Protein AF-0000000070185339 (afdb_homodimer)

Foldseek 3Di:
DAEFEKEFEWEDDLQWTKKFAFDCPDPPDHRFIGGQMDGQAPDPPGDGHDRVVRRQVSCCQFWVDNDKAWQDKFDWDWDDDVVVRYIYTYIATYIYDHDPHTDGDNRGPDMDTGRPLCVVVGGHDPCRVVSCVRRQAALVCLLPDPPDALLVSLLSLLSRLLNQLSVDPWQVSSVVRLVSNCVSCVQQLLNLLLSLLLNLQFDGHSVRSNVSSVVSSVVSVLFLLLLLCLLLVVQAQFEEEEEADDPSVLNNCVSSQYAEYEYELQPDVRRRVVVQVVCPPSHHYHYDHLVCLLVCCVVSVGQAYEYEARAAELQQKGKDFPSLQSNLVSCVVVVHAYEYTDALSRYALDRDGDWDFDPDDPDDDDDPDDDGGTGIDIHDRVSHPFYRTSVHTDHSNRSNVSNVVSVVSNPD/DAEFEKEFEWEDDLQWTKKFAFDCPDPPDHRFIGGQMDGQAPDPPGDGHDRVVRRQVSCCQFWVDNDKAWDDKFDWDWDDDVVVRYIYTYIATYIYDHDPHTDGDNRGPDMDTGRPLCVVVGGHDPCRVVSCVRRQAALVCLLPDPPDALLVSLLSLLSRLLNQLSVDPWLVSSVVRLVSNCVSCVQQLLNLLLSLLLNLQFDGHSVRSNVSSVVSSVVSVLFLLLLLCLLLVVQAQFEEEEEADDPSVLNNCVSSQYAEYEYELQPPVRRRVVSQVVCPPSHHYHYDHLVCLLVCCVVSVGQAYEYEARAAELQQKGKDFPSLQSNLVSCVVVVHAYEYTDALSRYALDRDGDWDFDPDDPDDDDDPDDDGGTGIDIHDRVSHPFYRTSVHTDHSNRSNVSNVVSVVSNPD

Radius of gyration: 34.97 Å; Cα contacts (8 Å, |Δi|>4): 1840; chains: 2; bounding box: 67×108×74 Å

Nearest PDB structures (foldseek):
  2yvk-assembly2_D  TM=7.503E-01  e=9.685E-20  Bacillus subtilis
  2a0u-assembly1_B  TM=8.195E-01  e=2.007E-17  Leishmania major
  1t9k-assembly1_A  TM=7.203E-01  e=2.251E-17  Thermotoga maritima
  4zem-assembly2_B  TM=6.987E-01  e=3.472E-14  Thermochaetoides thermophila
  5dbo-assembly1_C  TM=7.855E-01  e=5.672E-11  Thermochaetoides thermophila

Organism: NCBI:txid2841257

Structure (mmCIF, N/CA/C/O backbone):
data_AF-0000000070185339-model_v1
#
loop_
_entity.id
_entity.type
_entity.pdbx_description
1 polymer 'Translation initiation factor 2B subunit, eIF-2Balpha/beta/delta family'
#
loop_
_atom_site.group_PDB
_atom_site.id
_atom_site.type_symbol
_atom_site.label_atom_id
_atom_site.label_alt_id
_atom_site.label_comp_id
_atom_site.label_asym_id
_atom_site.label_entity_id
_atom_site.label_seq_id
_atom_site.pdbx_PDB_ins_code
_atom_site.Cartn_x
_atom_site.Cartn_y
_atom_site.Cartn_z
_atom_site.occupancy
_atom_site.B_iso_or_equiv
_atom_site.auth_seq_id
_atom_site.auth_comp_id
_atom_site.auth_asym_id
_atom_site.auth_atom_id
_atom_site.pdbx_PDB_model_num
ATOM 1 N N . MET A 1 1 ? -40.188 39.031 23.156 1 73 1 MET A N 1
ATOM 2 C CA . MET A 1 1 ? -38.812 39.062 22.672 1 73 1 MET A CA 1
ATOM 3 C C . MET A 1 1 ? -38.688 38.312 21.344 1 73 1 MET A C 1
ATOM 5 O O . MET A 1 1 ? -39.219 37.219 21.203 1 73 1 MET A O 1
ATOM 9 N N . ASP A 1 2 ? -38.219 38.969 20.266 1 82.25 2 ASP A N 1
ATOM 10 C CA . ASP A 1 2 ? -38.031 38.375 18.953 1 82.25 2 ASP A CA 1
ATOM 11 C C . ASP A 1 2 ? -36.844 37.406 18.953 1 82.25 2 ASP A C 1
ATOM 13 O O . ASP A 1 2 ? -35.781 37.719 19.484 1 82.25 2 ASP A O 1
ATOM 17 N N . GLU A 1 3 ? -37.156 36.219 18.594 1 85.88 3 GLU A N 1
ATOM 18 C CA . GLU A 1 3 ? -36.125 35.188 18.531 1 85.88 3 GLU A CA 1
ATOM 19 C C . GLU A 1 3 ? -35.5 35.094 17.141 1 85.88 3 GLU A C 1
ATOM 21 O O . GLU A 1 3 ? -36.25 34.906 16.156 1 85.88 3 GLU A O 1
ATOM 26 N N . ARG A 1 4 ? -34.125 35.25 17.062 1 89.06 4 ARG A N 1
ATOM 27 C CA . ARG A 1 4 ? -33.406 35.188 15.789 1 89.06 4 ARG A CA 1
ATOM 28 C C . ARG A 1 4 ? -32.219 34.25 15.875 1 89.06 4 ARG A C 1
ATOM 30 O O . ARG A 1 4 ? -31.516 34.219 16.906 1 89.06 4 ARG A O 1
ATOM 37 N N . GLU A 1 5 ? -32.062 33.5 14.828 1 93.56 5 GLU A N 1
ATOM 38 C CA . GLU A 1 5 ? -30.922 32.594 14.758 1 93.56 5 GLU A CA 1
ATOM 39 C C . GLU A 1 5 ? -29.844 33.156 13.828 1 93.56 5 GLU A C 1
ATOM 41 O O . GLU A 1 5 ? -30.141 33.562 12.703 1 93.56 5 GLU A O 1
ATOM 46 N N . VAL A 1 6 ? -28.609 33.219 14.383 1 95.12 6 VAL A N 1
ATOM 47 C CA . VAL A 1 6 ? -27.531 33.781 13.602 1 95.12 6 VAL A CA 1
ATOM 48 C C . VAL A 1 6 ? -26.297 32.875 13.656 1 95.12 6 VAL A C 1
ATOM 50 O O . VAL A 1 6 ? -26.125 32.125 14.625 1 95.12 6 VAL A O 1
ATOM 53 N N . VAL A 1 7 ? -25.562 32.875 12.586 1 97.5 7 VAL A N 1
ATOM 54 C CA . VAL A 1 7 ? -24.25 32.25 12.586 1 97.5 7 VAL A CA 1
ATOM 55 C C . VAL A 1 7 ? -23.156 33.281 12.852 1 97.5 7 VAL A C 1
ATOM 57 O O . VAL A 1 7 ? -23.281 34.438 12.43 1 97.5 7 VAL A O 1
ATOM 60 N N . THR A 1 8 ? -22.172 32.969 13.648 1 97.81 8 THR A N 1
ATOM 61 C CA . THR A 1 8 ? -20.938 33.719 13.82 1 97.81 8 THR A CA 1
ATOM 62 C C . THR A 1 8 ? -19.734 32.906 13.328 1 97.81 8 THR A C 1
ATOM 64 O O . THR A 1 8 ? -19.375 31.891 13.93 1 97.81 8 THR A O 1
ATOM 67 N N . CYS A 1 9 ? -19.062 33.406 12.258 1 98.38 9 CYS A N 1
ATOM 68 C CA . CYS A 1 9 ? -18.047 32.625 11.562 1 98.38 9 CYS A CA 1
ATOM 69 C C . CYS A 1 9 ? -16.672 33.25 11.703 1 98.38 9 CYS A C 1
ATOM 71 O O . CYS A 1 9 ? -16.438 34.344 11.172 1 98.38 9 CYS A O 1
ATOM 73 N N . PHE A 1 10 ? -15.812 32.562 12.398 1 98.62 10 PHE A N 1
ATOM 74 C CA . PHE A 1 10 ? -14.422 33 12.461 1 98.62 10 PHE A CA 1
ATOM 75 C C . PHE A 1 10 ? -13.617 32.406 11.312 1 98.62 10 PHE A C 1
ATOM 77 O O . PHE A 1 10 ? -13.711 31.203 11.047 1 98.62 10 PHE A O 1
ATOM 84 N N . LEU A 1 11 ? -12.859 33.188 10.609 1 98.38 11 LEU A N 1
ATOM 85 C CA . LEU A 1 11 ? -11.906 32.781 9.594 1 98.38 11 LEU A CA 1
ATOM 86 C C . LEU A 1 11 ? -10.484 32.844 10.117 1 98.38 11 LEU A C 1
ATOM 88 O O . LEU A 1 11 ? -10.047 33.906 10.609 1 98.38 11 LEU A O 1
ATOM 92 N N . ARG A 1 12 ? -9.828 31.812 10.031 1 98.38 12 ARG A N 1
ATOM 93 C CA . ARG A 1 12 ? -8.461 31.75 10.531 1 98.38 12 ARG A CA 1
ATOM 94 C C . ARG A 1 12 ? -7.465 31.547 9.398 1 98.38 12 ARG A C 1
ATOM 96 O O . ARG A 1 12 ? -7.727 30.781 8.469 1 98.38 12 ARG A O 1
ATOM 103 N N . ASN A 1 13 ? -6.344 32.188 9.461 1 97.12 13 ASN A N 1
ATOM 104 C CA . ASN A 1 13 ? -5.199 32.031 8.57 1 97.12 13 ASN A CA 1
ATOM 105 C C . ASN A 1 13 ? -3.881 32.25 9.312 1 97.12 13 ASN A C 1
ATOM 107 O O . ASN A 1 13 ? -3.625 33.344 9.836 1 97.12 13 ASN A O 1
ATOM 111 N N . GLU A 1 14 ? -3.115 31.219 9.453 1 95.19 14 GLU A N 1
ATOM 112 C CA . GLU A 1 14 ? -1.768 31.266 10.016 1 95.19 14 GLU A CA 1
ATOM 113 C C . GLU A 1 14 ? -1.771 31.891 11.406 1 95.19 14 GLU A C 1
ATOM 115 O O . GLU A 1 14 ? -0.993 32.812 11.68 1 95.19 14 GLU A O 1
ATOM 120 N N . GLY A 1 15 ? -2.717 31.531 12.195 1 96.19 15 GLY A N 1
ATOM 121 C CA . GLY A 1 15 ? -2.719 31.891 13.602 1 96.19 15 GLY A CA 1
ATOM 122 C C . GLY A 1 15 ? -3.453 33.188 13.883 1 96.19 15 GLY A C 1
ATOM 123 O O . GLY A 1 15 ? -3.561 33.625 15.039 1 96.19 15 GLY A O 1
ATOM 124 N N . ARG A 1 16 ? -3.994 33.844 12.828 1 97.94 16 ARG A N 1
ATOM 125 C CA . ARG A 1 16 ? -4.789 35.062 12.977 1 97.94 16 ARG A CA 1
ATOM 126 C C . ARG A 1 16 ? -6.238 34.812 12.578 1 97.94 16 ARG A C 1
ATOM 128 O O . ARG A 1 16 ? -6.527 33.906 11.789 1 97.94 16 ARG A O 1
ATOM 135 N N . VAL A 1 17 ? -7.102 35.562 13.164 1 98.31 17 VAL A N 1
ATOM 136 C CA . VAL A 1 17 ? -8.508 35.5 12.789 1 98.31 17 VAL A CA 1
ATOM 137 C C . VAL A 1 17 ? -8.953 36.844 12.195 1 98.31 17 VAL A C 1
ATOM 139 O O . VAL A 1 17 ? -8.398 37.875 12.531 1 98.31 17 VAL A O 1
ATOM 142 N N . LEU A 1 18 ? -9.938 36.75 11.336 1 98 18 LEU A N 1
ATOM 143 C CA . LEU A 1 18 ? -10.492 37.938 10.711 1 98 18 LEU A CA 1
ATOM 144 C C . LEU A 1 18 ? -11.508 38.625 11.625 1 98 18 LEU A C 1
ATOM 146 O O . LEU A 1 18 ? -12.469 37.969 12.062 1 98 18 LEU A O 1
ATOM 150 N N . LEU A 1 19 ? -11.289 39.844 11.977 1 96.94 19 LEU A N 1
ATOM 151 C CA . LEU A 1 19 ? -12.266 40.688 12.641 1 96.94 19 LEU A CA 1
ATOM 152 C C . LEU A 1 19 ? -12.695 41.844 11.727 1 96.94 19 LEU A C 1
ATOM 154 O O . LEU A 1 19 ? -11.867 42.406 11.023 1 96.94 19 LEU A O 1
ATOM 158 N N . ALA A 1 20 ? -13.938 42.062 11.742 1 94.88 20 ALA A N 1
ATOM 159 C CA . ALA A 1 20 ? -14.477 43.156 10.906 1 94.88 20 ALA A CA 1
ATOM 160 C C . ALA A 1 20 ? -15.336 44.094 11.727 1 94.88 20 ALA A C 1
ATOM 162 O O . ALA A 1 20 ? -16.031 43.688 12.656 1 94.88 20 ALA A O 1
ATOM 163 N N . ARG A 1 21 ? -15.273 45.312 11.305 1 93.88 21 ARG A N 1
ATOM 164 C CA . ARG A 1 21 ? -16.125 46.344 11.93 1 93.88 21 ARG A CA 1
ATOM 165 C C . ARG A 1 21 ? -17.438 46.469 11.18 1 93.88 21 ARG A C 1
ATOM 167 O O . ARG A 1 21 ? -17.453 46.656 9.961 1 93.88 21 ARG A O 1
ATOM 174 N N . ARG A 1 22 ? -18.5 46.375 11.93 1 91.12 22 ARG A N 1
ATOM 175 C CA . ARG A 1 22 ? -19.812 46.469 11.305 1 91.12 22 ARG A CA 1
ATOM 176 C C . ARG A 1 22 ? -20.062 47.875 10.773 1 91.12 22 ARG A C 1
ATOM 178 O O . ARG A 1 22 ? -19.672 48.875 11.406 1 91.12 22 ARG A O 1
ATOM 185 N N . SER A 1 23 ? -20.766 47.938 9.664 1 89.94 23 SER A N 1
ATOM 186 C CA . SER A 1 23 ? -21.109 49.219 9.062 1 89.94 23 SER A CA 1
ATOM 187 C C . SER A 1 23 ? -22.016 50.031 9.977 1 89.94 23 SER A C 1
ATOM 189 O O . SER A 1 23 ? -22.75 49.469 10.781 1 89.94 23 SER A O 1
ATOM 191 N N . ASP A 1 24 ? -21.938 51.344 9.719 1 88 24 ASP A N 1
ATOM 192 C CA . ASP A 1 24 ? -22.812 52.25 10.469 1 88 24 ASP A CA 1
ATOM 193 C C . ASP A 1 24 ? -24.266 52.031 10.062 1 88 24 ASP A C 1
ATOM 195 O O . ASP A 1 24 ? -25.188 52.406 10.805 1 88 24 ASP A O 1
ATOM 199 N N . ASP A 1 25 ? -24.453 51.375 8.984 1 84.44 25 ASP A N 1
ATOM 200 C CA . ASP A 1 25 ? -25.797 51.156 8.453 1 84.44 25 ASP A CA 1
ATOM 201 C C . ASP A 1 25 ? -26.344 49.812 8.906 1 84.44 25 ASP A C 1
ATOM 203 O O . ASP A 1 25 ? -27.469 49.469 8.562 1 84.44 25 ASP A O 1
ATOM 207 N N . ALA A 1 26 ? -25.578 49.156 9.703 1 81.69 26 ALA A N 1
ATOM 208 C CA . ALA A 1 26 ? -26.016 47.844 10.148 1 81.69 26 ALA A CA 1
ATOM 209 C C . ALA A 1 26 ? -27.188 47.938 11.117 1 81.69 26 ALA A C 1
ATOM 211 O O . ALA A 1 26 ? -27.266 48.875 11.914 1 81.69 26 ALA A O 1
ATOM 212 N N . GLY A 1 27 ? -28.031 47 11.062 1 79 27 GLY A N 1
ATOM 213 C CA . GLY A 1 27 ? -29.219 47 11.898 1 79 27 GLY A CA 1
ATOM 214 C C . GLY A 1 27 ? -28.906 46.781 13.367 1 79 27 GLY A C 1
ATOM 215 O O . GLY A 1 27 ? -29.688 47.188 14.234 1 79 27 GLY A O 1
ATOM 216 N N . SER A 1 28 ? -27.859 46.156 13.594 1 79.62 28 SER A N 1
ATOM 217 C CA . SER A 1 28 ? -27.5 45.875 14.977 1 79.62 28 SER A CA 1
ATOM 218 C C . SER A 1 28 ? -26.016 46.125 15.234 1 79.62 28 SER A C 1
ATOM 220 O O . SER A 1 28 ? -25.172 45.812 14.406 1 79.62 28 SER A O 1
ATOM 222 N N . TYR A 1 29 ? -25.734 46.875 16.359 1 88.56 29 TYR A N 1
ATOM 223 C CA . TYR A 1 29 ? -24.406 47.125 16.906 1 88.56 29 TYR A CA 1
ATOM 224 C C . TYR A 1 29 ? -23.516 47.844 15.891 1 88.56 29 TYR A C 1
ATOM 226 O O . TYR A 1 29 ? -22.406 47.375 15.609 1 88.56 29 TYR A O 1
ATOM 234 N N . PRO A 1 30 ? -23.922 48.906 15.32 1 89.19 30 PRO A N 1
ATOM 235 C CA . PRO A 1 30 ? -23.109 49.625 14.344 1 89.19 30 PRO A CA 1
ATOM 236 C C . PRO A 1 30 ? -21.75 50.062 14.914 1 89.19 30 PRO A C 1
ATOM 238 O O . PRO A 1 30 ? -21.688 50.531 16.062 1 89.19 30 PRO A O 1
ATOM 241 N N . GLY A 1 31 ? -20.672 49.844 14.172 1 91.31 31 GLY A N 1
ATOM 242 C CA . GLY A 1 31 ? -19.344 50.312 14.547 1 91.31 31 GLY A CA 1
ATOM 243 C C . GLY A 1 31 ? -18.594 49.344 15.445 1 91.31 31 GLY A C 1
ATOM 244 O O . GLY A 1 31 ? -17.422 49.562 15.742 1 91.31 31 GLY A O 1
ATOM 245 N N . GLN A 1 32 ? -19.234 48.344 15.867 1 93.75 32 GLN A N 1
ATOM 246 C CA . GLN A 1 32 ? -18.594 47.375 16.75 1 93.75 32 GLN A CA 1
ATOM 247 C C . GLN A 1 32 ? -17.875 46.281 15.945 1 93.75 32 GLN A C 1
ATOM 249 O O . GLN A 1 32 ? -18.25 46 14.812 1 93.75 32 GLN A O 1
ATOM 254 N N . TRP A 1 33 ? -16.828 45.781 16.516 1 95.88 33 TRP A N 1
ATOM 255 C CA . TRP A 1 33 ? -16.062 44.719 15.867 1 95.88 33 TRP A CA 1
ATOM 256 C C . TRP A 1 33 ? -16.75 43.375 16.031 1 95.88 33 TRP A C 1
ATOM 258 O O . TRP A 1 33 ? -17.297 43.062 17.094 1 95.88 33 TRP A O 1
ATOM 268 N N . GLY A 1 34 ? -16.75 42.594 15.008 1 96 34 GLY A N 1
ATOM 269 C CA . GLY A 1 34 ? -17.328 41.25 15.031 1 96 34 GLY A CA 1
ATOM 270 C C . GLY A 1 34 ? -16.703 40.312 14.008 1 96 34 GLY A C 1
ATOM 271 O O . GLY A 1 34 ? -15.688 40.656 13.391 1 96 34 GLY A O 1
ATOM 272 N N . ALA A 1 35 ? -17.188 39.094 14.008 1 97 35 ALA A N 1
ATOM 273 C CA . ALA A 1 35 ? -16.844 38.125 12.969 1 97 35 ALA A CA 1
ATOM 274 C C . ALA A 1 35 ? -17.875 38.156 11.836 1 97 35 ALA A C 1
ATOM 276 O O . ALA A 1 35 ? -18.688 39.062 11.75 1 97 35 ALA A O 1
ATOM 277 N N . ILE A 1 36 ? -17.766 37.25 10.922 1 96.44 36 ILE A N 1
ATOM 278 C CA . ILE A 1 36 ? -18.766 37.188 9.859 1 96.44 36 ILE A CA 1
ATOM 279 C C . ILE A 1 36 ? -20.062 36.594 10.414 1 96.44 36 ILE A C 1
ATOM 281 O O . ILE A 1 36 ? -20.078 35.469 10.953 1 96.44 36 ILE A O 1
ATOM 285 N N . THR A 1 37 ? -21.094 37.406 10.281 1 94.19 37 THR A N 1
ATOM 286 C CA . THR A 1 37 ? -22.359 37 10.883 1 94.19 37 THR A CA 1
ATOM 287 C C . THR A 1 37 ? -23.5 37.156 9.883 1 94.19 37 THR A C 1
ATOM 289 O O . THR A 1 37 ? -23.422 37.969 8.961 1 94.19 37 THR A O 1
ATOM 292 N N . GLY A 1 38 ? -24.516 36.375 10.117 1 92.75 38 GLY A N 1
ATOM 293 C CA . GLY A 1 38 ? -25.719 36.438 9.312 1 92.75 38 GLY A CA 1
ATOM 294 C C . GLY A 1 38 ? -26.844 35.562 9.844 1 92.75 38 GLY A C 1
ATOM 295 O O . GLY A 1 38 ? -26.609 34.688 10.695 1 92.75 38 GLY A O 1
ATOM 296 N N . TYR A 1 39 ? -27.953 35.844 9.312 1 93.5 39 TYR A N 1
ATOM 297 C CA . TYR A 1 39 ? -29.125 35.094 9.719 1 93.5 39 TYR A CA 1
ATOM 298 C C . TYR A 1 39 ? -29.172 33.75 9.008 1 93.5 39 TYR A C 1
ATOM 300 O O . TYR A 1 39 ? -28.625 33.594 7.914 1 93.5 39 TYR A O 1
ATOM 308 N N . LEU A 1 40 ? -29.828 32.75 9.625 1 94.25 40 LEU A N 1
ATOM 309 C CA . LEU A 1 40 ? -30.031 31.453 8.984 1 94.25 40 LEU A CA 1
ATOM 310 C C . LEU A 1 40 ? -30.953 31.594 7.773 1 94.25 40 LEU A C 1
ATOM 312 O O . LEU A 1 40 ? -30.797 30.859 6.789 1 94.25 40 LEU A O 1
ATOM 316 N N . THR A 1 41 ? -31.891 32.531 7.98 1 88.81 41 THR A N 1
ATOM 317 C CA . THR A 1 41 ? -32.844 32.781 6.91 1 88.81 41 THR A CA 1
ATOM 318 C C . THR A 1 41 ? -32.281 33.719 5.863 1 88.81 41 THR A C 1
ATOM 320 O O . THR A 1 41 ? -31.984 34.875 6.168 1 88.81 41 THR A O 1
ATOM 323 N N . PRO A 1 42 ? -32.219 33.219 4.535 1 84.44 42 PRO A N 1
ATOM 324 C CA . PRO A 1 42 ? -31.562 34.062 3.514 1 84.44 42 PRO A CA 1
ATOM 325 C C . PRO A 1 42 ? -32.406 35.281 3.137 1 84.44 42 PRO A C 1
ATOM 327 O O . PRO A 1 42 ? -31.844 36.344 2.83 1 84.44 42 PRO A O 1
ATOM 330 N N . GLU A 1 43 ? -33.656 35.094 2.965 1 82.88 43 GLU A N 1
ATOM 331 C CA . GLU A 1 43 ? -34.594 36.156 2.639 1 82.88 43 GLU A CA 1
ATOM 332 C C . GLU A 1 43 ? -35.906 36.031 3.416 1 82.88 43 GLU A C 1
ATOM 334 O O . GLU A 1 43 ? -36.219 34.938 3.881 1 82.88 43 GLU A O 1
ATOM 339 N N . ARG A 1 44 ? -36.531 37.156 3.477 1 79.38 44 ARG A N 1
ATOM 340 C CA . ARG A 1 44 ? -37.812 37.125 4.172 1 79.38 44 ARG A CA 1
ATOM 341 C C . ARG A 1 44 ? -38.781 36.125 3.541 1 79.38 44 ARG A C 1
ATOM 343 O O . ARG A 1 44 ? -38.969 36.125 2.322 1 79.38 44 ARG A O 1
ATOM 350 N N . GLY A 1 45 ? -39.188 35.281 4.391 1 80.19 45 GLY A N 1
ATOM 351 C CA . GLY A 1 45 ? -40.188 34.312 3.934 1 80.19 45 GLY A CA 1
ATOM 352 C C . GLY A 1 45 ? -39.562 33 3.539 1 80.19 45 GLY A C 1
ATOM 353 O O . GLY A 1 45 ? -40.281 31.984 3.43 1 80.19 45 GLY A O 1
ATOM 354 N N . ALA A 1 46 ? -38.281 32.938 3.297 1 87.56 46 ALA A N 1
ATOM 355 C CA . ALA A 1 46 ? -37.625 31.688 2.924 1 87.56 46 ALA A CA 1
ATOM 356 C C . ALA A 1 46 ? -37.406 30.797 4.148 1 87.56 46 ALA A C 1
ATOM 358 O O . ALA A 1 46 ? -37.25 31.312 5.266 1 87.56 46 ALA A O 1
ATOM 359 N N . PRO A 1 47 ? -37.5 29.547 3.959 1 91.69 47 PRO A N 1
ATOM 360 C CA . PRO A 1 47 ? -37.125 28.672 5.074 1 91.69 47 PRO A CA 1
ATOM 361 C C . PRO A 1 47 ? -35.656 28.859 5.492 1 91.69 47 PRO A C 1
ATOM 363 O O . PRO A 1 47 ? -34.812 29.172 4.66 1 91.69 47 PRO A O 1
ATOM 366 N N . PRO A 1 48 ? -35.375 28.641 6.758 1 91.25 48 PRO A N 1
ATOM 367 C CA . PRO A 1 48 ? -34 28.797 7.223 1 91.25 48 PRO A CA 1
ATOM 368 C C . PRO A 1 48 ? -33.062 27.703 6.672 1 91.25 48 PRO A C 1
ATOM 370 O O . PRO A 1 48 ? -33.469 26.547 6.543 1 91.25 48 PRO A O 1
ATOM 373 N N . ASP A 1 49 ? -31.875 28.156 6.359 1 93.25 49 ASP A N 1
ATOM 374 C CA . ASP A 1 49 ? -30.828 27.203 6.02 1 93.25 49 ASP A CA 1
ATOM 375 C C . ASP A 1 49 ? -30.344 26.453 7.258 1 93.25 49 ASP A C 1
ATOM 377 O O . ASP A 1 49 ? -30.547 26.906 8.383 1 93.25 49 ASP A O 1
ATOM 381 N N . ASP A 1 50 ? -29.844 25.281 7 1 96.25 50 ASP A N 1
ATOM 382 C CA . ASP A 1 50 ? -29.047 24.734 8.094 1 96.25 50 ASP A CA 1
ATOM 383 C C . ASP A 1 50 ? -27.859 25.641 8.43 1 96.25 50 ASP A C 1
ATOM 385 O O . ASP A 1 50 ? -27.359 26.359 7.562 1 96.25 50 ASP A O 1
ATOM 389 N N . PRO A 1 51 ? -27.406 25.578 9.633 1 97.06 51 PRO A N 1
ATOM 390 C CA . PRO A 1 51 ? -26.406 26.531 10.117 1 97.06 51 PRO A CA 1
ATOM 391 C C . PRO A 1 51 ? -25.141 26.562 9.242 1 97.06 51 PRO A C 1
ATOM 393 O O . PRO A 1 51 ? -24.625 27.625 8.93 1 97.06 51 PRO A O 1
ATOM 396 N N . GLU A 1 52 ? -24.562 25.453 8.891 1 97.94 52 GLU A N 1
ATOM 397 C CA . GLU A 1 52 ? -23.344 25.453 8.102 1 97.94 52 GLU A CA 1
ATOM 398 C C . GLU A 1 52 ? -23.562 26.094 6.734 1 97.94 52 GLU A C 1
ATOM 400 O O . GLU A 1 52 ? -22.719 26.828 6.242 1 97.94 52 GLU A O 1
ATOM 405 N N . THR A 1 53 ? -24.672 25.766 6.133 1 97.12 53 THR A N 1
ATOM 406 C CA . THR A 1 53 ? -25.016 26.359 4.852 1 97.12 53 THR A CA 1
ATOM 407 C C . THR A 1 53 ? -25.109 27.875 4.969 1 97.12 53 THR A C 1
ATOM 409 O O . THR A 1 53 ? -24.594 28.609 4.117 1 97.12 53 THR A O 1
ATOM 412 N N . ALA A 1 54 ? -25.766 28.281 5.98 1 97.12 54 ALA A N 1
ATOM 413 C CA . ALA A 1 54 ? -25.875 29.703 6.23 1 97.12 54 ALA A CA 1
ATOM 414 C C . ALA A 1 54 ? -24.5 30.344 6.434 1 97.12 54 ALA A C 1
ATOM 416 O O . ALA A 1 54 ? -24.234 31.438 5.934 1 97.12 54 ALA A O 1
ATOM 417 N N . ALA A 1 55 ? -23.656 29.672 7.195 1 98 55 ALA A N 1
ATOM 418 C CA . ALA A 1 55 ? -22.297 30.172 7.461 1 98 55 ALA A CA 1
ATOM 419 C C . ALA A 1 55 ? -21.531 30.375 6.16 1 98 55 ALA A C 1
ATOM 421 O O . ALA A 1 55 ? -20.953 31.453 5.945 1 98 55 ALA A O 1
ATOM 422 N N . ARG A 1 56 ? -21.5 29.391 5.328 1 97.81 56 ARG A N 1
ATOM 423 C CA . ARG A 1 56 ? -20.766 29.469 4.066 1 97.81 56 ARG A CA 1
ATOM 424 C C . ARG A 1 56 ? -21.344 30.562 3.166 1 97.81 56 ARG A C 1
ATOM 426 O O . ARG A 1 56 ? -20.594 31.25 2.471 1 97.81 56 ARG A O 1
ATOM 433 N N . ARG A 1 57 ? -22.656 30.656 3.16 1 96.69 57 ARG A N 1
ATOM 434 C CA . ARG A 1 57 ? -23.297 31.703 2.383 1 96.69 57 ARG A CA 1
ATOM 435 C C . ARG A 1 57 ? -22.844 33.094 2.848 1 96.69 57 ARG A C 1
ATOM 437 O O . ARG A 1 57 ? -22.453 33.938 2.031 1 96.69 57 ARG A O 1
ATOM 444 N N . GLU A 1 58 ? -22.906 33.344 4.137 1 96.12 58 GLU A N 1
ATOM 445 C CA . GLU A 1 58 ? -22.516 34.656 4.699 1 96.12 58 GLU A CA 1
ATOM 446 C C . GLU A 1 58 ? -21.047 34.938 4.441 1 96.12 58 GLU A C 1
ATOM 448 O O . GLU A 1 58 ? -20.688 36.094 4.164 1 96.12 58 GLU A O 1
ATOM 453 N N . ILE A 1 59 ? -20.172 33.938 4.59 1 97.56 59 ILE A N 1
ATOM 454 C CA . ILE A 1 59 ? -18.75 34.094 4.324 1 97.56 59 ILE A CA 1
ATOM 455 C C . ILE A 1 59 ? -18.547 34.531 2.873 1 97.56 59 ILE A C 1
ATOM 457 O O . ILE A 1 59 ? -17.812 35.469 2.596 1 97.56 59 ILE A O 1
ATOM 461 N N . CYS A 1 60 ? -19.188 33.812 1.98 1 97.19 60 CYS A N 1
ATOM 462 C CA . CYS A 1 60 ? -19.078 34.125 0.564 1 97.19 60 CYS A CA 1
ATOM 463 C C . CYS A 1 60 ? -19.578 35.531 0.284 1 97.19 60 CYS A C 1
ATOM 465 O O . CYS A 1 60 ? -18.906 36.312 -0.393 1 97.19 60 CYS A O 1
ATOM 467 N N . GLU A 1 61 ? -20.719 35.906 0.795 1 95.5 61 GLU A N 1
ATOM 468 C CA . GLU A 1 61 ? -21.344 37.219 0.542 1 95.5 61 GLU A CA 1
ATOM 469 C C . GLU A 1 61 ? -20.5 38.344 1.104 1 95.5 61 GLU A C 1
ATOM 471 O O . GLU A 1 61 ? -20.312 39.375 0.445 1 95.5 61 GLU A O 1
ATOM 476 N N . GLU A 1 62 ? -19.984 38.156 2.291 1 95.62 62 GLU A N 1
ATOM 477 C CA . GLU A 1 62 ? -19.375 39.281 2.988 1 95.62 62 GLU A CA 1
ATOM 478 C C . GLU A 1 62 ? -17.875 39.344 2.672 1 95.62 62 GLU A C 1
ATOM 480 O O . GLU A 1 62 ? -17.266 40.406 2.811 1 95.62 62 GLU A O 1
ATOM 485 N N . THR A 1 63 ? -17.188 38.219 2.277 1 96.62 63 THR A N 1
ATOM 486 C CA . THR A 1 63 ? -15.734 38.25 2.119 1 96.62 63 THR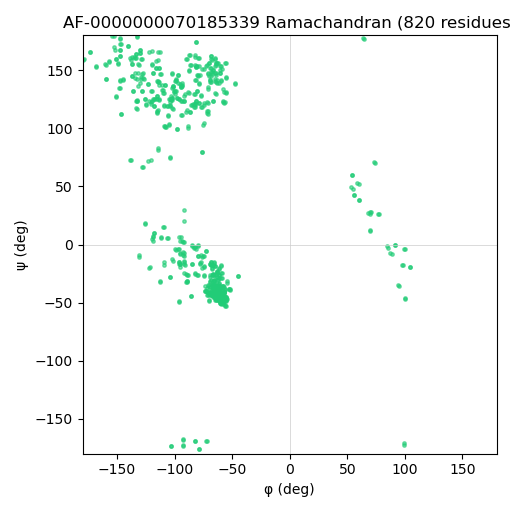 A CA 1
ATOM 487 C C . THR A 1 63 ? -15.336 37.875 0.696 1 96.62 63 THR A C 1
ATOM 489 O O . THR A 1 63 ? -14.188 38.062 0.288 1 96.62 63 THR A O 1
ATOM 492 N N . GLY A 1 64 ? -16.203 37.219 -0.07 1 96.38 64 GLY A N 1
ATOM 493 C CA . GLY A 1 64 ? -15.875 36.75 -1.403 1 96.38 64 GLY A CA 1
ATOM 494 C C . GLY A 1 64 ? -15.18 35.375 -1.398 1 96.38 64 GLY A C 1
ATOM 495 O O . GLY A 1 64 ? -14.914 34.812 -2.457 1 96.38 64 GLY A O 1
ATOM 496 N N . LEU A 1 65 ? -14.914 34.812 -0.225 1 95.88 65 LEU A N 1
ATOM 497 C CA . LEU A 1 65 ? -14.234 33.531 -0.137 1 95.88 65 LEU A CA 1
ATOM 498 C C . LEU A 1 65 ? -15.219 32.375 -0.377 1 95.88 65 LEU A C 1
ATOM 500 O O . LEU A 1 65 ? -16.312 32.344 0.194 1 95.88 65 LEU A O 1
ATOM 504 N N . GLU A 1 66 ? -14.82 31.469 -1.217 1 93.12 66 GLU A N 1
ATOM 505 C CA . GLU A 1 66 ? -15.672 30.312 -1.521 1 93.12 66 GLU A CA 1
ATOM 506 C C . GLU A 1 66 ? -15.055 29.016 -0.998 1 93.12 66 GLU A C 1
ATOM 508 O O . GLU A 1 66 ? -15.773 28.078 -0.647 1 93.12 66 GLU A O 1
ATOM 513 N N . ASP A 1 67 ? -13.742 29 -0.996 1 90.19 67 ASP A N 1
ATOM 514 C CA . ASP A 1 67 ? -13.039 27.766 -0.653 1 90.19 67 ASP A CA 1
ATOM 515 C C . ASP A 1 67 ? -12.469 27.828 0.761 1 90.19 67 ASP A C 1
ATOM 517 O O . ASP A 1 67 ? -11.25 27.969 0.939 1 90.19 67 ASP A O 1
ATOM 521 N N . VAL A 1 68 ? -13.359 27.703 1.768 1 95.5 68 VAL A N 1
ATOM 522 C CA . VAL A 1 68 ? -12.914 27.672 3.156 1 95.5 68 VAL A CA 1
ATOM 523 C C . VAL A 1 68 ? -13.156 26.281 3.742 1 95.5 68 VAL A C 1
ATOM 525 O O . VAL A 1 68 ? -14.07 25.562 3.314 1 95.5 68 VAL A O 1
ATOM 528 N N . ALA A 1 69 ? -12.312 25.891 4.602 1 94.81 69 ALA A N 1
ATOM 529 C CA . ALA A 1 69 ? -12.438 24.562 5.207 1 94.81 69 ALA A CA 1
ATOM 530 C C . ALA A 1 69 ? -13.023 24.656 6.613 1 94.81 69 ALA A C 1
ATOM 532 O O . ALA A 1 69 ? -12.516 25.406 7.457 1 94.81 69 ALA A O 1
ATOM 533 N N . LEU A 1 70 ? -14.141 23.906 6.895 1 97.38 70 LEU A N 1
ATOM 534 C CA . LEU A 1 70 ? -14.727 23.875 8.227 1 97.38 70 LEU A CA 1
ATOM 535 C C . LEU A 1 70 ? -13.789 23.203 9.227 1 97.38 70 LEU A C 1
ATOM 537 O O . LEU A 1 70 ? -13.352 22.062 9 1 97.38 70 LEU A O 1
ATOM 541 N N . VAL A 1 71 ? -13.453 23.828 10.242 1 97.12 71 VAL A N 1
ATOM 542 C CA . VAL A 1 71 ? -12.602 23.281 11.289 1 97.12 71 VAL A CA 1
ATOM 543 C C . VAL A 1 71 ? -13.461 22.734 12.422 1 97.12 71 VAL A C 1
ATOM 545 O O . VAL A 1 71 ? -13.258 21.609 12.875 1 97.12 71 VAL A O 1
ATOM 548 N N . ARG A 1 72 ? -14.453 23.641 12.859 1 97.5 72 ARG A N 1
ATOM 549 C CA . ARG A 1 72 ? -15.266 23.25 14 1 97.5 72 ARG A CA 1
ATOM 550 C C . ARG A 1 72 ? -16.578 24.047 14.047 1 97.5 72 ARG A C 1
ATOM 552 O O . ARG A 1 72 ? -16.594 25.234 13.758 1 97.5 72 ARG A O 1
ATOM 559 N N . GLN A 1 73 ? -17.625 23.375 14.438 1 98.12 73 GLN A N 1
ATOM 560 C CA . GLN A 1 73 ? -18.891 23.984 14.82 1 98.12 73 GLN A CA 1
ATOM 561 C C . GLN A 1 73 ? -19.094 23.938 16.328 1 98.12 73 GLN A C 1
ATOM 563 O O . GLN A 1 73 ? -19.156 22.844 16.906 1 98.12 73 GLN A O 1
ATOM 568 N N . GLY A 1 74 ? -19.203 25.078 16.891 1 97.81 74 GLY A N 1
ATOM 569 C CA . GLY A 1 74 ? -19.406 25.125 18.344 1 97.81 74 GLY A CA 1
ATOM 570 C C . GLY A 1 74 ? -20.859 24.922 18.734 1 97.81 74 GLY A C 1
ATOM 571 O O . GLY A 1 74 ? -21.766 25.062 17.922 1 97.81 74 GLY A O 1
ATOM 572 N N . GLU A 1 75 ? -21.047 24.594 20.031 1 97.25 75 GLU A N 1
ATOM 573 C CA . GLU A 1 75 ? -22.406 24.484 20.562 1 97.25 75 GLU A CA 1
ATOM 574 C C . GLU A 1 75 ? -23.109 25.844 20.531 1 97.25 75 GLU A C 1
ATOM 576 O O . GLU A 1 75 ? -22.562 26.844 21 1 97.25 75 GLU A O 1
ATOM 581 N N . PRO A 1 76 ? -24.312 25.766 19.984 1 97.56 76 PRO A N 1
ATOM 582 C CA . PRO A 1 76 ? -25.062 27.031 19.984 1 97.56 76 PRO A CA 1
ATOM 583 C C . PRO A 1 76 ? -25.406 27.516 21.391 1 97.56 76 PRO A C 1
ATOM 585 O O . PRO A 1 76 ? -25.453 26.719 22.328 1 97.56 76 PRO A O 1
ATOM 588 N N . PHE A 1 77 ? -25.578 28.844 21.516 1 96.88 77 PHE A N 1
ATOM 589 C CA . PHE A 1 77 ? -25.969 29.422 22.797 1 96.88 77 PHE A CA 1
ATOM 590 C C . PHE A 1 77 ? -26.844 30.656 22.594 1 96.88 77 PHE A C 1
ATOM 592 O O . PHE A 1 77 ? -26.922 31.188 21.5 1 96.88 77 PHE A O 1
ATOM 599 N N . ALA A 1 78 ? -27.453 31.062 23.719 1 95.06 78 ALA A N 1
ATOM 600 C CA . ALA A 1 78 ? -28.375 32.188 23.656 1 95.06 78 ALA A CA 1
ATOM 601 C C . ALA A 1 78 ? -27.719 33.469 24.156 1 95.06 78 ALA A C 1
ATOM 603 O O . ALA A 1 78 ? -26.922 33.438 25.109 1 95.06 78 ALA A O 1
ATOM 604 N N . VAL A 1 79 ? -27.953 34.531 23.438 1 91.69 79 VAL A N 1
ATOM 605 C CA . VAL A 1 79 ? -27.578 35.875 23.859 1 91.69 79 VAL A CA 1
ATOM 606 C C . VAL A 1 79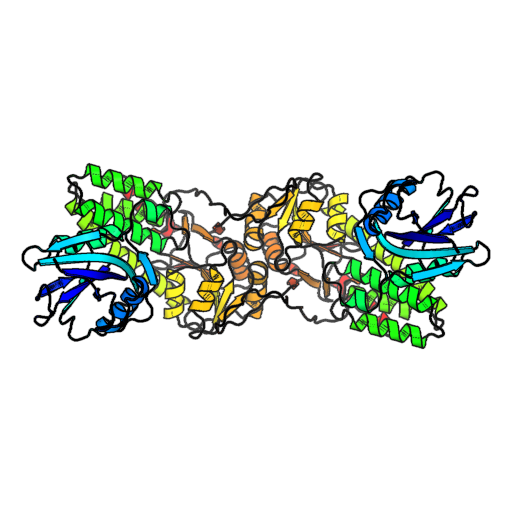 ? -28.828 36.75 23.953 1 91.69 79 VAL A C 1
ATOM 608 O O . VAL A 1 79 ? -29.562 36.875 22.969 1 91.69 79 VAL A O 1
ATOM 611 N N . GLU A 1 80 ? -29.016 37.25 25.156 1 90 80 GLU A N 1
ATOM 612 C CA . GLU A 1 80 ? -30.188 38.125 25.344 1 90 80 GLU A CA 1
ATOM 613 C C . GLU A 1 80 ? -29.766 39.594 25.375 1 90 80 GLU A C 1
ATOM 615 O O . GLU A 1 80 ? -28.859 39.969 26.125 1 90 80 GLU A O 1
ATOM 620 N N . ASP A 1 81 ? -30.391 40.312 24.484 1 85.62 81 ASP A N 1
ATOM 621 C CA . ASP A 1 81 ? -30.234 41.75 24.484 1 85.62 81 ASP A CA 1
ATOM 622 C C . ASP A 1 81 ? -31.516 42.438 24.938 1 85.62 81 ASP A C 1
ATOM 624 O O . ASP A 1 81 ? -32.375 42.75 24.125 1 85.62 81 ASP A O 1
ATOM 628 N N . ALA A 1 82 ? -31.516 42.844 26.109 1 81.5 82 ALA A N 1
ATOM 629 C CA . ALA A 1 82 ? -32.719 43.406 26.703 1 81.5 82 ALA A CA 1
ATOM 630 C C . ALA A 1 82 ? -33.031 44.781 26.109 1 81.5 82 ALA A C 1
ATOM 632 O O . ALA A 1 82 ? -34.219 45.125 25.922 1 81.5 82 ALA A O 1
ATOM 633 N N . ASP A 1 83 ? -32.062 45.531 25.938 1 81.62 83 ASP A N 1
ATOM 634 C CA . ASP A 1 83 ? -32.25 46.875 25.391 1 81.62 83 ASP A CA 1
ATOM 635 C C . ASP A 1 83 ? -32.906 46.812 24.016 1 81.62 83 ASP A C 1
ATOM 637 O O . ASP A 1 83 ? -33.719 47.688 23.672 1 81.62 83 ASP A O 1
ATOM 641 N N . ARG A 1 84 ? -32.75 45.781 23.203 1 84 84 ARG A N 1
ATOM 642 C CA . ARG A 1 84 ? -33.25 45.656 21.844 1 84 84 ARG A CA 1
ATOM 643 C C . ARG A 1 84 ? -34.5 44.781 21.812 1 84 84 ARG A C 1
ATOM 645 O O . ARG A 1 84 ? -35.219 44.719 20.812 1 84 84 ARG A O 1
ATOM 652 N N . GLY A 1 85 ? -34.688 44.062 22.969 1 83.62 85 GLY A N 1
ATOM 653 C CA . GLY A 1 85 ? -35.812 43.156 23.031 1 83.62 85 GLY A CA 1
ATOM 654 C C . GLY A 1 85 ? -35.625 41.938 22.141 1 83.62 85 GLY A C 1
ATOM 655 O O . GLY A 1 85 ? -36.594 41.438 21.562 1 83.62 85 GLY A O 1
ATOM 656 N N . THR A 1 86 ? -34.5 41.562 21.922 1 86.5 86 THR A N 1
ATOM 657 C CA . THR A 1 86 ? -34.219 40.438 21.031 1 86.5 86 THR A CA 1
ATOM 658 C C . THR A 1 86 ? -33.438 39.375 21.75 1 86.5 86 THR A C 1
ATOM 660 O O . THR A 1 86 ? -32.531 39.688 22.547 1 86.5 86 THR A O 1
ATOM 663 N N . ARG A 1 87 ? -33.844 38.094 21.484 1 90.94 87 ARG A N 1
ATOM 664 C CA . ARG A 1 87 ? -33.062 36.938 21.891 1 90.94 87 ARG A CA 1
ATOM 665 C C . ARG A 1 87 ? -32.438 36.25 20.688 1 90.94 87 ARG A C 1
ATOM 667 O O . ARG A 1 87 ? -33.156 35.812 19.781 1 90.94 87 ARG A O 1
ATOM 674 N N . TRP A 1 88 ? -31.094 36.219 20.75 1 90.62 88 TRP A N 1
ATOM 675 C CA . TRP A 1 88 ? -30.375 35.594 19.641 1 90.62 88 TRP A CA 1
ATOM 676 C C . TRP A 1 88 ? -29.953 34.188 20 1 90.62 88 TRP A C 1
ATOM 678 O O . TRP A 1 88 ? -29.531 33.906 21.125 1 90.62 88 TRP A O 1
ATOM 688 N N . ARG A 1 89 ? -30.219 33.25 19.125 1 94.88 89 ARG A N 1
ATOM 689 C CA . ARG A 1 89 ? -29.516 31.953 19.156 1 94.88 89 ARG A CA 1
ATOM 690 C C . ARG A 1 89 ? -28.312 31.969 18.234 1 94.88 89 ARG A C 1
ATOM 692 O O . ARG A 1 89 ? -28.453 32 17 1 94.88 89 ARG A O 1
ATOM 699 N N . VAL A 1 90 ? -27.094 31.922 18.812 1 96.94 90 VAL A N 1
ATOM 700 C CA . VAL A 1 90 ? -25.844 32.094 18.078 1 96.94 90 VAL A CA 1
ATOM 701 C C . VAL A 1 90 ? -25.234 30.734 17.75 1 96.94 90 VAL A C 1
ATOM 703 O O . VAL A 1 90 ? -25.062 29.906 18.656 1 96.94 90 VAL A O 1
ATOM 706 N N . HIS A 1 91 ? -24.938 30.469 16.5 1 98.19 91 HIS A N 1
ATOM 707 C CA . HIS A 1 91 ? -24.219 29.281 16.047 1 98.19 91 HIS A CA 1
ATOM 708 C C . HIS A 1 91 ? -22.781 29.609 15.664 1 98.19 91 HIS A C 1
ATOM 710 O O . HIS A 1 91 ? -22.516 30.109 14.57 1 98.19 91 HIS A O 1
ATOM 716 N N . PRO A 1 92 ? -21.781 29.281 16.516 1 98.56 92 PRO A N 1
ATOM 717 C CA . PRO A 1 92 ? -20.375 29.625 16.234 1 98.56 92 PRO A CA 1
ATOM 718 C C . PRO A 1 92 ? -19.703 28.641 15.297 1 98.56 92 PRO A C 1
ATOM 720 O O . PRO A 1 92 ? -19.938 27.438 15.398 1 98.56 92 PRO A O 1
ATOM 723 N N . PHE A 1 93 ? -18.844 29.156 14.367 1 98.69 93 PHE A N 1
ATOM 724 C CA . PHE A 1 93 ? -18.078 28.344 13.43 1 98.69 93 PHE A CA 1
ATOM 725 C C . PHE A 1 93 ? -16.656 28.844 13.312 1 98.69 93 PHE A C 1
ATOM 727 O O . PHE A 1 93 ? -16.406 30.047 13.461 1 98.69 93 PHE A O 1
ATOM 734 N N . LEU A 1 94 ? -15.727 27.969 13.141 1 98.69 94 LEU A N 1
ATOM 735 C CA . LEU A 1 94 ? -14.359 28.281 12.758 1 98.69 94 LEU A CA 1
ATOM 736 C C . LEU A 1 94 ? -14.008 27.656 11.414 1 98.69 94 LEU A C 1
ATOM 738 O O . LEU A 1 94 ? -14.195 26.453 11.219 1 98.69 94 LEU A O 1
ATOM 742 N N . PHE A 1 95 ? -13.555 28.469 10.492 1 98.31 95 PHE A N 1
ATOM 743 C CA . PHE A 1 95 ? -13.094 28.016 9.18 1 98.31 95 PHE A CA 1
ATOM 744 C C . PHE A 1 95 ? -11.625 28.375 8.969 1 98.31 95 PHE A C 1
ATOM 746 O O . PHE A 1 95 ? -11.141 29.375 9.516 1 98.31 95 PHE A O 1
ATOM 753 N N . GLU A 1 96 ? -10.953 27.516 8.227 1 97.25 96 GLU A N 1
ATOM 754 C CA . GLU A 1 96 ? -9.594 27.797 7.777 1 97.25 96 GLU A CA 1
ATOM 755 C C . GLU A 1 96 ? -9.578 28.297 6.336 1 97.25 96 GLU A C 1
ATOM 757 O O . GLU A 1 96 ? -10.312 27.797 5.484 1 97.25 96 GLU A O 1
ATOM 762 N N . THR A 1 97 ? -8.844 29.391 6.121 1 96.06 97 THR A N 1
ATOM 763 C CA . THR A 1 97 ? -8.664 29.891 4.758 1 96.06 97 THR A CA 1
ATOM 764 C C . THR A 1 97 ? -7.184 29.891 4.375 1 96.06 97 THR A C 1
ATOM 766 O O . THR A 1 97 ? -6.312 30.031 5.238 1 96.06 97 THR A O 1
ATOM 769 N N . GLU A 1 98 ? -6.891 29.812 3.115 1 89.75 98 GLU A N 1
ATOM 770 C CA . GLU A 1 98 ? -5.52 29.75 2.619 1 89.75 98 GLU A CA 1
ATOM 771 C C . GLU A 1 98 ? -4.977 31.141 2.303 1 89.75 98 GLU A C 1
ATOM 773 O O . GLU A 1 98 ? -3.779 31.297 2.057 1 89.75 98 GLU A O 1
ATOM 778 N N . THR A 1 99 ? -5.91 32.094 2.348 1 92.56 99 THR A N 1
ATOM 779 C CA . THR A 1 99 ? -5.5 33.438 1.981 1 92.56 99 THR A CA 1
ATOM 780 C C . THR A 1 99 ? -6.094 34.469 2.945 1 92.56 99 THR A C 1
ATOM 782 O O . THR A 1 99 ? -7.121 34.219 3.58 1 92.56 99 THR A O 1
ATOM 785 N N . ARG A 1 100 ? -5.43 35.562 3.021 1 95.06 100 ARG A N 1
ATOM 786 C CA . ARG A 1 100 ? -5.949 36.688 3.783 1 95.06 100 ARG A CA 1
ATOM 787 C C . ARG A 1 100 ? -6.605 37.719 2.863 1 95.06 100 ARG A C 1
ATOM 789 O O . ARG A 1 100 ? -7.176 38.688 3.332 1 95.06 100 ARG A O 1
ATOM 796 N N . GLY A 1 101 ? -6.461 37.375 1.585 1 94.38 101 GLY A N 1
ATOM 797 C CA . GLY A 1 101 ? -7.109 38.25 0.622 1 94.38 101 GLY A CA 1
ATOM 798 C C . GLY A 1 101 ? -8.609 38.031 0.54 1 94.38 101 GLY A C 1
ATOM 799 O O . GLY A 1 101 ? -9.07 36.938 0.208 1 94.38 101 GLY A O 1
ATOM 800 N N . ILE A 1 102 ? -9.383 39.094 0.88 1 94.5 102 ILE A N 1
ATOM 801 C CA . ILE A 1 102 ? -10.836 39 0.801 1 94.5 102 ILE A CA 1
ATOM 802 C C . ILE A 1 102 ? -11.383 40.188 -0 1 94.5 102 ILE A C 1
ATOM 804 O O . ILE A 1 102 ? -10.656 41.156 -0.284 1 94.5 102 ILE A O 1
ATOM 808 N N . ASP A 1 103 ? -12.578 40.062 -0.507 1 95 103 ASP A N 1
ATOM 809 C CA . ASP A 1 103 ? -13.336 41.125 -1.185 1 95 103 ASP A CA 1
ATOM 810 C C . ASP A 1 103 ? -14.578 41.5 -0.385 1 95 103 ASP A C 1
ATOM 812 O O . ASP A 1 103 ? -15.688 41.062 -0.711 1 95 103 ASP A O 1
ATOM 816 N N . PRO A 1 104 ? -14.367 42.344 0.577 1 93.06 104 PRO A N 1
ATOM 817 C CA . PRO A 1 104 ? -15.469 42.656 1.49 1 93.06 104 PRO A CA 1
ATOM 818 C C . PRO A 1 104 ? -16.594 43.438 0.812 1 93.06 104 PRO A C 1
ATOM 820 O O . PRO A 1 104 ? -16.328 44.281 -0.057 1 93.06 104 PRO A O 1
ATOM 823 N N . ASN A 1 105 ? -17.766 43.25 1.239 1 91.44 105 ASN A N 1
ATOM 824 C CA . ASN A 1 105 ? -18.875 44.062 0.798 1 91.44 105 ASN A CA 1
ATOM 825 C C . ASN A 1 105 ? -19.109 45.25 1.746 1 91.44 105 ASN A C 1
ATOM 827 O O . ASN A 1 105 ? -18.266 45.562 2.586 1 91.44 105 ASN A O 1
ATOM 831 N N . TRP A 1 106 ? -20.297 45.938 1.568 1 87.44 106 TRP A N 1
ATOM 832 C CA . TRP A 1 106 ? -20.562 47.188 2.275 1 87.44 106 TRP A CA 1
ATOM 833 C C . TRP A 1 106 ? -20.75 46.938 3.768 1 87.44 106 TRP A C 1
ATOM 835 O O . TRP A 1 106 ? -20.594 47.844 4.582 1 87.44 106 TRP A O 1
ATOM 845 N N . GLU A 1 107 ? -20.984 45.75 4.219 1 86.94 107 GLU A N 1
ATOM 846 C CA . GLU A 1 107 ? -21.219 45.406 5.617 1 86.94 107 GLU A CA 1
ATOM 847 C C . GLU A 1 107 ? -19.922 45.406 6.414 1 86.94 107 GLU A C 1
ATOM 849 O O . GLU A 1 107 ? -19.938 45.5 7.645 1 86.94 107 GLU A O 1
ATOM 854 N N . LEU A 1 108 ? -18.781 45.281 5.668 1 89.56 108 LEU A N 1
ATOM 855 C CA . LEU A 1 108 ? -17.469 45.219 6.316 1 89.56 108 LEU A CA 1
ATOM 856 C C . LEU A 1 108 ? -16.578 46.344 5.859 1 89.56 108 LEU A C 1
ATOM 858 O O . LEU A 1 108 ? -15.555 46.125 5.203 1 89.56 108 LEU A O 1
ATOM 862 N N . PRO A 1 109 ? -16.844 47.562 6.297 1 90.62 109 PRO A N 1
ATOM 863 C CA . PRO A 1 109 ? -16.062 48.719 5.824 1 90.62 109 PRO A CA 1
ATOM 864 C C . PRO A 1 109 ? -14.609 48.656 6.277 1 90.62 109 PRO A C 1
ATOM 866 O O . PRO A 1 109 ? -13.734 49.219 5.633 1 90.62 109 PRO A O 1
ATOM 869 N N . GLU A 1 110 ? -14.352 48.062 7.398 1 94.5 110 GLU A N 1
ATOM 870 C CA . GLU A 1 110 ? -13 47.875 7.918 1 94.5 110 GLU A CA 1
ATOM 871 C C . GLU A 1 110 ? -12.805 46.438 8.422 1 94.5 110 GLU A C 1
ATOM 873 O O . GLU A 1 110 ? -13.727 45.844 8.961 1 94.5 110 GLU A O 1
ATOM 878 N N . TYR A 1 111 ? -11.594 45.906 8.195 1 96 111 TYR A N 1
ATOM 879 C CA . TYR A 1 111 ? -11.289 44.562 8.695 1 96 111 TYR A CA 1
ATOM 880 C C . TYR A 1 111 ? -9.812 44.438 9.031 1 96 111 TYR A C 1
ATOM 882 O O . TYR A 1 111 ? -8.984 45.219 8.562 1 96 111 TYR A O 1
ATOM 890 N N . GLU A 1 112 ? -9.469 43.531 9.914 1 96.69 112 GLU A N 1
ATOM 891 C CA . GLU A 1 112 ? -8.102 43.219 10.305 1 96.69 112 GLU A CA 1
ATOM 892 C C . GLU A 1 112 ? -7.93 41.719 10.594 1 96.69 112 GLU A C 1
ATOM 894 O O . GLU A 1 112 ? -8.859 41.062 11.07 1 96.69 112 GLU A O 1
ATOM 899 N N . TRP A 1 113 ? -6.809 41.219 10.211 1 97.69 113 TRP A N 1
ATOM 900 C CA . TRP A 1 113 ? -6.383 39.906 10.68 1 97.69 113 TRP A CA 1
ATOM 901 C C . TRP A 1 113 ? -5.574 40 11.969 1 97.69 113 TRP A C 1
ATOM 903 O O . TRP A 1 113 ? -4.469 40.562 11.969 1 97.69 113 TRP A O 1
ATOM 913 N N . ILE A 1 114 ? -6.113 39.469 13.039 1 97.12 114 ILE A N 1
ATOM 914 C CA . ILE A 1 114 ? -5.535 39.75 14.352 1 97.12 114 ILE A CA 1
ATOM 915 C C . ILE A 1 114 ? -5.445 38.469 15.156 1 97.12 114 ILE A C 1
ATOM 917 O O . ILE A 1 114 ? -6.02 37.438 14.773 1 97.12 114 ILE A O 1
ATOM 921 N N . HIS A 1 115 ? -4.586 38.531 16.203 1 98.31 115 HIS A N 1
ATOM 922 C CA . HIS A 1 115 ? -4.641 37.438 17.172 1 98.31 115 HIS A CA 1
ATOM 923 C C . HIS A 1 115 ? -5.977 37.406 17.906 1 98.31 115 HIS A C 1
ATOM 925 O O . HIS A 1 115 ? -6.488 38.469 18.297 1 98.31 115 HIS A O 1
ATOM 931 N N . ALA A 1 116 ? -6.488 36.281 18.141 1 98.19 116 ALA A N 1
ATOM 932 C CA . ALA A 1 116 ? -7.848 36.125 18.641 1 98.19 116 ALA A CA 1
ATOM 933 C C . ALA A 1 116 ? -8 36.781 20.016 1 98.19 116 ALA A C 1
ATOM 935 O O . ALA A 1 116 ? -9.078 37.281 20.344 1 98.19 116 ALA A O 1
ATOM 936 N N . THR A 1 117 ? -6.98 36.844 20.781 1 98.06 117 THR A N 1
ATOM 937 C CA . THR A 1 117 ? -7.066 37.375 22.125 1 98.06 117 THR A CA 1
ATOM 938 C C . THR A 1 117 ? -7.375 38.875 22.094 1 98.06 117 THR A C 1
ATOM 940 O O . THR A 1 117 ? -7.801 39.438 23.109 1 98.06 117 THR A O 1
ATOM 943 N N . ALA A 1 118 ? -7.172 39.5 20.984 1 96.25 118 ALA A N 1
ATOM 944 C CA . ALA A 1 118 ? -7.523 40.906 20.828 1 96.25 118 ALA A CA 1
ATOM 945 C C . ALA A 1 118 ? -9.031 41.125 20.969 1 96.25 118 ALA A C 1
ATOM 947 O O . ALA A 1 118 ? -9.484 42.219 21.281 1 96.25 118 ALA A O 1
ATOM 948 N N . ILE A 1 119 ? -9.797 40.125 20.719 1 97.38 119 ILE A N 1
ATOM 949 C CA . ILE A 1 119 ? -11.242 40.156 20.875 1 97.38 119 ILE A CA 1
ATOM 950 C C . ILE A 1 119 ? -11.609 40.594 22.281 1 97.38 119 ILE A C 1
ATOM 952 O O . ILE A 1 119 ? -12.594 41.312 22.484 1 97.38 119 ILE A O 1
ATOM 956 N N . ARG A 1 120 ? -10.805 40.281 23.266 1 96.44 120 ARG A N 1
ATOM 957 C CA . ARG A 1 120 ? -11.078 40.562 24.672 1 96.44 120 ARG A CA 1
ATOM 958 C C . ARG A 1 120 ? -10.758 42.031 25.031 1 96.44 120 ARG A C 1
ATOM 960 O O . ARG A 1 120 ? -11.164 42.5 26.078 1 96.44 120 ARG A O 1
ATOM 967 N N . ARG A 1 121 ? -10.117 42.688 24.094 1 94.62 121 ARG A N 1
ATOM 968 C CA . ARG A 1 121 ? -9.609 44 24.422 1 94.62 121 ARG A CA 1
ATOM 969 C C . ARG A 1 121 ? -10.227 45.062 23.516 1 94.62 121 ARG A C 1
ATOM 971 O O . ARG A 1 121 ? -9.852 46.25 23.578 1 94.62 121 ARG A O 1
ATOM 978 N N . ARG A 1 122 ? -11.141 44.656 22.703 1 93.88 122 ARG A N 1
ATOM 979 C CA . ARG A 1 122 ? -11.82 45.562 21.797 1 93.88 122 ARG A CA 1
ATOM 980 C C . ARG A 1 122 ? -13.305 45.656 22.125 1 93.88 122 ARG A C 1
ATOM 982 O O . ARG A 1 122 ? -13.836 44.844 22.875 1 93.88 122 ARG A O 1
ATOM 989 N N . GLU A 1 123 ? -13.875 46.812 21.641 1 93.94 123 GLU A N 1
ATOM 990 C CA . GLU A 1 123 ? -15.328 46.906 21.703 1 93.94 123 GLU A CA 1
ATOM 991 C C . GLU A 1 123 ? -15.984 46.031 20.625 1 93.94 123 GLU A C 1
ATOM 993 O O . GLU A 1 123 ? -16.016 46.406 19.453 1 93.94 123 GLU A O 1
ATOM 998 N N . THR A 1 124 ? -16.531 44.906 21.047 1 95.94 124 THR A N 1
ATOM 999 C CA . THR A 1 124 ? -17.062 43.938 20.094 1 95.94 124 THR A CA 1
ATOM 1000 C C . THR A 1 124 ? -18.578 43.812 20.25 1 95.94 124 THR A C 1
ATOM 1002 O O . THR A 1 124 ? -19.172 44.344 21.188 1 95.94 124 THR A O 1
ATOM 1005 N N . VAL A 1 125 ? -19.172 43.188 19.25 1 93.75 125 VAL A N 1
ATOM 1006 C CA . VAL A 1 125 ? -20.562 42.75 19.406 1 93.75 125 VAL A CA 1
ATOM 1007 C C . VAL A 1 125 ? -20.688 41.844 20.641 1 93.75 125 VAL A C 1
ATOM 1009 O O . VAL A 1 125 ? -19.688 41.281 21.109 1 93.75 125 VAL A O 1
ATOM 1012 N N . PRO A 1 126 ? -21.844 41.781 21.172 1 92.19 126 PRO A N 1
ATOM 1013 C CA . PRO A 1 126 ? -22.016 41 22.406 1 92.19 126 PRO A CA 1
ATOM 1014 C C . PRO A 1 126 ? -21.547 39.562 22.281 1 92.19 126 PRO A C 1
ATOM 1016 O O . PRO A 1 126 ? -21.797 38.906 21.266 1 92.19 126 PRO A O 1
ATOM 1019 N N . ASP A 1 127 ? -20.719 39.062 23.25 1 95.12 127 ASP A N 1
ATOM 1020 C CA . ASP A 1 127 ? -20.359 37.688 23.484 1 95.12 127 ASP A CA 1
ATOM 1021 C C . ASP A 1 127 ? -19.484 37.125 22.359 1 95.12 127 ASP A C 1
ATOM 1023 O O . ASP A 1 127 ? -19.562 35.938 22.016 1 95.12 127 ASP A O 1
ATOM 1027 N N . LEU A 1 128 ? -18.781 38.031 21.734 1 97.06 128 LEU A N 1
ATOM 1028 C CA . LEU A 1 128 ? -17.938 37.562 20.641 1 97.06 128 LEU A CA 1
ATOM 1029 C C . LEU A 1 128 ? -16.875 36.594 21.141 1 97.06 128 LEU A C 1
ATOM 1031 O O . LEU A 1 128 ? -16.594 35.594 20.484 1 97.06 128 LEU A O 1
ATOM 1035 N N . TRP A 1 129 ? -16.234 36.812 22.281 1 97.75 129 TRP A N 1
ATOM 1036 C CA . TRP A 1 129 ? -15.242 35.906 22.828 1 97.75 129 TRP A CA 1
ATOM 1037 C C . TRP A 1 129 ? -15.883 34.562 23.172 1 97.75 129 TRP A C 1
ATOM 1039 O O . TRP A 1 129 ? -15.281 33.5 22.969 1 97.75 129 TRP A O 1
ATOM 1049 N N . ARG A 1 130 ? -17.062 34.656 23.75 1 97.44 130 ARG A N 1
ATOM 1050 C CA . ARG A 1 130 ? -17.766 33.438 24.062 1 97.44 130 ARG A CA 1
ATOM 1051 C C . ARG A 1 130 ? -17.984 32.594 22.812 1 97.44 130 ARG A C 1
ATOM 1053 O O . ARG A 1 130 ? -17.844 31.359 22.844 1 97.44 130 ARG A O 1
ATOM 1060 N N . SER A 1 131 ? -18.312 33.219 21.734 1 97.94 131 SER A N 1
ATOM 1061 C CA . SER A 1 131 ? -18.453 32.531 20.453 1 97.94 131 SER A CA 1
ATOM 1062 C C . SER A 1 131 ? -17.141 31.891 20.016 1 97.94 131 SER A C 1
ATOM 1064 O O . SER A 1 131 ? -17.125 30.734 19.594 1 97.94 131 SER A O 1
ATOM 1066 N N . TYR A 1 132 ? -16.062 32.625 20.156 1 98.44 132 TYR A N 1
ATOM 1067 C CA . TYR A 1 132 ? -14.75 32.094 19.781 1 98.44 132 TYR A CA 1
ATOM 1068 C C . TYR A 1 132 ? -14.352 30.938 20.688 1 98.44 132 TYR A C 1
ATOM 1070 O O . TYR A 1 132 ? -13.805 29.938 20.219 1 98.44 132 TYR A O 1
ATOM 1078 N N . ASP A 1 133 ? -14.609 31.078 21.922 1 98 133 ASP A N 1
ATOM 1079 C CA . ASP A 1 133 ? -14.25 30.078 22.922 1 98 133 ASP A CA 1
ATOM 1080 C C . ASP A 1 133 ? -14.891 28.734 22.609 1 98 133 ASP A C 1
ATOM 1082 O O . ASP A 1 133 ? -14.375 27.688 23.016 1 98 133 ASP A O 1
ATOM 1086 N N . ARG A 1 134 ? -15.961 28.766 21.891 1 97.88 134 ARG A N 1
ATOM 1087 C CA . ARG A 1 134 ? -16.688 27.547 21.547 1 97.88 134 ARG A CA 1
ATOM 1088 C C . ARG A 1 134 ? -15.984 26.797 20.406 1 97.88 134 ARG A C 1
ATOM 1090 O O . ARG A 1 134 ? -16.266 25.625 20.172 1 97.88 134 ARG A O 1
ATOM 1097 N N . VAL A 1 135 ? -15.055 27.5 19.703 1 98.44 135 VAL A N 1
ATOM 1098 C CA . VAL A 1 135 ? -14.562 26.859 18.484 1 98.44 135 VAL A CA 1
ATOM 1099 C C . VAL A 1 135 ? -13.031 26.906 18.469 1 98.44 135 VAL A C 1
ATOM 1101 O O . VAL A 1 135 ? -12.398 26.281 17.625 1 98.44 135 VAL A O 1
ATOM 1104 N N . ARG A 1 136 ? -12.398 27.625 19.391 1 98.19 136 ARG A N 1
ATOM 1105 C CA . ARG A 1 136 ? -10.945 27.75 19.375 1 98.19 136 ARG A CA 1
ATOM 1106 C C . ARG A 1 136 ? -10.281 26.422 19.719 1 98.19 136 ARG A C 1
ATOM 1108 O O . ARG A 1 136 ? -10.922 25.531 20.25 1 98.19 136 ARG A O 1
ATOM 1115 N N . PRO A 1 137 ? -9.016 26.234 19.359 1 98.31 137 PRO A N 1
ATOM 1116 C CA . PRO A 1 137 ? -8.336 24.984 19.734 1 98.31 137 PRO A CA 1
ATOM 1117 C C . PRO A 1 137 ? -8.133 24.844 21.234 1 98.31 137 PRO A C 1
ATOM 1119 O O . PRO A 1 137 ? -8.047 25.844 21.953 1 98.31 137 PRO A O 1
ATOM 1122 N N . THR A 1 138 ? -8.125 23.609 21.688 1 98.31 138 THR A N 1
ATOM 1123 C CA . THR A 1 138 ? -7.887 23.234 23.078 1 98.31 138 THR A CA 1
ATOM 1124 C C . THR A 1 138 ? -6.82 22.141 23.172 1 98.31 138 THR A C 1
ATOM 1126 O O . THR A 1 138 ? -6.375 21.625 22.141 1 98.31 138 THR A O 1
ATOM 1129 N N . VAL A 1 139 ? -6.34 21.906 24.375 1 98.44 139 VAL A N 1
ATOM 1130 C CA . VAL A 1 139 ? -5.418 20.781 24.578 1 98.44 139 VAL A CA 1
ATOM 1131 C C . VAL A 1 139 ? -6.023 19.5 24.016 1 98.44 139 VAL A C 1
ATOM 1133 O O . VAL A 1 139 ? -5.328 18.703 23.391 1 98.44 139 VAL A O 1
ATOM 1136 N N . GLY A 1 140 ? -7.285 19.344 24.172 1 97.88 140 GLY A N 1
ATOM 1137 C CA . GLY A 1 140 ? -7.988 18.172 23.672 1 97.88 140 GLY A CA 1
ATOM 1138 C C . GLY A 1 140 ? -7.961 18.062 22.156 1 97.88 140 GLY A C 1
ATOM 1139 O O . GLY A 1 140 ? -7.719 16.969 21.625 1 97.88 140 GLY A O 1
ATOM 1140 N N . THR A 1 141 ? -8.25 19.141 21.422 1 97.12 141 THR A N 1
ATOM 1141 C CA . THR A 1 141 ? -8.258 19.094 19.969 1 97.12 141 THR A CA 1
ATOM 1142 C C . THR A 1 141 ? -6.852 18.859 19.422 1 97.12 141 THR A C 1
ATOM 1144 O O . THR A 1 141 ? -6.68 18.203 18.406 1 97.12 141 THR A O 1
ATOM 1147 N N . VAL A 1 142 ? -5.824 19.422 20.109 1 97.44 142 VAL A N 1
ATOM 1148 C CA . VAL A 1 142 ? -4.434 19.188 19.734 1 97.44 142 VAL A CA 1
ATOM 1149 C C . VAL A 1 142 ? -4.102 17.703 19.906 1 97.44 142 VAL A C 1
ATOM 1151 O O . VAL A 1 142 ? -3.52 17.094 19.016 1 97.44 142 VAL A O 1
ATOM 1154 N N . ALA A 1 143 ? -4.559 17.094 20.969 1 96.5 143 ALA A N 1
ATOM 1155 C CA . ALA A 1 143 ? -4.289 15.695 21.266 1 96.5 143 ALA A CA 1
ATOM 1156 C C . ALA A 1 143 ? -4.996 14.766 20.281 1 96.5 143 ALA A C 1
ATOM 1158 O O . ALA A 1 143 ? -4.469 13.711 19.922 1 96.5 143 ALA A O 1
ATOM 1159 N N . ALA A 1 144 ? -6.102 15.18 19.797 1 94.12 144 ALA A N 1
ATOM 1160 C CA . ALA A 1 144 ? -6.969 14.289 19.047 1 94.12 144 ALA A CA 1
ATOM 1161 C C . ALA A 1 144 ? -6.715 14.422 17.547 1 94.12 144 ALA A C 1
ATOM 1163 O O . ALA A 1 144 ? -7.184 13.602 16.75 1 94.12 144 ALA A O 1
ATOM 1164 N N . ASP A 1 145 ? -5.949 15.367 17.172 1 91.88 145 ASP A N 1
ATOM 1165 C CA . ASP A 1 145 ? -5.785 15.648 15.742 1 91.88 145 ASP A CA 1
ATOM 1166 C C . ASP A 1 145 ? -4.973 14.555 15.055 1 91.88 145 ASP A C 1
ATOM 1168 O O . ASP A 1 145 ? -3.777 14.406 15.312 1 91.88 145 ASP A O 1
ATOM 1172 N N . GLY A 1 146 ? -5.543 13.859 14.188 1 82.5 146 GLY A N 1
ATOM 1173 C CA . GLY A 1 146 ? -4.891 12.82 13.414 1 82.5 146 GLY A CA 1
ATOM 1174 C C . GLY A 1 146 ? -4.895 13.102 11.922 1 82.5 146 GLY A C 1
ATOM 1175 O O . GLY A 1 146 ? -4.484 12.258 11.125 1 82.5 146 GLY A O 1
ATOM 1176 N N . GLU A 1 147 ? -5.27 14.25 11.555 1 82.94 147 GLU A N 1
ATOM 1177 C CA . GLU A 1 147 ? -5.516 14.562 10.148 1 82.94 147 GLU A CA 1
ATOM 1178 C C . GLU A 1 147 ? -4.438 15.492 9.602 1 82.94 147 GLU A C 1
ATOM 1180 O O . GLU A 1 147 ? -4.238 15.562 8.383 1 82.94 147 GLU A O 1
ATOM 1185 N N . HIS A 1 148 ? -3.713 16.141 10.539 1 88.88 148 HIS A N 1
ATOM 1186 C CA . HIS A 1 148 ? -2.789 17.156 10.055 1 88.88 148 HIS A CA 1
ATOM 1187 C C . HIS A 1 148 ? -1.351 16.812 10.445 1 88.88 148 HIS A C 1
ATOM 1189 O O . HIS A 1 148 ? -1.116 15.969 11.305 1 88.88 148 HIS A O 1
ATOM 1195 N N . GLY A 1 149 ? -0.467 17.562 9.781 1 88.69 149 GLY A N 1
ATOM 1196 C CA . GLY A 1 149 ? 0.95 17.391 10.055 1 88.69 149 GLY A CA 1
ATOM 1197 C C . GLY A 1 149 ? 1.411 18.141 11.297 1 88.69 149 GLY A C 1
ATOM 1198 O O . GLY A 1 149 ? 0.668 18.953 11.852 1 88.69 149 GLY A O 1
ATOM 1199 N N . SER A 1 150 ? 2.621 17.922 11.641 1 92.5 150 SER A N 1
ATOM 1200 C CA . SER A 1 150 ? 3.148 18.422 12.906 1 92.5 150 SER A CA 1
ATOM 1201 C C . SER A 1 150 ? 3.293 19.938 12.891 1 92.5 150 SER A C 1
ATOM 1203 O O . SER A 1 150 ? 3.121 20.594 13.922 1 92.5 150 SER A O 1
ATOM 1205 N N . ALA A 1 151 ? 3.639 20.547 11.773 1 94.69 151 ALA A N 1
ATOM 1206 C CA . ALA A 1 151 ? 3.723 22 11.688 1 94.69 151 ALA A CA 1
ATOM 1207 C C . ALA A 1 151 ? 2.375 22.656 12 1 94.69 151 ALA A C 1
ATOM 1209 O O . ALA A 1 151 ? 2.307 23.625 12.75 1 94.69 151 ALA A O 1
ATOM 1210 N N . TRP A 1 152 ? 1.364 22.094 11.43 1 94.5 152 TRP A N 1
ATOM 1211 C CA . TRP A 1 152 ? 0.009 22.578 11.664 1 94.5 152 TRP A CA 1
ATOM 1212 C C . TRP A 1 152 ? -0.378 22.422 13.133 1 94.5 152 TRP A C 1
ATOM 1214 O O . TRP A 1 152 ? -0.875 23.359 13.758 1 94.5 152 TRP A O 1
ATOM 1224 N N . ILE A 1 153 ? -0.152 21.344 13.672 1 95.69 153 ILE A N 1
ATOM 1225 C CA . ILE A 1 153 ? -0.551 21.016 15.031 1 95.69 153 ILE A CA 1
ATOM 1226 C C . ILE A 1 153 ? 0.214 21.906 16.016 1 95.69 153 ILE A C 1
ATOM 1228 O O . ILE A 1 153 ? -0.338 22.344 17.031 1 95.69 153 ILE A O 1
ATOM 1232 N N . SER A 1 154 ? 1.435 22.156 15.727 1 97.75 154 SER A N 1
ATOM 1233 C CA . SER A 1 154 ? 2.24 22.984 16.609 1 97.75 154 SER A CA 1
ATOM 1234 C C . SER A 1 154 ? 1.695 24.406 16.672 1 97.75 154 SER A C 1
ATOM 1236 O O . SER A 1 154 ? 1.765 25.062 17.719 1 97.75 154 SER A O 1
ATOM 1238 N N . LEU A 1 155 ? 1.199 24.891 15.57 1 97.88 155 LEU A N 1
ATOM 1239 C CA . LEU A 1 155 ? 0.581 26.203 15.562 1 97.88 155 LEU A CA 1
ATOM 1240 C C . LEU A 1 155 ? -0.679 26.219 16.422 1 97.88 155 LEU A C 1
ATOM 1242 O O . LEU A 1 155 ? -0.933 27.188 17.141 1 97.88 155 LEU A O 1
ATOM 1246 N N . ARG A 1 156 ? -1.432 25.156 16.328 1 98.31 156 ARG A N 1
ATOM 1247 C CA . ARG A 1 156 ? -2.613 25.047 17.172 1 98.31 156 ARG A CA 1
ATOM 1248 C C . ARG A 1 156 ? -2.227 25.031 18.656 1 98.31 156 ARG A C 1
ATOM 1250 O O . ARG A 1 156 ? -2.893 25.656 19.484 1 98.31 156 ARG A O 1
ATOM 1257 N N . ALA A 1 157 ? -1.201 24.359 18.938 1 98.75 157 ALA A N 1
ATOM 1258 C CA . ALA A 1 157 ? -0.726 24.328 20.328 1 98.75 157 ALA A CA 1
ATOM 1259 C C . ALA A 1 157 ? -0.353 25.719 20.812 1 98.75 157 ALA A C 1
ATOM 1261 O O . ALA A 1 157 ? -0.699 26.094 21.938 1 98.75 157 ALA A O 1
ATOM 1262 N N . LEU A 1 158 ? 0.312 26.453 20.031 1 98.81 158 LEU A N 1
ATOM 1263 C CA . LEU A 1 158 ? 0.683 27.812 20.391 1 98.81 158 LEU A CA 1
ATOM 1264 C C . LEU A 1 158 ? -0.558 28.688 20.578 1 98.81 158 LEU A C 1
ATOM 1266 O O . LEU A 1 158 ? -0.593 29.531 21.469 1 98.81 158 LEU A O 1
ATOM 1270 N N . GLU A 1 159 ? -1.51 28.469 19.703 1 98.88 159 GLU A N 1
ATOM 1271 C CA . GLU A 1 159 ? -2.764 29.203 19.844 1 98.88 159 GLU A CA 1
ATOM 1272 C C . GLU A 1 159 ? -3.434 28.906 21.172 1 98.88 159 GLU A C 1
ATOM 1274 O O . GLU A 1 159 ? -3.965 29.797 21.828 1 98.88 159 GLU A O 1
ATOM 1279 N N . VAL A 1 160 ? -3.445 27.641 21.531 1 98.88 160 VAL A N 1
ATOM 1280 C CA . VAL A 1 160 ? -4 27.25 22.828 1 98.88 160 VAL A CA 1
ATOM 1281 C C . VAL A 1 160 ? -3.258 27.969 23.953 1 98.88 160 VAL A C 1
ATOM 1283 O O . VAL A 1 160 ? -3.881 28.562 24.844 1 98.88 160 VAL A O 1
ATOM 1286 N N . LEU A 1 161 ? -1.953 27.922 23.906 1 98.88 161 LEU A N 1
ATOM 1287 C CA . LEU A 1 161 ? -1.146 28.547 24.938 1 98.88 161 LEU A CA 1
ATOM 1288 C C . LEU A 1 161 ? -1.425 30.047 25 1 98.88 161 LEU A C 1
ATOM 1290 O O . LEU A 1 161 ? -1.598 30.594 26.094 1 98.88 161 LEU A O 1
ATOM 1294 N N . ARG A 1 162 ? -1.477 30.688 23.891 1 98.75 162 ARG A N 1
ATOM 1295 C CA . ARG A 1 162 ? -1.79 32.125 23.781 1 98.75 162 ARG A CA 1
ATOM 1296 C C . ARG A 1 162 ? -3.127 32.438 24.453 1 98.75 162 ARG A C 1
ATOM 1298 O O . ARG A 1 162 ? -3.213 33.312 25.281 1 98.75 162 ARG A O 1
ATOM 1305 N N . ASP A 1 163 ? -4.129 31.688 24.031 1 98.81 163 ASP A N 1
ATOM 1306 C CA . ASP A 1 163 ? -5.488 31.953 24.484 1 98.81 163 ASP A CA 1
ATOM 1307 C C . ASP A 1 163 ? -5.621 31.688 25.984 1 98.81 163 ASP A C 1
ATOM 1309 O O . ASP A 1 163 ? -6.238 32.469 26.703 1 98.81 163 ASP A O 1
ATOM 1313 N N . GLU A 1 164 ? -5.059 30.594 26.438 1 98.69 164 GLU A N 1
ATOM 1314 C CA . GLU A 1 164 ? -5.133 30.266 27.844 1 98.69 164 GLU A CA 1
ATOM 1315 C C . GLU A 1 164 ? -4.34 31.266 28.688 1 98.69 164 GLU A C 1
ATOM 1317 O O . GLU A 1 164 ? -4.715 31.562 29.828 1 98.69 164 GLU A O 1
ATOM 1322 N N . ALA A 1 165 ? -3.238 31.719 28.203 1 98.69 165 ALA A N 1
ATOM 1323 C CA . ALA A 1 165 ? -2.465 32.719 28.906 1 98.69 165 ALA A CA 1
ATOM 1324 C C . ALA A 1 165 ? -3.271 34.031 29.062 1 98.69 165 ALA A C 1
ATOM 1326 O O . ALA A 1 165 ? -3.207 34.656 30.109 1 98.69 165 ALA A O 1
ATOM 1327 N N . ALA A 1 166 ? -4.023 34.344 28.047 1 97.94 166 ALA A N 1
ATOM 1328 C CA . ALA A 1 166 ? -4.844 35.562 28.078 1 97.94 166 ALA A CA 1
ATOM 1329 C C . ALA A 1 166 ? -5.953 35.438 29.125 1 97.94 166 ALA A C 1
ATOM 1331 O O . ALA A 1 166 ? -6.445 36.438 29.641 1 97.94 166 ALA A O 1
ATOM 1332 N N . LEU A 1 167 ? -6.363 34.219 29.438 1 97.56 167 LEU A N 1
ATOM 1333 C CA . LEU A 1 167 ? -7.473 33.969 30.359 1 97.56 167 LEU A CA 1
ATOM 1334 C C . LEU A 1 167 ? -6.961 33.688 31.766 1 97.56 167 LEU A C 1
ATOM 1336 O O . LEU A 1 167 ? -7.719 33.781 32.75 1 97.56 167 LEU A O 1
ATOM 1340 N N . ALA A 1 168 ? -5.719 33.375 31.906 1 97.69 168 ALA A N 1
ATOM 1341 C CA . ALA A 1 168 ? -5.18 32.844 33.156 1 97.69 168 ALA A CA 1
ATOM 1342 C C . ALA A 1 168 ? -5.012 33.969 34.188 1 97.69 168 ALA A C 1
ATOM 1344 O O . ALA A 1 168 ? -4.715 35.094 33.844 1 97.69 168 ALA A O 1
ATOM 1345 N N . ALA A 1 169 ? -5.137 33.531 35.469 1 96.81 169 ALA A N 1
ATOM 1346 C CA . ALA A 1 169 ? -4.98 34.469 36.594 1 96.81 169 ALA A CA 1
ATOM 1347 C C . ALA A 1 169 ? -3.52 34.562 37.031 1 96.81 169 ALA A C 1
ATOM 1349 O O . ALA A 1 169 ? -3.094 35.562 37.562 1 96.81 169 ALA A O 1
ATOM 1350 N N . ASP A 1 170 ? -2.771 33.5 36.781 1 97.12 170 ASP A N 1
ATOM 1351 C CA . ASP A 1 170 ? -1.381 33.5 37.219 1 97.12 170 ASP A CA 1
ATOM 1352 C C . ASP A 1 170 ? -0.529 32.594 36.312 1 97.12 170 ASP A C 1
ATOM 1354 O O . ASP A 1 170 ? -1.057 31.906 35.469 1 97.12 170 ASP A O 1
ATOM 1358 N N . PHE A 1 171 ? 0.714 32.719 36.531 1 96.5 171 PHE A N 1
ATOM 1359 C CA . PHE A 1 171 ? 1.697 32.031 35.688 1 96.5 171 PHE A CA 1
ATOM 1360 C C . PHE A 1 171 ? 1.582 30.531 35.875 1 96.5 171 PHE A C 1
ATOM 1362 O O . PHE A 1 171 ? 1.739 29.781 34.906 1 96.5 171 PHE A O 1
ATOM 1369 N N . GLU A 1 172 ? 1.321 30.047 37.031 1 97.06 172 GLU A N 1
ATOM 1370 C CA . GLU A 1 172 ? 1.256 28.625 37.312 1 97.06 172 GLU A CA 1
ATOM 1371 C C . GLU A 1 172 ? 0.157 27.953 36.5 1 97.06 172 GLU A C 1
ATOM 1373 O O . GLU A 1 172 ? 0.311 26.797 36.062 1 97.06 172 GLU A O 1
ATOM 1378 N N . THR A 1 173 ? -0.91 28.641 36.312 1 97.81 173 THR A N 1
ATOM 1379 C CA . THR A 1 173 ? -2.012 28.125 35.531 1 97.81 173 THR A CA 1
ATOM 1380 C C . THR A 1 173 ? -1.585 27.969 34.062 1 97.81 173 THR A C 1
ATOM 1382 O O . THR A 1 173 ? -1.903 26.953 33.438 1 97.81 173 THR A O 1
ATOM 1385 N N . VAL A 1 174 ? -0.873 28.906 33.562 1 98.06 174 VAL A N 1
ATOM 1386 C CA . VAL A 1 174 ? -0.403 28.859 32.156 1 98.06 174 VAL A CA 1
ATOM 1387 C C . VAL A 1 174 ? 0.645 27.766 32 1 98.06 174 VAL A C 1
ATOM 1389 O O . VAL A 1 174 ? 0.639 27.031 31.031 1 98.06 174 VAL A O 1
ATOM 1392 N N . ALA A 1 175 ? 1.522 27.641 32.969 1 98.06 175 ALA A N 1
ATOM 1393 C CA . ALA A 1 175 ? 2.561 26.625 32.969 1 98.06 175 ALA A CA 1
ATOM 1394 C C . ALA A 1 175 ? 1.949 25.219 32.969 1 98.06 175 ALA A C 1
ATOM 1396 O O . ALA A 1 175 ? 2.479 24.312 32.312 1 98.06 175 ALA A O 1
ATOM 1397 N N . ALA A 1 176 ? 0.872 25.047 33.656 1 98.25 176 ALA A N 1
ATOM 1398 C CA . ALA A 1 176 ? 0.171 23.766 33.656 1 98.25 176 ALA A CA 1
ATOM 1399 C C . ALA A 1 176 ? -0.367 23.438 32.281 1 98.25 176 ALA A C 1
ATOM 1401 O O . ALA A 1 176 ? -0.291 22.281 31.844 1 98.25 176 ALA A O 1
ATOM 1402 N N . VAL A 1 177 ? -0.895 24.422 31.578 1 98.44 177 VAL A N 1
ATOM 1403 C CA . VAL A 1 177 ? -1.388 24.234 30.219 1 98.44 177 VAL A CA 1
ATOM 1404 C C . VAL A 1 177 ? -0.234 23.844 29.297 1 98.44 177 VAL A C 1
ATOM 1406 O O . VAL A 1 177 ? -0.371 22.938 28.469 1 98.44 177 VAL A O 1
ATOM 1409 N N . ALA A 1 178 ? 0.886 24.547 29.438 1 98.44 178 ALA A N 1
ATOM 1410 C CA . ALA A 1 178 ? 2.07 24.234 28.656 1 98.44 178 ALA A CA 1
ATOM 1411 C C . ALA A 1 178 ? 2.48 22.766 28.844 1 98.44 178 ALA A C 1
ATOM 1413 O O . ALA A 1 178 ? 2.766 22.062 27.859 1 98.44 178 ALA A O 1
ATOM 1414 N N . ARG A 1 179 ? 2.475 22.312 30.047 1 98 179 ARG A N 1
ATOM 1415 C CA . ARG A 1 179 ? 2.838 20.922 30.344 1 98 179 ARG A CA 1
ATOM 1416 C C . ARG A 1 179 ? 1.823 19.953 29.75 1 98 179 ARG A C 1
ATOM 1418 O O . ARG A 1 179 ? 2.186 18.859 29.312 1 98 179 ARG A O 1
ATOM 1425 N N . GLU A 1 180 ? 0.567 20.312 29.766 1 98.44 180 GLU A N 1
ATOM 1426 C CA . GLU A 1 180 ? -0.467 19.484 29.156 1 98.44 180 GLU A CA 1
ATOM 1427 C C . GLU A 1 180 ? -0.276 19.375 27.641 1 98.44 180 GLU A C 1
ATOM 1429 O O . GLU A 1 180 ? -0.504 18.328 27.047 1 98.44 180 GLU A O 1
ATOM 1434 N N . LEU A 1 181 ? 0.097 20.453 27.016 1 98.19 181 LEU A N 1
ATOM 1435 C CA . LEU A 1 181 ? 0.344 20.453 25.578 1 98.19 181 LEU A CA 1
ATOM 1436 C C . LEU A 1 181 ? 1.526 19.562 25.219 1 98.19 181 LEU A C 1
ATOM 1438 O O . LEU A 1 181 ? 1.483 18.828 24.219 1 98.19 181 LEU A O 1
ATOM 1442 N N . LEU A 1 182 ? 2.598 19.609 26.031 1 96.38 182 LEU A N 1
ATOM 1443 C CA . LEU A 1 182 ? 3.758 18.75 25.844 1 96.38 182 LEU A CA 1
ATOM 1444 C C . LEU A 1 182 ? 3.369 17.281 25.969 1 96.38 182 LEU A C 1
ATOM 1446 O O . LEU A 1 182 ? 3.859 16.438 25.219 1 96.38 182 LEU A O 1
ATOM 1450 N N . ALA A 1 183 ? 2.412 17 26.797 1 95.88 183 ALA A N 1
ATOM 1451 C CA . ALA A 1 183 ? 1.964 15.625 27.031 1 95.88 183 ALA A CA 1
ATOM 1452 C C . ALA A 1 183 ? 0.997 15.172 25.953 1 95.88 183 ALA A C 1
ATOM 1454 O O . ALA A 1 183 ? 0.849 13.969 25.703 1 95.88 183 ALA A O 1
ATOM 1455 N N . ALA A 1 184 ? 0.338 16.094 25.312 1 94.62 184 ALA A N 1
ATOM 1456 C CA . ALA A 1 184 ? -0.674 15.781 24.312 1 94.62 184 ALA A CA 1
ATOM 1457 C C . ALA A 1 184 ? -0.039 15.172 23.062 1 94.62 184 ALA A C 1
ATOM 1459 O O . ALA A 1 184 ? -0.656 14.344 22.391 1 94.62 184 ALA A O 1
ATOM 1460 N N . ARG A 1 185 ? 1.173 15.594 22.75 1 90.25 185 ARG A N 1
ATOM 1461 C CA . ARG A 1 185 ? 1.886 15.094 21.594 1 90.25 185 ARG A CA 1
ATOM 1462 C C . ARG A 1 185 ? 3.355 14.844 21.906 1 90.25 185 ARG A C 1
ATOM 1464 O O . ARG A 1 185 ? 4.238 15.508 21.359 1 90.25 185 ARG A O 1
ATOM 1471 N N . PRO A 1 186 ? 3.629 13.82 22.656 1 86.5 186 PRO A N 1
ATOM 1472 C CA . PRO A 1 186 ? 4.992 13.648 23.156 1 86.5 186 PRO A CA 1
ATOM 1473 C C . PRO A 1 186 ? 5.992 13.32 22.047 1 86.5 186 PRO A C 1
ATOM 1475 O O . PRO A 1 186 ? 7.191 13.555 22.203 1 86.5 186 PRO A O 1
ATOM 1478 N N . SER A 1 187 ? 5.516 12.898 20.938 1 83.62 187 SER A N 1
ATOM 1479 C CA . SER A 1 187 ? 6.426 12.477 19.875 1 83.62 187 SER A CA 1
ATOM 1480 C C . SER A 1 187 ? 6.656 13.594 18.875 1 83.62 187 SER A C 1
ATOM 1482 O O . SER A 1 187 ? 7.43 13.43 17.922 1 83.62 187 SER A O 1
ATOM 1484 N N . MET A 1 188 ? 5.977 14.734 19.016 1 89.5 188 MET A N 1
ATOM 1485 C CA . MET A 1 188 ? 6.109 15.812 18.047 1 89.5 188 MET A CA 1
ATOM 1486 C C . MET A 1 188 ? 7.102 16.859 18.547 1 89.5 188 MET A C 1
ATOM 1488 O O . MET A 1 188 ? 6.73 17.781 19.266 1 89.5 188 MET A O 1
ATOM 1492 N N . ALA A 1 189 ? 8.273 16.766 18.062 1 93.75 189 ALA A N 1
ATOM 1493 C CA . ALA A 1 189 ? 9.383 17.609 18.5 1 93.75 189 ALA A CA 1
ATOM 1494 C C . ALA A 1 189 ? 9.062 19.094 18.328 1 93.75 189 ALA A C 1
ATOM 1496 O O . ALA A 1 189 ? 9.445 19.922 19.156 1 93.75 189 ALA A O 1
ATOM 1497 N N . VAL A 1 190 ? 8.375 19.406 17.297 1 96.81 190 VAL A N 1
ATOM 1498 C CA . VAL A 1 190 ? 8.141 20.812 16.969 1 96.81 190 VAL A CA 1
ATOM 1499 C C . VAL A 1 190 ? 7.199 21.422 18.016 1 96.81 190 VAL A C 1
ATOM 1501 O O . VAL A 1 190 ? 7.332 22.594 18.359 1 96.81 190 VAL A O 1
ATOM 1504 N N . VAL A 1 191 ? 6.215 20.688 18.516 1 97.06 191 VAL A N 1
ATOM 1505 C CA . VAL A 1 191 ? 5.336 21.172 19.578 1 97.06 191 VAL A CA 1
ATOM 1506 C C . VAL A 1 191 ? 6.156 21.469 20.828 1 97.06 191 VAL A C 1
ATOM 1508 O O . VAL A 1 191 ? 6.043 22.547 21.406 1 97.06 191 VAL A O 1
ATOM 1511 N N . GLU A 1 192 ? 6.973 20.547 21.172 1 96.75 192 GLU A N 1
ATOM 1512 C CA . GLU A 1 192 ? 7.812 20.719 22.359 1 96.75 192 GLU A CA 1
ATOM 1513 C C . GLU A 1 192 ? 8.719 21.938 22.219 1 96.75 192 GLU A C 1
ATOM 1515 O O . GLU A 1 192 ? 8.797 22.766 23.125 1 96.75 192 GLU A O 1
ATOM 1520 N N . THR A 1 193 ? 9.406 22.031 21.109 1 97.88 193 THR A N 1
ATOM 1521 C CA . THR A 1 193 ? 10.367 23.094 20.875 1 97.88 193 THR A CA 1
ATOM 1522 C C . THR A 1 193 ? 9.695 24.453 20.969 1 97.88 193 THR A C 1
ATOM 1524 O O . THR A 1 193 ? 10.18 25.344 21.672 1 97.88 193 THR A O 1
ATOM 1527 N N . ARG A 1 194 ? 8.586 24.625 20.328 1 98.44 194 ARG A N 1
ATOM 1528 C CA . ARG A 1 194 ? 7.938 25.922 20.25 1 98.44 194 ARG A CA 1
ATOM 1529 C C . ARG A 1 194 ? 7.305 26.312 21.578 1 98.44 194 ARG A C 1
ATOM 1531 O O . ARG A 1 194 ? 7.383 27.469 22 1 98.44 194 ARG A O 1
ATOM 1538 N N . ILE A 1 195 ? 6.684 25.359 22.281 1 98.56 195 ILE A N 1
ATOM 1539 C CA . ILE A 1 195 ? 6.098 25.625 23.594 1 98.56 195 ILE A CA 1
ATOM 1540 C C . ILE A 1 195 ? 7.203 25.984 24.578 1 98.56 195 ILE A C 1
ATOM 1542 O O . ILE A 1 195 ? 7.094 26.984 25.312 1 98.56 195 ILE A O 1
ATOM 1546 N N . ASN A 1 196 ? 8.258 25.203 24.594 1 98.12 196 ASN A N 1
ATOM 1547 C CA . ASN A 1 196 ? 9.375 25.469 25.5 1 98.12 196 ASN A CA 1
ATOM 1548 C C . ASN A 1 196 ? 9.992 26.844 25.234 1 98.12 196 ASN A C 1
ATOM 1550 O O . ASN A 1 196 ? 10.367 27.547 26.156 1 98.12 196 ASN A O 1
ATOM 1554 N N . ARG A 1 197 ? 10.172 27.156 24.016 1 97.88 197 ARG A N 1
ATOM 1555 C CA . ARG A 1 197 ? 10.773 28.438 23.672 1 97.88 197 ARG A CA 1
ATOM 1556 C C . ARG A 1 197 ? 9.93 29.594 24.188 1 97.88 197 ARG A C 1
ATOM 1558 O O . ARG A 1 197 ? 10.461 30.594 24.688 1 97.88 197 ARG A O 1
ATOM 1565 N N . VAL A 1 198 ? 8.586 29.5 24.047 1 98.62 198 VAL A N 1
ATOM 1566 C CA . VAL A 1 198 ? 7.688 30.531 24.562 1 98.62 198 VAL A CA 1
ATOM 1567 C C . VAL A 1 198 ? 7.852 30.641 26.062 1 98.62 198 VAL A C 1
ATOM 1569 O O . VAL A 1 198 ? 8.031 31.75 26.594 1 98.62 198 VAL A O 1
ATOM 1572 N N . MET A 1 199 ? 7.793 29.547 26.75 1 98.19 199 MET A N 1
ATOM 1573 C CA . MET A 1 199 ? 7.828 29.547 28.203 1 98.19 199 MET A CA 1
ATOM 1574 C C . MET A 1 199 ? 9.18 30.016 28.719 1 98.19 199 MET A C 1
ATOM 1576 O O . MET A 1 199 ? 9.258 30.672 29.766 1 98.19 199 MET A O 1
ATOM 1580 N N . SER A 1 200 ? 10.18 29.688 28.016 1 96.44 200 SER A N 1
ATOM 1581 C CA . SER A 1 200 ? 11.523 30.094 28.406 1 96.44 200 SER A CA 1
ATOM 1582 C C . SER A 1 200 ? 11.742 31.578 28.188 1 96.44 200 SER A C 1
ATOM 1584 O O . SER A 1 200 ? 12.461 32.219 28.953 1 96.44 200 SER A O 1
ATOM 1586 N N . ALA A 1 201 ? 11.203 32.094 27.156 1 95.38 201 ALA A N 1
ATOM 1587 C CA . ALA A 1 201 ? 11.414 33.5 26.781 1 95.38 201 ALA A CA 1
ATOM 1588 C C . ALA A 1 201 ? 10.523 34.438 27.609 1 95.38 201 ALA A C 1
ATOM 1590 O O . ALA A 1 201 ? 10.867 35.594 27.812 1 95.38 201 ALA A O 1
ATOM 1591 N N . ALA A 1 202 ? 9.422 33.906 28.062 1 94.88 202 ALA A N 1
ATOM 1592 C CA . ALA A 1 202 ? 8.414 34.75 28.703 1 94.88 202 ALA A CA 1
ATOM 1593 C C . ALA A 1 202 ? 8.781 35.031 30.156 1 94.88 202 ALA A C 1
ATOM 1595 O O . ALA A 1 202 ? 9.477 34.25 30.797 1 94.88 202 ALA A O 1
ATOM 1596 N N . GLY A 1 203 ? 8.312 36.188 30.672 1 92.19 203 GLY A N 1
ATOM 1597 C CA . GLY A 1 203 ? 8.344 36.438 32.094 1 92.19 203 GLY A CA 1
ATOM 1598 C C . GLY A 1 203 ? 7.34 35.625 32.875 1 92.19 203 GLY A C 1
ATOM 1599 O O . GLY A 1 203 ? 6.773 34.656 32.344 1 92.19 203 GLY A O 1
ATOM 1600 N N . VAL A 1 204 ? 7.137 35.938 34.125 1 93.06 204 VAL A N 1
ATOM 1601 C CA . VAL A 1 204 ? 6.352 35.094 35.031 1 93.06 204 VAL A CA 1
ATOM 1602 C C . VAL A 1 204 ? 4.906 35.594 35.062 1 93.06 204 VAL A C 1
ATOM 1604 O O . VAL A 1 204 ? 4.102 35.094 35.875 1 93.06 204 VAL A O 1
ATOM 1607 N N . ALA A 1 205 ? 4.57 36.531 34.25 1 96.94 205 ALA A N 1
ATOM 1608 C CA . ALA A 1 205 ? 3.182 36.969 34.156 1 96.94 205 ALA A CA 1
ATOM 1609 C C . ALA A 1 205 ? 2.48 36.344 32.969 1 96.94 205 ALA A C 1
ATOM 1611 O O . ALA A 1 205 ? 3.072 36.188 31.891 1 96.94 205 ALA A O 1
ATOM 1612 N N . PRO A 1 206 ? 1.214 35.969 33.156 1 97.88 206 PRO A N 1
ATOM 1613 C CA . PRO A 1 206 ? 0.47 35.375 32.031 1 97.88 206 PRO A CA 1
ATOM 1614 C C . PRO A 1 206 ? 0.505 36.25 30.766 1 97.88 206 PRO A C 1
ATOM 1616 O O . PRO A 1 206 ? 0.609 35.719 29.656 1 97.88 206 PRO A O 1
ATOM 1619 N N . GLY A 1 207 ? 0.436 37.469 30.984 1 97.81 207 GLY A N 1
ATOM 1620 C CA . GLY A 1 207 ? 0.507 38.406 29.859 1 97.81 207 GLY A CA 1
ATOM 1621 C C . GLY A 1 207 ? 1.805 38.281 29.078 1 97.81 207 GLY A C 1
ATOM 1622 O O . GLY A 1 207 ? 1.82 38.469 27.859 1 97.81 207 GLY A O 1
ATOM 1623 N N . ASP A 1 208 ? 2.889 38.062 29.812 1 98.25 208 ASP A N 1
ATOM 1624 C CA . ASP A 1 208 ? 4.176 37.844 29.141 1 98.25 208 ASP A CA 1
ATOM 1625 C C . ASP A 1 208 ? 4.172 36.594 28.281 1 98.25 208 ASP A C 1
ATOM 1627 O O . ASP A 1 208 ? 4.762 36.594 27.203 1 98.25 208 ASP A O 1
ATOM 1631 N N . VAL A 1 209 ? 3.527 35.562 28.797 1 98.56 209 VAL A N 1
ATOM 1632 C CA . VAL A 1 209 ? 3.422 34.312 28.047 1 98.56 209 VAL A CA 1
ATOM 1633 C C . VAL A 1 209 ? 2.564 34.531 26.797 1 98.56 209 VAL A C 1
ATOM 1635 O O . VAL A 1 209 ? 2.9 34.062 25.719 1 98.56 209 VAL A O 1
ATOM 1638 N N . GLU A 1 210 ? 1.412 35.219 26.922 1 98.69 210 GLU A N 1
ATOM 1639 C CA . GLU A 1 210 ? 0.569 35.531 25.766 1 98.69 210 GLU A CA 1
ATOM 1640 C C . GLU A 1 210 ? 1.365 36.25 24.688 1 98.69 210 GLU A C 1
ATOM 1642 O O . GLU A 1 210 ? 1.277 35.906 23.516 1 98.69 210 GLU A O 1
ATOM 1647 N N . ALA A 1 211 ? 2.135 37.281 25.141 1 98.44 211 ALA A N 1
ATOM 1648 C CA . ALA A 1 211 ? 2.928 38.062 24.203 1 98.44 211 ALA A CA 1
ATOM 1649 C C . ALA A 1 211 ? 3.975 37.188 23.5 1 98.44 211 ALA A C 1
ATOM 1651 O O . ALA A 1 211 ? 4.152 37.281 22.281 1 98.44 211 ALA A O 1
ATOM 1652 N N . ALA A 1 212 ? 4.645 36.406 24.266 1 98.5 212 ALA A N 1
ATOM 1653 C CA . ALA A 1 212 ? 5.652 35.5 23.703 1 98.5 212 ALA A CA 1
ATOM 1654 C C . ALA A 1 212 ? 5.023 34.5 22.734 1 98.5 212 ALA A C 1
ATOM 1656 O O . ALA A 1 212 ? 5.617 34.188 21.703 1 98.5 212 ALA A O 1
ATOM 1657 N N . ALA A 1 213 ? 3.869 33.969 23.047 1 98.75 213 ALA A N 1
ATOM 1658 C CA . ALA A 1 213 ? 3.168 33.031 22.172 1 98.75 213 ALA A CA 1
ATOM 1659 C C . ALA A 1 213 ? 2.773 33.688 20.859 1 98.75 213 ALA A C 1
ATOM 1661 O O . ALA A 1 213 ? 2.881 33.062 19.797 1 98.75 213 ALA A O 1
ATOM 1662 N N . ARG A 1 214 ? 2.271 34.938 20.906 1 98.5 214 ARG A N 1
ATOM 1663 C CA . ARG A 1 214 ? 1.946 35.656 19.688 1 98.5 214 ARG A CA 1
ATOM 1664 C C . ARG A 1 214 ? 3.168 35.781 18.781 1 98.5 214 ARG A C 1
ATOM 1666 O O . ARG A 1 214 ? 3.082 35.562 17.578 1 98.5 214 ARG A O 1
ATOM 1673 N N . GLU A 1 215 ? 4.246 36.156 19.391 1 98.31 215 GLU A N 1
ATOM 1674 C CA . GLU A 1 215 ? 5.492 36.281 18.641 1 98.31 215 GLU A CA 1
ATOM 1675 C C . GLU A 1 215 ? 5.93 34.938 18.047 1 98.31 215 GLU A C 1
ATOM 1677 O O . GLU A 1 215 ? 6.391 34.875 16.906 1 98.31 215 GLU A O 1
ATOM 1682 N N . GLU A 1 216 ? 5.82 33.906 18.844 1 98.5 216 GLU A N 1
ATOM 1683 C CA . GLU A 1 216 ? 6.227 32.562 18.391 1 98.5 216 GLU A CA 1
ATOM 1684 C C . GLU A 1 216 ? 5.355 32.094 17.234 1 98.5 216 GLU A C 1
ATOM 1686 O O . GLU A 1 216 ? 5.84 31.406 16.344 1 98.5 216 GLU A O 1
ATOM 1691 N N . ILE A 1 217 ? 4.059 32.344 17.266 1 98.62 217 ILE A N 1
ATOM 1692 C CA . ILE A 1 217 ? 3.164 31.969 16.172 1 98.62 217 ILE A CA 1
ATOM 1693 C C . ILE A 1 217 ? 3.656 32.594 14.875 1 98.62 217 ILE A C 1
ATOM 1695 O O . ILE A 1 217 ? 3.77 31.906 13.859 1 98.62 217 ILE A O 1
ATOM 1699 N N . ALA A 1 218 ? 3.951 33.906 14.914 1 97.88 218 ALA A N 1
ATOM 1700 C CA . ALA A 1 218 ? 4.461 34.594 13.734 1 97.88 218 ALA A CA 1
ATOM 1701 C C . ALA A 1 218 ? 5.785 34 13.273 1 97.88 218 ALA A C 1
ATOM 1703 O O . ALA A 1 218 ? 5.992 33.781 12.078 1 97.88 218 ALA A O 1
ATOM 1704 N N . SER A 1 219 ? 6.66 33.75 14.227 1 98 219 SER A N 1
ATOM 1705 C CA . SER A 1 219 ? 7.969 33.188 13.93 1 98 219 SER A CA 1
ATOM 1706 C C . SER A 1 219 ? 7.84 31.781 13.32 1 98 219 SER A C 1
ATOM 1708 O O . SER A 1 219 ? 8.602 31.422 12.422 1 98 219 SER A O 1
ATOM 1710 N N . ALA A 1 220 ? 6.969 30.969 13.859 1 98 220 ALA A N 1
ATOM 1711 C CA . ALA A 1 220 ? 6.746 29.609 13.383 1 98 220 ALA A CA 1
ATOM 1712 C C . ALA A 1 220 ? 6.277 29.609 11.93 1 98 220 ALA A C 1
ATOM 1714 O O . ALA A 1 220 ? 6.766 28.828 11.117 1 98 220 ALA A O 1
ATOM 1715 N N . VAL A 1 221 ? 5.328 30.438 11.594 1 97.25 221 VAL A N 1
ATOM 1716 C CA . VAL A 1 221 ? 4.812 30.562 10.234 1 97.25 221 VAL A CA 1
ATOM 1717 C C . VAL A 1 221 ? 5.941 30.969 9.289 1 97.25 221 VAL A C 1
ATOM 1719 O O . VAL A 1 221 ? 6.094 30.391 8.211 1 97.25 221 VAL A O 1
ATOM 1722 N N . GLU A 1 222 ? 6.691 31.953 9.727 1 97.75 222 GLU A N 1
ATOM 1723 C CA . GLU A 1 222 ? 7.805 32.438 8.914 1 97.75 222 GLU A CA 1
ATOM 1724 C C . GLU A 1 222 ? 8.867 31.344 8.734 1 97.75 222 GLU A C 1
ATOM 1726 O O . GLU A 1 222 ? 9.438 31.203 7.652 1 97.75 222 GLU A O 1
ATOM 1731 N N . ALA A 1 223 ? 9.195 30.625 9.766 1 98.19 223 ALA A N 1
ATOM 1732 C CA . ALA A 1 223 ? 10.18 29.547 9.695 1 98.19 223 ALA A CA 1
ATOM 1733 C C . ALA A 1 223 ? 9.781 28.516 8.656 1 98.19 223 ALA A C 1
ATOM 1735 O O . ALA A 1 223 ? 10.625 28.062 7.871 1 98.19 223 ALA A O 1
ATOM 1736 N N . ASP A 1 224 ? 8.547 28.109 8.664 1 97.06 224 ASP A N 1
ATOM 1737 C CA . ASP A 1 224 ? 8.055 27.125 7.699 1 97.06 224 ASP A CA 1
ATOM 1738 C C . ASP A 1 224 ? 8.141 27.672 6.277 1 97.06 224 ASP A C 1
ATOM 1740 O O . ASP A 1 224 ? 8.508 26.953 5.348 1 97.06 224 ASP A O 1
ATOM 1744 N N . ARG A 1 225 ? 7.82 28.969 6.109 1 97 225 ARG A N 1
ATOM 1745 C CA . ARG A 1 225 ? 7.871 29.609 4.801 1 97 225 ARG A CA 1
ATOM 1746 C C . ARG A 1 225 ? 9.297 29.672 4.273 1 97 225 ARG A C 1
ATOM 1748 O O . ARG A 1 225 ? 9.547 29.422 3.094 1 97 225 ARG A O 1
ATOM 1755 N N . VAL A 1 226 ? 10.195 30.047 5.125 1 98.56 226 VAL A N 1
ATOM 1756 C CA . VAL A 1 226 ? 11.594 30.172 4.727 1 98.56 226 VAL A CA 1
ATOM 1757 C C . VAL A 1 226 ? 12.164 28.797 4.383 1 98.56 226 VAL A C 1
ATOM 1759 O O . VAL A 1 226 ? 12.891 28.656 3.396 1 98.56 226 VAL A O 1
ATOM 1762 N N . ALA A 1 227 ? 11.883 27.781 5.184 1 98.62 227 ALA A N 1
ATOM 1763 C CA . ALA A 1 227 ? 12.32 26.422 4.883 1 98.62 227 ALA A CA 1
ATOM 1764 C C . ALA A 1 227 ? 11.844 26 3.5 1 98.62 227 ALA A C 1
ATOM 1766 O O . ALA A 1 227 ? 12.609 25.406 2.727 1 98.62 227 ALA A O 1
ATOM 1767 N N . ALA A 1 228 ? 10.578 26.266 3.203 1 98.5 228 ALA A N 1
ATOM 1768 C CA . ALA A 1 228 ? 10.008 25.938 1.898 1 98.5 228 ALA A CA 1
ATOM 1769 C C . ALA A 1 228 ? 10.758 26.656 0.777 1 98.5 228 ALA A C 1
ATOM 1771 O O . ALA A 1 228 ? 11.008 26.062 -0.279 1 98.5 228 ALA A O 1
ATOM 1772 N N . ALA A 1 229 ? 11.086 27.922 1.032 1 98.56 229 ALA A N 1
ATOM 1773 C CA . ALA A 1 229 ? 11.797 28.703 0.027 1 98.56 229 ALA A CA 1
ATOM 1774 C C . ALA A 1 229 ? 13.18 28.125 -0.24 1 98.56 229 ALA A C 1
ATOM 1776 O O . ALA A 1 229 ? 13.633 28.078 -1.386 1 98.56 229 ALA A O 1
ATOM 1777 N N . VAL A 1 230 ? 13.867 27.719 0.773 1 98.62 230 VAL A N 1
ATOM 1778 C CA . VAL A 1 230 ? 15.188 27.109 0.647 1 98.62 230 VAL A CA 1
ATOM 1779 C C . VAL A 1 230 ? 15.102 25.844 -0.204 1 98.62 230 VAL A C 1
ATOM 1781 O O . VAL A 1 230 ? 15.93 25.625 -1.088 1 98.62 230 VAL A O 1
ATOM 1784 N N . ALA A 1 231 ? 14.117 25.047 0.009 1 98.56 231 ALA A N 1
ATOM 1785 C CA . ALA A 1 231 ? 13.906 23.828 -0.77 1 98.56 231 ALA A CA 1
ATOM 1786 C C . ALA A 1 231 ? 13.523 24.156 -2.207 1 98.56 231 ALA A C 1
ATOM 1788 O O . ALA A 1 231 ? 13.984 23.516 -3.148 1 98.56 231 ALA A O 1
ATOM 1789 N N . ALA A 1 232 ? 12.617 25.156 -2.334 1 98.62 232 ALA A N 1
ATOM 1790 C CA . ALA A 1 232 ? 12.133 25.547 -3.654 1 98.62 232 ALA A CA 1
ATOM 1791 C C . ALA A 1 232 ? 13.289 25.922 -4.574 1 98.62 232 ALA A C 1
ATOM 1793 O O . ALA A 1 232 ? 13.273 25.609 -5.766 1 98.62 232 ALA A O 1
ATOM 1794 N N . ASP A 1 233 ? 14.273 26.578 -4.047 1 98.06 233 ASP A N 1
ATOM 1795 C CA . ASP A 1 233 ? 15.438 27.016 -4.816 1 98.06 233 ASP A CA 1
ATOM 1796 C C . ASP A 1 233 ? 16.188 25.828 -5.391 1 98.06 233 ASP A C 1
ATOM 1798 O O . ASP A 1 233 ? 16.891 25.953 -6.398 1 98.06 233 ASP A O 1
ATOM 1802 N N . ARG A 1 234 ? 16.047 24.641 -4.875 1 97.38 234 ARG A N 1
ATOM 1803 C CA . ARG A 1 234 ? 16.812 23.469 -5.262 1 97.38 234 ARG A CA 1
ATOM 1804 C C . ARG A 1 234 ? 16.062 22.641 -6.305 1 97.38 234 ARG A C 1
ATOM 1806 O O . ARG A 1 234 ? 16.656 21.797 -6.984 1 97.38 234 ARG A O 1
ATOM 1813 N N . ILE A 1 235 ? 14.727 22.906 -6.414 1 97.69 235 ILE A N 1
ATOM 1814 C CA . ILE A 1 235 ? 13.945 22.016 -7.258 1 97.69 235 ILE A CA 1
ATOM 1815 C C . ILE A 1 235 ? 13.195 22.828 -8.312 1 97.69 235 ILE A C 1
ATOM 1817 O O . ILE A 1 235 ? 12.172 22.375 -8.836 1 97.69 235 ILE A O 1
ATOM 1821 N N . GLU A 1 236 ? 13.617 24.047 -8.547 1 97.25 236 GLU A N 1
ATOM 1822 C CA . GLU A 1 236 ? 12.969 24.906 -9.539 1 97.25 236 GLU A CA 1
ATOM 1823 C C . GLU A 1 236 ? 12.953 24.234 -10.914 1 97.25 236 GLU A C 1
ATOM 1825 O O . GLU A 1 236 ? 14 23.844 -11.43 1 97.25 236 GLU A O 1
ATOM 1830 N N . GLY A 1 237 ? 11.789 24.078 -11.438 1 95.69 237 GLY A N 1
ATOM 1831 C CA . GLY A 1 237 ? 11.633 23.531 -12.773 1 95.69 237 GLY A CA 1
ATOM 1832 C C . GLY A 1 237 ? 11.977 22.047 -12.859 1 95.69 237 GLY A C 1
ATOM 1833 O O . GLY A 1 237 ? 12.102 21.5 -13.953 1 95.69 237 GLY A O 1
ATOM 1834 N N . ALA A 1 238 ? 12.133 21.406 -11.789 1 97.56 238 ALA A N 1
ATOM 1835 C CA . ALA A 1 238 ? 12.562 20.016 -11.742 1 97.56 238 ALA A CA 1
ATOM 1836 C C . ALA A 1 238 ? 11.367 19.062 -11.797 1 97.56 238 ALA A C 1
ATOM 1838 O O . ALA A 1 238 ? 10.219 19.5 -11.625 1 97.56 238 ALA A O 1
ATOM 1839 N N . ARG A 1 239 ? 11.57 17.844 -12.156 1 98.56 239 ARG A N 1
ATOM 1840 C CA . ARG A 1 239 ? 10.641 16.75 -11.898 1 98.56 239 ARG A CA 1
ATOM 1841 C C . ARG A 1 239 ? 10.898 16.141 -10.523 1 98.56 239 ARG A C 1
ATOM 1843 O O . ARG A 1 239 ? 11.961 15.555 -10.289 1 98.56 239 ARG A O 1
ATOM 1850 N N . VAL A 1 240 ? 9.961 16.297 -9.695 1 98.69 240 VAL A N 1
ATOM 1851 C CA . VAL A 1 240 ? 10.203 16.031 -8.281 1 98.69 240 VAL A CA 1
ATOM 1852 C C . VAL A 1 240 ? 9.375 14.844 -7.816 1 98.69 240 VAL A C 1
ATOM 1854 O O . VAL A 1 240 ? 8.242 14.656 -8.258 1 98.69 240 VAL A O 1
ATOM 1857 N N . CYS A 1 241 ? 9.984 14.016 -6.992 1 98.75 241 CYS A N 1
ATOM 1858 C CA . CYS A 1 241 ? 9.281 12.93 -6.32 1 98.75 241 CYS A CA 1
ATOM 1859 C C . CYS A 1 241 ? 9.109 13.227 -4.836 1 98.75 241 CYS A C 1
ATOM 1861 O O . CYS A 1 241 ? 10.016 13.766 -4.195 1 98.75 241 CYS A O 1
ATOM 1863 N N . THR A 1 242 ? 7.934 12.938 -4.34 1 98.69 242 THR A N 1
ATOM 1864 C CA . THR A 1 242 ? 7.656 13.156 -2.926 1 98.69 242 THR A CA 1
ATOM 1865 C C . THR A 1 242 ? 6.676 12.102 -2.4 1 98.69 242 THR A C 1
ATOM 1867 O O . THR A 1 242 ? 6.285 11.195 -3.133 1 98.69 242 THR A O 1
ATOM 1870 N N . LEU A 1 243 ? 6.457 12.102 -1.085 1 98.25 243 LEU A N 1
ATOM 1871 C CA . LEU A 1 243 ? 5.461 11.25 -0.444 1 98.25 243 LEU A CA 1
ATOM 1872 C C . LEU A 1 243 ? 4.867 11.938 0.782 1 98.25 243 LEU A C 1
ATOM 1874 O O . LEU A 1 243 ? 5.395 12.953 1.244 1 98.25 243 LEU A O 1
ATOM 1878 N N . SER A 1 244 ? 3.754 11.477 1.221 1 95.25 244 SER A N 1
ATOM 1879 C CA . SER A 1 244 ? 3.062 11.93 2.424 1 95.25 244 SER A CA 1
ATOM 1880 C C . SER A 1 244 ? 2.611 13.383 2.291 1 95.25 244 SER A C 1
ATOM 1882 O O . SER A 1 244 ? 2.865 14.023 1.271 1 95.25 244 SER A O 1
ATOM 1884 N N . ARG A 1 245 ? 1.937 13.852 3.283 1 95.12 245 ARG A N 1
ATOM 1885 C CA . ARG A 1 245 ? 1.452 15.227 3.33 1 95.12 245 ARG A CA 1
ATOM 1886 C C . ARG A 1 245 ? 2.334 16.094 4.227 1 95.12 245 ARG A C 1
ATOM 1888 O O . ARG A 1 245 ? 2.516 15.781 5.406 1 95.12 245 ARG A O 1
ATOM 1895 N N . SER A 1 246 ? 2.914 17.016 3.639 1 95.62 246 SER A N 1
ATOM 1896 C CA . SER A 1 246 ? 3.666 18.062 4.336 1 95.62 246 SER A CA 1
ATOM 1897 C C . SER A 1 246 ? 3.311 19.438 3.812 1 95.62 246 SER A C 1
ATOM 1899 O O . SER A 1 246 ? 3.551 19.75 2.643 1 95.62 246 SER A O 1
ATOM 1901 N N . GLY A 1 247 ? 2.746 20.25 4.703 1 94.25 247 GLY A N 1
ATOM 1902 C CA . GLY A 1 247 ? 2.443 21.609 4.297 1 94.25 247 GLY A CA 1
ATOM 1903 C C . GLY A 1 247 ? 3.664 22.375 3.824 1 94.25 247 GLY A C 1
ATOM 1904 O O . GLY A 1 247 ? 3.578 23.172 2.887 1 94.25 247 GLY A O 1
ATOM 1905 N N . THR A 1 248 ? 4.777 22.141 4.41 1 96.81 248 THR A N 1
ATOM 1906 C CA . THR A 1 248 ? 6.02 22.812 4.035 1 96.81 248 THR A CA 1
ATOM 1907 C C . THR A 1 248 ? 6.48 22.359 2.652 1 96.81 248 THR A C 1
ATOM 1909 O O . THR A 1 248 ? 6.93 23.188 1.846 1 96.81 248 THR A O 1
ATOM 1912 N N . VAL A 1 249 ? 6.395 21.109 2.32 1 98 249 VAL A N 1
ATOM 1913 C CA . VAL A 1 249 ? 6.77 20.578 1.014 1 98 249 VAL A CA 1
ATOM 1914 C C . VAL A 1 249 ? 5.824 21.125 -0.054 1 98 249 VAL A C 1
ATOM 1916 O O . VAL A 1 249 ? 6.258 21.484 -1.147 1 98 249 VAL A O 1
ATOM 1919 N N . GLN A 1 250 ? 4.535 21.156 0.315 1 95.81 250 GLN A N 1
ATOM 1920 C CA . GLN A 1 250 ? 3.566 21.688 -0.634 1 95.81 250 GLN A CA 1
ATOM 1921 C C . GLN A 1 250 ? 3.893 23.141 -0.994 1 95.81 250 GLN A C 1
ATOM 1923 O O . GLN A 1 250 ? 3.861 23.516 -2.168 1 95.81 250 GLN A O 1
ATOM 1928 N N . THR A 1 251 ? 4.18 23.922 0.005 1 95.94 251 THR A N 1
ATOM 1929 C CA . THR A 1 251 ? 4.562 25.297 -0.221 1 95.94 251 THR A CA 1
ATOM 1930 C C . THR A 1 251 ? 5.824 25.391 -1.072 1 95.94 251 THR A C 1
ATOM 1932 O O . THR A 1 251 ? 5.926 26.234 -1.963 1 95.94 251 THR A O 1
ATOM 1935 N N . ALA A 1 252 ? 6.785 24.531 -0.813 1 98.12 252 ALA A N 1
ATOM 1936 C CA . ALA A 1 252 ? 8.016 24.484 -1.596 1 98.12 252 ALA A CA 1
ATOM 1937 C C . ALA A 1 252 ? 7.723 24.172 -3.062 1 98.12 252 ALA A C 1
ATOM 1939 O O . ALA A 1 252 ? 8.281 24.812 -3.959 1 98.12 252 ALA A O 1
ATOM 1940 N N . LEU A 1 253 ? 6.863 23.219 -3.326 1 97.88 253 LEU A N 1
ATOM 1941 C CA . LEU A 1 253 ? 6.496 22.828 -4.684 1 97.88 253 LEU A CA 1
ATOM 1942 C C . LEU A 1 253 ? 5.812 23.984 -5.41 1 97.88 253 LEU A C 1
ATOM 1944 O O . LEU A 1 253 ? 6.145 24.297 -6.555 1 97.88 253 LEU A O 1
ATOM 1948 N N . GLU A 1 254 ? 4.902 24.625 -4.711 1 95.31 254 GLU A N 1
ATOM 1949 C CA . GLU A 1 254 ? 4.18 25.75 -5.309 1 95.31 254 GLU A CA 1
ATOM 1950 C C . GLU A 1 254 ? 5.129 26.875 -5.676 1 95.31 254 GLU A C 1
ATOM 1952 O O . GLU A 1 254 ? 4.957 27.531 -6.711 1 95.31 254 GLU A O 1
ATOM 1957 N N . ARG A 1 255 ? 6.047 27.094 -4.863 1 96.38 255 ARG A N 1
ATOM 1958 C CA . ARG A 1 255 ? 7.023 28.156 -5.102 1 96.38 255 ARG A CA 1
ATOM 1959 C C . ARG A 1 255 ? 7.984 27.766 -6.219 1 96.38 255 ARG A C 1
ATOM 1961 O O . ARG A 1 255 ? 8.359 28.609 -7.043 1 96.38 255 ARG A O 1
ATOM 1968 N N . ALA A 1 256 ? 8.383 26.562 -6.234 1 97.62 256 ALA A N 1
ATOM 1969 C CA . ALA A 1 256 ? 9.406 26.094 -7.164 1 97.62 256 ALA A CA 1
ATOM 1970 C C . ALA A 1 256 ? 8.836 25.953 -8.578 1 97.62 256 ALA A C 1
ATOM 1972 O O . ALA A 1 256 ? 9.578 25.984 -9.555 1 97.62 256 ALA A O 1
ATOM 1973 N N . ASP A 1 257 ? 7.531 25.734 -8.664 1 96.25 257 ASP A N 1
ATOM 1974 C CA . ASP A 1 257 ? 6.859 25.531 -9.938 1 96.25 257 ASP A CA 1
ATOM 1975 C C . ASP A 1 257 ? 7.531 24.406 -10.727 1 96.25 257 ASP A C 1
ATOM 1977 O O . ASP A 1 257 ? 7.965 24.609 -11.867 1 96.25 257 ASP A O 1
ATOM 1981 N N . PRO A 1 258 ? 7.555 23.25 -10.156 1 96.12 258 PRO A N 1
ATOM 1982 C CA . PRO A 1 258 ? 8.211 22.109 -10.82 1 96.12 258 PRO A CA 1
ATOM 1983 C C . PRO A 1 258 ? 7.508 21.703 -12.117 1 96.12 258 PRO A C 1
ATOM 1985 O O . PRO A 1 258 ? 6.34 22.047 -12.32 1 96.12 258 PRO A O 1
ATOM 1988 N N . ASP A 1 259 ? 8.242 21 -12.969 1 96.75 259 ASP A N 1
ATOM 1989 C CA . ASP A 1 259 ? 7.695 20.516 -14.234 1 96.75 259 ASP A CA 1
ATOM 1990 C C . ASP A 1 259 ? 6.656 19.422 -13.992 1 96.75 259 ASP A C 1
ATOM 1992 O O . ASP A 1 259 ? 5.641 19.375 -14.688 1 96.75 259 ASP A O 1
ATOM 1996 N N . ALA A 1 260 ? 6.945 18.562 -13.086 1 98.25 260 ALA A N 1
ATOM 1997 C CA . ALA A 1 260 ? 6.07 17.453 -12.75 1 98.25 260 ALA A CA 1
ATOM 1998 C C . ALA A 1 260 ? 6.34 16.938 -11.336 1 98.25 260 ALA A C 1
ATOM 2000 O O . ALA A 1 260 ? 7.418 17.172 -10.789 1 98.25 260 ALA A O 1
ATOM 2001 N N . VAL A 1 261 ? 5.336 16.281 -10.797 1 98.56 261 VAL A N 1
ATOM 2002 C CA . VAL A 1 261 ? 5.477 15.758 -9.438 1 98.56 261 VAL A CA 1
ATOM 2003 C C . VAL A 1 261 ? 4.996 14.305 -9.398 1 98.56 261 VAL A C 1
ATOM 2005 O O . VAL A 1 261 ? 3.887 14 -9.844 1 98.56 261 VAL A O 1
ATOM 2008 N N . LEU A 1 262 ? 5.855 13.391 -8.953 1 98.69 262 LEU A N 1
ATOM 2009 C CA . LEU A 1 262 ? 5.52 12 -8.648 1 98.69 262 LEU A CA 1
ATOM 2010 C C . LEU A 1 262 ? 5.242 11.828 -7.16 1 98.69 262 LEU A C 1
ATOM 2012 O O . LEU A 1 262 ? 6.082 12.164 -6.324 1 98.69 262 LEU A O 1
ATOM 2016 N N . ILE A 1 263 ? 4.07 11.281 -6.848 1 98.44 263 ILE A N 1
ATOM 2017 C CA . ILE A 1 263 ? 3.646 11.211 -5.453 1 98.44 263 ILE A CA 1
ATOM 2018 C C . ILE A 1 263 ? 3.225 9.781 -5.113 1 98.44 263 ILE A C 1
ATOM 2020 O O . ILE A 1 263 ? 2.459 9.164 -5.859 1 98.44 263 ILE A O 1
ATOM 2024 N N . ALA A 1 264 ? 3.713 9.297 -4.02 1 98.19 264 ALA A N 1
ATOM 2025 C CA . ALA A 1 264 ? 3.25 8 -3.523 1 98.19 264 ALA A CA 1
ATOM 2026 C C . ALA A 1 264 ? 1.943 8.148 -2.75 1 98.19 264 ALA A C 1
ATOM 2028 O O . ALA A 1 264 ? 1.697 9.18 -2.119 1 98.19 264 ALA A O 1
ATOM 2029 N N . GLU A 1 265 ? 1.175 7.129 -2.699 1 96.06 265 GLU A N 1
ATOM 2030 C CA . GLU A 1 265 ? -0.103 7.148 -1.994 1 96.06 265 GLU A CA 1
ATOM 2031 C C . GLU A 1 265 ? 0.098 7.324 -0.492 1 96.06 265 GLU A C 1
ATOM 2033 O O . GLU A 1 265 ? -0.718 7.961 0.179 1 96.06 265 GLU A O 1
ATOM 2038 N N . SER A 1 266 ? 1.184 6.676 0.048 1 95.38 266 SER A N 1
ATOM 2039 C CA . SER A 1 266 ? 1.604 6.844 1.436 1 95.38 266 SER A CA 1
ATOM 2040 C C . SER A 1 266 ? 0.654 6.129 2.391 1 95.38 266 SER A C 1
ATOM 2042 O O . SER A 1 266 ? 0.057 6.758 3.266 1 95.38 266 SER A O 1
ATOM 2044 N N . ARG A 1 267 ? 0.734 4.828 2.336 1 91.88 267 ARG A N 1
ATOM 2045 C CA . ARG A 1 267 ? 0.034 4.023 3.332 1 91.88 267 ARG A CA 1
ATOM 2046 C C . ARG A 1 267 ? 0.889 3.832 4.582 1 91.88 267 ARG A C 1
ATOM 2048 O O . ARG A 1 267 ? 2.119 3.826 4.504 1 91.88 267 ARG A O 1
ATOM 2055 N N . PRO A 1 268 ? 0.154 3.592 5.711 1 88.69 268 PRO A N 1
ATOM 2056 C CA . PRO A 1 268 ? -1.289 3.699 5.938 1 88.69 268 PRO A CA 1
ATOM 2057 C C . PRO A 1 268 ? -1.787 5.141 5.898 1 88.69 268 PRO A C 1
ATOM 2059 O O . PRO A 1 268 ? -0.989 6.078 6.004 1 88.69 268 PRO A O 1
ATOM 2062 N N . GLY A 1 269 ? -3.037 5.391 5.742 1 86.81 269 GLY A N 1
ATOM 2063 C CA . GLY A 1 269 ? -3.674 6.695 5.73 1 86.81 269 GLY A CA 1
ATOM 2064 C C . GLY A 1 269 ? -3.969 7.203 4.328 1 86.81 269 GLY A C 1
ATOM 2065 O O . GLY A 1 269 ? -5.051 7.734 4.07 1 86.81 269 GLY A O 1
ATOM 2066 N N . GLY A 1 270 ? -2.873 7.074 3.396 1 92.12 270 GLY A N 1
ATOM 2067 C CA . GLY A 1 270 ? -3.096 7.441 2.008 1 92.12 270 GLY A CA 1
ATOM 2068 C C . GLY A 1 270 ? -3.086 8.938 1.777 1 92.12 270 GLY A C 1
ATOM 2069 O O . GLY A 1 270 ? -3.748 9.438 0.865 1 92.12 270 GLY A O 1
ATOM 2070 N N . GLU A 1 271 ? -2.422 9.68 2.58 1 93.12 271 GLU A N 1
ATOM 2071 C CA . GLU A 1 271 ? -2.459 11.141 2.523 1 93.12 271 GLU A CA 1
ATOM 2072 C C . GLU A 1 271 ? -1.857 11.656 1.219 1 93.12 271 GLU A C 1
ATOM 2074 O O . GLU A 1 271 ? -2.109 12.797 0.821 1 93.12 271 GLU A O 1
ATOM 2079 N N . GLY A 1 272 ? -1.06 10.812 0.531 1 96.12 272 GLY A N 1
ATOM 2080 C CA . GLY A 1 272 ? -0.511 11.211 -0.755 1 96.12 272 GLY A CA 1
ATOM 2081 C C . GLY A 1 272 ? -1.575 11.461 -1.808 1 96.12 272 GLY A C 1
ATOM 2082 O O . GLY A 1 272 ? -1.375 12.258 -2.725 1 96.12 272 GLY A O 1
ATOM 2083 N N . ILE A 1 273 ? -2.678 10.82 -1.69 1 95.75 273 ILE A N 1
ATOM 2084 C CA . ILE A 1 273 ? -3.779 10.977 -2.633 1 95.75 273 ILE A CA 1
ATOM 2085 C C . ILE A 1 273 ? -4.336 12.398 -2.543 1 95.75 273 ILE A C 1
ATOM 2087 O O . ILE A 1 273 ? -4.547 13.055 -3.566 1 95.75 273 ILE A O 1
ATOM 2091 N N . ASP A 1 274 ? -4.504 12.859 -1.319 1 93.31 274 ASP A N 1
ATOM 2092 C CA . ASP A 1 274 ? -4.996 14.219 -1.105 1 93.31 274 ASP A CA 1
ATOM 2093 C C . ASP A 1 274 ? -4.012 15.25 -1.651 1 93.31 274 ASP A C 1
ATOM 2095 O O . ASP A 1 274 ? -4.418 16.266 -2.205 1 93.31 274 ASP A O 1
ATOM 2099 N N . VAL A 1 275 ? -2.789 14.977 -1.477 1 95.31 275 VAL A N 1
ATOM 2100 C CA . VAL A 1 275 ? -1.753 15.875 -1.97 1 95.31 275 VAL A CA 1
ATOM 2101 C C . VAL A 1 275 ? -1.789 15.922 -3.496 1 95.31 275 VAL A C 1
ATOM 2103 O O . VAL A 1 275 ? -1.729 17 -4.094 1 95.31 275 VAL A O 1
ATOM 2106 N N . ALA A 1 276 ? -1.882 14.758 -4.113 1 97 276 ALA A N 1
ATOM 2107 C CA . ALA A 1 276 ? -1.964 14.688 -5.57 1 97 276 ALA A CA 1
ATOM 2108 C C . ALA A 1 276 ? -3.148 15.492 -6.094 1 97 276 ALA A C 1
ATOM 2110 O O . ALA A 1 276 ? -3.02 16.234 -7.066 1 97 276 ALA A O 1
ATOM 2111 N N . GLU A 1 277 ? -4.254 15.398 -5.406 1 95.69 277 GLU A N 1
ATOM 2112 C CA . GLU A 1 277 ? -5.453 16.125 -5.812 1 95.69 277 GLU A CA 1
ATOM 2113 C C . GLU A 1 277 ? -5.254 17.641 -5.68 1 95.69 277 GLU A C 1
ATOM 2115 O O . GLU A 1 277 ? -5.68 18.406 -6.551 1 95.69 277 GLU A O 1
ATOM 2120 N N . SER A 1 278 ? -4.648 17.969 -4.605 1 92.81 278 SER A N 1
ATOM 2121 C CA . SER A 1 278 ? -4.473 19.391 -4.34 1 92.81 278 SER A CA 1
ATOM 2122 C C . SER A 1 278 ? -3.531 20.031 -5.352 1 92.81 278 SER A C 1
ATOM 2124 O O . SER A 1 278 ? -3.641 21.219 -5.645 1 92.81 278 SER A O 1
ATOM 2126 N N . LEU A 1 279 ? -2.662 19.25 -5.914 1 95.69 279 LEU A N 1
ATOM 2127 C CA . LEU A 1 279 ? -1.663 19.781 -6.832 1 95.69 279 LEU A CA 1
ATOM 2128 C C . LEU A 1 279 ? -2.117 19.625 -8.281 1 95.69 279 LEU A C 1
ATOM 2130 O O . LEU A 1 279 ? -1.557 20.25 -9.18 1 95.69 279 LEU A O 1
ATOM 2134 N N . ALA A 1 280 ? -3.131 18.781 -8.375 1 95.12 280 ALA A N 1
ATOM 2135 C CA . ALA A 1 280 ? -3.637 18.516 -9.719 1 95.12 280 ALA A CA 1
ATOM 2136 C C . ALA A 1 280 ? -4.129 19.797 -10.391 1 95.12 280 ALA A C 1
ATOM 2138 O O . ALA A 1 280 ? -4.746 20.641 -9.742 1 95.12 280 ALA A O 1
ATOM 2139 N N . GLY A 1 281 ? -3.902 20 -11.711 1 90.12 281 GLY A N 1
ATOM 2140 C CA . GLY A 1 281 ? -4.297 21.203 -12.422 1 90.12 281 GLY A CA 1
ATOM 2141 C C . GLY A 1 281 ? -3.193 22.25 -12.5 1 90.12 281 GLY A C 1
ATOM 2142 O O . GLY A 1 281 ? -3.066 22.953 -13.508 1 90.12 281 GLY A O 1
ATOM 2143 N N . ASP A 1 282 ? -2.4 22.312 -11.438 1 90.62 282 ASP A N 1
ATOM 2144 C CA . ASP A 1 282 ? -1.298 23.266 -11.422 1 90.62 282 ASP A CA 1
ATOM 2145 C C . ASP A 1 282 ? -0.025 22.656 -12 1 90.62 282 ASP A C 1
ATOM 2147 O O . ASP A 1 282 ? 0.812 23.359 -12.562 1 90.62 282 ASP A O 1
ATOM 2151 N N . PHE A 1 283 ? 0.061 21.328 -11.758 1 94 283 PHE A N 1
ATOM 2152 C CA . PHE A 1 283 ? 1.243 20.594 -12.188 1 94 283 PHE A CA 1
ATOM 2153 C C . PHE A 1 283 ? 0.851 19.297 -12.883 1 94 283 PHE A C 1
ATOM 2155 O O . PHE A 1 283 ? -0.293 18.859 -12.773 1 94 283 PHE A O 1
ATOM 2162 N N . GLU A 1 284 ? 1.803 18.812 -13.633 1 97.25 284 GLU A N 1
ATOM 2163 C CA . GLU A 1 284 ? 1.679 17.406 -14.039 1 97.25 284 GLU A CA 1
ATOM 2164 C C . GLU A 1 284 ? 1.921 16.469 -12.867 1 97.25 284 GLU A C 1
ATOM 2166 O O . GLU A 1 284 ? 3.039 16.375 -12.359 1 97.25 284 GLU A O 1
ATOM 2171 N N . VAL A 1 285 ? 0.869 15.789 -12.477 1 97.94 285 VAL A N 1
ATOM 2172 C CA . VAL A 1 285 ? 0.948 14.984 -11.266 1 97.94 285 VAL A CA 1
ATOM 2173 C C . VAL A 1 285 ? 0.779 13.508 -11.617 1 97.94 285 VAL A C 1
ATOM 2175 O O . VAL A 1 285 ? -0.168 13.133 -12.312 1 97.94 285 VAL A O 1
ATOM 2178 N N . THR A 1 286 ? 1.673 12.664 -11.188 1 97.12 286 THR A N 1
ATOM 2179 C CA . THR A 1 286 ? 1.56 11.211 -11.258 1 97.12 286 THR A CA 1
ATOM 2180 C C . THR A 1 286 ? 1.462 10.609 -9.859 1 97.12 286 THR A C 1
ATOM 2182 O O . THR A 1 286 ? 2.275 10.922 -8.984 1 97.12 286 THR A O 1
ATOM 2185 N N . LEU A 1 287 ? 0.419 9.844 -9.617 1 96.88 287 LEU A N 1
ATOM 2186 C CA . LEU A 1 287 ? 0.218 9.109 -8.367 1 96.88 287 LEU A CA 1
ATOM 2187 C C . LEU A 1 287 ? 0.577 7.641 -8.531 1 96.88 287 LEU A C 1
ATOM 2189 O O . LEU A 1 287 ? 0.216 7.02 -9.531 1 96.88 287 LEU A O 1
ATOM 2193 N N . THR A 1 288 ? 1.292 7.086 -7.59 1 96.5 288 THR A N 1
ATOM 2194 C CA . THR A 1 288 ? 1.662 5.676 -7.652 1 96.5 288 THR A CA 1
ATOM 2195 C C . THR A 1 288 ? 1.568 5.027 -6.273 1 96.5 288 THR A C 1
ATOM 2197 O O . THR A 1 288 ? 1.26 5.699 -5.289 1 96.5 288 THR A O 1
ATOM 2200 N N . SER A 1 289 ? 1.688 3.738 -6.18 1 95.81 289 SER A N 1
ATOM 2201 C CA . SER A 1 289 ? 1.67 3.014 -4.914 1 95.81 289 SER A CA 1
ATOM 2202 C C . SER A 1 289 ? 3.02 3.098 -4.211 1 95.81 289 SER A C 1
ATOM 2204 O O . SER A 1 289 ? 4.035 3.41 -4.836 1 95.81 289 SER A O 1
ATOM 2206 N N . ASP A 1 290 ? 3.029 2.844 -2.904 1 97.19 290 ASP A N 1
ATOM 2207 C CA . ASP A 1 290 ? 4.277 2.855 -2.148 1 97.19 290 ASP A CA 1
ATOM 2208 C C . ASP A 1 290 ? 5.246 1.798 -2.674 1 97.19 290 ASP A C 1
ATOM 2210 O O . ASP A 1 290 ? 6.457 2.029 -2.727 1 97.19 290 ASP A O 1
ATOM 2214 N N . ALA A 1 291 ? 4.723 0.682 -3.092 1 96.44 291 ALA A N 1
ATOM 2215 C CA . ALA A 1 291 ? 5.531 -0.426 -3.592 1 96.44 291 ALA A CA 1
ATOM 2216 C C . ALA A 1 291 ? 6.246 -0.041 -4.887 1 96.44 291 ALA A C 1
ATOM 2218 O O . ALA A 1 291 ? 7.367 -0.493 -5.141 1 96.44 291 ALA A O 1
ATOM 2219 N N . ALA A 1 292 ? 5.641 0.816 -5.684 1 96.19 292 ALA A N 1
ATOM 2220 C CA . ALA A 1 292 ? 6.145 1.125 -7.02 1 96.19 292 ALA A CA 1
ATOM 2221 C C . ALA A 1 292 ? 7.086 2.324 -6.988 1 96.19 292 ALA A C 1
ATOM 2223 O O . ALA A 1 292 ? 7.812 2.578 -7.953 1 96.19 292 ALA A O 1
ATOM 2224 N N . LEU A 1 293 ? 7.109 3.066 -5.945 1 97.31 293 LEU A N 1
ATOM 2225 C CA . LEU A 1 293 ? 7.73 4.387 -5.898 1 97.31 293 LEU A CA 1
ATOM 2226 C C . LEU A 1 293 ? 9.211 4.305 -6.27 1 97.31 293 LEU A C 1
ATOM 2228 O O . LEU A 1 293 ? 9.68 5.043 -7.137 1 97.31 293 LEU A O 1
ATOM 2232 N N . ALA A 1 294 ? 9.953 3.391 -5.664 1 95.75 294 ALA A N 1
ATOM 2233 C CA . ALA A 1 294 ? 11.383 3.262 -5.902 1 95.75 294 ALA A CA 1
ATOM 2234 C C . ALA A 1 294 ? 11.68 2.979 -7.371 1 95.75 294 ALA A C 1
ATOM 2236 O O . ALA A 1 294 ? 12.57 3.59 -7.965 1 95.75 294 ALA A O 1
ATOM 2237 N N . GLY A 1 295 ? 10.93 2.088 -7.957 1 93.75 295 GLY A N 1
ATOM 2238 C CA . GLY A 1 295 ? 11.156 1.705 -9.344 1 93.75 295 GLY A CA 1
ATOM 2239 C C . GLY A 1 295 ? 10.703 2.76 -10.336 1 93.75 295 GLY A C 1
ATOM 2240 O O . GLY A 1 295 ? 11.164 2.773 -11.477 1 93.75 295 GLY A O 1
ATOM 2241 N N . ARG A 1 296 ? 9.859 3.678 -9.945 1 95.31 296 ARG A N 1
ATOM 2242 C CA . ARG A 1 296 ? 9.258 4.652 -10.852 1 95.31 296 ARG A CA 1
ATOM 2243 C C . ARG A 1 296 ? 10.172 5.859 -11.039 1 95.31 296 ARG A C 1
ATOM 2245 O O . ARG A 1 296 ? 10 6.641 -11.977 1 95.31 296 ARG A O 1
ATOM 2252 N N . LEU A 1 297 ? 11.148 6.035 -10.164 1 96.62 297 LEU A N 1
ATOM 2253 C CA . LEU A 1 297 ? 11.992 7.223 -10.219 1 96.62 297 LEU A CA 1
ATOM 2254 C C . LEU A 1 297 ? 12.648 7.367 -11.586 1 96.62 297 LEU A C 1
ATOM 2256 O O . LEU A 1 297 ? 12.656 8.453 -12.164 1 96.62 297 LEU A O 1
ATOM 2260 N N . ALA A 1 298 ? 13.148 6.266 -12.055 1 92.38 298 ALA A N 1
ATOM 2261 C CA . ALA A 1 298 ? 13.852 6.297 -13.336 1 92.38 298 ALA A CA 1
ATOM 2262 C C . ALA A 1 298 ? 12.883 6.527 -14.492 1 92.38 298 ALA A C 1
ATOM 2264 O O . ALA A 1 298 ? 13.133 7.355 -15.367 1 92.38 298 ALA A O 1
ATOM 2265 N N . GLU A 1 299 ? 11.805 5.766 -14.5 1 91.69 299 GLU A N 1
ATOM 2266 C CA . GLU A 1 299 ? 10.812 5.895 -15.562 1 91.69 299 GLU A CA 1
ATOM 2267 C C . GLU A 1 299 ? 10.211 7.297 -15.594 1 91.69 299 GLU A C 1
ATOM 2269 O O . GLU A 1 299 ? 9.875 7.812 -16.656 1 91.69 299 GLU A O 1
ATOM 2274 N N . PHE A 1 300 ? 10.023 7.855 -14.453 1 96.44 300 PHE A N 1
ATOM 2275 C CA . PHE A 1 300 ? 9.484 9.203 -14.312 1 96.44 300 PHE A CA 1
ATOM 2276 C C . PHE A 1 300 ? 10.539 10.25 -14.688 1 96.44 300 PHE A C 1
ATOM 2278 O O . PHE A 1 300 ? 10.211 11.422 -14.891 1 96.44 300 PHE A O 1
ATOM 2285 N N . ASP A 1 301 ? 11.734 9.875 -14.867 1 97.19 301 ASP A N 1
ATOM 2286 C CA . ASP A 1 301 ? 12.852 10.773 -15.117 1 97.19 301 ASP A CA 1
ATOM 2287 C C . ASP A 1 301 ? 12.945 11.852 -14.039 1 97.19 301 ASP A C 1
ATOM 2289 O O . ASP A 1 301 ? 12.961 13.047 -14.336 1 97.19 301 ASP A O 1
ATOM 2293 N N . ALA A 1 302 ? 12.906 11.453 -12.797 1 98.19 302 ALA A N 1
ATOM 2294 C CA . ALA A 1 302 ? 12.953 12.367 -11.664 1 98.19 302 ALA A CA 1
ATOM 2295 C C . ALA A 1 302 ? 14.289 13.102 -11.602 1 98.19 302 ALA A C 1
ATOM 2297 O O . ALA A 1 302 ? 15.336 12.523 -11.898 1 98.19 302 ALA A O 1
ATOM 2298 N N . ASP A 1 303 ? 14.234 14.352 -11.117 1 98.5 303 ASP A N 1
ATOM 2299 C CA . ASP A 1 303 ? 15.438 15.164 -10.938 1 98.5 303 ASP A CA 1
ATOM 2300 C C . ASP A 1 303 ? 15.836 15.242 -9.469 1 98.5 303 ASP A C 1
ATOM 2302 O O . ASP A 1 303 ? 17 15.445 -9.141 1 98.5 303 ASP A O 1
ATOM 2306 N N . ALA A 1 304 ? 14.852 15.125 -8.609 1 98.62 304 ALA A N 1
ATOM 2307 C CA . ALA A 1 304 ? 15.094 15.289 -7.176 1 98.62 304 ALA A CA 1
ATOM 2308 C C . ALA A 1 304 ? 13.977 14.648 -6.355 1 98.62 304 ALA A C 1
ATOM 2310 O O . ALA A 1 304 ? 12.875 14.422 -6.863 1 98.62 304 ALA A O 1
ATOM 2311 N N . VAL A 1 305 ? 14.344 14.312 -5.18 1 98.75 305 VAL A N 1
ATOM 2312 C CA . VAL A 1 305 ? 13.383 13.875 -4.172 1 98.75 305 VAL A CA 1
ATOM 2313 C C . VAL A 1 305 ? 13.273 14.93 -3.072 1 98.75 305 VAL A C 1
ATOM 2315 O O . VAL A 1 305 ? 14.289 15.469 -2.621 1 98.75 305 VAL A O 1
ATOM 2318 N N . VAL A 1 306 ? 12.062 15.281 -2.701 1 98.75 306 VAL A N 1
ATOM 2319 C CA . VAL A 1 306 ? 11.828 16.219 -1.615 1 98.75 306 VAL A CA 1
ATOM 2320 C C . VAL A 1 306 ? 10.758 15.672 -0.674 1 98.75 306 VAL A C 1
ATOM 2322 O O . VAL A 1 306 ? 9.664 15.32 -1.11 1 98.75 306 VAL A O 1
ATOM 2325 N N . VAL A 1 307 ? 11.07 15.555 0.572 1 98.62 307 VAL A N 1
ATOM 2326 C CA . VAL A 1 307 ? 10.109 15.055 1.551 1 98.62 307 VAL A CA 1
ATOM 2327 C C . VAL A 1 307 ? 10.109 15.953 2.783 1 98.62 307 VAL A C 1
ATOM 2329 O O . VAL A 1 307 ? 10.992 16.797 2.938 1 98.62 307 VAL A O 1
ATOM 2332 N N . GLY A 1 308 ? 9.086 15.82 3.582 1 97.81 308 GLY A N 1
ATOM 2333 C CA . GLY A 1 308 ? 9.047 16.516 4.859 1 97.81 308 GLY A CA 1
ATOM 2334 C C . GLY A 1 308 ? 9.82 15.797 5.949 1 97.81 308 GLY A C 1
ATOM 2335 O O . GLY A 1 308 ? 10.625 14.906 5.668 1 97.81 308 GLY A O 1
ATOM 2336 N N . ALA A 1 309 ? 9.617 16.266 7.156 1 96.69 309 ALA A N 1
ATOM 2337 C CA . ALA A 1 309 ? 10.164 15.656 8.359 1 96.69 309 ALA A CA 1
ATOM 2338 C C . ALA A 1 309 ? 9.234 15.859 9.555 1 96.69 309 ALA A C 1
ATOM 2340 O O . ALA A 1 309 ? 8.68 16.938 9.742 1 96.69 309 ALA A O 1
ATOM 2341 N N . ASP A 1 310 ? 9.062 14.836 10.242 1 94.25 310 ASP A N 1
ATOM 2342 C CA . ASP A 1 310 ? 8.328 14.938 11.5 1 94.25 310 ASP A CA 1
ATOM 2343 C C . ASP A 1 310 ? 9.258 15.344 12.641 1 94.25 310 ASP A C 1
ATOM 2345 O O . ASP A 1 310 ? 8.898 16.156 13.492 1 94.25 310 ASP A O 1
ATOM 2349 N N . THR A 1 311 ? 10.359 14.695 12.625 1 95.62 311 THR A N 1
ATOM 2350 C CA . THR A 1 311 ? 11.391 14.969 13.617 1 95.62 311 THR A CA 1
ATOM 2351 C C . THR A 1 311 ? 12.781 14.766 13.023 1 95.62 311 THR A C 1
ATOM 2353 O O . THR A 1 311 ? 12.984 13.875 12.195 1 95.62 311 THR A O 1
ATOM 2356 N N . ILE A 1 312 ? 13.695 15.609 13.391 1 97.31 312 ILE A N 1
ATOM 2357 C CA . ILE A 1 312 ? 15.094 15.477 13.008 1 97.31 312 ILE A CA 1
ATOM 2358 C C . ILE A 1 312 ? 15.953 15.266 14.258 1 97.31 312 ILE A C 1
ATOM 2360 O O . ILE A 1 312 ? 15.898 16.062 15.195 1 97.31 312 ILE A O 1
ATOM 2364 N N . LEU A 1 313 ? 16.719 14.195 14.258 1 96.94 313 LEU A N 1
ATOM 2365 C CA . LEU A 1 313 ? 17.531 13.859 15.422 1 96.94 313 LEU A CA 1
ATOM 2366 C C . LEU A 1 313 ? 18.891 14.555 15.352 1 96.94 313 LEU A C 1
ATOM 2368 O O . LEU A 1 313 ? 19.312 14.984 14.281 1 96.94 313 LEU A O 1
ATOM 2372 N N . PRO A 1 314 ? 19.594 14.617 16.5 1 96.81 314 PRO A N 1
ATOM 2373 C CA . PRO A 1 314 ? 20.828 15.406 16.578 1 96.81 314 PRO A CA 1
ATOM 2374 C C . PRO A 1 314 ? 21.922 14.883 15.648 1 96.81 314 PRO A C 1
ATOM 2376 O O . PRO A 1 314 ? 22.812 15.641 15.25 1 96.81 314 PRO A O 1
ATOM 2379 N N . ASP A 1 315 ? 21.875 13.625 15.266 1 95.19 315 ASP A N 1
ATOM 2380 C CA . ASP A 1 315 ? 22.906 13.031 14.43 1 95.19 315 ASP A CA 1
ATOM 2381 C C . ASP A 1 315 ? 22.547 13.133 12.953 1 95.19 315 ASP A C 1
ATOM 2383 O O . ASP A 1 315 ? 23.266 12.602 12.094 1 95.19 315 ASP A O 1
ATOM 2387 N N . GLY A 1 316 ? 21.438 13.742 12.664 1 95.69 316 GLY A N 1
ATOM 2388 C CA . GLY A 1 316 ? 21.078 13.984 11.281 1 95.69 316 GLY A CA 1
ATOM 2389 C C . GLY A 1 316 ? 20.062 12.984 10.75 1 95.69 316 GLY A C 1
ATOM 2390 O O . GLY A 1 316 ? 19.609 13.109 9.617 1 95.69 316 GLY A O 1
ATOM 2391 N N . ARG A 1 317 ? 19.75 12.055 11.586 1 96.88 317 ARG A N 1
ATOM 2392 C CA . ARG A 1 317 ? 18.672 11.164 11.188 1 96.88 317 ARG A CA 1
ATOM 2393 C C . ARG A 1 317 ? 17.359 11.93 11.07 1 96.88 317 ARG A C 1
ATOM 2395 O O . ARG A 1 317 ? 17.078 12.82 11.883 1 96.88 317 ARG A O 1
ATOM 2402 N N . VAL A 1 318 ? 16.516 11.547 10.031 1 96.31 318 VAL A N 1
ATOM 2403 C CA . VAL A 1 318 ? 15.227 12.219 9.828 1 96.31 318 VAL A CA 1
ATOM 2404 C C . VAL A 1 318 ? 14.086 11.211 10 1 96.31 318 VAL A C 1
ATOM 2406 O O . VAL A 1 318 ? 14.062 10.172 9.328 1 96.31 318 VAL A O 1
ATOM 2409 N N . LEU A 1 319 ? 13.258 11.469 10.945 1 95.62 319 LEU A N 1
ATOM 2410 C CA . LEU A 1 319 ? 12.023 10.711 11.117 1 95.62 319 LEU A CA 1
ATOM 2411 C C . LEU A 1 319 ? 10.906 11.281 10.242 1 95.62 319 LEU A C 1
ATOM 2413 O O . LEU A 1 319 ? 10.562 12.453 10.367 1 95.62 319 LEU A O 1
ATOM 2417 N N . ASN A 1 320 ? 10.375 10.539 9.367 1 95.56 320 ASN A N 1
ATOM 2418 C CA . ASN A 1 320 ? 9.266 10.906 8.492 1 95.56 320 ASN A CA 1
ATOM 2419 C C . ASN A 1 320 ? 8.383 9.711 8.172 1 95.56 320 ASN A C 1
ATOM 2421 O O . ASN A 1 320 ? 8.617 8.609 8.656 1 95.56 320 ASN A O 1
ATOM 2425 N N . LYS A 1 321 ? 7.328 10.023 7.422 1 95.19 321 LYS A N 1
ATOM 2426 C CA . LYS A 1 321 ? 6.375 8.984 7.027 1 95.19 321 LYS A CA 1
ATOM 2427 C C . LYS A 1 321 ? 7.098 7.758 6.48 1 95.19 321 LYS A C 1
ATOM 2429 O O . LYS A 1 321 ? 8.078 7.887 5.742 1 95.19 321 LYS A O 1
ATOM 2434 N N . VAL A 1 322 ? 6.578 6.621 6.895 1 95.69 322 VAL A N 1
ATOM 2435 C CA . VAL A 1 322 ? 7.125 5.359 6.402 1 95.69 322 VAL A CA 1
ATOM 2436 C C . VAL A 1 322 ? 7.098 5.348 4.875 1 95.69 322 VAL A C 1
ATOM 2438 O O . VAL A 1 322 ? 6.145 5.832 4.262 1 95.69 322 VAL A O 1
ATOM 2441 N N . GLY A 1 323 ? 8.133 4.746 4.25 1 97.38 323 GLY A N 1
ATOM 2442 C CA . GLY A 1 323 ? 8.359 4.805 2.814 1 97.38 323 GLY A CA 1
ATOM 2443 C C . GLY A 1 323 ? 9.484 5.742 2.424 1 97.38 323 GLY A C 1
ATOM 2444 O O . GLY A 1 323 ? 10.039 5.633 1.328 1 97.38 323 GLY A O 1
ATOM 2445 N N . THR A 1 324 ? 9.812 6.629 3.33 1 98.12 324 THR A N 1
ATOM 2446 C CA . THR A 1 324 ? 10.852 7.617 3.088 1 98.12 324 THR A CA 1
ATOM 2447 C C . THR A 1 324 ? 12.219 6.945 2.949 1 98.12 324 THR A C 1
ATOM 2449 O O . THR A 1 324 ? 13.008 7.305 2.072 1 98.12 324 THR A O 1
ATOM 2452 N N . HIS A 1 325 ? 12.508 6.008 3.803 1 97.69 325 HIS A N 1
ATOM 2453 C CA . HIS A 1 325 ? 13.797 5.324 3.75 1 97.69 325 HIS A CA 1
ATOM 2454 C C . HIS A 1 325 ? 14.008 4.648 2.398 1 97.69 325 HIS A C 1
ATOM 2456 O O . HIS A 1 325 ? 15.07 4.793 1.787 1 97.69 325 HIS A O 1
ATOM 2462 N N . GLY A 1 326 ? 12.977 3.879 1.969 1 97.81 326 GLY A N 1
ATOM 2463 C CA . GLY A 1 326 ? 13.055 3.242 0.665 1 97.81 326 GLY A CA 1
ATOM 2464 C C . GLY A 1 326 ? 13.25 4.23 -0.47 1 97.81 326 GLY A C 1
ATOM 2465 O O . GLY A 1 326 ? 14.031 3.979 -1.391 1 97.81 326 GLY A O 1
ATOM 2466 N N . LEU A 1 327 ? 12.539 5.32 -0.434 1 98.44 327 LEU A N 1
ATOM 2467 C CA . LEU A 1 327 ? 12.648 6.363 -1.451 1 98.44 327 LEU A CA 1
ATOM 2468 C C . LEU A 1 327 ? 14.055 6.961 -1.467 1 98.44 327 LEU A C 1
ATOM 2470 O O . LEU A 1 327 ? 14.609 7.211 -2.535 1 98.44 327 LEU A O 1
ATOM 2474 N N . ALA A 1 328 ? 14.602 7.188 -0.305 1 98.38 328 ALA A N 1
ATOM 2475 C CA . ALA A 1 328 ? 15.945 7.746 -0.199 1 98.38 328 ALA A CA 1
ATOM 2476 C C . ALA A 1 328 ? 16.984 6.785 -0.766 1 98.38 328 ALA A C 1
ATOM 2478 O O . ALA A 1 328 ? 17.938 7.211 -1.421 1 98.38 328 ALA A O 1
ATOM 2479 N N . LEU A 1 329 ? 16.844 5.523 -0.496 1 97.94 329 LEU A N 1
ATOM 2480 C CA . LEU A 1 329 ? 17.734 4.52 -1.075 1 97.94 329 LEU A CA 1
ATOM 2481 C C . LEU A 1 329 ? 17.656 4.543 -2.598 1 97.94 329 LEU A C 1
ATOM 2483 O O . LEU A 1 329 ? 18.688 4.453 -3.273 1 97.94 329 LEU A O 1
ATOM 2487 N N . ALA A 1 330 ? 16.438 4.621 -3.129 1 98.06 330 ALA A N 1
ATOM 2488 C CA . ALA A 1 330 ? 16.25 4.664 -4.578 1 98.06 330 ALA A CA 1
ATOM 2489 C C . ALA A 1 330 ? 16.906 5.906 -5.18 1 98.06 330 ALA A C 1
ATOM 2491 O O . ALA A 1 330 ? 17.531 5.828 -6.234 1 98.06 330 ALA A O 1
ATOM 2492 N N . ALA A 1 331 ? 16.719 7.035 -4.52 1 98.31 331 ALA A N 1
ATOM 2493 C CA . ALA A 1 331 ? 17.344 8.266 -4.98 1 98.31 331 ALA A CA 1
ATOM 2494 C C . ALA A 1 331 ? 18.859 8.109 -5.066 1 98.31 331 ALA A C 1
ATOM 2496 O O . ALA A 1 331 ? 19.484 8.5 -6.059 1 98.31 331 ALA A O 1
ATOM 2497 N N . ALA A 1 332 ? 19.453 7.547 -4.043 1 97.56 332 ALA A N 1
ATOM 2498 C CA . ALA A 1 332 ? 20.891 7.328 -4.008 1 97.56 332 ALA A CA 1
ATOM 2499 C C . ALA A 1 332 ? 21.344 6.422 -5.152 1 97.56 332 ALA A C 1
ATOM 2501 O O . ALA A 1 332 ? 22.375 6.668 -5.781 1 97.56 332 ALA A O 1
ATOM 2502 N N . ALA A 1 333 ? 20.594 5.387 -5.41 1 96.38 333 ALA A N 1
ATOM 2503 C CA . ALA A 1 333 ? 20.922 4.426 -6.461 1 96.38 333 ALA A CA 1
ATOM 2504 C C . ALA A 1 333 ? 20.953 5.098 -7.832 1 96.38 333 ALA A C 1
ATOM 2506 O O . ALA A 1 333 ? 21.656 4.648 -8.734 1 96.38 333 ALA A O 1
ATOM 2507 N N . HIS A 1 334 ? 20.219 6.176 -8.008 1 96.44 334 HIS A N 1
ATOM 2508 C CA . HIS A 1 334 ? 20.141 6.875 -9.281 1 96.44 334 HIS A CA 1
ATOM 2509 C C . HIS A 1 334 ? 20.922 8.188 -9.234 1 96.44 334 HIS A C 1
ATOM 2511 O O . HIS A 1 334 ? 20.812 9.008 -10.148 1 96.44 334 HIS A O 1
ATOM 2517 N N . ASP A 1 335 ? 21.609 8.438 -8.156 1 97.19 335 ASP A N 1
ATOM 2518 C CA . ASP A 1 335 ? 22.406 9.648 -7.957 1 97.19 335 ASP A CA 1
ATOM 2519 C C . ASP A 1 335 ? 21.516 10.898 -8.023 1 97.19 335 ASP A C 1
ATOM 2521 O O . ASP A 1 335 ? 21.891 11.891 -8.656 1 97.19 335 ASP A O 1
ATOM 2525 N N . LEU A 1 336 ? 20.375 10.82 -7.504 1 98.19 336 LEU A N 1
ATOM 2526 C CA . LEU A 1 336 ? 19.453 11.953 -7.43 1 98.19 336 LEU A CA 1
ATOM 2527 C C . LEU A 1 336 ? 19.594 12.68 -6.098 1 98.19 336 LEU A C 1
ATOM 2529 O O . LEU A 1 336 ? 19.766 12.047 -5.055 1 98.19 336 LEU A O 1
ATOM 2533 N N . PRO A 1 337 ? 19.594 14 -6.102 1 98.31 337 PRO A N 1
ATOM 2534 C CA . PRO A 1 337 ? 19.547 14.711 -4.824 1 98.31 337 PRO A CA 1
ATOM 2535 C C . PRO A 1 337 ? 18.281 14.422 -4.027 1 98.31 337 PRO A C 1
ATOM 2537 O O . PRO A 1 337 ? 17.203 14.297 -4.602 1 98.31 337 PRO A O 1
ATOM 2540 N N . CYS A 1 338 ? 18.438 14.258 -2.754 1 98.12 338 CYS A N 1
ATOM 2541 C CA . CYS A 1 338 ? 17.359 13.992 -1.812 1 98.12 338 CYS A CA 1
ATOM 2542 C C . CYS A 1 338 ? 17.344 15.016 -0.681 1 98.12 338 CYS A C 1
ATOM 2544 O O . CYS A 1 338 ? 18.312 15.109 0.08 1 98.12 338 CYS A O 1
ATOM 2546 N N . TYR A 1 339 ? 16.203 15.766 -0.536 1 98.31 339 TYR A N 1
ATOM 2547 C CA . TYR A 1 339 ? 16.125 16.844 0.435 1 98.31 339 TYR A CA 1
ATOM 2548 C C . TYR A 1 339 ? 15.008 16.594 1.445 1 98.31 339 TYR A C 1
ATOM 2550 O O . TYR A 1 339 ? 13.898 16.234 1.07 1 98.31 339 TYR A O 1
ATOM 2558 N N . ALA A 1 340 ? 15.305 16.75 2.697 1 98.31 340 ALA A N 1
ATOM 2559 C CA . ALA A 1 340 ? 14.281 16.906 3.723 1 98.31 340 ALA A CA 1
ATOM 2560 C C . ALA A 1 340 ? 13.992 18.375 3.998 1 98.31 340 ALA A C 1
ATOM 2562 O O . ALA A 1 340 ? 14.906 19.203 4.031 1 98.31 340 ALA A O 1
ATOM 2563 N N . VAL A 1 341 ? 12.727 18.703 4.109 1 98.5 341 VAL A N 1
ATOM 2564 C CA . VAL A 1 341 ? 12.32 20.094 4.289 1 98.5 341 VAL A CA 1
ATOM 2565 C C . VAL A 1 341 ? 11.539 20.25 5.59 1 98.5 341 VAL A C 1
ATOM 2567 O O . VAL A 1 341 ? 10.516 19.594 5.785 1 98.5 341 VAL A O 1
ATOM 2570 N N . ALA A 1 342 ? 11.992 21.094 6.438 1 97.94 342 ALA A N 1
ATOM 2571 C CA . ALA A 1 342 ? 11.305 21.344 7.699 1 97.94 342 ALA A CA 1
ATOM 2572 C C . ALA A 1 342 ? 11.875 22.578 8.398 1 97.94 342 ALA A C 1
ATOM 2574 O O . ALA A 1 342 ? 13.047 22.922 8.203 1 97.94 342 ALA A O 1
ATOM 2575 N N . ALA A 1 343 ? 11.039 23.219 9.203 1 98.44 343 ALA A N 1
ATOM 2576 C CA . ALA A 1 343 ? 11.586 24.234 10.102 1 98.44 343 ALA A CA 1
ATOM 2577 C C . ALA A 1 343 ? 12.617 23.625 11.055 1 98.44 343 ALA A C 1
ATOM 2579 O O . ALA A 1 343 ? 12.461 22.5 11.5 1 98.44 343 ALA A O 1
ATOM 2580 N N . ALA A 1 344 ? 13.594 24.375 11.422 1 98.44 344 ALA A N 1
ATOM 2581 C CA . ALA A 1 344 ? 14.617 23.922 12.359 1 98.44 344 ALA A CA 1
ATOM 2582 C C . ALA A 1 344 ? 14 23.531 13.703 1 98.44 344 ALA A C 1
ATOM 2584 O O . ALA A 1 344 ? 14.586 22.766 14.461 1 98.44 344 ALA A O 1
ATOM 2585 N N . ASP A 1 345 ? 12.812 24 13.93 1 98.25 345 ASP A N 1
ATOM 2586 C CA . ASP A 1 345 ? 12.102 23.719 15.172 1 98.25 345 ASP A CA 1
ATOM 2587 C C . ASP A 1 345 ? 11.773 22.234 15.289 1 98.25 345 ASP A C 1
ATOM 2589 O O . ASP A 1 345 ? 11.414 21.75 16.359 1 98.25 345 ASP A O 1
ATOM 2593 N N . LYS A 1 346 ? 11.867 21.484 14.18 1 97.62 346 LYS A N 1
ATOM 2594 C CA . LYS A 1 346 ? 11.57 20.047 14.203 1 97.62 346 LYS A CA 1
ATOM 2595 C C . LYS A 1 346 ? 12.789 19.25 14.625 1 97.62 346 LYS A C 1
ATOM 2597 O O . LYS A 1 346 ? 12.727 18.016 14.727 1 97.62 346 LYS A O 1
ATOM 2602 N N . ILE A 1 347 ? 13.906 19.875 14.891 1 98 347 ILE A N 1
ATOM 2603 C CA . ILE A 1 347 ? 15.094 19.219 15.438 1 98 347 ILE A CA 1
ATOM 2604 C C . ILE A 1 347 ? 14.914 19.016 16.938 1 98 347 ILE A C 1
ATOM 2606 O O . ILE A 1 347 ? 14.664 19.953 17.688 1 98 347 ILE A O 1
ATOM 2610 N N . THR A 1 348 ? 14.984 17.812 17.391 1 96.88 348 THR A N 1
ATOM 2611 C CA . THR A 1 348 ? 14.828 17.469 18.812 1 96.88 348 THR A CA 1
ATOM 2612 C C . THR A 1 348 ? 16.188 17.328 19.484 1 96.88 348 THR A C 1
ATOM 2614 O O . THR A 1 348 ? 17.172 16.953 18.828 1 96.88 348 THR A O 1
ATOM 2617 N N . PRO A 1 349 ? 16.266 17.703 20.734 1 95.5 349 PRO A N 1
ATOM 2618 C CA . PRO A 1 349 ? 17.516 17.422 21.453 1 95.5 349 PRO A CA 1
ATOM 2619 C C . PRO A 1 349 ? 17.641 15.961 21.875 1 95.5 349 PRO A C 1
ATOM 2621 O O . PRO A 1 349 ? 18.703 15.539 22.328 1 95.5 349 PRO A O 1
ATOM 2624 N N . ASP A 1 350 ? 16.609 15.156 21.75 1 94.75 350 ASP A N 1
ATOM 2625 C CA . ASP A 1 350 ? 16.625 13.758 22.172 1 94.75 350 ASP A CA 1
ATOM 2626 C C . ASP A 1 350 ? 17.312 12.875 21.125 1 94.75 350 ASP A C 1
ATOM 2628 O O . ASP A 1 350 ? 17.141 13.094 19.922 1 94.75 350 ASP A O 1
ATOM 2632 N N . THR A 1 351 ? 18 11.859 21.547 1 92.81 351 THR A N 1
ATOM 2633 C CA . THR A 1 351 ? 18.75 11 20.641 1 92.81 351 THR A CA 1
ATOM 2634 C C . THR A 1 351 ? 17.906 9.812 20.188 1 92.81 351 THR A C 1
ATOM 2636 O O . THR A 1 351 ? 18.266 9.133 19.219 1 92.81 351 THR A O 1
ATOM 2639 N N . GLU A 1 352 ? 16.828 9.57 20.922 1 89.12 352 GLU A N 1
ATOM 2640 C CA . GLU A 1 352 ? 15.914 8.492 20.562 1 89.12 352 GLU A CA 1
ATOM 2641 C C . GLU A 1 352 ? 14.484 9.008 20.469 1 89.12 352 GLU A C 1
ATOM 2643 O O . GLU A 1 352 ? 14.109 9.961 21.156 1 89.12 352 GLU A O 1
ATOM 2648 N N . VAL A 1 353 ? 13.812 8.391 19.469 1 82.75 353 VAL A N 1
ATOM 2649 C CA . VAL A 1 353 ? 12.414 8.766 19.312 1 82.75 353 VAL A CA 1
ATOM 2650 C C . VAL A 1 353 ? 11.547 7.512 19.25 1 82.75 353 VAL A C 1
ATOM 2652 O O . VAL A 1 353 ? 11.969 6.484 18.703 1 82.75 353 VAL A O 1
ATOM 2655 N N . ASP A 1 354 ? 10.406 7.633 19.844 1 78.62 354 ASP A N 1
ATOM 2656 C CA . ASP A 1 354 ? 9.438 6.551 19.734 1 78.62 354 ASP A CA 1
ATOM 2657 C C . ASP A 1 354 ? 8.648 6.645 18.438 1 78.62 354 ASP A C 1
ATOM 2659 O O . ASP A 1 354 ? 8.156 7.715 18.078 1 78.62 354 ASP A O 1
ATOM 2663 N N . VAL A 1 355 ? 8.625 5.52 17.766 1 74.75 355 VAL A N 1
ATOM 2664 C CA . VAL A 1 355 ? 7.906 5.508 16.484 1 74.75 355 VAL A CA 1
ATOM 2665 C C . VAL A 1 355 ? 6.477 5.02 16.719 1 74.75 355 VAL A C 1
ATOM 2667 O O . VAL A 1 355 ? 6.262 3.912 17.203 1 74.75 355 VAL A O 1
ATOM 2670 N N . GLU A 1 356 ? 5.613 5.875 16.297 1 75.56 356 GLU A N 1
ATOM 2671 C CA . GLU A 1 356 ? 4.195 5.551 16.406 1 75.56 356 GLU A CA 1
ATOM 2672 C C . GLU A 1 356 ? 3.809 4.426 15.453 1 75.56 356 GLU A C 1
ATOM 2674 O O . GLU A 1 356 ? 4.324 4.344 14.336 1 75.56 356 GLU A O 1
ATOM 2679 N N . GLN A 1 357 ? 2.994 3.576 15.961 1 71.69 357 GLN A N 1
ATOM 2680 C CA . GLN A 1 357 ? 2.424 2.518 15.133 1 71.69 357 GLN A CA 1
ATOM 2681 C C . GLN A 1 357 ? 1.019 2.881 14.664 1 71.69 357 GLN A C 1
ATOM 2683 O O . GLN A 1 357 ? 0.29 3.592 15.359 1 71.69 357 GLN A O 1
ATOM 2688 N N . ALA A 1 358 ? 0.787 2.461 13.375 1 72 358 ALA A N 1
ATOM 2689 C CA . ALA A 1 358 ? -0.55 2.738 12.859 1 72 358 ALA A CA 1
ATOM 2690 C C . ALA A 1 358 ? -1.593 1.844 13.523 1 72 358 ALA A C 1
ATOM 2692 O O . ALA A 1 358 ? -1.344 0.659 13.758 1 72 358 ALA A O 1
ATOM 2693 N N . PRO A 1 359 ? -2.758 2.555 13.898 1 59.19 359 PRO A N 1
ATOM 2694 C CA . PRO A 1 359 ? -3.822 1.747 14.5 1 59.19 359 PRO A CA 1
ATOM 2695 C C . PRO A 1 359 ? -4.422 0.739 13.516 1 59.19 359 PRO A C 1
ATOM 2697 O O . PRO A 1 359 ? -4.938 -0.299 13.938 1 59.19 359 PRO A O 1
ATOM 2700 N N . THR A 1 360 ? -4.562 1.188 12.242 1 61.88 360 THR A N 1
ATOM 2701 C CA . THR A 1 360 ? -5.348 0.411 11.289 1 61.88 360 THR A CA 1
ATOM 2702 C C . THR A 1 360 ? -4.656 -0.912 10.969 1 61.88 360 THR A C 1
ATOM 2704 O O . THR A 1 360 ? -3.43 -1.002 11.016 1 61.88 360 THR A O 1
ATOM 2707 N N . THR A 1 361 ? -5.527 -1.798 10.758 1 73.62 361 THR A N 1
ATOM 2708 C CA . THR A 1 361 ? -5.031 -3.17 10.812 1 73.62 361 THR A CA 1
ATOM 2709 C C . THR A 1 361 ? -4.527 -3.613 9.438 1 73.62 361 THR A C 1
ATOM 2711 O O . THR A 1 361 ? -5.242 -3.496 8.438 1 73.62 361 THR A O 1
ATOM 2714 N N . LEU A 1 362 ? -3.359 -3.645 9.164 1 88.5 362 LEU A N 1
ATOM 2715 C CA . LEU A 1 362 ? -2.689 -4.371 8.094 1 88.5 362 LEU A CA 1
ATOM 2716 C C . LEU A 1 362 ? -3.199 -5.809 8.008 1 88.5 362 LEU A C 1
ATOM 2718 O O . LEU A 1 362 ? -3.293 -6.375 6.918 1 88.5 362 LEU A O 1
ATOM 2722 N N . TYR A 1 363 ? -3.662 -6.316 9.117 1 92.5 363 TYR A N 1
ATOM 2723 C CA . TYR A 1 363 ? -4.098 -7.707 9.211 1 92.5 363 TYR A CA 1
ATOM 2724 C C . TYR A 1 363 ? -5.191 -7.863 10.266 1 92.5 363 TYR A C 1
ATOM 2726 O O . TYR A 1 363 ? -5.016 -7.461 11.414 1 92.5 363 TYR A O 1
ATOM 2734 N N . GLU A 1 364 ? -6.297 -8.484 9.844 1 89.81 364 GLU A N 1
ATO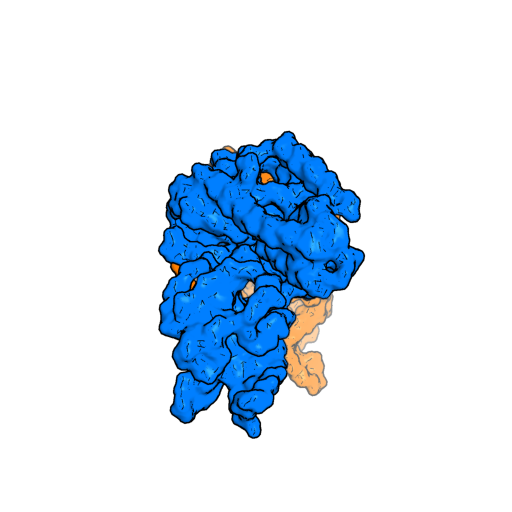M 2735 C CA . GLU A 1 364 ? -7.434 -8.672 10.742 1 89.81 364 GLU A CA 1
ATOM 2736 C C . GLU A 1 364 ? -7.73 -10.156 10.953 1 89.81 364 GLU A C 1
ATOM 2738 O O . GLU A 1 364 ? -8.758 -10.516 11.539 1 89.81 364 GLU A O 1
ATOM 2743 N N . GLY A 1 365 ? -6.898 -10.961 10.445 1 90.5 365 GLY A N 1
ATOM 2744 C CA . GLY A 1 365 ? -7.113 -12.391 10.602 1 90.5 365 GLY A CA 1
ATOM 2745 C C . GLY A 1 365 ? -6.703 -12.906 11.969 1 90.5 365 GLY A C 1
ATOM 2746 O O . GLY A 1 365 ? -6.375 -12.125 12.859 1 90.5 365 GLY A O 1
ATOM 2747 N N . ASP A 1 366 ? -6.805 -14.234 12.133 1 92.25 366 ASP A N 1
ATOM 2748 C CA . ASP A 1 366 ? -6.574 -14.828 13.445 1 92.25 366 ASP A CA 1
ATOM 2749 C C . ASP A 1 366 ? -5.305 -15.672 13.445 1 92.25 366 ASP A C 1
ATOM 2751 O O . ASP A 1 366 ? -4.969 -16.297 14.453 1 92.25 366 ASP A O 1
ATOM 2755 N N . ALA A 1 367 ? -4.613 -15.609 12.359 1 94.19 367 ALA A N 1
ATOM 2756 C CA . ALA A 1 367 ? -3.375 -16.375 12.32 1 94.19 367 ALA A CA 1
ATOM 2757 C C . ALA A 1 367 ? -2.32 -15.766 13.242 1 94.19 367 ALA A C 1
ATOM 2759 O O . ALA A 1 367 ? -2.434 -14.602 13.641 1 94.19 367 ALA A O 1
ATOM 2760 N N . ASP A 1 368 ? -1.384 -16.594 13.672 1 95.25 368 ASP A N 1
ATOM 2761 C CA . ASP A 1 368 ? -0.302 -16.141 14.539 1 95.25 368 ASP A CA 1
ATOM 2762 C C . ASP A 1 368 ? 0.75 -15.359 13.75 1 95.25 368 ASP A C 1
ATOM 2764 O O . ASP A 1 368 ? 1.825 -15.891 13.453 1 95.25 368 ASP A O 1
ATOM 2768 N N . VAL A 1 369 ? 0.473 -14.172 13.484 1 95 369 VAL A N 1
ATOM 2769 C CA . VAL A 1 369 ? 1.323 -13.281 12.695 1 95 369 VAL A CA 1
ATOM 2770 C C . VAL A 1 369 ? 1.607 -12.008 13.484 1 95 369 VAL A C 1
ATOM 2772 O O . VAL A 1 369 ? 0.691 -11.398 14.047 1 95 369 VAL A O 1
ATOM 2775 N N . VAL A 1 370 ? 2.855 -11.688 13.648 1 94.56 370 VAL A N 1
ATOM 2776 C CA . VAL A 1 370 ? 3.225 -10.398 14.219 1 94.56 370 VAL A CA 1
ATOM 2777 C C . VAL A 1 370 ? 3.074 -9.305 13.164 1 94.56 370 VAL A C 1
ATOM 2779 O O . VAL A 1 370 ? 3.568 -9.438 12.047 1 94.56 370 VAL A O 1
ATOM 2782 N N . VAL A 1 371 ? 2.363 -8.25 13.5 1 94.5 371 VAL A N 1
ATOM 2783 C CA . VAL A 1 371 ? 2.135 -7.168 12.555 1 94.5 371 VAL A CA 1
ATOM 2784 C C . VAL A 1 371 ? 3.031 -5.98 12.906 1 94.5 371 VAL A C 1
ATOM 2786 O O . VAL A 1 371 ? 2.992 -5.477 14.031 1 94.5 371 VAL A O 1
ATOM 2789 N N . ALA A 1 372 ? 3.9 -5.555 12.023 1 93.5 372 ALA A N 1
ATOM 2790 C CA . ALA A 1 372 ? 4.699 -4.336 12.109 1 93.5 372 ALA A CA 1
ATOM 2791 C C . ALA A 1 372 ? 4.211 -3.287 11.117 1 93.5 372 ALA A C 1
ATOM 2793 O O . ALA A 1 372 ? 4.535 -3.348 9.93 1 93.5 372 ALA A O 1
ATOM 2794 N N . ASN A 1 373 ? 3.48 -2.352 11.594 1 93 373 ASN A N 1
ATOM 2795 C CA . ASN A 1 373 ? 2.855 -1.347 10.734 1 93 373 ASN A CA 1
ATOM 2796 C C . ASN A 1 373 ? 3.17 0.068 11.219 1 93 373 ASN A C 1
ATOM 2798 O O . ASN A 1 373 ? 2.268 0.817 11.594 1 93 373 ASN A O 1
ATOM 2802 N N . PRO A 1 374 ? 4.438 0.437 11.117 1 92.25 374 PRO A N 1
ATOM 2803 C CA . PRO A 1 374 ? 4.824 1.769 11.594 1 92.25 374 PRO A CA 1
ATOM 2804 C C . PRO A 1 374 ? 4.266 2.891 10.719 1 92.25 374 PRO A C 1
ATOM 2806 O O . PRO A 1 374 ? 4.094 2.711 9.516 1 92.25 374 PRO A O 1
ATOM 2809 N N . LEU A 1 375 ? 4.051 4.059 11.328 1 90.81 375 LEU A N 1
ATOM 2810 C CA . LEU A 1 375 ? 3.602 5.242 10.609 1 90.81 375 LEU A CA 1
ATOM 2811 C C . LEU A 1 375 ? 4.793 6.043 10.086 1 90.81 375 LEU A C 1
ATOM 2813 O O . LEU A 1 375 ? 4.695 6.707 9.055 1 90.81 375 LEU A O 1
ATOM 2817 N N . PHE A 1 376 ? 5.828 5.98 10.836 1 92.62 376 PHE A N 1
ATOM 2818 C CA . PHE A 1 376 ? 7.035 6.742 10.516 1 92.62 376 PHE A CA 1
ATOM 2819 C C . PHE A 1 376 ? 8.266 5.844 10.555 1 92.62 376 PHE A C 1
ATOM 2821 O O . PHE A 1 376 ? 8.195 4.707 11.023 1 92.62 376 PHE A O 1
ATOM 2828 N N . GLU A 1 377 ? 9.297 6.316 10.008 1 94.56 377 GLU A N 1
ATOM 2829 C CA . GLU A 1 377 ? 10.578 5.617 10.055 1 94.56 377 GLU A CA 1
ATOM 2830 C C . GLU A 1 377 ? 11.75 6.598 10.008 1 94.56 377 GLU A C 1
ATOM 2832 O O . GLU A 1 377 ? 11.57 7.762 9.633 1 94.56 377 GLU A O 1
ATOM 2837 N N . THR A 1 378 ? 12.852 6.078 10.461 1 94.75 378 THR A N 1
ATOM 2838 C CA . THR A 1 378 ? 14.055 6.902 10.445 1 94.75 378 THR A CA 1
ATOM 2839 C C . THR A 1 378 ? 14.875 6.641 9.18 1 94.75 378 THR A C 1
ATOM 2841 O O . THR A 1 378 ? 14.992 5.496 8.742 1 94.75 378 THR A O 1
ATOM 2844 N N . THR A 1 379 ? 15.359 7.621 8.531 1 96.44 379 THR A N 1
ATOM 2845 C CA . THR A 1 379 ? 16.281 7.547 7.414 1 96.44 379 THR A CA 1
ATOM 2846 C C . THR A 1 379 ? 17.672 8.055 7.82 1 96.44 379 THR A C 1
ATOM 2848 O O . THR A 1 379 ? 17.797 9.125 8.414 1 96.44 379 THR A O 1
ATOM 2851 N N . PRO A 1 380 ? 18.703 7.336 7.543 1 95.25 380 PRO A N 1
ATOM 2852 C CA . PRO A 1 380 ? 20.062 7.688 7.969 1 95.25 380 PRO A CA 1
ATOM 2853 C C . PRO A 1 380 ? 20.547 9 7.363 1 95.25 380 PRO A C 1
ATOM 2855 O O . PRO A 1 380 ? 20.094 9.391 6.281 1 95.25 380 PRO A O 1
ATOM 2858 N N . PRO A 1 381 ? 21.547 9.672 8.055 1 95.69 381 PRO A N 1
ATOM 2859 C CA . PRO A 1 381 ? 21.984 11 7.637 1 95.69 381 PRO A CA 1
ATOM 2860 C C . PRO A 1 381 ? 22.672 11 6.273 1 95.69 381 PRO A C 1
ATOM 2862 O O . PRO A 1 381 ? 22.594 11.984 5.535 1 95.69 381 PRO A O 1
ATOM 2865 N N . ASP A 1 382 ? 23.281 9.891 5.844 1 95.06 382 ASP A N 1
ATOM 2866 C CA . ASP A 1 382 ? 24.062 9.859 4.617 1 95.06 382 ASP A CA 1
ATOM 2867 C C . ASP A 1 382 ? 23.156 9.742 3.389 1 95.06 382 ASP A C 1
ATOM 2869 O O . ASP A 1 382 ? 23.641 9.789 2.254 1 95.06 382 ASP A O 1
ATOM 2873 N N . ARG A 1 383 ? 21.844 9.672 3.611 1 96.06 383 ARG A N 1
ATOM 2874 C CA . ARG A 1 383 ? 20.906 9.57 2.5 1 96.06 383 ARG A CA 1
ATOM 2875 C C . ARG A 1 383 ? 20.422 10.953 2.059 1 96.06 383 ARG A C 1
ATOM 2877 O O . ARG A 1 383 ? 19.766 11.086 1.021 1 96.06 383 ARG A O 1
ATOM 2884 N N . TRP A 1 384 ? 20.812 11.969 2.811 1 96.56 384 TRP A N 1
ATOM 2885 C CA . TRP A 1 384 ? 20.312 13.312 2.514 1 96.56 384 TRP A CA 1
ATOM 2886 C C . TRP A 1 384 ? 21.391 14.148 1.838 1 96.56 384 TRP A C 1
ATOM 2888 O O . TRP A 1 384 ? 22.516 14.25 2.34 1 96.56 384 TRP A O 1
ATOM 2898 N N . THR A 1 385 ? 21.078 14.688 0.684 1 96.81 385 THR A N 1
ATOM 2899 C CA . THR A 1 385 ? 21.906 15.727 0.095 1 96.81 385 THR A CA 1
ATOM 2900 C C . THR A 1 385 ? 21.953 16.953 0.996 1 96.81 385 THR A C 1
ATOM 2902 O O . THR A 1 385 ? 22.969 17.641 1.08 1 96.81 385 THR A O 1
ATOM 2905 N N . GLY A 1 386 ? 20.828 17.203 1.678 1 96.06 386 GLY A N 1
ATOM 2906 C CA . GLY A 1 386 ? 20.719 18.281 2.65 1 96.06 386 GLY A CA 1
ATOM 2907 C C . GLY A 1 386 ? 19.359 18.344 3.322 1 96.06 386 GLY A C 1
ATOM 2908 O O . GLY A 1 386 ? 18.375 17.797 2.805 1 96.06 386 GLY A O 1
ATOM 2909 N N . ILE A 1 387 ? 19.359 18.984 4.457 1 98 387 ILE A N 1
ATOM 2910 C CA . ILE A 1 387 ? 18.141 19.312 5.164 1 98 387 ILE A CA 1
ATOM 2911 C C . ILE A 1 387 ? 17.828 20.797 5.023 1 98 387 ILE A C 1
ATOM 2913 O O . ILE A 1 387 ? 18.562 21.641 5.551 1 98 387 ILE A O 1
ATOM 2917 N N . CYS A 1 388 ? 16.797 21.109 4.293 1 98.62 388 CYS A N 1
ATOM 2918 C CA . CYS A 1 388 ? 16.406 22.5 4.035 1 98.62 388 CYS A CA 1
ATOM 2919 C C . CYS A 1 388 ? 15.586 23.062 5.195 1 98.62 388 CYS A C 1
ATOM 2921 O O . CYS A 1 388 ? 14.5 22.547 5.5 1 98.62 388 CYS A O 1
ATOM 2923 N N . THR A 1 389 ? 16.078 24.109 5.855 1 98.62 389 THR A N 1
ATOM 2924 C CA . THR A 1 389 ? 15.398 24.719 6.996 1 98.62 389 THR A CA 1
ATOM 2925 C C . THR A 1 389 ? 15.352 26.234 6.863 1 98.62 389 THR A C 1
ATOM 2927 O O . THR A 1 389 ? 15.836 26.797 5.871 1 98.62 389 THR A O 1
ATOM 2930 N N . ASP A 1 390 ? 14.727 26.828 7.859 1 98.62 390 ASP A N 1
ATOM 2931 C CA . ASP A 1 390 ? 14.656 28.281 7.93 1 98.62 390 ASP A CA 1
ATOM 2932 C C . ASP A 1 390 ? 16.016 28.891 8.312 1 98.62 390 ASP A C 1
ATOM 2934 O O . ASP A 1 390 ? 16.203 30.109 8.234 1 98.62 390 ASP A O 1
ATOM 2938 N N . GLU A 1 391 ? 16.969 28.109 8.617 1 98 391 GLU A N 1
ATOM 2939 C CA . GLU A 1 391 ? 18.328 28.562 8.891 1 98 391 GLU A CA 1
ATOM 2940 C C . GLU A 1 391 ? 19.281 28.141 7.77 1 98 391 GLU A C 1
ATOM 2942 O O . GLU A 1 391 ? 20.5 28.125 7.957 1 98 391 GLU A O 1
ATOM 2947 N N . GLY A 1 392 ? 18.688 27.734 6.598 1 97.88 392 GLY A N 1
ATOM 2948 C CA . GLY A 1 392 ? 19.453 27.266 5.453 1 97.88 392 GLY A CA 1
ATOM 2949 C C . GLY A 1 392 ? 19.516 25.75 5.348 1 97.88 392 GLY A C 1
ATOM 2950 O O . GLY A 1 392 ? 18.703 25.047 5.953 1 97.88 392 GLY A O 1
ATOM 2951 N N . MET A 1 393 ? 20.344 25.281 4.453 1 97.56 393 MET A N 1
ATOM 2952 C CA . MET A 1 393 ?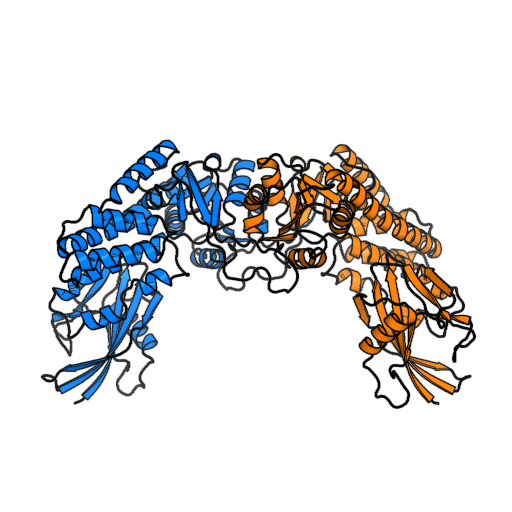 20.578 23.844 4.344 1 97.56 393 MET A CA 1
ATOM 2953 C C . MET A 1 393 ? 21.594 23.375 5.379 1 97.56 393 MET A C 1
ATOM 2955 O O . MET A 1 393 ? 22.719 23.875 5.41 1 97.56 393 MET A O 1
ATOM 2959 N N . LEU A 1 394 ? 21.219 22.453 6.176 1 97 394 LEU A N 1
ATOM 2960 C CA . LEU A 1 394 ? 22.016 22.094 7.34 1 97 394 LEU A CA 1
ATOM 2961 C C . LEU A 1 394 ? 22.797 20.797 7.086 1 97 394 LEU A C 1
ATOM 2963 O O . LEU A 1 394 ? 22.297 19.891 6.414 1 97 394 LEU A O 1
ATOM 2967 N N . ASP A 1 395 ? 23.953 20.719 7.68 1 89.44 395 ASP A N 1
ATOM 2968 C CA . ASP A 1 395 ? 24.688 19.453 7.809 1 89.44 395 ASP A CA 1
ATOM 2969 C C . ASP A 1 395 ? 24.562 18.906 9.227 1 89.44 395 ASP A C 1
ATOM 2971 O O . ASP A 1 395 ? 23.797 19.406 10.039 1 89.44 395 ASP A O 1
ATOM 2975 N N . ALA A 1 396 ? 25.266 17.875 9.492 1 87.69 396 ALA A N 1
ATOM 2976 C CA . ALA A 1 396 ? 25.125 17.172 10.766 1 87.69 396 ALA A CA 1
ATOM 2977 C C . ALA A 1 396 ? 25.562 18.047 11.93 1 87.69 396 ALA A C 1
ATOM 2979 O O . ALA A 1 396 ? 24.953 18.031 13 1 87.69 396 ALA A O 1
ATOM 2980 N N . ASP A 1 397 ? 26.562 18.828 11.703 1 91.19 397 ASP A N 1
ATOM 2981 C CA . ASP A 1 397 ? 27.062 19.703 12.766 1 91.19 397 ASP A CA 1
ATOM 2982 C C . ASP A 1 397 ? 26.047 20.812 13.086 1 91.19 397 ASP A C 1
ATOM 2984 O O . ASP A 1 397 ? 25.828 21.141 14.258 1 91.19 397 ASP A O 1
ATOM 2988 N N . ASP A 1 398 ? 25.516 21.359 12.039 1 96 398 ASP A N 1
ATOM 2989 C CA . ASP A 1 398 ? 24.484 22.375 12.219 1 96 398 ASP A CA 1
ATOM 2990 C C . ASP A 1 398 ? 23.312 21.812 13.031 1 96 398 ASP A C 1
ATOM 2992 O O . ASP A 1 398 ? 22.797 22.484 13.938 1 96 398 ASP A O 1
ATOM 2996 N N . VAL A 1 399 ? 22.922 20.625 12.711 1 97.5 399 VAL A N 1
ATOM 2997 C CA . VAL A 1 399 ? 21.781 19.984 13.352 1 97.5 399 VAL A CA 1
ATOM 2998 C C . VAL A 1 399 ? 22.078 19.781 14.844 1 97.5 399 VAL A C 1
ATOM 3000 O O . VAL A 1 399 ? 21.234 20.062 15.688 1 97.5 399 VAL A O 1
ATOM 3003 N N . SER A 1 400 ? 23.234 19.359 15.141 1 96.38 400 SER A N 1
ATOM 3004 C CA . SER A 1 400 ? 23.641 19.125 16.516 1 96.38 400 SER A CA 1
ATOM 3005 C C . SER A 1 400 ? 23.625 20.422 17.328 1 96.38 400 SER A C 1
ATOM 3007 O O . SER A 1 400 ? 23.172 20.422 18.484 1 96.38 400 SER A O 1
ATOM 3009 N N . ASP A 1 401 ? 24.094 21.484 16.797 1 97.44 401 ASP A N 1
ATOM 3010 C CA . ASP A 1 401 ? 24.109 22.781 17.469 1 97.44 401 ASP A CA 1
ATOM 3011 C C . ASP A 1 401 ? 22.688 23.266 17.766 1 97.44 401 ASP A C 1
ATOM 3013 O O . ASP A 1 401 ? 22.422 23.766 18.859 1 97.44 401 ASP A O 1
ATOM 3017 N N . ILE A 1 402 ? 21.859 23.094 16.797 1 98.06 402 ILE A N 1
ATOM 3018 C CA . ILE A 1 402 ? 20.484 23.531 16.969 1 98.06 402 ILE A CA 1
ATOM 3019 C C . ILE A 1 402 ? 19.797 22.672 18.016 1 98.06 402 ILE A C 1
ATOM 3021 O O . ILE A 1 402 ? 19.016 23.188 18.828 1 98.06 402 ILE A O 1
ATOM 3025 N N . ALA A 1 403 ? 20.062 21.375 18.031 1 97.69 403 ALA A N 1
ATOM 3026 C CA . ALA A 1 403 ? 19.516 20.469 19.047 1 97.69 403 ALA A CA 1
ATOM 3027 C C . ALA A 1 403 ? 19.906 20.938 20.438 1 97.69 403 ALA A C 1
ATOM 3029 O O . ALA A 1 403 ? 19.094 20.922 21.359 1 97.69 403 ALA A O 1
ATOM 3030 N N . ALA A 1 404 ? 21.172 21.375 20.578 1 96.56 404 ALA A N 1
ATOM 3031 C CA . ALA A 1 404 ? 21.656 21.859 21.875 1 96.56 404 ALA A CA 1
ATOM 3032 C C . ALA A 1 404 ? 20.922 23.141 22.281 1 96.56 404 ALA A C 1
ATOM 3034 O O . ALA A 1 404 ? 20.594 23.312 23.453 1 96.56 404 ALA A O 1
ATOM 3035 N N . ARG A 1 405 ? 20.75 24 21.328 1 96.44 405 ARG A N 1
ATOM 3036 C CA . ARG A 1 405 ? 20 25.219 21.578 1 96.44 405 ARG A CA 1
ATOM 3037 C C . ARG A 1 405 ? 18.594 24.922 22.078 1 96.44 405 ARG A C 1
ATOM 3039 O O . ARG A 1 405 ? 18.109 25.531 23.031 1 96.44 405 ARG A O 1
ATOM 3046 N N . HIS A 1 406 ? 17.891 23.953 21.438 1 97.25 406 HIS A N 1
ATOM 3047 C CA . HIS A 1 406 ? 16.547 23.578 21.828 1 97.25 406 HIS A CA 1
ATOM 3048 C C . HIS A 1 406 ? 16.516 22.984 23.219 1 97.25 406 HIS A C 1
ATOM 3050 O O . HIS A 1 406 ? 15.555 23.188 23.969 1 97.25 406 HIS A O 1
ATOM 3056 N N . ARG A 1 407 ? 17.531 22.25 23.578 1 95.69 407 ARG A N 1
ATOM 3057 C CA . ARG A 1 407 ? 17.625 21.656 24.906 1 95.69 407 ARG A CA 1
ATOM 3058 C C . ARG A 1 407 ? 17.625 22.734 26 1 95.69 407 ARG A C 1
ATOM 3060 O O . ARG A 1 407 ? 17.031 22.562 27.062 1 95.69 407 ARG A O 1
ATOM 3067 N N . SER A 1 408 ? 18.234 23.828 25.781 1 94.88 408 SER A N 1
ATOM 3068 C CA . SER A 1 408 ? 18.375 24.875 26.781 1 94.88 408 SER A CA 1
ATOM 3069 C C . SER A 1 408 ? 17.031 25.531 27.109 1 94.88 408 SER A C 1
ATOM 3071 O O . SER A 1 408 ? 16.875 26.125 28.172 1 94.88 408 SER A O 1
ATOM 3073 N N . HIS A 1 409 ? 16.047 25.391 26.219 1 94.31 409 HIS A N 1
ATOM 3074 C CA . HIS A 1 409 ? 14.742 26.016 26.422 1 94.31 409 HIS A CA 1
ATOM 3075 C C . HIS A 1 409 ? 13.859 25.172 27.328 1 94.31 409 HIS A C 1
ATOM 3077 O O . HIS A 1 409 ? 12.773 25.609 27.719 1 94.31 409 HIS A O 1
ATOM 3083 N N . ARG A 1 410 ? 14.352 24.016 27.75 1 92.94 410 ARG A N 1
ATOM 3084 C CA . ARG A 1 410 ? 13.531 23.078 28.516 1 92.94 410 ARG A CA 1
ATOM 3085 C C . ARG A 1 410 ? 13.523 23.453 30 1 92.94 410 ARG A C 1
ATOM 3087 O O . ARG A 1 410 ? 12.82 22.828 30.797 1 92.94 410 ARG A O 1
ATOM 3094 N N . GLN A 1 411 ? 14.242 24.516 30.5 1 89.25 411 GLN A N 1
ATOM 3095 C CA . GLN A 1 411 ? 14.508 24.766 31.906 1 89.25 411 GLN A CA 1
ATOM 3096 C C . GLN A 1 411 ? 13.438 25.672 32.5 1 89.25 411 GLN A C 1
ATOM 3098 O O . GLN A 1 411 ? 13.461 25.953 33.719 1 89.25 411 GLN A O 1
ATOM 3103 N N . TRP A 1 412 ? 12.383 25.844 32.062 1 89.06 412 TRP A N 1
ATOM 3104 C CA . TRP A 1 412 ? 11.383 26.703 32.688 1 89.06 412 TRP A CA 1
ATOM 3105 C C . TRP A 1 412 ? 10.562 25.938 33.719 1 89.06 412 TRP A C 1
ATOM 3107 O O . TRP A 1 412 ? 10.508 24.703 33.688 1 89.06 412 TRP A O 1
ATOM 3117 N N . MET B 1 1 ? -38 -45.438 -12.891 1 72.62 1 MET B N 1
ATOM 3118 C CA . MET B 1 1 ? -36.531 -45.281 -12.758 1 72.62 1 MET B CA 1
ATOM 3119 C C . MET B 1 1 ? -36.219 -44.469 -11.492 1 72.62 1 MET B C 1
ATOM 3121 O O . MET B 1 1 ? -36.875 -43.469 -11.195 1 72.62 1 MET B O 1
ATOM 3125 N N . ASP B 1 2 ? -35.375 -45.062 -10.57 1 82.12 2 ASP B N 1
ATOM 3126 C CA . ASP B 1 2 ? -34.969 -44.406 -9.328 1 82.12 2 ASP B CA 1
ATOM 3127 C C . ASP B 1 2 ? -34 -43.25 -9.594 1 82.12 2 ASP B C 1
ATOM 3129 O O . ASP B 1 2 ? -33.062 -43.406 -10.367 1 82.12 2 ASP B O 1
ATOM 3133 N N . GLU B 1 3 ? -34.406 -42.125 -9.164 1 85.5 3 GLU B N 1
ATOM 3134 C CA . GLU B 1 3 ? -33.562 -40.938 -9.344 1 85.5 3 GLU B CA 1
ATOM 3135 C C . GLU B 1 3 ? -32.656 -40.719 -8.133 1 85.5 3 GLU B C 1
ATOM 3137 O O . GLU B 1 3 ? -33.125 -40.656 -7 1 85.5 3 GLU B O 1
ATOM 3142 N N . ARG B 1 4 ? -31.266 -40.656 -8.422 1 88.81 4 ARG B N 1
ATOM 3143 C CA . ARG B 1 4 ? -30.297 -40.469 -7.355 1 88.81 4 ARG B CA 1
ATOM 3144 C C . ARG B 1 4 ? -29.297 -39.375 -7.715 1 88.81 4 ARG B C 1
ATOM 3146 O O . ARG B 1 4 ? -28.922 -39.219 -8.875 1 88.81 4 ARG B O 1
ATOM 3153 N N . GLU B 1 5 ? -29.062 -38.562 -6.73 1 93.5 5 GLU B N 1
ATOM 3154 C CA . GLU B 1 5 ? -28.078 -37.5 -6.926 1 93.5 5 GLU B CA 1
ATOM 3155 C C . GLU B 1 5 ? -26.734 -37.875 -6.309 1 93.5 5 GLU B C 1
ATOM 3157 O O . GLU B 1 5 ? -26.672 -38.312 -5.156 1 93.5 5 GLU B O 1
ATOM 3162 N N . VAL B 1 6 ? -25.688 -37.719 -7.152 1 95.12 6 VAL B N 1
ATOM 3163 C CA . VAL B 1 6 ? -24.359 -38.125 -6.672 1 95.12 6 VAL B CA 1
ATOM 3164 C C . VAL B 1 6 ? -23.344 -37.031 -7.012 1 95.12 6 VAL B C 1
ATOM 3166 O O . VAL B 1 6 ? -23.531 -36.281 -7.973 1 95.12 6 VAL B O 1
ATOM 3169 N N . VAL B 1 7 ? -22.375 -36.906 -6.148 1 97.5 7 VAL B N 1
ATOM 3170 C CA . VAL B 1 7 ? -21.219 -36.031 -6.453 1 97.5 7 VAL B CA 1
ATOM 3171 C C . VAL B 1 7 ? -20.078 -36.906 -7.004 1 97.5 7 VAL B C 1
ATOM 3173 O O . VAL B 1 7 ? -19.891 -38.031 -6.59 1 97.5 7 VAL B O 1
ATOM 3176 N N . THR B 1 8 ? -19.375 -36.438 -8.023 1 97.81 8 THR B N 1
ATOM 3177 C CA . THR B 1 8 ? -18.125 -37 -8.516 1 97.81 8 THR B CA 1
ATOM 3178 C C . THR B 1 8 ? -16.984 -36 -8.312 1 97.81 8 THR B C 1
ATOM 3180 O O . THR B 1 8 ? -16.953 -34.938 -8.961 1 97.81 8 THR B O 1
ATOM 3183 N N . CYS B 1 9 ? -15.992 -36.344 -7.453 1 98.38 9 CYS B N 1
ATOM 3184 C CA . CYS B 1 9 ? -14.969 -35.406 -7.023 1 98.38 9 CYS B CA 1
ATOM 3185 C C . CYS B 1 9 ? -13.594 -35.844 -7.512 1 98.38 9 CYS B C 1
ATOM 3187 O O . CYS B 1 9 ? -13.062 -36.875 -7.078 1 98.38 9 CYS B O 1
ATOM 3189 N N . PHE B 1 10 ? -13.055 -35.031 -8.383 1 98.62 10 PHE B N 1
ATOM 3190 C CA . PHE B 1 10 ? -11.672 -35.219 -8.797 1 98.62 10 PHE B CA 1
ATOM 3191 C C . PHE B 1 10 ? -10.711 -34.5 -7.867 1 98.62 10 PHE B C 1
ATOM 3193 O O . PHE B 1 10 ? -10.922 -33.312 -7.555 1 98.62 10 PHE B O 1
ATOM 3200 N N . LEU B 1 11 ? -9.688 -35.156 -7.398 1 98.38 11 LEU B N 1
ATOM 3201 C CA . LEU B 1 11 ? -8.586 -34.562 -6.633 1 98.38 11 LEU B CA 1
ATOM 3202 C C . LEU B 1 11 ? -7.344 -34.406 -7.5 1 98.38 11 LEU B C 1
ATOM 3204 O O . LEU B 1 11 ? -6.883 -35.375 -8.109 1 98.38 11 LEU B O 1
ATOM 3208 N N . ARG B 1 12 ? -6.855 -33.281 -7.562 1 98.38 12 ARG B N 1
ATOM 3209 C CA . ARG B 1 12 ? -5.684 -33.031 -8.391 1 98.38 12 ARG B CA 1
ATOM 3210 C C . ARG B 1 12 ? -4.48 -32.625 -7.535 1 98.38 12 ARG B C 1
ATOM 3212 O O . ARG B 1 12 ? -4.625 -31.906 -6.551 1 98.38 12 ARG B O 1
ATOM 3219 N N . ASN B 1 13 ? -3.328 -33.094 -7.887 1 97.12 13 ASN B N 1
ATOM 3220 C CA . ASN B 1 13 ? -2.035 -32.75 -7.309 1 97.12 13 ASN B CA 1
ATOM 3221 C C . ASN B 1 13 ? -0.928 -32.781 -8.359 1 97.12 13 ASN B C 1
ATOM 3223 O O . ASN B 1 13 ? -0.643 -33.812 -8.945 1 97.12 13 ASN B O 1
ATOM 3227 N N . GLU B 1 14 ? -0.389 -31.641 -8.664 1 95.25 14 GLU B N 1
ATOM 3228 C CA . GLU B 1 14 ? 0.767 -31.484 -9.547 1 95.25 14 GLU B CA 1
ATOM 3229 C C . GLU B 1 14 ? 0.515 -32.125 -10.898 1 95.25 14 GLU B C 1
ATOM 3231 O O . GLU B 1 14 ? 1.332 -32.906 -11.383 1 95.25 14 GLU B O 1
ATOM 3236 N N . GLY B 1 15 ? -0.642 -31.922 -11.414 1 96.25 15 GLY B N 1
ATOM 3237 C CA . GLY B 1 15 ? -0.941 -32.312 -12.781 1 96.25 15 GLY B CA 1
ATOM 3238 C C . GLY B 1 15 ? -1.509 -33.719 -12.906 1 96.25 15 GLY B C 1
ATOM 3239 O O . GLY B 1 15 ? -1.835 -34.156 -14 1 96.25 15 GLY B O 1
ATOM 3240 N N . ARG B 1 16 ? -1.655 -34.438 -11.758 1 98 16 ARG B N 1
ATOM 3241 C CA . ARG B 1 16 ? -2.26 -35.75 -11.734 1 98 16 ARG B CA 1
ATOM 3242 C C . ARG B 1 16 ? -3.582 -35.75 -10.977 1 98 16 ARG B C 1
ATOM 3244 O O . ARG B 1 16 ? -3.805 -34.875 -10.117 1 98 16 ARG B O 1
ATOM 3251 N N . VAL B 1 17 ? -4.438 -36.625 -11.344 1 98.31 17 VAL B N 1
ATOM 3252 C CA . VAL B 1 17 ? -5.699 -36.781 -10.625 1 98.31 17 VAL B CA 1
ATOM 3253 C C . VAL B 1 17 ? -5.77 -38.156 -9.977 1 98.31 17 VAL B C 1
ATOM 3255 O O . VAL B 1 17 ? -5.152 -39.094 -10.461 1 98.31 17 VAL B O 1
ATOM 3258 N N . LEU B 1 18 ? -6.516 -38.188 -8.898 1 98.06 18 LEU B N 1
ATOM 3259 C CA . LEU B 1 18 ? -6.703 -39.469 -8.18 1 98.06 18 LEU B CA 1
ATOM 3260 C C . LEU B 1 18 ? -7.793 -40.312 -8.836 1 98.06 18 LEU B C 1
ATOM 3262 O O . LEU B 1 18 ? -8.922 -39.844 -9.008 1 98.06 18 LEU B O 1
ATOM 3266 N N . LEU B 1 19 ? -7.469 -41.469 -9.273 1 97 19 LEU B N 1
ATOM 3267 C CA . LEU B 1 19 ? -8.43 -42.5 -9.695 1 97 19 LEU B CA 1
ATOM 3268 C C . LEU B 1 19 ? -8.438 -43.656 -8.727 1 97 19 LEU B C 1
ATOM 3270 O O . LEU B 1 19 ? -7.379 -44.094 -8.266 1 97 19 LEU B O 1
ATOM 3274 N N . ALA B 1 20 ? -9.594 -44.094 -8.43 1 95 20 ALA B N 1
ATOM 3275 C CA . ALA B 1 20 ? -9.727 -45.219 -7.516 1 95 20 ALA B CA 1
ATOM 3276 C C . ALA B 1 20 ? -10.609 -46.312 -8.109 1 95 20 ALA B C 1
ATOM 3278 O O . ALA B 1 20 ? -11.57 -46.031 -8.836 1 95 20 ALA B O 1
ATOM 3279 N N . ARG B 1 21 ? -10.242 -47.5 -7.746 1 93.88 21 ARG B N 1
ATOM 3280 C CA . ARG B 1 21 ? -11.055 -48.656 -8.156 1 93.88 21 ARG B CA 1
ATOM 3281 C C . ARG B 1 21 ? -12.102 -48.969 -7.105 1 93.88 21 ARG B C 1
ATOM 3283 O O . ARG B 1 21 ? -11.781 -49.125 -5.926 1 93.88 21 ARG B O 1
ATOM 3290 N N . ARG B 1 22 ? -13.312 -49.094 -7.562 1 91.19 22 ARG B N 1
ATOM 3291 C CA . ARG B 1 22 ? -14.398 -49.375 -6.629 1 91.19 22 ARG B CA 1
ATOM 3292 C C . ARG B 1 22 ? -14.289 -50.781 -6.086 1 91.19 22 ARG B C 1
ATOM 3294 O O . ARG B 1 22 ? -13.914 -51.719 -6.816 1 91.19 22 ARG B O 1
ATOM 3301 N N . SER B 1 23 ? -14.68 -50.906 -4.84 1 90.06 23 SER B N 1
ATOM 3302 C CA . SER B 1 23 ? -14.648 -52.219 -4.203 1 90.06 23 SER B CA 1
ATOM 3303 C C . SER B 1 23 ? -15.617 -53.188 -4.879 1 90.06 23 SER B C 1
ATOM 3305 O O . SER B 1 23 ? -16.625 -52.781 -5.461 1 90.06 23 SER B O 1
ATOM 3307 N N . ASP B 1 24 ? -15.273 -54.469 -4.688 1 88.19 24 ASP B N 1
ATOM 3308 C CA . ASP B 1 24 ? -16.156 -55.5 -5.211 1 88.19 24 ASP B CA 1
ATOM 3309 C C . ASP B 1 24 ? -17.484 -55.531 -4.453 1 88.19 24 ASP B C 1
ATOM 3311 O O . ASP B 1 24 ? -18.484 -56.062 -4.945 1 88.19 24 ASP B O 1
ATOM 3315 N N . ASP B 1 25 ? -17.484 -54.906 -3.35 1 84.69 25 ASP B N 1
ATOM 3316 C CA . ASP B 1 25 ? -18.672 -54.875 -2.498 1 84.69 25 ASP B CA 1
ATOM 3317 C C . ASP B 1 25 ? -19.531 -53.656 -2.768 1 84.69 25 ASP B C 1
ATOM 3319 O O . ASP B 1 25 ? -20.578 -53.469 -2.135 1 84.69 25 ASP B O 1
ATOM 3323 N N . ALA B 1 26 ? -19.109 -52.906 -3.711 1 81.56 26 ALA B N 1
ATOM 3324 C CA . ALA B 1 26 ? -19.828 -51.656 -4.004 1 81.56 26 ALA B CA 1
ATOM 3325 C C . ALA B 1 26 ? -21.188 -51.969 -4.645 1 81.56 26 ALA B C 1
ATOM 3327 O O . ALA B 1 26 ? -21.312 -52.938 -5.414 1 81.56 26 ALA B O 1
ATOM 3328 N N . GLY B 1 27 ? -22.109 -51.156 -4.371 1 79 27 GLY B N 1
ATOM 3329 C CA . GLY B 1 27 ? -23.469 -51.344 -4.883 1 79 27 GLY B CA 1
ATOM 3330 C C . GLY B 1 27 ? -23.562 -51.125 -6.379 1 79 27 GLY B C 1
ATOM 3331 O O . GLY B 1 27 ? -24.438 -51.688 -7.039 1 79 27 GLY B O 1
ATOM 3332 N N . SER B 1 28 ? -22.719 -50.344 -6.844 1 79.69 28 SER B N 1
ATOM 3333 C CA . SER B 1 28 ? -22.766 -50.031 -8.266 1 79.69 28 SER B CA 1
ATOM 3334 C C . SER B 1 28 ? -21.375 -50.062 -8.891 1 79.69 28 SER B C 1
ATOM 3336 O O . SER B 1 28 ? -20.406 -49.594 -8.289 1 79.69 28 SER B O 1
ATOM 3338 N N . TYR B 1 29 ? -21.266 -50.781 -10.086 1 88.62 29 TYR B N 1
ATOM 3339 C CA . TYR B 1 29 ? -20.094 -50.844 -10.945 1 88.62 29 TYR B CA 1
ATOM 3340 C C . TYR B 1 29 ? -18.891 -51.375 -10.188 1 88.62 29 TYR B C 1
ATOM 3342 O O . TYR B 1 29 ? -17.828 -50.75 -10.18 1 88.62 29 TYR B O 1
ATOM 3350 N N . PRO B 1 30 ? -18.953 -52.469 -9.562 1 89.31 30 PRO B N 1
ATOM 3351 C CA . PRO B 1 30 ? -17.828 -53.062 -8.836 1 89.31 30 PRO B CA 1
ATOM 3352 C C . PRO B 1 30 ? -16.609 -53.281 -9.727 1 89.31 30 PRO B C 1
ATOM 3354 O O . PRO B 1 30 ? -16.75 -53.719 -10.867 1 89.31 30 PRO B O 1
ATOM 3357 N N . GLY B 1 31 ? -15.422 -52.844 -9.266 1 91.38 31 GLY B N 1
ATOM 3358 C CA . GLY B 1 31 ? -14.172 -53.125 -9.969 1 91.38 31 GLY B CA 1
ATOM 3359 C C . GLY B 1 31 ? -13.828 -52.062 -11.008 1 91.38 31 GLY B C 1
ATOM 3360 O O . GLY B 1 31 ? -12.742 -52.094 -11.586 1 91.38 31 GLY B O 1
ATOM 3361 N N . GLN B 1 32 ? -14.711 -51.188 -11.234 1 93.81 32 GLN B N 1
ATOM 3362 C CA . GLN B 1 32 ? -14.469 -50.156 -12.227 1 93.81 32 GLN B CA 1
ATOM 3363 C C . GLN B 1 32 ? -13.75 -48.969 -11.609 1 93.81 32 GLN B C 1
ATOM 3365 O O . GLN B 1 32 ? -13.875 -48.719 -10.414 1 93.81 32 GLN B O 1
ATOM 3370 N N . TRP B 1 33 ? -12.969 -48.312 -12.414 1 95.94 33 TRP B N 1
ATOM 3371 C CA . TRP B 1 33 ? -12.234 -47.125 -11.961 1 95.94 33 TRP B CA 1
ATOM 3372 C C . TRP B 1 33 ? -13.148 -45.906 -11.922 1 95.94 33 TRP B C 1
ATOM 3374 O O . TRP B 1 33 ? -13.992 -45.719 -12.805 1 95.94 33 TRP B O 1
ATOM 3384 N N . GLY B 1 34 ? -13.031 -45.125 -10.898 1 96 34 GLY B N 1
ATOM 3385 C CA . GLY B 1 34 ? -13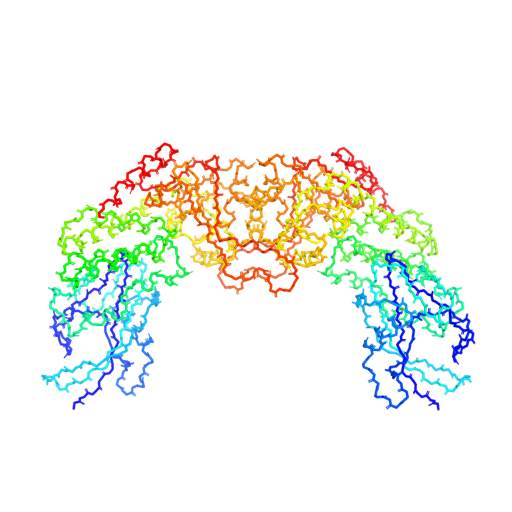.789 -43.875 -10.742 1 96 34 GLY B CA 1
ATOM 3386 C C . GLY B 1 34 ? -13.078 -42.844 -9.891 1 96 34 GLY B C 1
ATOM 3387 O O . GLY B 1 34 ? -11.906 -43 -9.555 1 96 34 GLY B O 1
ATOM 3388 N N . ALA B 1 35 ? -13.734 -41.688 -9.742 1 97 35 ALA B N 1
ATOM 3389 C CA . ALA B 1 35 ? -13.305 -40.688 -8.797 1 97 35 ALA B CA 1
ATOM 3390 C C . ALA B 1 35 ? -13.992 -40.844 -7.445 1 97 35 ALA B C 1
ATOM 3392 O O . ALA B 1 35 ? -14.609 -41.875 -7.188 1 97 35 ALA B O 1
ATOM 3393 N N . ILE B 1 36 ? -13.82 -39.938 -6.566 1 96.44 36 ILE B N 1
ATOM 3394 C CA . ILE B 1 36 ? -14.516 -40 -5.289 1 96.44 36 ILE B CA 1
ATOM 3395 C C . ILE B 1 36 ? -15.992 -39.625 -5.488 1 96.44 36 ILE B C 1
ATOM 3397 O O . ILE B 1 36 ? -16.312 -38.562 -5.988 1 96.44 36 ILE B O 1
ATOM 3401 N N . THR B 1 37 ? -16.812 -40.594 -5.125 1 94.19 37 THR B N 1
ATOM 3402 C CA . THR B 1 37 ? -18.234 -40.406 -5.387 1 94.19 37 THR B CA 1
ATOM 3403 C C . THR B 1 37 ? -19.047 -40.719 -4.141 1 94.19 37 THR B C 1
ATOM 3405 O O . THR B 1 37 ? -18.625 -41.5 -3.283 1 94.19 37 THR B O 1
ATOM 3408 N N . GLY B 1 38 ? -20.203 -40.094 -4.109 1 92.69 38 GLY B N 1
ATOM 3409 C CA . GLY B 1 38 ? -21.141 -40.344 -3.029 1 92.69 38 GLY B CA 1
ATOM 3410 C C . GLY B 1 38 ? -22.484 -39.656 -3.244 1 92.69 38 GLY B C 1
ATOM 3411 O O . GLY B 1 38 ? -22.609 -38.812 -4.113 1 92.69 38 GLY B O 1
ATOM 3412 N N . TYR B 1 39 ? -23.375 -40.125 -2.459 1 93.5 39 TYR B N 1
ATOM 3413 C CA . TYR B 1 39 ? -24.719 -39.562 -2.541 1 93.5 39 TYR B CA 1
ATOM 3414 C C . TYR B 1 39 ? -24.797 -38.25 -1.814 1 93.5 39 TYR B C 1
ATOM 3416 O O . TYR B 1 39 ? -24.016 -38 -0.884 1 93.5 39 TYR B O 1
ATOM 3424 N N . LEU B 1 40 ? -25.719 -37.375 -2.211 1 94.25 40 LEU B N 1
ATOM 3425 C CA . LEU B 1 40 ? -25.969 -36.125 -1.51 1 94.25 40 LEU B CA 1
ATOM 3426 C C . LEU B 1 40 ? -26.516 -36.375 -0.11 1 94.25 40 LEU B C 1
ATOM 3428 O O . LEU B 1 40 ? -26.234 -35.625 0.817 1 94.25 40 LEU B O 1
ATOM 3432 N N . THR B 1 41 ? -27.297 -37.469 -0.097 1 88.81 41 THR B N 1
ATOM 3433 C CA . THR B 1 41 ? -27.922 -37.844 1.176 1 88.81 41 THR B CA 1
ATOM 3434 C C . THR B 1 41 ? -26.953 -38.656 2.023 1 88.81 41 THR B C 1
ATOM 3436 O O . THR B 1 41 ? -26.547 -39.75 1.625 1 88.81 41 THR B O 1
ATOM 3439 N N . PRO B 1 42 ? -26.625 -38.125 3.312 1 84.38 42 PRO B N 1
ATOM 3440 C CA . PRO B 1 42 ? -25.625 -38.812 4.125 1 84.38 42 PRO B CA 1
ATOM 3441 C C . PRO B 1 42 ? -26.141 -40.156 4.672 1 84.38 42 PRO B C 1
ATOM 3443 O O . PRO B 1 42 ? -25.359 -41.094 4.812 1 84.38 42 PRO B O 1
ATOM 3446 N N . GLU B 1 43 ? -27.328 -40.156 5.141 1 82.88 43 GLU B N 1
ATOM 3447 C CA . GLU B 1 43 ? -27.969 -41.375 5.66 1 82.88 43 GLU B CA 1
ATOM 3448 C C . GLU B 1 43 ? -29.422 -41.469 5.234 1 82.88 43 GLU B C 1
ATOM 3450 O O . GLU B 1 43 ? -30.031 -40.438 4.883 1 82.88 43 GLU B O 1
ATOM 3455 N N . ARG B 1 44 ? -29.891 -42.688 5.32 1 79.38 44 ARG B N 1
ATOM 3456 C CA . ARG B 1 44 ? -31.297 -42.906 4.961 1 79.38 44 ARG B CA 1
ATOM 3457 C C . ARG B 1 44 ? -32.219 -42.031 5.828 1 79.38 44 ARG B C 1
ATOM 3459 O O . ARG B 1 44 ? 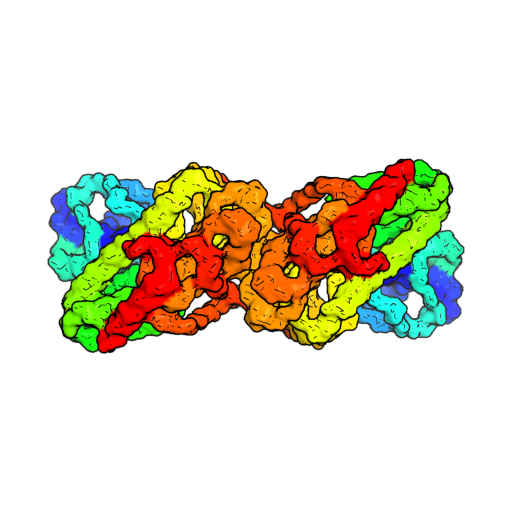-32.094 -42.062 7.055 1 79.38 44 ARG B O 1
ATOM 3466 N N . GLY B 1 45 ? -32.938 -41.281 5.121 1 80.06 45 GLY B N 1
ATOM 3467 C CA . GLY B 1 45 ? -33.938 -40.5 5.828 1 80.06 45 GLY B CA 1
ATOM 3468 C C . GLY B 1 45 ? -33.469 -39.062 6.094 1 80.06 45 GLY B C 1
ATOM 3469 O O . GLY B 1 45 ? -34.281 -38.188 6.398 1 80.06 45 GLY B O 1
ATOM 3470 N N . ALA B 1 46 ? -32.188 -38.812 6.008 1 87.5 46 ALA B N 1
ATOM 3471 C CA . ALA B 1 46 ? -31.688 -37.438 6.238 1 87.5 46 ALA B CA 1
ATOM 3472 C C . ALA B 1 46 ? -31.891 -36.562 5.012 1 87.5 46 ALA B C 1
ATOM 3474 O O . ALA B 1 46 ? -31.953 -37.062 3.883 1 87.5 46 ALA B O 1
ATOM 3475 N N . PRO B 1 47 ? -32.156 -35.344 5.246 1 91.81 47 PRO B N 1
ATOM 3476 C CA . PRO B 1 47 ? -32.219 -34.438 4.094 1 91.81 47 PRO B CA 1
ATOM 3477 C C . PRO B 1 47 ? -30.906 -34.406 3.322 1 91.81 47 PRO B C 1
ATOM 3479 O O . PRO B 1 47 ? -29.828 -34.562 3.91 1 91.81 47 PRO B O 1
ATOM 3482 N N . PRO B 1 48 ? -30.953 -34.156 2.025 1 91.25 48 PRO B N 1
ATOM 3483 C CA . PRO B 1 48 ? -29.719 -34.094 1.23 1 91.25 48 PRO B CA 1
ATOM 3484 C C . PRO B 1 48 ? -28.875 -32.875 1.559 1 91.25 48 PRO B C 1
ATOM 3486 O O . PRO B 1 48 ? -29.422 -31.797 1.818 1 91.25 48 PRO B O 1
ATOM 3489 N N . ASP B 1 49 ? -27.594 -33.125 1.558 1 93.31 49 ASP B N 1
ATOM 3490 C CA . ASP B 1 49 ? -26.656 -32 1.646 1 93.31 49 ASP B CA 1
ATOM 3491 C C . ASP B 1 49 ? -26.609 -31.219 0.342 1 93.31 49 ASP B C 1
ATOM 3493 O O . ASP B 1 49 ? -27.016 -31.719 -0.71 1 93.31 49 ASP B O 1
ATOM 3497 N N . ASP B 1 50 ? -26.266 -29.984 0.494 1 96.25 50 ASP B N 1
ATOM 3498 C CA . ASP B 1 50 ? -25.875 -29.328 -0.75 1 96.25 50 ASP B CA 1
ATOM 3499 C C . ASP B 1 50 ? -24.672 -30.031 -1.388 1 96.25 50 ASP B C 1
ATOM 3501 O O . ASP B 1 50 ? -23.875 -30.641 -0.691 1 96.25 50 ASP B O 1
ATOM 3505 N N . PRO B 1 51 ? -24.547 -29.922 -2.67 1 97.06 51 PRO B N 1
ATOM 3506 C CA . PRO B 1 51 ? -23.547 -30.703 -3.404 1 97.06 51 PRO B CA 1
ATOM 3507 C C . PRO B 1 51 ? -22.141 -30.516 -2.869 1 97.06 51 PRO B C 1
ATOM 3509 O O . PRO B 1 51 ? -21.391 -31.484 -2.717 1 97.06 51 PRO B O 1
ATOM 3512 N N . GLU B 1 52 ? -21.672 -29.328 -2.652 1 97.94 52 GLU B N 1
ATOM 3513 C CA . GLU B 1 52 ? -20.297 -29.109 -2.189 1 97.94 52 GLU B CA 1
ATOM 3514 C C . GLU B 1 52 ? -20.078 -29.75 -0.823 1 97.94 52 GLU B C 1
ATOM 3516 O O . GLU B 1 52 ? -19.016 -30.344 -0.574 1 97.94 52 GLU B O 1
ATOM 3521 N N . THR B 1 53 ? -21.047 -29.609 0.047 1 97.19 53 THR B N 1
ATOM 3522 C CA . THR B 1 53 ? -20.953 -30.234 1.362 1 97.19 53 THR B CA 1
ATOM 3523 C C . THR B 1 53 ? -20.828 -31.75 1.231 1 97.19 53 THR B C 1
ATOM 3525 O O . THR B 1 53 ? -20 -32.375 1.913 1 97.19 53 THR B O 1
ATOM 3528 N N . ALA B 1 54 ? -21.641 -32.25 0.403 1 97.19 54 ALA B N 1
ATOM 3529 C CA . ALA B 1 54 ? -21.578 -33.688 0.152 1 97.19 54 ALA B CA 1
ATOM 3530 C C . ALA B 1 54 ? -20.219 -34.094 -0.401 1 97.19 54 ALA B C 1
ATOM 3532 O O . ALA B 1 54 ? -19.656 -35.125 0 1 97.19 54 ALA B O 1
ATOM 3533 N N . ALA B 1 55 ? -19.703 -33.344 -1.329 1 98.06 55 ALA B N 1
ATOM 3534 C CA . ALA B 1 55 ? -18.406 -33.594 -1.931 1 98.06 55 ALA B CA 1
ATOM 3535 C C . ALA B 1 55 ? -17.312 -33.656 -0.867 1 98.06 55 ALA B C 1
ATOM 3537 O O . ALA B 1 55 ? -16.531 -34.625 -0.822 1 98.06 55 ALA B O 1
ATOM 3538 N N . ARG B 1 56 ? -17.219 -32.656 -0.045 1 97.81 56 ARG B N 1
ATOM 3539 C CA . ARG B 1 56 ? -16.203 -32.594 0.993 1 97.81 56 ARG B CA 1
ATOM 3540 C C . ARG B 1 56 ? -16.344 -33.75 1.983 1 97.81 56 ARG B C 1
ATOM 3542 O O . ARG B 1 56 ? -15.352 -34.312 2.453 1 97.81 56 ARG B O 1
ATOM 3549 N N . ARG B 1 57 ? -17.578 -34.062 2.316 1 96.69 57 ARG B N 1
ATOM 3550 C CA . ARG B 1 57 ? -17.844 -35.188 3.207 1 96.69 57 ARG B CA 1
ATOM 3551 C C . ARG B 1 57 ? -17.312 -36.469 2.611 1 96.69 57 ARG B C 1
ATOM 3553 O O . ARG B 1 57 ? -16.609 -37.219 3.285 1 96.69 57 ARG B O 1
ATOM 3560 N N . GLU B 1 58 ? -17.656 -36.781 1.361 1 96.12 58 GLU B N 1
ATOM 3561 C CA . GLU B 1 58 ? -17.219 -38 0.692 1 96.12 58 GLU B CA 1
ATOM 3562 C C . GLU B 1 58 ? -15.703 -38.062 0.569 1 96.12 58 GLU B C 1
ATOM 3564 O O . GLU B 1 58 ? -15.109 -39.125 0.725 1 96.12 58 GLU B O 1
ATOM 3569 N N . ILE B 1 59 ? -15.062 -36.906 0.228 1 97.62 59 ILE B N 1
ATOM 3570 C CA . ILE B 1 59 ? -13.609 -36.875 0.128 1 97.62 59 ILE B CA 1
ATOM 3571 C C . ILE B 1 59 ? -12.984 -37.219 1.474 1 97.62 59 ILE B C 1
ATOM 3573 O O . ILE B 1 59 ? -12.07 -38.062 1.538 1 97.62 59 ILE B O 1
ATOM 3577 N N . CYS B 1 60 ? -13.492 -36.594 2.52 1 97.25 60 CYS B N 1
ATOM 3578 C CA . CYS B 1 60 ? -12.969 -36.875 3.854 1 97.25 60 CYS B CA 1
ATOM 3579 C C . CYS B 1 60 ? -13.164 -38.344 4.215 1 97.25 60 CYS B C 1
ATOM 3581 O O . CYS B 1 60 ? -12.227 -39 4.684 1 97.25 60 CYS B O 1
ATOM 3583 N N . GLU B 1 61 ? -14.328 -38.906 3.994 1 95.56 61 GLU B N 1
ATOM 3584 C CA . GLU B 1 61 ? -14.656 -40.281 4.363 1 95.56 61 GLU B CA 1
ATOM 3585 C C . GLU B 1 61 ? -13.805 -41.281 3.582 1 95.56 61 GLU B C 1
ATOM 3587 O O . GLU B 1 61 ? -13.297 -42.25 4.148 1 95.56 61 GLU B O 1
ATOM 3592 N N . GLU B 1 62 ? -13.641 -41.031 2.303 1 95.69 62 GLU B N 1
ATOM 3593 C CA . GLU B 1 62 ? -13.039 -42.031 1.447 1 95.69 62 GLU B CA 1
ATOM 3594 C C . GLU B 1 62 ? -11.523 -41.875 1.384 1 95.69 62 GLU B C 1
ATOM 3596 O O . GLU B 1 62 ? -10.812 -42.844 1.07 1 95.69 62 GLU B O 1
ATOM 3601 N N . THR B 1 63 ? -10.945 -40.656 1.624 1 96.69 63 THR B N 1
ATOM 3602 C CA . THR B 1 63 ? -9.523 -40.438 1.418 1 96.69 63 THR B CA 1
ATOM 3603 C C . THR B 1 63 ? -8.852 -39.969 2.705 1 96.69 63 THR B C 1
ATOM 3605 O O . THR B 1 63 ? -7.621 -39.969 2.812 1 96.69 63 THR B O 1
ATOM 3608 N N . GLY B 1 64 ? -9.578 -39.438 3.682 1 96.44 64 GLY B N 1
ATOM 3609 C CA . GLY B 1 64 ? -9.023 -38.906 4.906 1 96.44 64 GLY B CA 1
ATOM 3610 C C . GLY B 1 64 ? -8.57 -37.469 4.758 1 96.44 64 GLY B C 1
ATOM 3611 O O . GLY B 1 64 ? -8.141 -36.844 5.73 1 96.44 64 GLY B O 1
ATOM 3612 N N . LEU B 1 65 ? -8.695 -36.875 3.568 1 95.94 65 LEU B N 1
ATOM 3613 C CA . LEU B 1 65 ? -8.273 -35.469 3.344 1 95.94 65 LEU B CA 1
ATOM 3614 C C . LEU B 1 65 ? -9.328 -34.5 3.846 1 95.94 65 LEU B C 1
ATOM 3616 O O . LEU B 1 65 ? -10.516 -34.656 3.566 1 95.94 65 LEU B O 1
ATOM 3620 N N . GLU B 1 66 ? -8.883 -33.531 4.582 1 93.19 66 GLU B N 1
ATOM 3621 C CA . GLU B 1 66 ? -9.797 -32.531 5.113 1 93.19 66 GLU B CA 1
ATOM 3622 C C . GLU B 1 66 ? -9.547 -31.156 4.48 1 93.19 66 GLU B C 1
ATOM 3624 O O . GLU B 1 66 ? -10.469 -30.344 4.344 1 93.19 66 GLU B O 1
ATOM 3629 N N . ASP B 1 67 ? -8.289 -30.922 4.156 1 90.25 67 ASP B N 1
ATOM 3630 C CA . ASP B 1 67 ? -7.898 -29.609 3.678 1 90.25 67 ASP B CA 1
ATOM 3631 C C . ASP B 1 67 ? -7.688 -29.609 2.164 1 90.25 67 ASP B C 1
ATOM 3633 O O . ASP B 1 67 ? -6.551 -29.547 1.689 1 90.25 67 ASP B O 1
ATOM 3637 N N . VAL B 1 68 ? -8.812 -29.625 1.42 1 95.56 68 VAL B N 1
ATOM 3638 C CA . VAL B 1 68 ? -8.742 -29.547 -0.035 1 95.56 68 VAL B CA 1
ATOM 3639 C C . VAL B 1 68 ? -9.336 -28.234 -0.512 1 95.56 68 VAL B C 1
ATOM 3641 O O . VAL B 1 68 ? -10.219 -27.672 0.142 1 95.56 68 VAL B O 1
ATOM 3644 N N . ALA B 1 69 ? -8.805 -27.734 -1.55 1 94.94 69 ALA B N 1
ATOM 3645 C CA . ALA B 1 69 ? -9.281 -26.453 -2.076 1 94.94 69 ALA B CA 1
ATOM 3646 C C . ALA B 1 69 ? -10.18 -26.672 -3.293 1 94.94 69 ALA B C 1
ATOM 3648 O O . ALA B 1 69 ? -9.789 -27.328 -4.254 1 94.94 69 ALA B O 1
ATOM 3649 N N . LEU B 1 70 ? -11.438 -26.109 -3.279 1 97.44 70 LEU B N 1
ATOM 3650 C CA . LEU B 1 70 ? -12.344 -26.188 -4.422 1 97.44 70 LEU B CA 1
ATOM 3651 C C . LEU B 1 70 ? -11.805 -25.391 -5.605 1 97.44 70 LEU B C 1
ATOM 3653 O O . LEU B 1 70 ? -11.516 -24.203 -5.473 1 97.44 70 LEU B O 1
ATOM 3657 N N . VAL B 1 71 ? -11.641 -25.984 -6.688 1 97.12 71 VAL B N 1
ATOM 3658 C CA . VAL B 1 71 ? -11.172 -25.328 -7.898 1 97.12 71 VAL B CA 1
ATOM 3659 C C . VAL B 1 71 ? -12.367 -24.938 -8.773 1 97.12 71 VAL B C 1
ATOM 3661 O O . VAL B 1 71 ? -12.461 -23.812 -9.242 1 97.12 71 VAL B O 1
ATOM 3664 N N . ARG B 1 72 ? -13.281 -26 -8.953 1 97.5 72 ARG B N 1
ATOM 3665 C CA . ARG B 1 72 ? -14.406 -25.766 -9.852 1 97.5 72 ARG B CA 1
ATOM 3666 C C . ARG B 1 72 ? -15.539 -26.75 -9.586 1 97.5 72 ARG B C 1
ATOM 3668 O O . ARG B 1 72 ? -15.289 -27.938 -9.328 1 97.5 72 ARG B O 1
ATOM 3675 N N . GLN B 1 73 ? -16.75 -26.281 -9.68 1 98.12 73 GLN B N 1
ATOM 3676 C CA . GLN B 1 73 ? -17.953 -27.094 -9.75 1 98.12 73 GLN B CA 1
ATOM 3677 C C . GLN B 1 73 ? -18.531 -27.109 -11.164 1 98.12 73 GLN B C 1
ATOM 3679 O O . GLN B 1 73 ? -18.906 -26.047 -11.688 1 98.12 73 GLN B O 1
ATOM 3684 N N . GLY B 1 74 ? -18.594 -28.25 -11.719 1 97.81 74 GLY B N 1
ATOM 3685 C CA . GLY B 1 74 ? -19.141 -28.359 -13.062 1 97.81 74 GLY B CA 1
ATOM 3686 C C . GLY B 1 74 ? -20.656 -28.406 -13.094 1 97.81 74 GLY B C 1
ATOM 3687 O O . GLY B 1 74 ? -21.297 -28.672 -12.07 1 97.81 74 GLY B O 1
ATOM 3688 N N . GLU B 1 75 ? -21.219 -28.109 -14.305 1 97.31 75 GLU B N 1
ATOM 3689 C CA . GLU B 1 75 ? -22.672 -28.234 -14.477 1 97.31 75 GLU B CA 1
ATOM 3690 C C . GLU B 1 75 ? -23.125 -29.688 -14.312 1 97.31 75 GLU B C 1
ATOM 3692 O O . GLU B 1 75 ? -22.547 -30.594 -14.922 1 97.31 75 GLU B O 1
ATOM 3697 N N . PRO B 1 76 ? -24.156 -29.797 -13.453 1 97.56 76 PRO B N 1
ATOM 3698 C CA . PRO B 1 76 ? -24.672 -31.156 -13.297 1 97.56 76 PRO B CA 1
ATOM 3699 C C . PRO B 1 76 ? -25.266 -31.719 -14.586 1 97.56 76 PRO B C 1
ATOM 3701 O O . PRO B 1 76 ? -25.672 -30.953 -15.469 1 97.56 76 PRO B O 1
ATOM 3704 N N . PHE B 1 77 ? -25.266 -33.062 -14.703 1 96.94 77 PHE B N 1
ATOM 3705 C CA . PHE B 1 77 ? -25.859 -33.719 -15.859 1 96.94 77 PHE B CA 1
ATOM 3706 C C . PHE B 1 77 ? -26.453 -35.062 -15.477 1 96.94 77 PHE B C 1
ATOM 3708 O O . PHE B 1 77 ? -26.172 -35.594 -14.398 1 96.94 77 PHE B O 1
ATOM 3715 N N . ALA B 1 78 ? -27.25 -35.594 -16.422 1 95 78 ALA B N 1
ATOM 3716 C CA . ALA B 1 78 ? -27.938 -36.844 -16.156 1 95 78 ALA B CA 1
ATOM 3717 C C . ALA B 1 78 ? -27.219 -38 -16.844 1 95 78 ALA B C 1
ATOM 3719 O O . ALA B 1 78 ? -26.703 -37.875 -17.953 1 95 78 ALA B O 1
ATOM 3720 N N . VAL B 1 79 ? -27.094 -39.062 -16.094 1 91.5 79 VAL B N 1
ATOM 3721 C CA . VAL B 1 79 ? -26.641 -40.344 -16.641 1 91.5 79 VAL B CA 1
ATOM 3722 C C . VAL B 1 79 ? -27.719 -41.406 -16.438 1 91.5 79 VAL B C 1
ATOM 3724 O O . VAL B 1 79 ? -28.141 -41.656 -15.312 1 91.5 79 VAL B O 1
ATOM 3727 N N . GLU B 1 80 ? -28.094 -41.969 -17.578 1 89.94 80 GLU B N 1
ATOM 3728 C CA . GLU B 1 80 ? -29.109 -43.031 -17.5 1 89.94 80 GLU B CA 1
ATOM 3729 C C . GLU B 1 80 ? -28.484 -44.406 -17.672 1 89.94 80 GLU B C 1
ATOM 3731 O O . GLU B 1 80 ? -27.734 -44.656 -18.625 1 89.94 80 GLU B O 1
ATOM 3736 N N . ASP B 1 81 ? -28.734 -45.188 -16.641 1 85.56 81 ASP B N 1
ATOM 3737 C CA . ASP B 1 81 ? -28.359 -46.594 -16.719 1 85.56 81 ASP B CA 1
ATOM 3738 C C . ASP B 1 81 ? -29.594 -47.5 -16.859 1 85.56 81 ASP B C 1
ATOM 3740 O O . ASP B 1 81 ? -30.172 -47.906 -15.859 1 85.56 81 ASP B O 1
ATOM 3744 N N . ALA B 1 82 ? -29.797 -47.906 -18.016 1 80.88 82 ALA B N 1
ATOM 3745 C CA . ALA B 1 82 ? -31 -48.656 -18.312 1 80.88 82 ALA B CA 1
ATOM 3746 C C . ALA B 1 82 ? -30.938 -50.062 -17.688 1 80.88 82 ALA B C 1
ATOM 3748 O O . ALA B 1 82 ? -31.953 -50.594 -17.234 1 80.88 82 ALA B O 1
ATOM 3749 N N . ASP B 1 83 ? -29.875 -50.625 -17.75 1 81.81 83 ASP B N 1
ATOM 3750 C CA . ASP B 1 83 ? -29.703 -51.969 -17.203 1 81.81 83 ASP B CA 1
ATOM 3751 C C . ASP B 1 83 ? -30 -52 -15.711 1 81.81 83 ASP B C 1
ATOM 3753 O O . ASP B 1 83 ? -30.547 -52.969 -15.195 1 81.81 83 ASP B O 1
ATOM 3757 N N . ARG B 1 84 ? -29.812 -50.938 -14.953 1 83.5 84 ARG B N 1
ATOM 3758 C CA . ARG B 1 84 ? -30 -50.875 -13.508 1 83.5 84 ARG B CA 1
ATOM 3759 C C . ARG B 1 84 ? -31.312 -50.188 -13.156 1 83.5 84 ARG B C 1
ATOM 3761 O O . ARG B 1 84 ? -31.75 -50.219 -12.008 1 83.5 84 ARG B O 1
ATOM 3768 N N . GLY B 1 85 ? -31.875 -49.562 -14.203 1 83.12 85 GLY B N 1
ATOM 3769 C CA . GLY B 1 85 ? -33.125 -48.844 -13.969 1 83.12 85 GLY B CA 1
ATOM 3770 C C . GLY B 1 85 ? -32.938 -47.594 -13.125 1 83.12 85 GLY B C 1
ATOM 3771 O O . GLY B 1 85 ? -33.812 -47.25 -12.32 1 83.12 85 GLY B O 1
ATOM 3772 N N . THR B 1 86 ? -31.844 -47.031 -13.18 1 86.25 86 THR B N 1
ATOM 3773 C CA . THR B 1 86 ? -31.547 -45.875 -12.359 1 86.25 86 THR B CA 1
ATOM 3774 C C . THR B 1 86 ? -31.125 -44.688 -13.234 1 86.25 86 THR B C 1
ATOM 3776 O O . THR B 1 86 ? -30.438 -44.875 -14.234 1 86.25 86 THR B O 1
ATOM 3779 N N . ARG B 1 87 ? -31.656 -43.5 -12.844 1 90.81 87 ARG B N 1
ATOM 3780 C CA . ARG B 1 87 ? -31.219 -42.25 -13.406 1 90.81 87 ARG B CA 1
ATOM 3781 C C . ARG B 1 87 ? -30.422 -41.438 -12.375 1 90.81 87 ARG B C 1
ATOM 3783 O O . ARG B 1 87 ? -30.953 -41.125 -11.305 1 90.81 87 ARG B O 1
ATOM 3790 N N . TRP B 1 88 ? -29.156 -41.188 -12.766 1 90.56 88 TRP B N 1
ATOM 3791 C CA . TRP B 1 88 ? -28.297 -40.469 -11.859 1 90.56 88 TRP B CA 1
ATOM 3792 C C . TRP B 1 88 ? -28.203 -39 -12.273 1 90.56 88 TRP B C 1
ATOM 3794 O O . TRP B 1 88 ? -28.125 -38.688 -13.469 1 90.56 88 TRP B O 1
ATOM 3804 N N . ARG B 1 89 ? -28.375 -38.094 -11.328 1 94.81 89 ARG B N 1
ATOM 3805 C CA . ARG B 1 89 ? -27.922 -36.719 -11.508 1 94.81 89 ARG B CA 1
ATOM 3806 C C . ARG B 1 89 ? -26.531 -36.5 -10.914 1 94.81 89 ARG B C 1
ATOM 3808 O O . ARG B 1 89 ? -26.359 -36.531 -9.695 1 94.81 89 ARG B O 1
ATOM 3815 N N . VAL B 1 90 ? -25.531 -36.281 -11.781 1 96.94 90 VAL B N 1
ATOM 3816 C CA . VAL B 1 90 ? -24.125 -36.25 -11.383 1 96.94 90 VAL B CA 1
ATOM 3817 C C . VAL B 1 90 ? -23.688 -34.812 -11.195 1 96.94 90 VAL B C 1
ATOM 3819 O O . VAL B 1 90 ? -23.875 -33.969 -12.078 1 96.94 90 VAL B O 1
ATOM 3822 N N . HIS B 1 91 ? -23.125 -34.469 -10.031 1 98.19 91 HIS B N 1
ATOM 3823 C CA . HIS B 1 91 ? -22.516 -33.188 -9.742 1 98.19 91 HIS B CA 1
ATOM 3824 C C . HIS B 1 91 ? -20.984 -33.281 -9.742 1 98.19 91 HIS B C 1
ATOM 3826 O O . HIS B 1 91 ? -20.391 -33.719 -8.758 1 98.19 91 HIS B O 1
ATOM 3832 N N . PRO B 1 92 ? -20.297 -32.812 -10.805 1 98.56 92 PRO B N 1
ATOM 3833 C CA . PRO B 1 92 ? -18.844 -32.906 -10.883 1 98.56 92 PRO B CA 1
ATOM 3834 C C . PRO B 1 92 ? -18.125 -31.812 -10.125 1 98.56 92 PRO B C 1
ATOM 3836 O O . PRO B 1 92 ? -18.562 -30.656 -10.133 1 98.56 92 PRO B O 1
ATOM 3839 N N . PHE B 1 93 ? -16.984 -32.156 -9.445 1 98.69 93 PHE B N 1
ATOM 3840 C CA . PHE B 1 93 ? -16.156 -31.234 -8.711 1 98.69 93 PHE B CA 1
ATOM 3841 C C . PHE B 1 93 ? -14.672 -31.5 -8.969 1 98.69 93 PHE B C 1
ATOM 3843 O O . PHE B 1 93 ? -14.281 -32.656 -9.203 1 98.69 93 PHE B O 1
ATOM 3850 N N . LEU B 1 94 ? -13.883 -30.484 -9.008 1 98.69 94 LEU B N 1
ATOM 3851 C CA . LEU B 1 94 ? -12.43 -30.562 -8.992 1 98.69 94 LEU B CA 1
ATOM 3852 C C . LEU B 1 94 ? -11.859 -29.859 -7.766 1 98.69 94 LEU B C 1
ATOM 3854 O O . LEU B 1 94 ? -12.18 -28.703 -7.504 1 98.69 94 LEU B O 1
ATOM 3858 N N . PHE B 1 95 ? -11.055 -30.578 -6.996 1 98.31 95 PHE B N 1
ATOM 3859 C CA . PHE B 1 95 ? -10.359 -30.047 -5.836 1 98.31 95 PHE B CA 1
ATOM 3860 C C . PHE B 1 95 ? -8.852 -30.156 -6.004 1 98.31 95 PHE B C 1
ATOM 3862 O O . PHE B 1 95 ? -8.367 -31.078 -6.676 1 98.31 95 PHE B O 1
ATOM 3869 N N . GLU B 1 96 ? -8.164 -29.188 -5.438 1 97.25 96 GLU B N 1
ATOM 3870 C CA . GLU B 1 96 ? -6.707 -29.234 -5.348 1 97.25 96 GLU B CA 1
ATOM 3871 C C . GLU B 1 96 ? -6.254 -29.719 -3.969 1 97.25 96 GLU B C 1
ATOM 3873 O O . GLU B 1 96 ? -6.82 -29.312 -2.951 1 97.25 96 GLU B O 1
ATOM 3878 N N . THR B 1 97 ? -5.32 -30.672 -3.955 1 96.06 97 THR B N 1
ATOM 3879 C CA . THR B 1 97 ? -4.73 -31.109 -2.695 1 96.06 97 THR B CA 1
ATOM 3880 C C . THR B 1 97 ? -3.221 -30.875 -2.691 1 96.06 97 THR B C 1
ATOM 3882 O O . THR B 1 97 ? -2.584 -30.891 -3.746 1 96.06 97 THR B O 1
ATOM 3885 N N . GLU B 1 98 ? -2.641 -30.734 -1.546 1 89.75 98 GLU B N 1
ATOM 3886 C CA . GLU B 1 98 ? -1.218 -30.438 -1.406 1 89.75 98 GLU B CA 1
ATOM 3887 C C . GLU B 1 98 ? -0.402 -31.719 -1.263 1 89.75 98 GLU B C 1
ATOM 3889 O O . GLU B 1 98 ? 0.829 -31.688 -1.324 1 89.75 98 GLU B O 1
ATOM 3894 N N . THR B 1 99 ? -1.168 -32.812 -1.097 1 92.62 99 THR B N 1
ATOM 3895 C CA . THR B 1 99 ? -0.472 -34.062 -0.87 1 92.62 99 THR B CA 1
ATOM 3896 C C . THR B 1 99 ? -1.112 -35.188 -1.68 1 92.62 99 THR B C 1
ATOM 3898 O O . THR B 1 99 ? -2.291 -35.125 -2.031 1 92.62 99 THR B O 1
ATOM 3901 N N . ARG B 1 100 ? -0.319 -36.156 -1.947 1 95.12 100 ARG B N 1
ATOM 3902 C CA . ARG B 1 100 ? -0.826 -37.375 -2.58 1 95.12 100 ARG B CA 1
ATOM 3903 C C . ARG B 1 100 ? -1.061 -38.469 -1.548 1 95.12 100 ARG B C 1
ATOM 3905 O O . ARG B 1 100 ? -1.566 -39.531 -1.881 1 95.12 100 ARG B O 1
ATOM 3912 N N . GLY B 1 101 ? -0.663 -38.094 -0.341 1 94.38 101 GLY B N 1
ATOM 3913 C CA . GLY B 1 101 ? -0.907 -39.031 0.736 1 94.38 101 GLY B CA 1
ATOM 3914 C C . GLY B 1 101 ? -2.355 -39.062 1.188 1 94.38 101 GLY B C 1
ATOM 3915 O O . GLY B 1 101 ? -2.889 -38.062 1.645 1 94.38 101 GLY B O 1
ATOM 3916 N N . ILE B 1 102 ? -3.008 -40.25 1.035 1 94.62 102 ILE B N 1
ATOM 3917 C CA . ILE B 1 102 ? -4.391 -40.406 1.475 1 94.62 102 ILE B CA 1
ATOM 3918 C C . ILE B 1 102 ? -4.531 -41.625 2.357 1 94.62 102 ILE B C 1
ATOM 3920 O O . ILE B 1 102 ? -3.617 -42.469 2.426 1 94.62 102 ILE B O 1
ATOM 3924 N N . ASP B 1 103 ? -5.562 -41.688 3.141 1 95.06 103 ASP B N 1
ATOM 3925 C CA . ASP B 1 103 ? -5.953 -42.812 3.961 1 95.06 103 ASP B CA 1
ATOM 3926 C C . ASP B 1 103 ? -7.281 -43.406 3.484 1 95.06 103 ASP B C 1
ATOM 3928 O O . ASP B 1 103 ? -8.328 -43.156 4.082 1 95.06 103 ASP B O 1
ATOM 3932 N N . PRO B 1 104 ? -7.18 -44.219 2.475 1 93.12 104 PRO B N 1
ATOM 3933 C CA . PRO B 1 104 ? -8.414 -44.719 1.856 1 93.12 104 PRO B CA 1
ATOM 3934 C C . PRO B 1 104 ? -9.195 -45.656 2.773 1 93.12 104 PRO B C 1
ATOM 3936 O O . PRO B 1 104 ? -8.594 -46.438 3.529 1 93.12 104 PRO B O 1
ATOM 3939 N N . ASN B 1 105 ? -10.461 -45.656 2.662 1 91.69 105 ASN B N 1
ATOM 3940 C CA . ASN B 1 105 ? -11.281 -46.656 3.35 1 91.69 105 ASN B CA 1
ATOM 3941 C C . ASN B 1 105 ? -11.562 -47.875 2.463 1 91.69 105 ASN B C 1
ATOM 3943 O O . ASN B 1 105 ? -10.914 -48.031 1.428 1 91.69 105 ASN B O 1
ATOM 3947 N N . TRP B 1 106 ? -12.531 -48.719 2.914 1 87.88 106 TRP B N 1
ATOM 3948 C CA . TRP B 1 106 ? -12.766 -50 2.27 1 87.88 106 TRP B CA 1
ATOM 3949 C C . TRP B 1 106 ? -13.359 -49.812 0.876 1 87.88 106 TRP B C 1
ATOM 3951 O O . TRP B 1 106 ? -13.266 -50.719 0.026 1 87.88 106 TRP B O 1
ATOM 3961 N N . GLU B 1 107 ? -13.883 -48.688 0.536 1 87.31 107 GLU B N 1
ATOM 3962 C CA . GLU B 1 107 ? -14.523 -48.438 -0.751 1 87.31 107 GLU B CA 1
ATOM 3963 C C . GLU B 1 107 ? -13.484 -48.219 -1.851 1 87.31 107 GLU B C 1
ATOM 3965 O O . GLU B 1 107 ? -13.797 -48.344 -3.037 1 87.31 107 GLU B O 1
ATOM 3970 N N . LEU B 1 108 ? -12.219 -47.938 -1.412 1 89.69 108 LEU B N 1
ATOM 3971 C CA . LEU B 1 108 ? -11.148 -47.656 -2.365 1 89.69 108 LEU B CA 1
ATOM 3972 C C . LEU B 1 108 ? -9.984 -48.625 -2.17 1 89.69 108 LEU B C 1
ATOM 3974 O O . LEU B 1 108 ? -8.883 -48.219 -1.791 1 89.69 108 LEU B O 1
ATOM 3978 N N . PRO B 1 109 ? -10.164 -49.875 -2.541 1 90.75 109 PRO B N 1
ATOM 3979 C CA . PRO B 1 109 ? -9.117 -50.875 -2.303 1 90.75 109 PRO B CA 1
ATOM 3980 C C . PRO B 1 109 ? -7.848 -50.594 -3.107 1 90.75 109 PRO B C 1
ATOM 3982 O O . PRO B 1 109 ? -6.758 -51.031 -2.711 1 90.75 109 PRO B O 1
ATOM 3985 N N . GLU B 1 110 ? -7.973 -50 -4.246 1 94.56 110 GLU B N 1
ATOM 3986 C CA . GLU B 1 110 ? -6.848 -49.594 -5.082 1 94.56 110 GLU B CA 1
ATOM 3987 C C . GLU B 1 110 ? -7.004 -48.156 -5.582 1 94.56 110 GLU B C 1
ATOM 3989 O O . GLU B 1 110 ? -8.117 -47.719 -5.859 1 94.56 110 GLU B O 1
ATOM 3994 N N . TYR B 1 111 ? -5.891 -47.438 -5.652 1 96 111 TYR B N 1
ATOM 3995 C CA . TYR B 1 111 ? -5.934 -46.094 -6.191 1 96 111 TYR B CA 1
ATOM 3996 C C . TYR B 1 111 ? -4.621 -45.719 -6.879 1 96 111 TYR B C 1
ATOM 3998 O O . TYR B 1 111 ? -3.598 -46.375 -6.648 1 96 111 TYR B O 1
ATOM 4006 N N . GLU B 1 112 ? -4.648 -44.781 -7.801 1 96.69 112 GLU B N 1
ATOM 4007 C CA . GLU B 1 112 ? -3.484 -44.281 -8.516 1 96.69 112 GLU B CA 1
ATOM 4008 C C . GLU B 1 112 ? -3.625 -42.781 -8.797 1 96.69 112 GLU B C 1
ATOM 4010 O O . GLU B 1 112 ? -4.734 -42.281 -9.023 1 96.69 112 GLU B O 1
ATOM 4015 N N . TRP B 1 113 ? -2.541 -42.094 -8.68 1 97.69 113 TRP B N 1
ATOM 4016 C CA . TRP B 1 113 ? -2.457 -40.75 -9.219 1 97.69 113 TRP B CA 1
ATOM 4017 C C . TRP B 1 113 ? -1.98 -40.75 -10.664 1 97.69 113 TRP B C 1
ATOM 4019 O O . TRP B 1 113 ? -0.842 -41.125 -10.945 1 97.69 113 TRP B O 1
ATOM 4029 N N . ILE B 1 114 ? -2.848 -40.312 -11.555 1 97.12 114 ILE B N 1
ATOM 4030 C CA . ILE B 1 114 ? -2.578 -40.531 -12.969 1 97.12 114 ILE B CA 1
ATOM 4031 C C . ILE B 1 114 ? -2.908 -39.25 -13.75 1 97.12 114 ILE B C 1
ATOM 4033 O O . ILE B 1 114 ? -3.531 -38.344 -13.211 1 97.12 114 ILE B O 1
ATOM 4037 N N . HIS B 1 115 ? -2.328 -39.188 -14.977 1 98.31 115 HIS B N 1
ATOM 4038 C CA . HIS B 1 115 ? -2.795 -38.156 -15.867 1 98.31 115 HIS B CA 1
ATOM 4039 C C . HIS B 1 115 ? -4.258 -38.344 -16.25 1 98.31 115 HIS B C 1
ATOM 4041 O O . HIS B 1 115 ? -4.684 -39.469 -16.516 1 98.31 115 HIS B O 1
ATOM 4047 N N . ALA B 1 116 ? -4.984 -37.312 -16.312 1 98.19 116 ALA B N 1
ATOM 4048 C CA . ALA B 1 116 ? -6.438 -37.406 -16.469 1 98.19 116 ALA B CA 1
ATOM 4049 C C . ALA B 1 116 ? -6.82 -38.094 -17.766 1 98.19 116 ALA B C 1
ATOM 4051 O O . ALA B 1 116 ? -7.859 -38.75 -17.828 1 98.19 116 ALA B O 1
ATOM 4052 N N . THR B 1 117 ? -6.023 -38 -18.766 1 98.06 117 THR B N 1
ATOM 4053 C CA . THR B 1 117 ? -6.363 -38.562 -20.062 1 98.06 117 THR B CA 1
ATOM 4054 C C . THR B 1 117 ? -6.418 -40.094 -20 1 98.06 117 THR B C 1
ATOM 4056 O O . THR B 1 117 ? -6.98 -40.75 -20.875 1 98.06 117 THR B O 1
ATOM 4059 N N . ALA B 1 118 ? -5.832 -40.688 -18.969 1 96.31 118 ALA B N 1
ATOM 4060 C CA . ALA B 1 118 ? -5.918 -42.125 -18.766 1 96.31 118 ALA B CA 1
ATOM 4061 C C . ALA B 1 118 ? -7.359 -42.562 -18.531 1 96.31 118 ALA B C 1
ATOM 4063 O O . ALA B 1 118 ? -7.707 -43.719 -18.766 1 96.31 118 ALA B O 1
ATOM 4064 N N . ILE B 1 119 ? -8.195 -41.688 -18.094 1 97.44 119 ILE B N 1
ATOM 4065 C CA . ILE B 1 119 ? -9.617 -41.938 -17.891 1 97.44 119 ILE B CA 1
ATOM 4066 C C . ILE B 1 119 ? -10.242 -42.469 -19.188 1 97.44 119 ILE B C 1
ATOM 4068 O O . ILE B 1 119 ? -11.125 -43.312 -19.156 1 97.44 119 ILE B O 1
ATOM 4072 N N . ARG B 1 120 ? -9.758 -42.031 -20.328 1 96.5 120 ARG B N 1
ATOM 4073 C CA . ARG B 1 120 ? -10.328 -42.375 -21.625 1 96.5 120 ARG B CA 1
ATOM 4074 C C . ARG B 1 120 ? -9.883 -43.781 -22.078 1 96.5 120 ARG B C 1
ATOM 4076 O O . ARG B 1 120 ? -10.453 -44.344 -23.016 1 96.5 120 ARG B O 1
ATOM 4083 N N . ARG B 1 121 ? -8.93 -44.312 -21.344 1 94.75 121 ARG B N 1
ATOM 4084 C CA . ARG B 1 121 ? -8.312 -45.562 -21.812 1 94.75 121 ARG B CA 1
ATOM 4085 C C . ARG B 1 121 ? -8.523 -46.688 -20.812 1 94.75 121 ARG B C 1
ATOM 4087 O O . ARG B 1 121 ? -8 -47.781 -21 1 94.75 121 ARG B O 1
ATOM 4094 N N . ARG B 1 122 ? -9.242 -46.375 -19.781 1 94 122 ARG B N 1
ATOM 4095 C CA . ARG B 1 122 ? -9.523 -47.375 -18.75 1 94 122 ARG B CA 1
ATOM 4096 C C . ARG B 1 122 ? -11.008 -47.719 -18.703 1 94 122 ARG B C 1
ATOM 4098 O O . ARG B 1 122 ? -11.836 -47 -19.281 1 94 122 ARG B O 1
ATOM 4105 N N . GLU B 1 123 ? -11.266 -48.906 -18.125 1 94 123 GLU B N 1
ATOM 4106 C CA . GLU B 1 123 ? -12.656 -49.25 -17.828 1 94 123 GLU B CA 1
ATOM 4107 C C . GLU B 1 123 ? -13.148 -48.469 -16.609 1 94 123 GLU B C 1
ATOM 4109 O O . GLU B 1 123 ? -12.844 -48.844 -15.469 1 94 123 GLU B O 1
ATOM 4114 N N . THR B 1 124 ? -13.938 -47.438 -16.859 1 95.94 124 THR B N 1
ATOM 4115 C CA . THR B 1 124 ? -14.367 -46.562 -15.789 1 95.94 124 THR B CA 1
ATOM 4116 C C . THR B 1 124 ? -15.875 -46.688 -15.555 1 95.94 124 THR B C 1
ATOM 4118 O O . THR B 1 124 ? -16.578 -47.344 -16.328 1 95.94 124 THR B O 1
ATOM 4121 N N . VAL B 1 125 ? -16.297 -46.156 -14.422 1 93.69 125 VAL B N 1
ATOM 4122 C CA . VAL B 1 125 ? -17.734 -45.938 -14.227 1 93.69 125 VAL B CA 1
ATOM 4123 C C . VAL B 1 125 ? -18.297 -45.094 -15.359 1 93.69 125 VAL B C 1
ATOM 4125 O O . VAL B 1 125 ? -17.547 -44.406 -16.047 1 93.69 125 VAL B O 1
ATOM 4128 N N . PRO B 1 126 ? -19.562 -45.219 -15.594 1 92.19 126 PRO B N 1
ATOM 4129 C CA . PRO B 1 126 ? -20.156 -44.5 -16.734 1 92.19 126 PRO B CA 1
ATOM 4130 C C . 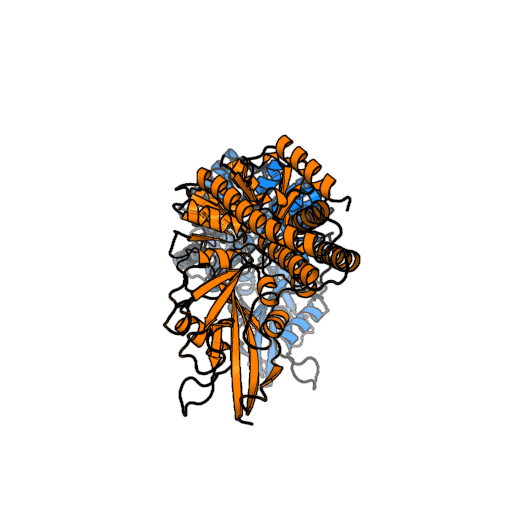PRO B 1 126 ? -19.891 -43 -16.688 1 92.19 126 PRO B C 1
ATOM 4132 O O . PRO B 1 126 ? -19.969 -42.375 -15.617 1 92.19 126 PRO B O 1
ATOM 4135 N N . ASP B 1 127 ? -19.406 -42.406 -17.812 1 95.19 127 ASP B N 1
ATOM 4136 C CA . ASP B 1 127 ? -19.359 -40.969 -18.094 1 95.19 127 ASP B CA 1
ATOM 4137 C C . ASP B 1 127 ? -18.328 -40.281 -17.203 1 95.19 127 ASP B C 1
ATOM 4139 O O . ASP B 1 127 ? -18.5 -39.125 -16.844 1 95.19 127 ASP B O 1
ATOM 4143 N N . LEU B 1 128 ? -17.359 -41.062 -16.797 1 97.06 128 LEU B N 1
ATOM 4144 C CA . LEU B 1 128 ? -16.344 -40.438 -15.938 1 97.06 128 LEU B CA 1
ATOM 4145 C C . LEU B 1 128 ? -15.617 -39.344 -16.672 1 97.06 128 LEU B C 1
ATOM 4147 O O . LEU B 1 128 ? -15.352 -38.281 -16.078 1 97.06 128 LEU B O 1
ATOM 4151 N N . TRP B 1 129 ? -15.242 -39.469 -17.938 1 97.75 129 TRP B N 1
ATOM 4152 C CA . TRP B 1 129 ? -14.578 -38.406 -18.688 1 97.75 129 TRP B CA 1
ATOM 4153 C C . TRP B 1 129 ? -15.492 -37.188 -18.844 1 97.75 129 TRP B C 1
ATOM 4155 O O . TRP B 1 129 ? -15.031 -36.062 -18.766 1 97.75 129 TRP B O 1
ATOM 4165 N N . ARG B 1 130 ? -16.734 -37.5 -19.109 1 97.5 130 ARG B N 1
ATOM 4166 C CA . ARG B 1 130 ? -17.703 -36.375 -19.203 1 97.5 130 ARG B CA 1
ATOM 4167 C C . ARG B 1 130 ? -17.719 -35.562 -17.922 1 97.5 130 ARG B C 1
ATOM 4169 O O . ARG B 1 130 ? -17.797 -34.344 -17.969 1 97.5 130 ARG B O 1
ATOM 4176 N N . SER B 1 131 ? -17.656 -36.25 -16.812 1 98 131 SER B N 1
ATOM 4177 C CA . SER B 1 131 ? -17.594 -35.562 -15.516 1 98 131 SER B CA 1
ATOM 4178 C C . SER B 1 131 ? -16.328 -34.719 -15.414 1 98 131 SER B C 1
ATOM 4180 O O . SER B 1 131 ? -16.391 -33.562 -14.977 1 98 131 SER B O 1
ATOM 4182 N N . TYR B 1 132 ? -15.203 -35.25 -15.82 1 98.5 132 TYR B N 1
ATOM 4183 C CA . TYR B 1 132 ? -13.945 -34.531 -15.773 1 98.5 132 TYR B CA 1
ATOM 4184 C C . TYR B 1 132 ? -13.969 -33.344 -16.734 1 98.5 132 TYR B C 1
ATOM 4186 O O . TYR B 1 132 ? -13.492 -32.25 -16.391 1 98.5 132 TYR B O 1
ATOM 4194 N N . ASP B 1 133 ? -14.508 -33.531 -17.859 1 98 133 ASP B N 1
ATOM 4195 C CA . ASP B 1 133 ? -14.57 -32.5 -18.906 1 98 133 ASP B CA 1
ATOM 4196 C C . ASP B 1 133 ? -15.32 -31.266 -18.406 1 98 133 ASP B C 1
ATOM 4198 O O . ASP B 1 133 ? -15.086 -30.156 -18.891 1 98 133 ASP B O 1
ATOM 4202 N N . ARG B 1 134 ? -16.172 -31.469 -17.438 1 97.88 134 ARG B N 1
ATOM 4203 C CA . ARG B 1 134 ? -16.953 -30.359 -16.891 1 97.88 134 ARG B CA 1
ATOM 4204 C C . ARG B 1 134 ? -16.125 -29.5 -15.953 1 97.88 134 ARG B C 1
ATOM 4206 O O . ARG B 1 134 ? -16.516 -28.375 -15.625 1 97.88 134 ARG B O 1
ATOM 4213 N N . VAL B 1 135 ? -14.945 -30.031 -15.523 1 98.5 135 VAL B N 1
ATOM 4214 C CA . VAL B 1 135 ? -14.273 -29.312 -14.453 1 98.5 135 VAL B CA 1
ATOM 4215 C C . VAL B 1 135 ? -12.805 -29.094 -14.82 1 98.5 135 VAL B C 1
ATOM 4217 O O . VAL B 1 135 ? -12.086 -28.359 -14.141 1 98.5 135 VAL B O 1
ATOM 4220 N N . ARG B 1 136 ? -12.312 -29.734 -15.875 1 98.19 136 ARG B N 1
ATOM 4221 C CA . ARG B 1 136 ? -10.906 -29.625 -16.234 1 98.19 136 ARG B CA 1
ATOM 4222 C C . ARG B 1 136 ? -10.562 -28.219 -16.703 1 98.19 136 ARG B C 1
ATOM 4224 O O . ARG B 1 136 ? -11.461 -27.438 -17.047 1 98.19 136 ARG B O 1
ATOM 4231 N N . PRO B 1 137 ? -9.305 -27.812 -16.672 1 98.31 137 PRO B N 1
ATOM 4232 C CA . PRO B 1 137 ? -8.945 -26.484 -17.156 1 98.31 137 PRO B CA 1
ATOM 4233 C C . PRO B 1 137 ? -9.148 -26.344 -18.672 1 98.31 137 PRO B C 1
ATOM 4235 O O . PRO B 1 137 ? -9.094 -27.328 -19.406 1 98.31 137 PRO B O 1
ATOM 4238 N N . THR B 1 138 ? -9.453 -25.125 -19.094 1 98.31 138 THR B N 1
ATOM 4239 C CA . THR B 1 138 ? -9.633 -24.75 -20.484 1 98.31 138 THR B CA 1
ATOM 4240 C C . THR B 1 138 ? -8.805 -23.5 -20.812 1 98.31 138 THR B C 1
ATOM 4242 O O . THR B 1 138 ? -8.211 -22.891 -19.922 1 98.31 138 THR B O 1
ATOM 4245 N N . VAL B 1 139 ? -8.68 -23.203 -22.094 1 98.44 139 VAL B N 1
ATOM 4246 C CA . VAL B 1 139 ? -8.023 -21.969 -22.5 1 98.44 139 VAL B CA 1
ATOM 4247 C C . VAL B 1 139 ? -8.664 -20.781 -21.766 1 98.44 139 VAL B C 1
ATOM 4249 O O . VAL B 1 139 ? -7.973 -19.875 -21.328 1 98.44 139 VAL B O 1
ATOM 4252 N N . GLY B 1 140 ? -9.945 -20.828 -21.609 1 97.88 140 GLY B N 1
ATOM 4253 C CA . GLY B 1 140 ? -10.68 -19.781 -20.938 1 97.88 140 GLY B CA 1
ATOM 4254 C C . GLY B 1 140 ? -10.289 -19.641 -19.469 1 97.88 140 GLY B C 1
ATOM 4255 O O . GLY B 1 140 ? -10.094 -18.516 -18.984 1 97.88 140 GLY B O 1
ATOM 4256 N N . THR B 1 141 ? -10.203 -20.734 -18.703 1 97.12 141 THR B N 1
ATOM 4257 C CA . THR B 1 141 ? -9.859 -20.672 -17.297 1 97.12 141 THR B CA 1
ATOM 4258 C C . THR B 1 141 ? -8.414 -20.203 -17.109 1 97.12 141 THR B C 1
ATOM 4260 O O . THR B 1 141 ? -8.094 -19.516 -16.141 1 97.12 141 THR B O 1
ATOM 4263 N N . VAL B 1 142 ? -7.512 -20.609 -18.047 1 97.38 142 VAL B N 1
ATOM 4264 C CA . VAL B 1 142 ? -6.129 -20.156 -18.016 1 97.38 142 VAL B CA 1
ATOM 4265 C C . VAL B 1 142 ? -6.086 -18.641 -18.234 1 97.38 142 VAL B C 1
ATOM 4267 O O . VAL B 1 142 ? -5.406 -17.922 -17.5 1 97.38 142 VAL B O 1
ATOM 4270 N N . ALA B 1 143 ? -6.887 -18.125 -19.125 1 96.44 143 ALA B N 1
ATOM 4271 C CA . ALA B 1 143 ? -6.93 -16.703 -19.469 1 96.44 143 ALA B CA 1
ATOM 4272 C C . ALA B 1 143 ? -7.5 -15.883 -18.312 1 96.44 143 ALA B C 1
ATOM 4274 O O . ALA B 1 143 ? -7.07 -14.75 -18.078 1 96.44 143 ALA B O 1
ATOM 4275 N N . ALA B 1 144 ? -8.367 -16.469 -17.578 1 94.06 144 ALA B N 1
ATOM 4276 C CA . ALA B 1 144 ? -9.148 -15.703 -16.609 1 94.06 144 ALA B CA 1
ATOM 4277 C C . ALA B 1 144 ? -8.516 -15.766 -15.219 1 94.06 144 ALA B C 1
ATOM 4279 O O . ALA B 1 144 ? -8.891 -15.008 -14.32 1 94.06 144 ALA B O 1
ATOM 4280 N N . ASP B 1 145 ? -7.531 -16.562 -15.062 1 91.75 145 ASP B N 1
ATOM 4281 C CA . ASP B 1 145 ? -6.98 -16.781 -13.734 1 91.75 145 ASP B CA 1
ATOM 4282 C C . ASP B 1 145 ? -6.207 -15.57 -13.242 1 91.75 145 ASP B C 1
ATOM 4284 O O . ASP B 1 145 ? -5.156 -15.227 -13.789 1 91.75 145 ASP B O 1
ATOM 4288 N N . GLY B 1 146 ? -6.648 -14.969 -12.25 1 82.25 146 GLY B N 1
ATOM 4289 C CA . GLY B 1 146 ? -5.988 -13.828 -11.633 1 82.25 146 GLY B CA 1
ATOM 4290 C C . GLY B 1 146 ? -5.578 -14.078 -10.195 1 82.25 146 GLY B C 1
ATOM 4291 O O . GLY B 1 146 ? -5.125 -13.164 -9.5 1 82.25 146 GLY B O 1
ATOM 4292 N N . GLU B 1 147 ? -5.668 -15.273 -9.773 1 82.88 147 GLU B N 1
ATOM 4293 C CA . GLU B 1 147 ? -5.508 -15.594 -8.359 1 82.88 147 GLU B CA 1
ATOM 4294 C C . GLU B 1 147 ? -4.199 -16.344 -8.102 1 82.88 147 GLU B C 1
ATOM 4296 O O . GLU B 1 147 ? -3.721 -16.391 -6.969 1 82.88 147 GLU B O 1
ATOM 4301 N N . HIS B 1 148 ? -3.625 -16.828 -9.227 1 88.75 148 HIS B N 1
ATOM 4302 C CA . HIS B 1 148 ? -2.461 -17.688 -9.016 1 88.75 148 HIS B CA 1
ATOM 4303 C C . HIS B 1 148 ? -1.237 -17.141 -9.742 1 88.75 148 HIS B C 1
ATOM 4305 O O . HIS B 1 148 ? -1.362 -16.266 -10.609 1 88.75 148 HIS B O 1
ATOM 4311 N N . GLY B 1 149 ? -0.115 -17.719 -9.336 1 88.5 149 GLY B N 1
ATOM 4312 C CA . GLY B 1 149 ? 1.143 -17.328 -9.953 1 88.5 149 GLY B CA 1
ATOM 4313 C C . GLY B 1 149 ? 1.393 -18.016 -11.281 1 88.5 149 GLY B C 1
ATOM 4314 O O . GLY B 1 149 ? 0.672 -18.953 -11.648 1 88.5 149 GLY B O 1
ATOM 4315 N N . SER B 1 150 ? 2.428 -17.625 -11.914 1 92.44 150 SER B N 1
ATOM 4316 C CA . SER B 1 150 ? 2.693 -18.062 -13.289 1 92.44 150 SER B CA 1
ATOM 4317 C C . SER B 1 150 ? 3.08 -19.531 -13.336 1 92.44 150 SER B C 1
ATOM 4319 O O . SER B 1 150 ? 2.764 -20.234 -14.297 1 92.44 150 SER B O 1
ATOM 4321 N N . ALA B 1 151 ? 3.791 -20.062 -12.336 1 94.69 151 ALA B N 1
ATOM 4322 C CA . ALA B 1 151 ? 4.121 -21.484 -12.305 1 94.69 151 ALA B CA 1
ATOM 4323 C C . ALA B 1 151 ? 2.859 -22.344 -12.281 1 94.69 151 ALA B C 1
ATOM 4325 O O . ALA B 1 151 ? 2.756 -23.328 -13.023 1 94.69 151 ALA B O 1
ATOM 4326 N N . TRP B 1 152 ? 1.944 -21.953 -11.469 1 94.44 152 TRP B N 1
ATOM 4327 C CA . TRP B 1 152 ? 0.667 -22.641 -11.375 1 94.44 152 TRP B CA 1
ATOM 4328 C C . TRP B 1 152 ? -0.092 -22.578 -12.695 1 94.44 152 TRP B C 1
ATOM 4330 O O . TRP B 1 152 ? -0.569 -23.594 -13.195 1 94.44 152 TRP B O 1
ATOM 4340 N N . ILE B 1 153 ? -0.182 -21.484 -13.25 1 95.62 153 ILE B N 1
ATOM 4341 C CA . ILE B 1 153 ? -0.955 -21.25 -14.469 1 95.62 153 ILE B CA 1
ATOM 4342 C C . ILE B 1 153 ? -0.328 -22.016 -15.633 1 95.62 153 ILE B C 1
ATOM 4344 O O . ILE B 1 153 ? -1.039 -22.547 -16.484 1 95.62 153 ILE B O 1
ATOM 4348 N N . SER B 1 154 ? 0.957 -22.062 -15.656 1 97.75 154 SER B N 1
ATOM 4349 C CA . SER B 1 154 ? 1.641 -22.781 -16.734 1 97.75 154 SER B CA 1
ATOM 4350 C C . SER B 1 154 ? 1.329 -24.266 -16.688 1 97.75 154 SER B C 1
ATOM 4352 O O . SER B 1 154 ? 1.24 -24.922 -17.719 1 97.75 154 SER B O 1
ATOM 4354 N N . LEU B 1 155 ? 1.199 -24.797 -15.5 1 97.88 155 LEU B N 1
ATOM 4355 C CA . LEU B 1 155 ? 0.819 -26.203 -15.367 1 97.88 155 LEU B CA 1
ATOM 4356 C C . LEU B 1 155 ? -0.597 -26.438 -15.883 1 97.88 155 LEU B C 1
ATOM 4358 O O . LEU B 1 155 ? -0.865 -27.438 -16.547 1 97.88 155 LEU B O 1
ATOM 4362 N N . ARG B 1 156 ? -1.465 -25.5 -15.586 1 98.31 156 ARG B N 1
ATOM 4363 C CA . ARG B 1 156 ? -2.822 -25.594 -16.109 1 98.31 156 ARG B CA 1
ATOM 4364 C C . ARG B 1 156 ? -2.822 -25.547 -17.641 1 98.31 156 ARG B C 1
ATOM 4366 O O . ARG B 1 156 ? -3.572 -26.281 -18.281 1 98.31 156 ARG B O 1
ATOM 4373 N N . ALA B 1 157 ? -2.018 -24.734 -18.156 1 98.75 157 ALA B N 1
ATOM 4374 C CA . ALA B 1 157 ? -1.915 -24.641 -19.625 1 98.75 157 ALA B CA 1
ATOM 4375 C C . ALA B 1 157 ? -1.463 -25.969 -20.219 1 98.75 157 ALA B C 1
ATOM 4377 O O . ALA B 1 157 ? -2.014 -26.422 -21.234 1 98.75 157 ALA B O 1
ATOM 4378 N N . LEU B 1 158 ? -0.509 -26.578 -19.625 1 98.81 158 LEU B N 1
ATOM 4379 C CA . LEU B 1 158 ? -0.03 -27.875 -20.094 1 98.81 158 LEU B CA 1
ATOM 4380 C C . LEU B 1 158 ? -1.128 -28.922 -20 1 98.81 158 LEU B C 1
ATOM 4382 O O . LEU B 1 158 ? -1.251 -29.781 -20.875 1 98.81 158 LEU B O 1
ATOM 4386 N N . GLU B 1 159 ? -1.86 -28.844 -18.906 1 98.88 159 GLU B N 1
ATOM 4387 C CA . GLU B 1 159 ? -2.979 -29.781 -18.75 1 98.88 159 GLU B CA 1
ATOM 4388 C C . GLU B 1 159 ? -3.998 -29.609 -19.875 1 98.88 159 GLU B C 1
ATOM 4390 O O . GLU B 1 159 ? -4.523 -30.594 -20.391 1 98.88 159 GLU B O 1
ATOM 4395 N N . VAL B 1 160 ? -4.301 -28.359 -20.188 1 98.88 160 VAL B N 1
ATOM 4396 C CA . VAL B 1 160 ? -5.211 -28.094 -21.297 1 98.88 160 VAL B CA 1
ATOM 4397 C C . VAL B 1 160 ? -4.664 -28.703 -22.578 1 98.88 160 VAL B C 1
ATOM 4399 O O . VAL B 1 160 ? -5.387 -29.406 -23.297 1 98.88 160 VAL B O 1
ATOM 4402 N N . LEU B 1 161 ? -3.408 -28.453 -22.859 1 98.88 161 LEU B N 1
ATOM 4403 C CA . LEU B 1 161 ? -2.797 -28.969 -24.078 1 98.88 161 LEU B CA 1
ATOM 4404 C C . LEU B 1 161 ? -2.842 -30.484 -24.094 1 98.88 161 LEU B C 1
ATOM 4406 O O . LEU B 1 161 ? -3.191 -31.078 -25.125 1 98.88 161 LEU B O 1
ATOM 4410 N N . ARG B 1 162 ? -2.51 -31.109 -23.016 1 98.81 162 ARG B N 1
ATOM 4411 C CA . ARG B 1 162 ? -2.559 -32.562 -22.875 1 98.81 162 ARG B CA 1
ATOM 4412 C C . ARG B 1 162 ? -3.951 -33.094 -23.188 1 98.81 162 ARG B C 1
ATOM 4414 O O . ARG B 1 162 ? -4.102 -34 -24 1 98.81 162 ARG B O 1
ATOM 4421 N N . ASP B 1 163 ? -4.93 -32.5 -22.516 1 98.81 163 ASP B N 1
ATOM 4422 C CA . ASP B 1 163 ? -6.297 -33 -22.625 1 98.81 163 ASP B CA 1
ATOM 4423 C C . ASP B 1 163 ? -6.844 -32.781 -24.031 1 98.81 163 ASP B C 1
ATOM 4425 O O . ASP B 1 163 ? -7.48 -33.688 -24.594 1 98.81 163 ASP B O 1
ATOM 4429 N N . GLU B 1 164 ? -6.59 -31.625 -24.594 1 98.69 164 GLU B N 1
ATOM 4430 C CA . GLU B 1 164 ? -7.07 -31.344 -25.938 1 98.69 164 GLU B CA 1
ATOM 4431 C C . GLU B 1 164 ? -6.359 -32.219 -26.969 1 98.69 164 GLU B C 1
ATOM 4433 O O . GLU B 1 164 ? -6.957 -32.594 -27.984 1 98.69 164 GLU B O 1
ATOM 4438 N N . ALA B 1 165 ? -5.109 -32.469 -26.781 1 98.69 165 ALA B N 1
ATOM 4439 C CA . ALA B 1 165 ? -4.387 -33.375 -27.672 1 98.69 165 ALA B CA 1
ATOM 4440 C C . ALA B 1 165 ? -4.996 -34.781 -27.656 1 98.69 165 ALA B C 1
ATOM 4442 O O . ALA B 1 165 ? -5.102 -35.438 -28.703 1 98.69 165 ALA B O 1
ATOM 4443 N N . ALA B 1 166 ? -5.406 -35.188 -26.484 1 97.94 166 ALA B N 1
ATOM 4444 C CA . ALA B 1 166 ? -6.012 -36.531 -26.344 1 97.94 166 ALA B CA 1
ATOM 4445 C C . ALA B 1 166 ? -7.352 -36.594 -27.078 1 97.94 166 ALA B C 1
ATOM 4447 O O . ALA B 1 166 ? -7.789 -37.688 -27.469 1 97.94 166 ALA B O 1
ATOM 4448 N N . LEU B 1 167 ? -8.016 -35.469 -27.25 1 97.56 167 LEU B N 1
ATOM 4449 C CA . LEU B 1 167 ? -9.344 -35.406 -27.859 1 97.56 167 LEU B CA 1
ATOM 4450 C C . LEU B 1 167 ? -9.242 -35.094 -29.344 1 97.56 167 LEU B C 1
ATOM 4452 O O . LEU B 1 167 ? -10.195 -35.312 -30.109 1 97.56 167 LEU B O 1
ATOM 4456 N N . ALA B 1 168 ? -8.141 -34.562 -29.797 1 97.69 168 ALA B N 1
ATOM 4457 C CA . ALA B 1 168 ? -8.023 -34 -31.125 1 97.69 168 ALA B CA 1
ATOM 4458 C C . ALA B 1 168 ? -7.941 -35.094 -32.188 1 97.69 168 ALA B C 1
ATOM 4460 O O . ALA B 1 168 ? -7.391 -36.156 -31.953 1 97.69 168 ALA B O 1
ATOM 4461 N N . ALA B 1 169 ? -8.445 -34.688 -33.406 1 96.81 169 ALA B N 1
ATOM 4462 C CA . ALA B 1 169 ? -8.43 -35.625 -34.531 1 96.81 169 ALA B CA 1
ATOM 4463 C C . ALA B 1 169 ? -7.125 -35.5 -35.312 1 96.81 169 ALA B C 1
ATOM 4465 O O . ALA B 1 169 ? -6.695 -36.438 -35.969 1 96.81 169 ALA B O 1
ATOM 4466 N N . ASP B 1 170 ? -6.52 -34.344 -35.25 1 97.12 170 ASP B N 1
ATOM 4467 C CA . ASP B 1 170 ? -5.305 -34.094 -36.031 1 97.12 170 ASP B CA 1
ATOM 4468 C C . ASP B 1 170 ? -4.406 -33.062 -35.344 1 97.12 170 ASP B C 1
ATOM 4470 O O . ASP B 1 170 ? -4.805 -32.438 -34.344 1 97.12 170 ASP B O 1
ATOM 4474 N N . PHE B 1 171 ? -3.252 -33 -35.844 1 96.5 171 PHE B N 1
ATOM 4475 C CA . PHE B 1 171 ? -2.215 -32.156 -35.281 1 96.5 171 PHE B CA 1
ATOM 4476 C C . PHE B 1 171 ? -2.609 -30.688 -35.375 1 96.5 171 PHE B C 1
ATOM 4478 O O . PHE B 1 171 ? -2.34 -29.906 -34.469 1 96.5 171 PHE B O 1
ATOM 4485 N N . GLU B 1 172 ? -3.227 -30.281 -36.438 1 97.06 172 GLU B N 1
ATOM 4486 C CA . GLU B 1 172 ? -3.586 -28.875 -36.656 1 97.06 172 GLU B CA 1
ATOM 4487 C C . GLU B 1 172 ? -4.539 -28.375 -35.562 1 97.06 172 GLU B C 1
ATOM 4489 O O . GLU B 1 172 ? -4.457 -27.219 -35.156 1 97.06 172 GLU B O 1
ATOM 4494 N N . THR B 1 173 ? -5.402 -29.234 -35.156 1 97.81 173 THR B N 1
ATOM 4495 C CA . THR B 1 173 ? -6.336 -28.891 -34.094 1 97.81 173 THR B CA 1
ATOM 4496 C C . THR B 1 173 ? -5.59 -28.641 -32.781 1 97.81 173 THR B C 1
ATOM 4498 O O . THR B 1 173 ? -5.895 -27.672 -32.062 1 97.81 173 THR B O 1
ATOM 4501 N N . VAL B 1 174 ? -4.625 -29.453 -32.5 1 98.06 174 VAL B N 1
ATOM 4502 C CA . VAL B 1 174 ? -3.842 -29.297 -31.266 1 98.06 174 VAL B CA 1
ATOM 4503 C C . VAL B 1 174 ? -2.977 -28.047 -31.359 1 98.06 174 VAL B C 1
ATOM 4505 O O . VAL B 1 174 ? -2.854 -27.297 -30.391 1 98.06 174 VAL B O 1
ATOM 4508 N N . ALA B 1 175 ? -2.398 -27.812 -32.5 1 98.06 175 ALA B N 1
ATOM 4509 C CA . ALA B 1 175 ? -1.567 -26.625 -32.75 1 98.06 175 ALA B CA 1
ATOM 4510 C C . ALA B 1 175 ? -2.371 -25.344 -32.531 1 98.06 175 ALA B C 1
ATOM 4512 O O . ALA B 1 175 ? -1.849 -24.359 -32.031 1 98.06 175 ALA B O 1
ATOM 4513 N N . ALA B 1 176 ? -3.611 -25.359 -32.938 1 98.25 176 ALA B N 1
ATOM 4514 C CA . ALA B 1 176 ? -4.484 -24.203 -32.75 1 98.25 176 ALA B CA 1
ATOM 4515 C C . ALA B 1 176 ? -4.707 -23.938 -31.266 1 98.25 176 ALA B C 1
ATOM 4517 O O . ALA B 1 176 ? -4.703 -22.781 -30.828 1 98.25 176 ALA B O 1
ATOM 4518 N N . VAL B 1 177 ? -4.875 -24.984 -30.484 1 98.44 177 VAL B N 1
ATOM 4519 C CA . VAL B 1 177 ? -5.035 -24.844 -29.031 1 98.44 177 VAL B CA 1
ATOM 4520 C C . VAL B 1 177 ? -3.766 -24.266 -28.422 1 98.44 177 VAL B C 1
ATOM 4522 O O . VAL B 1 177 ? -3.832 -23.375 -27.562 1 98.44 177 VAL B O 1
ATOM 4525 N N . ALA B 1 178 ? -2.621 -24.781 -28.859 1 98.38 178 ALA B N 1
ATOM 4526 C CA . ALA B 1 178 ? -1.341 -24.266 -28.375 1 98.38 178 ALA B CA 1
ATOM 4527 C C . ALA B 1 178 ? -1.224 -22.766 -28.641 1 98.38 178 ALA B C 1
ATOM 4529 O O . ALA B 1 178 ? -0.819 -22.016 -27.75 1 98.38 178 ALA B O 1
ATOM 4530 N N . ARG B 1 179 ? -1.604 -22.328 -29.797 1 98 179 ARG B N 1
ATOM 4531 C CA . ARG B 1 179 ? -1.548 -20.906 -30.141 1 98 179 ARG B CA 1
ATOM 4532 C C . ARG B 1 179 ? -2.521 -20.094 -29.297 1 98 179 ARG B C 1
ATOM 4534 O O . ARG B 1 179 ? -2.236 -18.953 -28.922 1 98 179 ARG B O 1
ATOM 4541 N N . GLU B 1 180 ? -3.67 -20.641 -29 1 98.5 180 GLU B N 1
ATOM 4542 C CA . GLU B 1 180 ? -4.637 -19.984 -28.125 1 98.5 180 GLU B CA 1
ATOM 4543 C C . GLU B 1 180 ? -4.094 -19.828 -26.703 1 98.5 180 GLU B C 1
ATOM 4545 O O . GLU B 1 180 ? -4.328 -18.797 -26.062 1 98.5 180 GLU B O 1
ATOM 4550 N N . LEU B 1 181 ? -3.406 -20.812 -26.219 1 98.19 181 LEU B N 1
ATOM 4551 C CA . LEU B 1 181 ? -2.812 -20.766 -24.891 1 98.19 181 LEU B CA 1
ATOM 4552 C C . LEU B 1 181 ? -1.732 -19.688 -24.828 1 98.19 181 LEU B C 1
ATOM 4554 O O . LEU B 1 181 ? -1.642 -18.953 -23.828 1 98.19 181 LEU B O 1
ATOM 4558 N N . LEU B 1 182 ? -0.902 -19.578 -25.891 1 96.38 182 LEU B N 1
ATOM 4559 C CA . LEU B 1 182 ? 0.121 -18.547 -25.953 1 96.38 182 LEU B CA 1
ATOM 4560 C C . LEU B 1 182 ? -0.51 -17.156 -25.953 1 96.38 182 LEU B C 1
ATOM 4562 O O . LEU B 1 182 ? 0.015 -16.234 -25.328 1 96.38 182 LEU B O 1
ATOM 4566 N N . ALA B 1 183 ? -1.688 -17.031 -26.5 1 95.88 183 ALA B N 1
ATOM 4567 C CA . ALA B 1 183 ? -2.389 -15.758 -26.594 1 95.88 183 ALA B CA 1
ATOM 4568 C C . ALA B 1 183 ? -3.117 -15.438 -25.281 1 95.88 183 ALA B C 1
ATOM 4570 O O . ALA B 1 183 ? -3.393 -14.273 -24.984 1 95.88 183 ALA B O 1
ATOM 4571 N N . ALA B 1 184 ? -3.441 -16.453 -24.531 1 94.69 184 ALA B N 1
ATOM 4572 C CA . ALA B 1 184 ? -4.211 -16.297 -23.297 1 94.69 184 ALA B CA 1
ATOM 457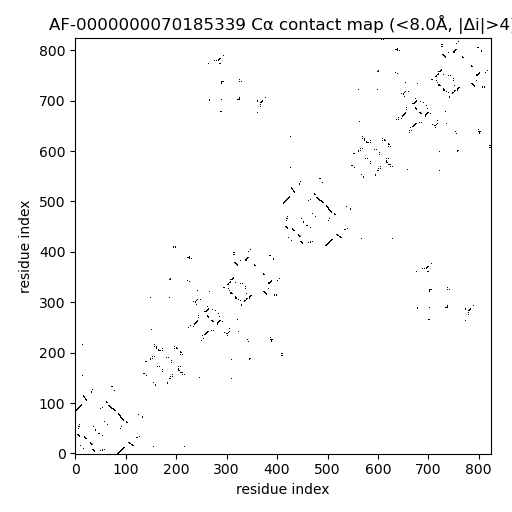3 C C . ALA B 1 184 ? -3.398 -15.562 -22.25 1 94.69 184 ALA B C 1
ATOM 4575 O O . ALA B 1 184 ? -3.955 -14.828 -21.422 1 94.69 184 ALA B O 1
ATOM 4576 N N . ARG B 1 185 ? -2.084 -15.781 -22.25 1 90.12 185 ARG B N 1
ATOM 4577 C CA . ARG B 1 185 ? -1.197 -15.148 -21.281 1 90.12 185 ARG B CA 1
ATOM 4578 C C . ARG B 1 185 ? 0.091 -14.672 -21.953 1 90.12 185 ARG B C 1
ATOM 4580 O O . ARG B 1 185 ? 1.176 -15.172 -21.641 1 90.12 185 ARG B O 1
ATOM 4587 N N . PRO B 1 186 ? -0.005 -13.633 -22.719 1 86.38 186 PRO B N 1
ATOM 4588 C CA . PRO B 1 186 ? 1.146 -13.25 -23.547 1 86.38 186 PRO B CA 1
ATOM 4589 C C . PRO B 1 186 ? 2.324 -12.742 -22.719 1 86.38 186 PRO B C 1
ATOM 4591 O O . PRO B 1 186 ? 3.469 -12.789 -23.172 1 86.38 186 PRO B O 1
ATOM 4594 N N . SER B 1 187 ? 2.078 -12.391 -21.516 1 83.38 187 SER B N 1
ATOM 4595 C CA . SER B 1 187 ? 3.145 -11.805 -20.703 1 83.38 187 SER B CA 1
ATOM 4596 C C . SER B 1 187 ? 3.791 -12.852 -19.812 1 83.38 187 SER B C 1
ATOM 4598 O O . SER B 1 187 ? 4.742 -12.555 -19.078 1 83.38 187 SER B O 1
ATOM 4600 N N . MET B 1 188 ? 3.287 -14.078 -19.812 1 89.5 188 MET B N 1
ATOM 4601 C CA . MET B 1 188 ? 3.832 -15.109 -18.922 1 89.5 188 MET B CA 1
ATOM 4602 C C . MET B 1 188 ? 4.82 -16 -19.672 1 89.5 188 MET B C 1
ATOM 4604 O O . MET B 1 188 ? 4.426 -16.984 -20.312 1 89.5 188 MET B O 1
ATOM 4608 N N . ALA B 1 189 ? 6.051 -15.719 -19.484 1 93.75 189 ALA B N 1
ATOM 4609 C CA . ALA B 1 189 ? 7.137 -16.375 -20.219 1 93.75 189 ALA B CA 1
ATOM 4610 C C . ALA B 1 189 ? 7.109 -17.875 -20 1 93.75 189 ALA B C 1
ATOM 4612 O O . ALA B 1 189 ? 7.398 -18.656 -20.906 1 93.75 189 ALA B O 1
ATOM 4613 N N . VAL B 1 190 ? 6.746 -18.297 -18.828 1 96.88 190 VAL B N 1
ATOM 4614 C CA . VAL B 1 190 ? 6.82 -19.719 -18.5 1 96.88 190 VAL B CA 1
ATOM 4615 C C . VAL B 1 190 ? 5.762 -20.484 -19.281 1 96.88 190 VAL B C 1
ATOM 4617 O O . VAL B 1 190 ? 5.984 -21.625 -19.672 1 96.88 190 VAL B O 1
ATOM 4620 N N . VAL B 1 191 ? 4.574 -19.922 -19.5 1 97.06 191 VAL B N 1
ATOM 4621 C CA . VAL B 1 191 ? 3.551 -20.562 -20.328 1 97.06 191 VAL B CA 1
ATOM 4622 C C . VAL B 1 191 ? 4.07 -20.75 -21.75 1 97.06 191 VAL B C 1
ATOM 4624 O O . VAL B 1 191 ? 3.99 -21.844 -22.297 1 97.06 191 VAL B O 1
ATOM 4627 N N . GLU B 1 192 ? 4.625 -19.719 -22.281 1 96.75 192 GLU B N 1
ATOM 4628 C CA . GLU B 1 192 ? 5.16 -19.766 -23.625 1 96.75 192 GLU B CA 1
ATOM 4629 C C . GLU B 1 192 ? 6.254 -20.828 -23.75 1 96.75 192 GLU B C 1
ATOM 4631 O O . GLU B 1 192 ? 6.234 -21.656 -24.672 1 96.75 192 GLU B O 1
ATOM 4636 N N . THR B 1 193 ? 7.203 -20.781 -22.844 1 97.94 193 THR B N 1
ATOM 4637 C CA . THR B 1 193 ? 8.352 -21.688 -22.875 1 97.94 193 THR B CA 1
ATOM 4638 C C . THR B 1 193 ? 7.898 -23.141 -22.828 1 97.94 193 THR B C 1
ATOM 4640 O O . THR B 1 193 ? 8.32 -23.953 -23.656 1 97.94 193 THR B O 1
ATOM 4643 N N . ARG B 1 194 ? 7.023 -23.453 -21.953 1 98.44 194 ARG B N 1
ATOM 4644 C CA . ARG B 1 194 ? 6.633 -24.844 -21.734 1 98.44 194 ARG B CA 1
ATOM 4645 C C . ARG B 1 194 ? 5.754 -25.359 -22.875 1 98.44 194 ARG B C 1
ATOM 4647 O O . ARG B 1 194 ? 5.906 -26.484 -23.328 1 98.44 194 ARG B O 1
ATOM 4654 N N . ILE B 1 195 ? 4.828 -24.531 -23.375 1 98.56 195 ILE B N 1
ATOM 4655 C CA . ILE B 1 195 ? 3.986 -24.906 -24.5 1 98.56 195 ILE B CA 1
ATOM 4656 C C . ILE B 1 195 ? 4.852 -25.109 -25.75 1 98.56 195 ILE B C 1
ATOM 4658 O O . ILE B 1 195 ? 4.727 -26.125 -26.438 1 98.56 195 ILE B O 1
ATOM 4662 N N . ASN B 1 196 ? 5.734 -24.172 -26.016 1 98.12 196 ASN B N 1
ATOM 4663 C CA . ASN B 1 196 ? 6.621 -24.281 -27.172 1 98.12 196 ASN B CA 1
ATOM 4664 C C . ASN B 1 196 ? 7.5 -25.516 -27.094 1 98.12 196 ASN B C 1
ATOM 4666 O O . ASN B 1 196 ? 7.73 -26.188 -28.094 1 98.12 196 ASN B O 1
ATOM 4670 N N . ARG B 1 197 ? 8.023 -25.781 -25.969 1 97.88 197 ARG B N 1
ATOM 4671 C CA . ARG B 1 197 ? 8.883 -26.953 -25.797 1 97.88 197 ARG B CA 1
ATOM 4672 C C . ARG B 1 197 ? 8.133 -28.234 -26.109 1 97.88 197 ARG B C 1
ATOM 4674 O O . ARG B 1 197 ? 8.672 -29.141 -26.766 1 97.88 197 ARG B O 1
ATOM 4681 N N . VAL B 1 198 ? 6.863 -28.344 -25.641 1 98.62 198 VAL B N 1
ATOM 4682 C CA . VAL B 1 198 ? 6.039 -29.516 -25.938 1 98.62 198 VAL B CA 1
ATOM 4683 C C . VAL B 1 198 ? 5.844 -29.641 -27.453 1 98.62 198 VAL B C 1
ATOM 4685 O O . VAL B 1 198 ? 6.062 -30.703 -28.031 1 98.62 198 VAL B O 1
ATOM 4688 N N . MET B 1 199 ? 5.441 -28.578 -28.078 1 98.19 199 MET B N 1
ATOM 4689 C CA . MET B 1 199 ? 5.109 -28.594 -29.5 1 98.19 199 MET B CA 1
ATOM 4690 C C . MET B 1 199 ? 6.348 -28.859 -30.344 1 98.19 199 MET B C 1
ATOM 4692 O O . MET B 1 199 ? 6.266 -29.516 -31.391 1 98.19 199 MET B O 1
ATOM 4696 N N . SER B 1 200 ? 7.434 -28.359 -29.891 1 96.5 200 SER B N 1
ATOM 4697 C CA . SER B 1 200 ? 8.68 -28.547 -30.625 1 96.5 200 SER B CA 1
ATOM 4698 C C . SER B 1 200 ? 9.188 -29.984 -30.484 1 96.5 200 SER B C 1
ATOM 4700 O O . SER B 1 200 ? 9.789 -30.531 -31.422 1 96.5 200 SER B O 1
ATOM 4702 N N . ALA B 1 201 ? 9 -30.562 -29.359 1 95.31 201 ALA B N 1
ATOM 4703 C CA . ALA B 1 201 ? 9.508 -31.906 -29.078 1 95.31 201 ALA B CA 1
ATOM 4704 C C . ALA B 1 201 ? 8.609 -32.969 -29.672 1 95.31 201 ALA B C 1
ATOM 4706 O O . ALA B 1 201 ? 9.062 -34.094 -29.969 1 95.31 201 ALA B O 1
ATOM 4707 N N . ALA B 1 202 ? 7.355 -32.656 -29.844 1 94.88 202 ALA B N 1
ATOM 4708 C CA . ALA B 1 202 ? 6.363 -33.656 -30.234 1 94.88 202 ALA B CA 1
ATOM 4709 C C . ALA B 1 202 ? 6.395 -33.906 -31.75 1 94.88 202 ALA B C 1
ATOM 4711 O O . ALA B 1 202 ? 6.777 -33 -32.5 1 94.88 202 ALA B O 1
ATOM 4712 N N . GLY B 1 203 ? 5.996 -35.094 -32.156 1 92 203 GLY B N 1
ATOM 4713 C CA . GLY B 1 203 ? 5.707 -35.375 -33.531 1 92 203 GLY B CA 1
ATOM 4714 C C . GLY B 1 203 ? 4.426 -34.75 -34.031 1 92 203 GLY B C 1
ATOM 4715 O O . GLY B 1 203 ? 3.873 -33.844 -33.375 1 92 203 GLY B O 1
ATOM 4716 N N . VAL B 1 204 ? 3.973 -35.125 -35.188 1 93.06 204 VAL B N 1
ATOM 4717 C CA . VAL B 1 204 ? 2.867 -34.406 -35.844 1 93.06 204 VAL B CA 1
ATOM 4718 C C . VAL B 1 204 ? 1.555 -35.125 -35.531 1 93.06 204 VAL B C 1
ATOM 4720 O O . VAL B 1 204 ? 0.506 -34.781 -36.094 1 93.06 204 VAL B O 1
ATOM 4723 N N . ALA B 1 205 ? 1.603 -36.125 -34.656 1 96.94 205 ALA B N 1
ATOM 4724 C CA . ALA B 1 205 ? 0.368 -36.781 -34.25 1 96.94 205 ALA B CA 1
ATOM 4725 C C . ALA B 1 205 ? -0.109 -36.219 -32.906 1 96.94 205 ALA B C 1
ATOM 4727 O O . ALA B 1 205 ? 0.699 -35.969 -32 1 96.94 205 ALA B O 1
ATOM 4728 N N . PRO B 1 206 ? -1.424 -36.062 -32.781 1 97.88 206 PRO B N 1
ATOM 4729 C CA . PRO B 1 206 ? -1.95 -35.594 -31.484 1 97.88 206 PRO B CA 1
ATOM 4730 C C . PRO B 1 206 ? -1.465 -36.406 -30.297 1 97.88 206 PRO B C 1
ATOM 4732 O O . PRO B 1 206 ? -1.167 -35.844 -29.234 1 97.88 206 PRO B O 1
ATOM 4735 N N . GLY B 1 207 ? -1.388 -37.656 -30.5 1 97.75 207 GLY B N 1
ATOM 4736 C CA . GLY B 1 207 ? -0.894 -38.531 -29.453 1 97.75 207 GLY B CA 1
ATOM 4737 C C . GLY B 1 207 ? 0.523 -38.188 -29.016 1 97.75 207 GLY B C 1
ATOM 4738 O O . GLY B 1 207 ? 0.873 -38.344 -27.844 1 97.75 207 GLY B O 1
ATOM 4739 N N . ASP B 1 208 ? 1.346 -37.781 -29.984 1 98.25 208 ASP B N 1
ATOM 4740 C CA . ASP B 1 208 ? 2.711 -37.375 -29.672 1 98.25 208 ASP B CA 1
ATOM 4741 C C . ASP B 1 208 ? 2.723 -36.125 -28.812 1 98.25 208 ASP B C 1
ATOM 4743 O O . ASP B 1 208 ? 3.553 -36 -27.906 1 98.25 208 ASP B O 1
ATOM 4747 N N . VAL B 1 209 ? 1.804 -35.219 -29.125 1 98.56 209 VAL B N 1
ATOM 4748 C CA . VAL B 1 209 ? 1.694 -33.969 -28.344 1 98.56 209 VAL B CA 1
ATOM 4749 C C . VAL B 1 209 ? 1.218 -34.312 -26.922 1 98.56 209 VAL B C 1
ATOM 4751 O O . VAL B 1 209 ? 1.737 -33.781 -25.953 1 98.56 209 VAL B O 1
ATOM 4754 N N . GLU B 1 210 ? 0.204 -35.188 -26.766 1 98.69 210 GLU B N 1
ATOM 4755 C CA . GLU B 1 210 ? -0.265 -35.594 -25.453 1 98.69 210 GLU B CA 1
ATOM 4756 C C . GLU B 1 210 ? 0.877 -36.156 -24.625 1 98.69 210 GLU B C 1
ATOM 4758 O O . GLU B 1 210 ? 1.031 -35.812 -23.453 1 98.69 210 GLU B O 1
ATOM 4763 N N . ALA B 1 211 ? 1.658 -37.062 -25.266 1 98.44 211 ALA B N 1
ATOM 4764 C CA . ALA B 1 211 ? 2.773 -37.688 -24.578 1 98.44 211 ALA B CA 1
ATOM 4765 C C . ALA B 1 211 ? 3.811 -36.656 -24.141 1 98.44 211 ALA B C 1
ATOM 4767 O O . ALA B 1 211 ? 4.297 -36.688 -23 1 98.44 211 ALA B O 1
ATOM 4768 N N . ALA B 1 212 ? 4.141 -35.781 -25.031 1 98.5 212 ALA B N 1
ATOM 4769 C CA . ALA B 1 212 ? 5.102 -34.719 -24.719 1 98.5 212 ALA B CA 1
ATOM 4770 C C . ALA B 1 212 ? 4.582 -33.812 -23.594 1 98.5 212 ALA B C 1
ATOM 4772 O O . ALA B 1 212 ? 5.355 -33.375 -22.75 1 98.5 212 ALA B O 1
ATOM 4773 N N . ALA B 1 213 ? 3.316 -33.5 -23.594 1 98.75 213 ALA B N 1
ATOM 4774 C CA . ALA B 1 213 ? 2.711 -32.656 -22.562 1 98.75 213 ALA B CA 1
ATOM 4775 C C . ALA B 1 213 ? 2.77 -33.344 -21.203 1 98.75 213 ALA B C 1
ATOM 4777 O O . ALA B 1 213 ? 3.037 -32.688 -20.188 1 98.75 213 ALA B O 1
ATOM 4778 N N . ARG B 1 214 ? 2.484 -34.656 -21.156 1 98.5 214 ARG B N 1
ATOM 4779 C CA . ARG B 1 214 ? 2.592 -35.406 -19.906 1 98.5 214 ARG B CA 1
ATOM 4780 C C . ARG B 1 214 ? 4.004 -35.312 -19.344 1 98.5 214 ARG B C 1
ATOM 4782 O O . ARG B 1 214 ? 4.188 -35.062 -18.141 1 98.5 214 ARG B O 1
ATOM 4789 N N . GLU B 1 215 ? 4.938 -35.5 -20.219 1 98.31 215 GLU B N 1
ATOM 4790 C CA . GLU B 1 215 ? 6.336 -35.438 -19.797 1 98.31 215 GLU B CA 1
ATOM 4791 C C . GLU B 1 215 ? 6.688 -34.031 -19.312 1 98.31 215 GLU B C 1
ATOM 4793 O O . GLU B 1 215 ? 7.402 -33.875 -18.312 1 98.31 215 GLU B O 1
ATOM 4798 N N . GLU B 1 216 ? 6.219 -33.031 -20.016 1 98.5 216 GLU B N 1
ATOM 4799 C CA . GLU B 1 216 ? 6.508 -31.641 -19.656 1 98.5 216 GLU B CA 1
ATOM 4800 C C . GLU B 1 216 ? 5.887 -31.266 -18.312 1 98.5 216 GLU B C 1
ATOM 4802 O O . GLU B 1 216 ? 6.461 -30.5 -17.547 1 98.5 216 GLU B O 1
ATOM 4807 N N . ILE B 1 217 ? 4.684 -31.75 -18.016 1 98.62 217 ILE B N 1
ATOM 4808 C CA . ILE B 1 217 ? 4.043 -31.5 -16.734 1 98.62 217 ILE B CA 1
ATOM 4809 C C . ILE B 1 217 ? 4.938 -32 -15.609 1 98.62 217 ILE B C 1
ATOM 4811 O O . ILE B 1 217 ? 5.195 -31.297 -14.633 1 98.62 217 ILE B O 1
ATOM 4815 N N . ALA B 1 218 ? 5.414 -33.25 -15.75 1 97.88 218 ALA B N 1
ATOM 4816 C CA . ALA B 1 218 ? 6.309 -33.812 -14.75 1 97.88 218 ALA B CA 1
ATOM 4817 C C . ALA B 1 218 ? 7.59 -33 -14.625 1 97.88 218 ALA B C 1
ATOM 4819 O O . ALA B 1 218 ? 8.055 -32.75 -13.516 1 97.88 218 ALA B O 1
ATOM 4820 N N . SER B 1 219 ? 8.148 -32.656 -15.75 1 98 219 SER B N 1
ATOM 4821 C CA . SER B 1 219 ? 9.383 -31.875 -15.773 1 98 219 SER B CA 1
ATOM 4822 C C . SER B 1 219 ? 9.195 -30.5 -15.125 1 98 219 SER B C 1
ATOM 4824 O O . SER B 1 219 ? 10.086 -30.016 -14.422 1 98 219 SER B O 1
ATOM 4826 N N . ALA B 1 220 ? 8.094 -29.859 -15.414 1 98 220 ALA B N 1
ATOM 4827 C CA . ALA B 1 220 ? 7.785 -28.547 -14.867 1 98 220 ALA B CA 1
ATOM 4828 C C . ALA B 1 220 ? 7.699 -28.594 -13.344 1 98 220 ALA B C 1
ATOM 4830 O O . ALA B 1 220 ? 8.25 -27.719 -12.656 1 98 220 ALA B O 1
ATOM 4831 N N . VAL B 1 221 ? 7.012 -29.547 -12.805 1 97.31 221 VAL B N 1
ATOM 4832 C CA . VAL B 1 221 ? 6.879 -29.734 -11.359 1 97.31 221 VAL B CA 1
ATOM 4833 C C . VAL B 1 221 ? 8.258 -29.938 -10.742 1 97.31 221 VAL B C 1
ATOM 4835 O O . VAL B 1 221 ? 8.578 -29.328 -9.719 1 97.31 221 VAL B O 1
ATOM 4838 N N . GLU B 1 222 ? 9.023 -30.797 -11.367 1 97.81 222 GLU B N 1
ATOM 4839 C CA . GLU B 1 222 ? 10.367 -31.078 -10.867 1 97.81 222 GLU B CA 1
ATOM 4840 C C . GLU B 1 222 ? 11.258 -29.828 -10.938 1 97.81 222 GLU B C 1
ATOM 4842 O O . GLU B 1 222 ? 12.047 -29.578 -10.023 1 97.81 222 GLU B O 1
ATOM 4847 N N . ALA B 1 223 ? 11.188 -29.094 -12 1 98.25 223 ALA B N 1
ATOM 4848 C CA . ALA B 1 223 ? 11.977 -27.875 -12.156 1 98.25 223 ALA B CA 1
ATOM 4849 C C . ALA B 1 223 ? 11.695 -26.875 -11.023 1 98.25 223 ALA B C 1
ATOM 4851 O O . ALA B 1 223 ? 12.625 -26.281 -10.469 1 98.25 223 ALA B O 1
ATOM 4852 N N . ASP B 1 224 ? 10.438 -26.688 -10.719 1 97.12 224 ASP B N 1
ATOM 4853 C CA . ASP B 1 224 ? 10.055 -25.781 -9.641 1 97.12 224 ASP B CA 1
ATOM 4854 C C . ASP B 1 224 ? 10.578 -26.281 -8.297 1 97.12 224 ASP B C 1
ATOM 4856 O O . ASP B 1 224 ? 11.047 -25.5 -7.477 1 97.12 224 ASP B O 1
ATOM 4860 N N . ARG B 1 225 ? 10.523 -27.609 -8.086 1 97 225 ARG B N 1
ATOM 4861 C CA . ARG B 1 225 ? 11 -28.203 -6.844 1 97 225 ARG B CA 1
ATOM 4862 C C . ARG B 1 225 ? 12.508 -28.031 -6.695 1 97 225 ARG B C 1
ATOM 4864 O O . ARG B 1 225 ? 12.992 -27.719 -5.605 1 97 225 ARG B O 1
ATOM 4871 N N . VAL B 1 226 ? 13.211 -28.266 -7.746 1 98.56 226 VAL B N 1
ATOM 4872 C CA . VAL B 1 226 ? 14.672 -28.172 -7.711 1 98.56 226 VAL B CA 1
ATOM 4873 C C . VAL B 1 226 ? 15.086 -26.719 -7.496 1 98.56 226 VAL B C 1
ATOM 4875 O O . VAL B 1 226 ? 16 -26.438 -6.719 1 98.56 226 VAL B O 1
ATOM 4878 N N . ALA B 1 227 ? 14.445 -25.781 -8.18 1 98.62 227 ALA B N 1
ATOM 4879 C CA . ALA B 1 227 ? 14.727 -24.359 -7.969 1 98.62 227 ALA B CA 1
ATOM 4880 C C . ALA B 1 227 ? 14.547 -23.984 -6.504 1 98.62 227 ALA B C 1
ATOM 4882 O O . ALA B 1 227 ? 15.375 -23.281 -5.934 1 98.62 227 ALA B O 1
ATOM 4883 N N . ALA B 1 228 ? 13.453 -24.453 -5.895 1 98.5 228 ALA B N 1
ATOM 4884 C CA . ALA B 1 228 ? 13.188 -24.188 -4.48 1 98.5 228 ALA B CA 1
ATOM 4885 C C . ALA B 1 228 ? 14.297 -24.75 -3.598 1 98.5 228 ALA B C 1
ATOM 4887 O O . ALA B 1 228 ? 14.711 -24.109 -2.629 1 98.5 228 ALA B O 1
ATOM 4888 N N . ALA B 1 229 ? 14.734 -25.953 -3.955 1 98.56 229 ALA B N 1
ATOM 4889 C CA . ALA B 1 229 ? 15.797 -26.594 -3.176 1 98.56 229 ALA B CA 1
ATOM 4890 C C . ALA B 1 229 ? 17.094 -25.812 -3.254 1 98.56 229 ALA B C 1
ATOM 4892 O O . ALA B 1 229 ? 17.812 -25.672 -2.256 1 98.56 229 ALA B O 1
ATOM 4893 N N . VAL B 1 230 ? 17.422 -25.312 -4.398 1 98.62 230 VAL B N 1
ATOM 4894 C CA . VAL B 1 230 ? 18.625 -24.5 -4.594 1 98.62 230 VAL B CA 1
ATOM 4895 C C . VAL B 1 230 ? 18.562 -23.25 -3.723 1 98.62 230 VAL B C 1
ATOM 4897 O O . VAL B 1 230 ? 19.531 -22.891 -3.07 1 98.62 230 VAL B O 1
ATOM 4900 N N . ALA B 1 231 ? 17.438 -22.625 -3.666 1 98.5 231 ALA B N 1
ATOM 4901 C CA . ALA B 1 231 ? 17.25 -21.453 -2.834 1 98.5 231 ALA B CA 1
ATOM 4902 C C . ALA B 1 231 ? 17.281 -21.812 -1.352 1 98.5 231 ALA B C 1
ATOM 4904 O O . ALA B 1 231 ? 17.859 -21.078 -0.544 1 98.5 231 ALA B O 1
ATOM 4905 N N . ALA B 1 232 ? 16.625 -22.922 -1.023 1 98.62 232 ALA B N 1
ATOM 4906 C CA . ALA B 1 232 ? 16.547 -23.359 0.367 1 98.62 232 ALA B CA 1
ATOM 4907 C C . ALA B 1 232 ? 17.938 -23.531 0.96 1 98.62 232 ALA B C 1
ATOM 4909 O O . ALA B 1 232 ? 18.172 -23.203 2.123 1 98.62 232 ALA B O 1
ATOM 4910 N N . ASP B 1 233 ? 18.844 -24.047 0.187 1 98.06 233 ASP B N 1
ATOM 4911 C CA . ASP B 1 233 ? 20.219 -24.281 0.63 1 98.06 233 ASP B CA 1
ATOM 4912 C C . ASP B 1 233 ? 20.906 -22.969 1.02 1 98.06 233 ASP B C 1
ATOM 4914 O O . ASP B 1 233 ? 21.844 -22.969 1.818 1 98.06 233 ASP B O 1
ATOM 4918 N N . ARG B 1 234 ? 20.453 -21.828 0.58 1 97.38 234 ARG B N 1
ATOM 4919 C CA . ARG B 1 234 ? 21.094 -20.547 0.789 1 97.38 234 ARG B CA 1
ATOM 4920 C C . ARG B 1 234 ? 20.5 -19.828 2.004 1 97.38 234 ARG B C 1
ATOM 4922 O O . ARG B 1 234 ? 21.109 -18.891 2.531 1 97.38 234 ARG B O 1
ATOM 4929 N N . ILE B 1 235 ? 19.297 -20.297 2.445 1 97.69 235 ILE B N 1
ATOM 4930 C CA . ILE B 1 235 ? 18.625 -19.531 3.479 1 97.69 235 ILE B CA 1
ATOM 4931 C C . ILE B 1 235 ? 18.297 -20.422 4.672 1 97.69 235 ILE B C 1
ATOM 4933 O O . ILE B 1 235 ? 17.391 -20.141 5.445 1 97.69 235 ILE B O 1
ATOM 4937 N N . GLU B 1 236 ? 18.953 -21.562 4.766 1 97.19 236 GLU B N 1
ATOM 4938 C CA . GLU B 1 236 ? 18.719 -22.5 5.871 1 97.19 236 GLU B CA 1
ATOM 4939 C C . GLU B 1 236 ? 18.953 -21.812 7.219 1 97.19 236 GLU B C 1
ATOM 4941 O O . GLU B 1 236 ? 20.016 -21.25 7.465 1 97.19 236 GLU B O 1
ATOM 4946 N N . GLY B 1 237 ? 17.938 -21.828 8.016 1 95.5 237 GLY B N 1
ATOM 4947 C CA . GLY B 1 237 ? 18.031 -21.281 9.367 1 95.5 237 GLY B CA 1
ATOM 4948 C C . GLY B 1 237 ? 18.156 -19.781 9.398 1 95.5 237 GLY B C 1
ATOM 4949 O O . GLY B 1 237 ? 18.469 -19.188 10.438 1 95.5 237 GLY B O 1
ATOM 4950 N N . ALA B 1 238 ? 17.938 -19.125 8.336 1 97.5 238 ALA B N 1
ATOM 4951 C CA . ALA B 1 238 ? 18.125 -17.688 8.219 1 97.5 238 ALA B CA 1
ATOM 4952 C C . ALA B 1 238 ? 16.844 -16.938 8.586 1 97.5 238 ALA B C 1
ATOM 4954 O O . ALA B 1 238 ? 15.773 -17.531 8.703 1 97.5 238 ALA B O 1
ATOM 4955 N N . ARG B 1 239 ? 16.938 -15.688 8.914 1 98.56 239 ARG B N 1
ATOM 4956 C CA . ARG B 1 239 ? 15.82 -14.75 8.914 1 98.56 239 ARG B CA 1
ATOM 4957 C C . ARG B 1 239 ? 15.625 -14.133 7.531 1 98.56 239 ARG B C 1
ATOM 4959 O O . ARG B 1 239 ? 16.484 -13.398 7.051 1 98.56 239 ARG B O 1
ATOM 4966 N N . VAL B 1 240 ? 14.547 -14.453 6.965 1 98.69 240 VAL B N 1
ATOM 4967 C CA . VAL B 1 240 ? 14.383 -14.188 5.535 1 98.69 240 VAL B CA 1
ATOM 4968 C C . VAL B 1 240 ? 13.297 -13.141 5.324 1 98.69 240 VAL B C 1
ATOM 4970 O O . VAL B 1 240 ? 12.289 -13.125 6.043 1 98.69 240 VAL B O 1
ATOM 4973 N N . CYS B 1 241 ? 13.531 -12.242 4.387 1 98.75 241 CYS B N 1
ATOM 4974 C CA . CYS B 1 241 ? 12.523 -11.289 3.938 1 98.75 241 CYS B CA 1
ATOM 4975 C C . CYS B 1 241 ? 12.031 -11.641 2.539 1 98.75 241 CYS B C 1
ATOM 4977 O O . CYS B 1 241 ? 12.82 -12.039 1.681 1 98.75 241 CYS B O 1
ATOM 4979 N N . THR B 1 242 ? 10.742 -11.555 2.363 1 98.69 242 THR B N 1
ATOM 4980 C CA . THR B 1 242 ? 10.156 -11.836 1.06 1 98.69 242 THR B CA 1
ATOM 4981 C C . THR B 1 242 ? 8.922 -10.961 0.82 1 98.69 242 THR B C 1
ATOM 4983 O O . THR B 1 242 ? 8.594 -10.109 1.646 1 98.69 242 THR B O 1
ATOM 4986 N N . LEU B 1 243 ? 8.391 -11.016 -0.398 1 98.25 243 LEU B N 1
ATOM 4987 C CA . LEU B 1 243 ? 7.141 -10.352 -0.749 1 98.25 243 LEU B CA 1
ATOM 4988 C C . LEU B 1 243 ? 6.371 -11.148 -1.798 1 98.25 243 LEU B C 1
ATOM 4990 O O . LEU B 1 243 ? 6.914 -12.07 -2.4 1 98.25 243 LEU B O 1
ATOM 4994 N N . SER B 1 244 ? 5.121 -10.867 -1.936 1 95.38 244 SER B N 1
ATOM 4995 C CA . SER B 1 244 ? 4.227 -11.445 -2.934 1 95.38 244 SER B CA 1
ATOM 4996 C C . SER B 1 244 ? 4.059 -12.945 -2.723 1 95.38 244 SER B C 1
ATOM 4998 O O . SER B 1 244 ? 4.648 -13.523 -1.806 1 95.38 244 SER B O 1
ATOM 5000 N N . ARG B 1 245 ? 3.242 -13.531 -3.531 1 95.19 245 ARG B N 1
ATOM 5001 C CA . ARG B 1 245 ? 2.984 -14.961 -3.482 1 95.19 245 ARG B CA 1
ATOM 5002 C C . ARG B 1 245 ? 3.73 -15.695 -4.594 1 95.19 245 ARG B C 1
ATOM 5004 O O . ARG B 1 245 ? 3.549 -15.383 -5.777 1 95.19 245 ARG B O 1
ATOM 5011 N N . SER B 1 246 ? 4.582 -16.516 -4.207 1 95.62 246 SER B N 1
ATOM 5012 C CA . SER B 1 246 ? 5.281 -17.438 -5.094 1 95.62 246 SER B CA 1
ATOM 5013 C C . SER B 1 246 ? 5.289 -18.844 -4.527 1 95.62 246 SER B C 1
ATOM 5015 O O . SER B 1 246 ? 5.855 -19.094 -3.461 1 95.62 246 SER B O 1
ATOM 5017 N N . GLY B 1 247 ? 4.664 -19.75 -5.27 1 94.25 247 GLY B N 1
ATOM 5018 C CA . GLY B 1 247 ? 4.691 -21.141 -4.832 1 94.25 247 GLY B CA 1
ATOM 5019 C C . GLY B 1 247 ? 6.094 -21.688 -4.691 1 94.25 247 GLY B C 1
ATOM 5020 O O . GLY B 1 247 ? 6.371 -22.469 -3.777 1 94.25 247 GLY B O 1
ATOM 5021 N N . THR B 1 248 ? 6.977 -21.297 -5.523 1 96.81 248 THR B N 1
ATOM 5022 C CA . THR B 1 248 ? 8.359 -21.75 -5.488 1 96.81 248 THR B CA 1
ATOM 5023 C C . THR B 1 248 ? 9.078 -21.219 -4.25 1 96.81 248 THR B C 1
ATOM 5025 O O . THR B 1 248 ? 9.836 -21.938 -3.6 1 96.81 248 THR B O 1
ATOM 5028 N N . VAL B 1 249 ? 8.883 -19.984 -3.885 1 98 249 VAL B N 1
ATOM 5029 C CA . VAL B 1 249 ? 9.484 -19.375 -2.701 1 98 249 VAL B CA 1
ATOM 5030 C C . VAL B 1 249 ? 8.93 -20.047 -1.442 1 98 249 VAL B C 1
ATOM 5032 O O . VAL B 1 249 ? 9.68 -20.328 -0.501 1 98 249 VAL B O 1
ATOM 5035 N N . GLN B 1 250 ? 7.605 -20.281 -1.479 1 95.81 250 GLN B N 1
ATOM 5036 C CA . GLN B 1 250 ? 7 -20.938 -0.33 1 95.81 250 GLN B CA 1
ATOM 5037 C C . GLN B 1 250 ? 7.629 -22.312 -0.093 1 95.81 250 GLN B C 1
ATOM 5039 O O . GLN B 1 250 ? 7.949 -22.672 1.043 1 95.81 250 GLN B O 1
ATOM 5044 N N . THR B 1 251 ? 7.785 -23.062 -1.146 1 95.88 251 THR B N 1
ATOM 5045 C CA . THR B 1 251 ? 8.422 -24.375 -1.051 1 95.88 251 THR B CA 1
ATOM 5046 C C . THR B 1 251 ? 9.859 -24.234 -0.542 1 95.88 251 THR B C 1
ATOM 5048 O O . THR B 1 251 ? 10.305 -25.031 0.281 1 95.88 251 THR B O 1
ATOM 5051 N N . ALA B 1 252 ? 10.57 -23.234 -1.021 1 98.12 252 ALA B N 1
ATOM 5052 C CA . ALA B 1 252 ? 11.938 -22.984 -0.568 1 98.12 252 ALA B CA 1
ATOM 5053 C C . ALA B 1 252 ? 11.977 -22.703 0.932 1 98.12 252 ALA B C 1
ATOM 5055 O O . ALA B 1 252 ? 12.836 -23.234 1.646 1 98.12 252 ALA B O 1
ATOM 5056 N N . LEU B 1 253 ? 11.062 -21.891 1.42 1 97.88 253 LEU B N 1
ATOM 5057 C CA . LEU B 1 253 ? 10.992 -21.547 2.836 1 97.88 253 LEU B CA 1
ATOM 5058 C C . LEU B 1 253 ? 10.695 -22.781 3.682 1 97.88 253 LEU B C 1
ATOM 5060 O O . LEU B 1 253 ? 11.352 -23.016 4.699 1 97.88 253 LEU B O 1
ATOM 5064 N N . GLU B 1 254 ? 9.75 -23.562 3.209 1 95.25 254 GLU B N 1
ATOM 5065 C CA . GLU B 1 254 ? 9.383 -24.781 3.943 1 95.25 254 GLU B CA 1
ATOM 5066 C C . GLU B 1 254 ? 10.555 -25.75 4.039 1 95.25 254 GLU B C 1
ATOM 5068 O O . GLU B 1 254 ? 10.758 -26.391 5.07 1 95.25 254 GLU B O 1
ATOM 5073 N N . ARG B 1 255 ? 11.273 -25.812 3.023 1 96.38 255 ARG B N 1
ATOM 5074 C CA . ARG B 1 255 ? 12.43 -26.703 2.99 1 96.38 255 ARG B CA 1
ATOM 5075 C C . ARG B 1 255 ? 13.57 -26.156 3.84 1 96.38 255 ARG B C 1
ATOM 5077 O O . ARG B 1 255 ? 14.258 -26.922 4.527 1 96.38 255 ARG B O 1
ATOM 5084 N N . ALA B 1 256 ? 13.758 -24.906 3.785 1 97.69 256 ALA B N 1
ATOM 5085 C CA . ALA B 1 256 ? 14.898 -24.25 4.441 1 97.69 256 ALA B CA 1
ATOM 5086 C C . ALA B 1 256 ? 14.688 -24.188 5.949 1 97.69 256 ALA B C 1
ATOM 5088 O O . ALA B 1 256 ? 15.648 -24.094 6.711 1 97.69 256 ALA B O 1
ATOM 5089 N N . ASP B 1 257 ? 13.422 -24.172 6.363 1 96.25 257 ASP B N 1
ATOM 5090 C CA . ASP B 1 257 ? 13.07 -24.047 7.773 1 96.25 257 ASP B CA 1
ATOM 5091 C C . ASP B 1 257 ? 13.734 -22.828 8.391 1 96.25 257 ASP B C 1
ATOM 5093 O O . ASP B 1 257 ? 14.461 -22.938 9.383 1 96.25 257 ASP B O 1
ATOM 5097 N N . PRO B 1 258 ? 13.438 -21.688 7.852 1 96.19 258 PRO B N 1
ATOM 5098 C CA . PRO B 1 258 ? 14.062 -20.453 8.359 1 96.19 258 PRO B CA 1
ATOM 5099 C C . PRO B 1 258 ? 13.648 -20.141 9.797 1 96.19 258 PRO B C 1
ATOM 5101 O O . PRO B 1 258 ? 12.641 -20.656 10.281 1 96.19 258 PRO B O 1
ATOM 5104 N N . ASP B 1 259 ? 14.453 -19.312 10.453 1 96.75 259 ASP B N 1
ATOM 5105 C CA . ASP B 1 259 ? 14.172 -18.891 11.82 1 96.75 259 ASP B CA 1
ATOM 5106 C C . ASP B 1 259 ? 12.953 -17.969 11.875 1 96.75 259 ASP B C 1
ATOM 5108 O O . ASP B 1 259 ? 12.148 -18.062 12.805 1 96.75 259 ASP B O 1
ATOM 5112 N N . ALA B 1 260 ? 12.867 -17.109 10.953 1 98.25 260 ALA B N 1
ATOM 5113 C CA . ALA B 1 260 ? 11.781 -16.141 10.867 1 98.25 260 ALA B CA 1
ATOM 5114 C C . ALA B 1 260 ? 11.602 -15.625 9.445 1 98.25 260 ALA B C 1
ATOM 5116 O O . ALA B 1 260 ? 12.531 -15.695 8.633 1 98.25 260 ALA B O 1
ATOM 5117 N N . VAL B 1 261 ? 10.406 -15.141 9.18 1 98.56 261 VAL B N 1
ATOM 5118 C CA . VAL B 1 261 ? 10.117 -14.625 7.848 1 98.56 261 VAL B CA 1
ATOM 5119 C C . VAL B 1 261 ? 9.422 -13.266 7.961 1 98.56 261 VAL B C 1
ATOM 5121 O O . VAL B 1 261 ? 8.422 -13.133 8.672 1 98.56 261 VAL B O 1
ATOM 5124 N N . LEU B 1 262 ? 9.992 -12.242 7.336 1 98.69 262 LEU B N 1
ATOM 5125 C CA . LEU B 1 262 ? 9.375 -10.93 7.156 1 98.69 262 LEU B CA 1
ATOM 5126 C C . LEU B 1 262 ? 8.711 -10.82 5.789 1 98.69 262 LEU B C 1
ATOM 5128 O O . LEU B 1 262 ? 9.352 -11.039 4.762 1 98.69 262 LEU B O 1
ATOM 5132 N N . ILE B 1 263 ? 7.426 -10.477 5.793 1 98.38 263 ILE B N 1
ATOM 5133 C CA . ILE B 1 263 ? 6.656 -10.492 4.551 1 98.38 263 ILE B CA 1
ATOM 5134 C C . ILE B 1 263 ? 5.949 -9.156 4.359 1 98.38 263 ILE B C 1
ATOM 5136 O O . ILE B 1 263 ? 5.309 -8.648 5.285 1 98.38 263 ILE B O 1
ATOM 5140 N N . ALA B 1 264 ? 6.066 -8.617 3.186 1 98.19 264 ALA B N 1
ATOM 5141 C CA . ALA B 1 264 ? 5.297 -7.422 2.848 1 98.19 264 ALA B CA 1
ATOM 5142 C C . ALA B 1 264 ? 3.875 -7.785 2.428 1 98.19 264 ALA B C 1
ATOM 5144 O O . ALA B 1 264 ? 3.643 -8.852 1.855 1 98.19 264 ALA B O 1
ATOM 5145 N N . GLU B 1 265 ? 2.971 -6.898 2.596 1 96.06 265 GLU B N 1
ATOM 5146 C CA . GLU B 1 265 ? 1.575 -7.133 2.234 1 96.06 265 GLU B CA 1
ATOM 5147 C C . GLU B 1 265 ? 1.416 -7.309 0.728 1 96.06 265 GLU B C 1
ATOM 5149 O O . GLU B 1 265 ? 0.565 -8.078 0.273 1 96.06 265 GLU B O 1
ATOM 5154 N N . SER B 1 266 ? 2.211 -6.508 -0.055 1 95.31 266 SER B N 1
ATOM 5155 C CA . SER B 1 266 ? 2.289 -6.637 -1.506 1 95.31 266 SER B CA 1
ATOM 5156 C C . SER B 1 266 ? 1.03 -6.098 -2.178 1 95.31 266 SER B C 1
ATOM 5158 O O . SER B 1 266 ? 0.335 -6.832 -2.883 1 95.31 266 SER B O 1
ATOM 5160 N N . ARG B 1 267 ? 0.922 -4.785 -2.115 1 91.81 267 ARG B N 1
ATOM 5161 C CA . ARG B 1 267 ? -0.121 -4.117 -2.889 1 91.81 267 ARG B CA 1
ATOM 5162 C C . ARG B 1 267 ? 0.351 -3.826 -4.309 1 91.81 267 ARG B C 1
ATOM 5164 O O . ARG B 1 267 ? 1.546 -3.637 -4.547 1 91.81 267 ARG B O 1
ATOM 5171 N N . PRO B 1 268 ? -0.653 -3.727 -5.215 1 88.62 268 PRO B N 1
ATOM 5172 C CA . PRO B 1 268 ? -2.072 -4.059 -5.078 1 88.62 268 PRO B CA 1
ATOM 5173 C C . PRO B 1 268 ? -2.316 -5.562 -4.941 1 88.62 268 PRO B C 1
ATOM 5175 O O . PRO B 1 268 ? -1.436 -6.363 -5.266 1 88.62 268 PRO B O 1
ATOM 5178 N N . GLY B 1 269 ? -3.436 -6.004 -4.48 1 86.94 269 GLY B N 1
ATOM 5179 C CA . GLY B 1 269 ? -3.84 -7.391 -4.34 1 86.94 269 GLY B CA 1
ATOM 5180 C C . GLY B 1 269 ? -3.691 -7.914 -2.922 1 86.94 269 GLY B C 1
ATOM 5181 O O . GLY B 1 269 ? -4.574 -8.617 -2.418 1 86.94 269 GLY B O 1
ATOM 5182 N N . GLY B 1 270 ? -2.436 -7.586 -2.287 1 92.12 270 GLY B N 1
ATOM 5183 C CA . GLY B 1 270 ? -2.244 -7.961 -0.896 1 92.12 270 GLY B CA 1
ATOM 5184 C C . GLY B 1 270 ? -1.943 -9.438 -0.709 1 92.12 270 GLY B C 1
ATOM 5185 O O . GLY B 1 270 ? -2.27 -10.016 0.33 1 92.12 270 GLY B O 1
ATOM 5186 N N . GLU B 1 271 ? -1.389 -10.078 -1.668 1 93.12 271 GLU B N 1
ATOM 5187 C CA . GLU B 1 271 ? -1.18 -11.523 -1.635 1 93.12 271 GLU B CA 1
ATOM 5188 C C . GLU B 1 271 ? -0.195 -11.914 -0.537 1 93.12 271 GLU B C 1
ATOM 5190 O O . GLU B 1 271 ? -0.155 -13.07 -0.114 1 93.12 271 GLU B O 1
ATOM 5195 N N . GLY B 1 272 ? 0.602 -10.961 -0.054 1 96.12 272 GLY B N 1
ATOM 5196 C CA . GLY B 1 272 ? 1.512 -11.242 1.045 1 96.12 272 GLY B CA 1
ATOM 5197 C C . GLY B 1 272 ? 0.797 -11.625 2.326 1 96.12 272 GLY B C 1
ATOM 5198 O O . GLY B 1 272 ? 1.344 -12.367 3.15 1 96.12 272 GLY B O 1
ATOM 5199 N N . ILE B 1 273 ? -0.385 -11.156 2.5 1 95.81 273 ILE B N 1
ATOM 5200 C CA . ILE B 1 273 ? -1.177 -11.469 3.686 1 95.81 273 ILE B CA 1
ATOM 5201 C C . ILE B 1 273 ? -1.508 -12.961 3.709 1 95.81 273 ILE B C 1
ATOM 5203 O O . ILE B 1 273 ? -1.353 -13.617 4.738 1 95.81 273 ILE B O 1
ATOM 5207 N N . ASP B 1 274 ? -1.895 -13.477 2.555 1 93.38 274 ASP B N 1
ATOM 5208 C CA . ASP B 1 274 ? -2.205 -14.898 2.445 1 93.38 274 ASP B CA 1
ATOM 5209 C C . ASP B 1 274 ? -0.967 -15.75 2.705 1 93.38 274 ASP B C 1
ATOM 5211 O O . ASP B 1 274 ? -1.059 -16.812 3.326 1 93.38 274 ASP B O 1
ATOM 5215 N N . VAL B 1 275 ? 0.11 -15.297 2.236 1 95.38 275 VAL B N 1
ATOM 5216 C CA . VAL B 1 275 ? 1.364 -16.016 2.436 1 95.38 275 VAL B CA 1
ATOM 5217 C C . VAL B 1 275 ? 1.718 -16.031 3.922 1 95.38 275 VAL B C 1
ATOM 5219 O O . VAL B 1 275 ? 2.09 -17.078 4.465 1 95.38 275 VAL B O 1
ATOM 5222 N N . ALA B 1 276 ? 1.599 -14.891 4.566 1 96.94 276 ALA B N 1
ATOM 5223 C CA . ALA B 1 276 ? 1.875 -14.805 6 1 96.94 276 ALA B CA 1
ATOM 5224 C C . ALA B 1 276 ? 0.998 -15.773 6.785 1 96.94 276 ALA B C 1
ATOM 5226 O O . ALA B 1 276 ? 1.482 -16.469 7.68 1 96.94 276 ALA B O 1
ATOM 5227 N N . GLU B 1 277 ? -0.246 -15.867 6.402 1 95.62 277 GLU B N 1
ATOM 5228 C CA . GLU B 1 277 ? -1.177 -16.766 7.082 1 95.62 277 GLU B CA 1
ATOM 5229 C C . GLU B 1 277 ? -0.786 -18.219 6.875 1 95.62 277 GLU B C 1
ATOM 5231 O O . GLU B 1 277 ? -0.854 -19.031 7.805 1 95.62 277 GLU B O 1
ATOM 5236 N N . SER B 1 278 ? -0.419 -18.484 5.672 1 92.81 278 SER B N 1
ATOM 5237 C CA . SER B 1 278 ? -0.1 -19.859 5.34 1 92.81 278 SER B CA 1
ATOM 5238 C C . SER B 1 278 ? 1.154 -20.328 6.07 1 92.81 278 SER B C 1
ATOM 5240 O O . SER B 1 278 ? 1.304 -21.516 6.355 1 92.81 278 SER B O 1
ATOM 5242 N N . LEU B 1 279 ? 2.006 -19.406 6.406 1 95.62 279 LEU B N 1
ATOM 5243 C CA . LEU B 1 279 ? 3.273 -19.766 7.031 1 95.62 279 LEU B CA 1
ATOM 5244 C C . LEU B 1 279 ? 3.18 -19.656 8.547 1 95.62 279 LEU B C 1
ATOM 5246 O O . LEU B 1 279 ? 4.039 -20.172 9.273 1 95.62 279 LEU B O 1
ATOM 5250 N N . ALA B 1 280 ? 2.096 -18.969 8.922 1 95.06 280 ALA B N 1
ATOM 5251 C CA . ALA B 1 280 ? 1.91 -18.766 10.352 1 95.06 280 ALA B CA 1
ATOM 5252 C C . ALA B 1 280 ? 1.803 -20.094 11.094 1 95.06 280 ALA B C 1
ATOM 5254 O O . ALA B 1 280 ? 1.176 -21.031 10.609 1 95.06 280 ALA B O 1
ATOM 5255 N N . GLY B 1 281 ? 2.396 -20.234 12.305 1 90.12 281 GLY B N 1
ATOM 5256 C CA . GLY B 1 281 ? 2.389 -21.484 13.07 1 90.12 281 GLY B CA 1
ATOM 5257 C C . GLY B 1 281 ? 3.623 -22.328 12.844 1 90.12 281 GLY B C 1
ATOM 5258 O O . GLY B 1 281 ? 4.105 -22.984 13.766 1 90.12 281 GLY B O 1
ATOM 5259 N N . ASP B 1 282 ? 4.125 -22.297 11.609 1 90.62 282 ASP B N 1
ATOM 5260 C CA . ASP B 1 282 ? 5.324 -23.062 11.297 1 90.62 282 ASP B CA 1
ATOM 5261 C C . ASP B 1 282 ? 6.586 -22.25 11.547 1 90.62 282 ASP B C 1
ATOM 5263 O O . ASP B 1 282 ? 7.637 -22.797 11.875 1 90.62 282 ASP B O 1
ATOM 5267 N N . PHE B 1 283 ? 6.406 -20.938 11.328 1 93.94 283 PHE B N 1
ATOM 5268 C CA . PHE B 1 283 ? 7.527 -20.016 11.469 1 93.94 283 PHE B CA 1
ATOM 5269 C C . PHE B 1 283 ? 7.125 -18.781 12.266 1 93.94 283 PHE B C 1
ATOM 5271 O O . PHE B 1 283 ? 5.934 -18.516 12.453 1 93.94 283 PHE B O 1
ATOM 5278 N N . GLU B 1 284 ? 8.141 -18.125 12.773 1 97.12 284 GLU B N 1
ATOM 5279 C CA . GLU B 1 284 ? 7.906 -16.766 13.227 1 97.12 284 GLU B CA 1
ATOM 5280 C C . GLU B 1 284 ? 7.691 -15.812 12.047 1 97.12 284 GLU B C 1
ATOM 5282 O O . GLU B 1 284 ? 8.617 -15.562 11.273 1 97.12 284 GLU B O 1
ATOM 5287 N N . VAL B 1 285 ? 6.48 -15.32 11.945 1 97.88 285 VAL B N 1
ATOM 5288 C CA . VAL B 1 285 ? 6.125 -14.539 10.766 1 97.88 285 VAL B CA 1
ATOM 5289 C C . VAL B 1 285 ? 5.82 -13.102 11.18 1 97.88 285 VAL B C 1
ATOM 5291 O O . VAL B 1 285 ? 5.031 -12.867 12.102 1 97.88 285 VAL B O 1
ATOM 5294 N N . THR B 1 286 ? 6.434 -12.133 10.57 1 97.12 286 THR B N 1
ATOM 5295 C CA . THR B 1 286 ? 6.117 -10.719 10.695 1 97.12 286 THR B CA 1
ATOM 5296 C C . THR B 1 286 ? 5.578 -10.164 9.375 1 97.12 286 THR B C 1
ATOM 5298 O O . THR B 1 286 ? 6.188 -10.359 8.32 1 97.12 286 THR B O 1
ATOM 5301 N N . LEU B 1 287 ? 4.41 -9.57 9.422 1 96.94 287 LEU B N 1
ATOM 5302 C CA . LEU B 1 287 ? 3.791 -8.906 8.281 1 96.94 287 LEU B CA 1
ATOM 5303 C C . LEU B 1 287 ? 3.945 -7.391 8.383 1 96.94 287 LEU B C 1
ATOM 5305 O O . LEU B 1 287 ? 3.756 -6.812 9.453 1 96.94 287 LEU B O 1
ATOM 5309 N N . THR B 1 288 ? 4.312 -6.742 7.297 1 96.56 288 THR B N 1
ATOM 5310 C CA . THR B 1 288 ? 4.457 -5.293 7.297 1 96.56 288 THR B CA 1
ATOM 5311 C C . THR B 1 288 ? 3.922 -4.699 5.996 1 96.56 288 THR B C 1
ATOM 5313 O O . THR B 1 288 ? 3.488 -5.43 5.105 1 96.56 288 THR B O 1
ATOM 5316 N N . SER B 1 289 ? 3.807 -3.41 5.902 1 95.88 289 SER B N 1
ATOM 5317 C CA . SER B 1 289 ? 3.357 -2.723 4.695 1 95.88 289 SER B CA 1
ATOM 5318 C C . SER B 1 289 ? 4.48 -2.613 3.67 1 95.88 289 SER B C 1
ATOM 5320 O O . SER B 1 289 ? 5.656 -2.752 4.012 1 95.88 289 SER B O 1
ATOM 5322 N N . ASP B 1 290 ? 4.121 -2.379 2.418 1 97.19 290 ASP B N 1
ATOM 5323 C CA . ASP B 1 290 ? 5.121 -2.209 1.37 1 97.19 290 ASP B CA 1
ATOM 5324 C C . ASP B 1 290 ? 6.016 -1.005 1.657 1 97.19 290 ASP B C 1
ATOM 5326 O O . ASP B 1 290 ? 7.223 -1.046 1.4 1 97.19 290 ASP B O 1
ATOM 5330 N N . ALA B 1 291 ? 5.445 0.031 2.217 1 96.5 291 ALA B N 1
ATOM 5331 C CA . ALA B 1 291 ? 6.176 1.26 2.521 1 96.5 291 ALA B CA 1
ATOM 5332 C C . ALA B 1 291 ? 7.242 1.017 3.586 1 96.5 291 ALA B C 1
ATOM 5334 O O . ALA B 1 291 ? 8.305 1.643 3.564 1 96.5 291 ALA B O 1
ATOM 5335 N N . ALA B 1 292 ? 7.004 0.09 4.488 1 96.25 292 ALA B N 1
ATOM 5336 C CA . ALA B 1 292 ? 7.863 -0.11 5.652 1 96.25 292 ALA B CA 1
ATOM 5337 C C . ALA B 1 292 ? 8.945 -1.147 5.359 1 96.25 292 ALA B C 1
ATOM 5339 O O . ALA B 1 292 ? 9.922 -1.264 6.105 1 96.25 292 ALA B O 1
ATOM 5340 N N . LEU B 1 293 ? 8.82 -1.897 4.332 1 97.31 293 LEU B N 1
ATOM 5341 C CA . LEU B 1 293 ? 9.617 -3.102 4.105 1 97.31 293 LEU B CA 1
ATOM 5342 C C . LEU B 1 293 ? 11.109 -2.777 4.098 1 97.31 293 LEU B C 1
ATOM 5344 O O . LEU B 1 293 ? 11.891 -3.42 4.801 1 97.31 293 LEU B O 1
ATOM 5348 N N . ALA B 1 294 ? 11.516 -1.771 3.348 1 95.75 294 ALA B N 1
ATOM 5349 C CA . ALA B 1 294 ? 12.93 -1.413 3.221 1 95.75 294 ALA B CA 1
ATOM 5350 C C . ALA B 1 294 ? 13.531 -1.059 4.578 1 95.75 294 ALA B C 1
ATOM 5352 O O . ALA B 1 294 ? 14.625 -1.514 4.918 1 95.75 294 ALA B O 1
ATOM 5353 N N . GLY B 1 295 ? 12.82 -0.285 5.355 1 93.75 295 GLY B N 1
ATOM 5354 C CA . GLY B 1 295 ? 13.32 0.155 6.645 1 93.75 295 GLY B CA 1
ATOM 5355 C C . GLY B 1 295 ? 13.305 -0.938 7.695 1 93.75 295 GLY B C 1
ATOM 5356 O O . GLY B 1 295 ? 14.031 -0.862 8.688 1 93.75 295 GLY B O 1
ATOM 5357 N N . ARG B 1 296 ? 12.539 -1.989 7.516 1 95.25 296 ARG B N 1
ATOM 5358 C CA . ARG B 1 296 ? 12.352 -3.029 8.516 1 95.25 296 ARG B CA 1
ATOM 5359 C C . ARG B 1 296 ? 13.461 -4.074 8.438 1 95.25 296 ARG B C 1
ATOM 5361 O O . ARG B 1 296 ? 13.641 -4.859 9.375 1 95.25 296 ARG B O 1
ATOM 5368 N N . LEU B 1 297 ? 14.203 -4.117 7.352 1 96.56 297 LEU B N 1
ATOM 5369 C CA . LEU B 1 297 ? 15.211 -5.152 7.164 1 96.56 297 LEU B CA 1
ATOM 5370 C C . LEU B 1 297 ? 16.203 -5.164 8.32 1 96.56 297 LEU B C 1
ATOM 5372 O O . LEU B 1 297 ? 16.516 -6.227 8.859 1 96.56 297 LEU B O 1
ATOM 5376 N N . ALA B 1 298 ? 16.625 -3.979 8.672 1 92.19 298 ALA B N 1
ATOM 5377 C CA . ALA B 1 298 ? 17.625 -3.879 9.734 1 92.19 298 ALA B CA 1
ATOM 5378 C C . ALA B 1 298 ? 17.016 -4.238 11.086 1 92.19 298 ALA B C 1
ATOM 5380 O O . ALA B 1 298 ? 17.609 -5.004 11.852 1 92.19 298 ALA B O 1
ATOM 5381 N N . GLU B 1 299 ? 15.859 -3.668 11.383 1 91.69 299 GLU B N 1
ATOM 5382 C CA . GLU B 1 299 ? 15.203 -3.934 12.664 1 91.69 299 GLU B CA 1
ATOM 5383 C C . GLU B 1 299 ? 14.859 -5.414 12.805 1 91.69 299 GLU B C 1
ATOM 5385 O O . GLU B 1 299 ? 14.891 -5.957 13.914 1 91.69 299 GLU B O 1
ATOM 5390 N N . PHE B 1 300 ? 14.5 -6.02 11.734 1 96.44 300 PHE B N 1
ATOM 5391 C CA . PHE B 1 300 ? 14.164 -7.438 11.703 1 96.44 300 PHE B CA 1
ATOM 5392 C C . PHE B 1 300 ? 15.422 -8.297 11.773 1 96.44 300 PHE B C 1
ATOM 5394 O O . PHE B 1 300 ? 15.344 -9.5 12.023 1 96.44 300 PHE B O 1
ATOM 5401 N N . ASP B 1 301 ? 16.547 -7.734 11.648 1 97.19 301 ASP B N 1
ATOM 5402 C CA . ASP B 1 301 ? 17.812 -8.445 11.594 1 97.19 301 ASP B CA 1
ATOM 5403 C C . ASP B 1 301 ? 17.812 -9.5 10.5 1 97.19 301 ASP B C 1
ATOM 5405 O O . ASP B 1 301 ? 18.094 -10.672 10.758 1 97.19 301 ASP B O 1
ATOM 5409 N N . ALA B 1 302 ? 17.391 -9.148 9.32 1 98.19 302 ALA B N 1
ATOM 5410 C CA . ALA B 1 302 ? 17.297 -10.07 8.195 1 98.19 302 ALA B CA 1
ATOM 5411 C C . ALA B 1 302 ? 18.672 -10.586 7.781 1 98.19 302 ALA B C 1
ATOM 5413 O O . ALA B 1 302 ? 19.656 -9.844 7.82 1 98.19 302 ALA B O 1
ATOM 5414 N N . ASP B 1 303 ? 18.688 -11.844 7.305 1 98.5 303 ASP B N 1
ATOM 5415 C CA . ASP B 1 303 ? 19.922 -12.453 6.812 1 98.5 303 ASP B CA 1
ATOM 5416 C C . ASP B 1 303 ? 19.938 -12.5 5.289 1 98.5 303 ASP B C 1
ATOM 5418 O O . ASP B 1 303 ? 21 -12.523 4.676 1 98.5 303 ASP B O 1
ATOM 5422 N N . ALA B 1 304 ? 18.766 -12.562 4.707 1 98.62 304 ALA B N 1
ATOM 5423 C CA . ALA B 1 304 ? 18.672 -12.711 3.26 1 98.62 304 ALA B CA 1
ATOM 5424 C C . ALA B 1 304 ? 17.297 -12.273 2.756 1 98.62 304 ALA B C 1
ATOM 5426 O O . ALA B 1 304 ? 16.328 -12.203 3.529 1 98.62 304 ALA B O 1
ATOM 5427 N N . VAL B 1 305 ? 17.297 -11.891 1.529 1 98.75 305 VAL B N 1
ATOM 5428 C CA . VAL B 1 305 ? 16.062 -11.633 0.804 1 98.75 305 VAL B CA 1
ATOM 5429 C C . VAL B 1 305 ? 15.844 -12.711 -0.255 1 98.75 305 VAL B C 1
ATOM 5431 O O . VAL B 1 305 ? 16.781 -13.094 -0.958 1 98.75 305 VAL B O 1
ATOM 5434 N N . VAL B 1 306 ? 14.641 -13.25 -0.319 1 98.75 306 VAL B N 1
ATOM 5435 C CA . VAL B 1 306 ? 14.289 -14.242 -1.332 1 98.75 306 VAL B CA 1
ATOM 5436 C C . VAL B 1 306 ? 12.945 -13.883 -1.962 1 98.75 306 VAL B C 1
ATOM 5438 O O . VAL B 1 306 ? 11.953 -13.695 -1.256 1 98.75 306 VAL B O 1
ATOM 5441 N N . VAL B 1 307 ? 12.906 -13.742 -3.244 1 98.69 307 VAL B N 1
ATOM 5442 C CA . VAL B 1 307 ? 11.664 -13.414 -3.939 1 98.69 307 VAL B CA 1
ATOM 5443 C C . VAL B 1 307 ? 11.5 -14.328 -5.152 1 98.69 307 VAL B C 1
ATOM 5445 O O . VAL B 1 307 ? 12.438 -15.031 -5.543 1 98.69 307 VAL B O 1
ATOM 5448 N N . GLY B 1 308 ? 10.289 -14.367 -5.668 1 97.81 308 GLY B N 1
ATOM 5449 C CA . GLY B 1 308 ? 10.047 -15.086 -6.906 1 97.81 308 GLY B CA 1
ATOM 5450 C C . GLY B 1 308 ? 10.398 -14.273 -8.141 1 97.81 308 GLY B C 1
ATOM 5451 O O . GLY B 1 308 ? 11.094 -13.266 -8.055 1 97.81 308 GLY B O 1
ATOM 5452 N N . ALA B 1 309 ? 9.984 -14.797 -9.266 1 96.69 309 ALA B N 1
ATOM 5453 C CA . ALA B 1 309 ? 10.109 -14.133 -10.555 1 96.69 309 ALA B CA 1
ATOM 5454 C C . ALA B 1 309 ? 8.953 -14.5 -11.484 1 96.69 309 ALA B C 1
ATOM 5456 O O . ALA B 1 309 ? 8.531 -15.656 -11.539 1 96.69 309 ALA B O 1
ATOM 5457 N N . ASP B 1 310 ? 8.453 -13.523 -12.086 1 94.25 310 ASP B N 1
ATOM 5458 C CA . ASP B 1 310 ? 7.457 -13.773 -13.125 1 94.25 310 ASP B CA 1
ATOM 5459 C C . ASP B 1 310 ? 8.125 -14.047 -14.477 1 94.25 310 ASP B C 1
ATOM 5461 O O . ASP B 1 310 ? 7.688 -14.922 -15.227 1 94.25 310 ASP B O 1
ATOM 5465 N N . THR B 1 311 ? 9.086 -13.227 -14.719 1 95.69 311 THR B N 1
ATOM 5466 C CA . THR B 1 311 ? 9.867 -13.359 -15.938 1 95.69 311 THR B CA 1
ATOM 5467 C C . THR B 1 311 ? 11.312 -12.93 -15.711 1 95.69 311 THR B C 1
ATOM 5469 O O . THR B 1 311 ? 11.57 -12 -14.938 1 95.69 311 THR B O 1
ATOM 5472 N N . ILE B 1 312 ? 12.219 -13.633 -16.297 1 97.31 312 ILE B N 1
ATOM 5473 C CA . ILE B 1 312 ? 13.633 -13.273 -16.281 1 97.31 312 ILE B CA 1
ATOM 5474 C C . ILE B 1 312 ? 14.102 -12.953 -17.703 1 97.31 312 ILE B C 1
ATOM 5476 O O . ILE B 1 312 ? 13.938 -13.766 -18.609 1 97.31 312 ILE B O 1
ATOM 5480 N N . LEU B 1 313 ? 14.664 -11.773 -17.875 1 96.94 313 LEU B N 1
ATOM 5481 C CA . LEU B 1 313 ? 15.102 -11.328 -19.203 1 96.94 313 LEU B CA 1
ATOM 5482 C C . LEU B 1 313 ? 16.516 -11.805 -19.5 1 96.94 313 LEU B C 1
ATOM 5484 O O . LEU B 1 313 ? 17.266 -12.148 -18.578 1 96.94 313 LEU B O 1
ATOM 5488 N N . PRO B 1 314 ? 16.922 -11.781 -20.781 1 96.88 314 PRO B N 1
ATOM 5489 C CA . PRO B 1 314 ? 18.203 -12.367 -21.188 1 96.88 314 PRO B CA 1
ATOM 5490 C C . PRO B 1 314 ? 19.406 -11.664 -20.547 1 96.88 314 PRO B C 1
ATOM 5492 O O . PRO B 1 314 ? 20.469 -12.266 -20.391 1 96.88 314 PRO B O 1
ATOM 5495 N N . ASP B 1 315 ? 19.25 -10.414 -20.141 1 95.19 315 ASP B N 1
ATOM 5496 C CA . ASP B 1 315 ? 20.359 -9.656 -19.562 1 95.19 315 ASP B CA 1
ATOM 5497 C C . ASP B 1 315 ? 20.406 -9.781 -18.047 1 95.19 315 ASP B C 1
ATOM 5499 O O . ASP B 1 315 ? 21.219 -9.133 -17.391 1 95.19 315 ASP B O 1
ATOM 5503 N N . GLY B 1 316 ? 19.5 -10.562 -17.516 1 95.69 316 GLY B N 1
ATOM 5504 C CA . GLY B 1 316 ? 19.531 -10.836 -16.078 1 95.69 316 GLY B CA 1
ATOM 5505 C C . GLY B 1 316 ? 18.547 -9.992 -15.289 1 95.69 316 GLY B C 1
ATOM 5506 O O . GLY B 1 316 ? 18.406 -10.172 -14.078 1 95.69 316 GLY B O 1
ATOM 5507 N N . ARG B 1 317 ? 17.906 -9.133 -16 1 96.75 317 ARG B N 1
ATOM 5508 C CA . ARG B 1 317 ? 16.812 -8.422 -15.32 1 96.75 317 ARG B CA 1
ATOM 5509 C C . ARG B 1 317 ? 15.711 -9.383 -14.898 1 96.75 317 ARG B C 1
ATOM 5511 O O . ARG B 1 317 ? 15.383 -10.312 -15.633 1 96.75 317 ARG B O 1
ATOM 5518 N N . VAL B 1 318 ? 15.117 -9.117 -13.664 1 96.31 318 VAL B N 1
ATOM 5519 C CA . VAL B 1 318 ? 14.047 -9.977 -13.172 1 96.31 318 VAL B CA 1
ATOM 5520 C C . VAL B 1 318 ? 12.758 -9.164 -13.023 1 96.31 318 VAL B C 1
ATOM 5522 O O . VAL B 1 318 ? 12.742 -8.125 -12.359 1 96.31 318 VAL B O 1
ATOM 5525 N N . LEU B 1 319 ? 11.758 -9.57 -13.75 1 95.62 319 LEU B N 1
ATOM 5526 C CA . LEU B 1 319 ? 10.422 -9.016 -13.586 1 95.62 319 LEU B CA 1
ATOM 5527 C C . LEU B 1 319 ? 9.664 -9.734 -12.477 1 95.62 319 LEU B C 1
ATOM 5529 O O . LEU B 1 319 ? 9.484 -10.953 -12.539 1 95.62 319 LEU B O 1
ATOM 5533 N N . ASN B 1 320 ? 9.266 -9.062 -11.477 1 95.56 320 ASN B N 1
ATOM 5534 C CA . ASN B 1 320 ? 8.484 -9.594 -10.367 1 95.56 320 ASN B CA 1
ATOM 5535 C C . ASN B 1 320 ? 7.535 -8.547 -9.797 1 95.56 320 ASN B C 1
ATOM 5537 O O . ASN B 1 320 ? 7.469 -7.422 -10.305 1 95.56 320 ASN B O 1
ATOM 5541 N N . LYS B 1 321 ? 6.762 -9 -8.82 1 95.12 321 LYS B N 1
ATOM 5542 C CA . LYS B 1 321 ? 5.789 -8.125 -8.18 1 95.12 321 LYS B CA 1
ATOM 5543 C C . LYS B 1 321 ? 6.422 -6.789 -7.805 1 95.12 321 LYS B C 1
ATOM 5545 O O . LYS B 1 321 ? 7.562 -6.746 -7.336 1 95.12 321 LYS B O 1
ATOM 5550 N N . VAL B 1 322 ? 5.648 -5.754 -8.047 1 95.69 322 VAL B N 1
ATOM 5551 C CA . VAL B 1 322 ? 6.102 -4.418 -7.676 1 95.69 322 VAL B CA 1
ATOM 5552 C C . VAL B 1 322 ? 6.457 -4.383 -6.195 1 95.69 322 VAL B C 1
ATOM 5554 O O . VAL B 1 322 ? 5.777 -5 -5.371 1 95.69 322 VAL B O 1
ATOM 5557 N N . GLY B 1 323 ? 7.496 -3.609 -5.836 1 97.38 323 GLY B N 1
ATOM 5558 C CA . GLY B 1 323 ? 8.078 -3.604 -4.504 1 97.38 323 GLY B CA 1
ATOM 5559 C C . GLY B 1 323 ? 9.398 -4.344 -4.426 1 97.38 323 GLY B C 1
ATOM 5560 O O . GLY B 1 323 ? 10.188 -4.129 -3.5 1 97.38 323 GLY B O 1
ATOM 5561 N N . THR B 1 324 ? 9.633 -5.184 -5.398 1 98.12 324 THR B N 1
ATOM 5562 C CA . THR B 1 324 ? 10.844 -5.992 -5.445 1 98.12 324 THR B CA 1
ATOM 5563 C C . THR B 1 324 ? 12.078 -5.109 -5.637 1 98.12 324 THR B C 1
ATOM 5565 O O . THR B 1 324 ? 13.102 -5.324 -4.992 1 98.12 324 THR B O 1
ATOM 5568 N N . HIS B 1 325 ? 11.992 -4.152 -6.52 1 97.69 325 HIS B N 1
ATOM 5569 C CA . HIS B 1 325 ? 13.125 -3.273 -6.777 1 97.69 325 HIS B CA 1
ATOM 5570 C C . HIS B 1 325 ? 13.562 -2.549 -5.508 1 97.69 325 HIS B C 1
ATOM 5572 O O . HIS B 1 325 ? 14.75 -2.512 -5.184 1 97.69 325 HIS B O 1
ATOM 5578 N N . GLY B 1 326 ? 12.562 -1.942 -4.812 1 97.81 326 GLY B N 1
ATOM 5579 C CA . GLY B 1 326 ? 12.867 -1.273 -3.559 1 97.81 326 GLY B CA 1
ATOM 5580 C C . GLY B 1 326 ? 13.492 -2.195 -2.527 1 97.81 326 GLY B C 1
ATOM 5581 O O . GLY B 1 326 ? 14.43 -1.809 -1.828 1 97.81 326 GLY B O 1
ATOM 5582 N N . LEU B 1 327 ? 12.969 -3.387 -2.412 1 98.44 327 LEU B N 1
ATOM 5583 C CA . LEU B 1 327 ? 13.492 -4.375 -1.476 1 98.44 327 LEU B CA 1
ATOM 5584 C C . LEU B 1 327 ? 14.93 -4.746 -1.824 1 98.44 327 LEU B C 1
ATOM 5586 O O . LEU B 1 327 ? 15.773 -4.883 -0.935 1 98.44 327 LEU B O 1
ATOM 5590 N N . ALA B 1 328 ? 15.203 -4.91 -3.088 1 98.38 328 ALA B N 1
ATOM 5591 C CA . ALA B 1 328 ? 16.547 -5.254 -3.539 1 98.38 328 ALA B CA 1
ATOM 5592 C C . ALA B 1 328 ? 17.531 -4.133 -3.232 1 98.38 328 ALA B C 1
ATOM 5594 O O . ALA B 1 328 ? 18.672 -4.391 -2.846 1 98.38 328 ALA B O 1
ATOM 5595 N N . LEU B 1 329 ? 17.141 -2.908 -3.436 1 97.94 329 LEU B N 1
ATOM 5596 C CA . LEU B 1 329 ? 17.969 -1.767 -3.076 1 97.94 329 LEU B CA 1
ATOM 5597 C C . LEU B 1 329 ? 18.297 -1.773 -1.584 1 97.94 329 LEU B C 1
ATOM 5599 O O . LEU B 1 329 ? 19.438 -1.512 -1.186 1 97.94 329 LEU B O 1
ATOM 5603 N N . ALA B 1 330 ? 17.266 -2.033 -0.765 1 98.06 330 ALA B N 1
ATOM 5604 C CA . ALA B 1 330 ? 17.453 -2.078 0.683 1 98.06 330 ALA B CA 1
ATOM 5605 C C . ALA B 1 330 ? 18.422 -3.188 1.076 1 98.06 330 ALA B C 1
ATOM 5607 O O . ALA B 1 330 ? 19.281 -2.994 1.94 1 98.06 330 ALA B O 1
ATOM 5608 N N . ALA B 1 331 ? 18.25 -4.348 0.46 1 98.31 331 ALA B N 1
ATOM 5609 C CA . ALA B 1 331 ? 19.172 -5.457 0.724 1 98.31 331 ALA B CA 1
ATOM 5610 C C . ALA B 1 331 ? 20.609 -5.059 0.429 1 98.31 331 ALA B C 1
ATOM 5612 O O . ALA B 1 331 ? 21.516 -5.332 1.226 1 98.31 331 ALA B O 1
ATOM 5613 N N . ALA B 1 332 ? 20.828 -4.43 -0.703 1 97.56 332 ALA B N 1
ATOM 5614 C CA . ALA B 1 332 ? 22.172 -3.988 -1.096 1 97.56 332 ALA B CA 1
ATOM 5615 C C . ALA B 1 332 ? 22.734 -3 -0.083 1 97.56 332 ALA B C 1
ATOM 5617 O O . ALA B 1 332 ? 23.922 -3.07 0.263 1 97.56 332 ALA B O 1
ATOM 5618 N N . ALA B 1 333 ? 21.922 -2.092 0.379 1 96.38 333 ALA B N 1
ATOM 5619 C CA . ALA B 1 333 ? 22.359 -1.071 1.33 1 96.38 333 ALA B CA 1
ATOM 5620 C C . ALA B 1 333 ? 22.844 -1.703 2.635 1 96.38 333 ALA B C 1
ATOM 5622 O O . ALA B 1 333 ? 23.672 -1.134 3.34 1 96.38 333 ALA B O 1
ATOM 5623 N N . HIS B 1 334 ? 22.344 -2.879 2.965 1 96.44 334 HIS B N 1
ATOM 5624 C CA . HIS B 1 334 ? 22.703 -3.561 4.203 1 96.44 334 HIS B CA 1
ATOM 5625 C C . HIS B 1 334 ? 23.641 -4.73 3.939 1 96.44 334 HIS B C 1
ATOM 5627 O O . HIS B 1 334 ? 23.906 -5.543 4.832 1 96.44 334 HIS B O 1
ATOM 5633 N N . ASP B 1 335 ? 24.078 -4.895 2.713 1 97.19 335 ASP B N 1
ATOM 5634 C CA . ASP B 1 335 ? 24.969 -5.973 2.295 1 97.19 335 ASP B CA 1
ATOM 5635 C C . ASP B 1 335 ? 24.344 -7.34 2.553 1 97.19 335 ASP B C 1
ATOM 5637 O O . ASP B 1 335 ? 25 -8.25 3.055 1 97.19 335 ASP B O 1
ATOM 5641 N N . LEU B 1 336 ? 23.094 -7.461 2.34 1 98.19 336 LEU B N 1
ATOM 5642 C CA . LEU B 1 336 ? 22.375 -8.727 2.477 1 98.19 336 LEU B CA 1
ATOM 5643 C C . LEU B 1 336 ? 22.297 -9.445 1.137 1 98.19 336 LEU B C 1
ATOM 5645 O O . LEU B 1 336 ? 22.094 -8.812 0.098 1 98.19 336 LEU B O 1
ATOM 5649 N N . PRO B 1 337 ? 22.484 -10.75 1.108 1 98.31 337 PRO B N 1
ATOM 5650 C CA . PRO B 1 337 ? 22.234 -11.484 -0.132 1 98.31 337 PRO B CA 1
ATOM 5651 C C . PRO B 1 337 ? 20.781 -11.414 -0.579 1 98.31 337 PRO B C 1
ATOM 5653 O O . PRO B 1 337 ? 19.875 -11.453 0.256 1 98.31 337 PRO B O 1
ATOM 5656 N N . CYS B 1 338 ? 20.578 -11.25 -1.849 1 98.12 338 CYS B N 1
ATOM 5657 C CA . CYS B 1 338 ? 19.266 -11.172 -2.48 1 98.12 338 CYS B CA 1
ATOM 5658 C C . CYS B 1 338 ? 19.141 -12.203 -3.594 1 98.12 338 CYS B C 1
ATOM 5660 O O . CYS B 1 338 ? 19.875 -12.164 -4.578 1 98.12 338 CYS B O 1
ATOM 5662 N N . TYR B 1 339 ? 18.125 -13.125 -3.461 1 98.31 339 TYR B N 1
ATOM 5663 C CA . TYR B 1 339 ? 17.969 -14.234 -4.402 1 98.31 339 TYR B CA 1
ATOM 5664 C C . TYR B 1 339 ? 16.609 -14.172 -5.098 1 98.31 339 TYR B C 1
ATOM 5666 O O . TYR B 1 339 ? 15.586 -13.977 -4.449 1 98.31 339 TYR B O 1
ATOM 5674 N N . ALA B 1 340 ? 16.609 -14.305 -6.379 1 98.31 340 ALA B N 1
ATOM 5675 C CA . ALA B 1 340 ? 15.398 -14.633 -7.121 1 98.31 340 ALA B CA 1
ATOM 5676 C C . ALA B 1 340 ? 15.281 -16.141 -7.348 1 98.31 340 ALA B C 1
ATOM 5678 O O . ALA B 1 340 ? 16.281 -16.812 -7.629 1 98.31 340 ALA B O 1
ATOM 5679 N N . VAL B 1 341 ? 14.094 -16.656 -7.156 1 98.5 341 VAL B N 1
ATOM 5680 C CA . VAL B 1 341 ? 13.883 -18.094 -7.258 1 98.5 341 VAL B CA 1
ATOM 5681 C C . VAL B 1 341 ? 12.828 -18.391 -8.32 1 98.5 341 VAL B C 1
ATOM 5683 O O . VAL B 1 341 ? 11.703 -17.906 -8.242 1 98.5 341 VAL B O 1
ATOM 5686 N N . ALA B 1 342 ? 13.172 -19.172 -9.273 1 98 342 ALA B N 1
ATOM 5687 C CA . ALA B 1 342 ? 12.242 -19.562 -10.328 1 98 342 ALA B CA 1
ATOM 5688 C C . ALA B 1 342 ? 12.805 -20.703 -11.172 1 98 342 ALA B C 1
ATOM 5690 O O . ALA B 1 342 ? 14.023 -20.859 -11.273 1 98 342 ALA B O 1
ATOM 5691 N N . ALA B 1 343 ? 11.914 -21.484 -11.758 1 98.44 343 ALA B N 1
ATOM 5692 C CA . ALA B 1 343 ? 12.375 -22.422 -12.781 1 98.44 343 ALA B CA 1
ATOM 5693 C C . ALA B 1 343 ? 13.023 -21.688 -13.945 1 98.44 343 ALA B C 1
ATOM 5695 O O . ALA B 1 343 ? 12.586 -20.594 -14.32 1 98.44 343 ALA B O 1
ATOM 5696 N N . ALA B 1 344 ? 13.984 -22.266 -14.562 1 98.5 344 ALA B N 1
ATOM 5697 C CA . ALA B 1 344 ? 14.656 -21.672 -15.711 1 98.5 344 ALA B CA 1
ATOM 5698 C C . ALA B 1 344 ? 13.672 -21.422 -16.859 1 98.5 344 ALA B C 1
ATOM 5700 O O . ALA B 1 344 ? 13.914 -20.578 -17.719 1 98.5 344 ALA B O 1
ATOM 5701 N N . ASP B 1 345 ? 12.555 -22.062 -16.781 1 98.31 345 ASP B N 1
ATOM 5702 C CA . ASP B 1 345 ? 11.516 -21.922 -17.797 1 98.31 345 ASP B CA 1
ATOM 5703 C C . ASP B 1 345 ? 10.945 -20.5 -17.797 1 98.31 345 ASP B C 1
ATOM 5705 O O . ASP B 1 345 ? 10.258 -20.109 -18.75 1 98.31 345 ASP B O 1
ATOM 5709 N N . LYS B 1 346 ? 11.195 -19.734 -16.734 1 97.69 346 LYS B N 1
ATOM 5710 C CA . LYS B 1 346 ? 10.68 -18.359 -16.656 1 97.69 346 LYS B CA 1
ATOM 5711 C C . LYS B 1 346 ? 11.617 -17.391 -17.359 1 97.69 346 LYS B C 1
ATOM 5713 O O . LYS B 1 346 ? 11.328 -16.188 -17.422 1 97.69 346 LYS B O 1
ATOM 5718 N N . ILE B 1 347 ? 12.719 -17.844 -17.906 1 98 347 ILE B N 1
ATOM 5719 C CA . ILE B 1 347 ? 13.609 -17.016 -18.719 1 98 347 ILE B CA 1
ATOM 5720 C C . ILE B 1 347 ? 13.031 -16.859 -20.125 1 98 347 ILE B C 1
ATOM 5722 O O . ILE B 1 347 ? 12.758 -17.859 -20.797 1 98 347 ILE B O 1
ATOM 5726 N N . THR B 1 348 ? 12.797 -15.688 -20.562 1 96.94 348 THR B N 1
ATOM 5727 C CA . THR B 1 348 ? 12.242 -15.398 -21.875 1 96.94 348 THR B CA 1
ATOM 5728 C C . THR B 1 348 ? 13.352 -15.055 -22.859 1 96.94 348 THR B C 1
ATOM 5730 O O . THR B 1 348 ? 14.391 -14.523 -22.484 1 96.94 348 THR B O 1
ATOM 5733 N N . PRO B 1 349 ? 13.172 -15.43 -24.094 1 95.5 349 PRO B N 1
ATOM 5734 C CA . PRO B 1 349 ? 14.133 -14.977 -25.109 1 95.5 349 PRO B CA 1
ATOM 5735 C C . PRO B 1 349 ? 13.93 -13.523 -25.516 1 95.5 349 PRO B C 1
ATOM 5737 O O . PRO B 1 349 ? 14.758 -12.945 -26.219 1 95.5 349 PRO B O 1
ATOM 5740 N N . ASP B 1 350 ? 12.836 -12.883 -25.125 1 94.69 350 ASP B N 1
ATOM 5741 C CA . ASP B 1 350 ? 12.531 -11.508 -25.5 1 94.69 350 ASP B CA 1
ATOM 5742 C C . ASP B 1 350 ? 13.297 -10.516 -24.641 1 94.69 350 ASP B C 1
ATOM 5744 O O . ASP B 1 350 ? 13.469 -10.734 -23.438 1 94.69 350 ASP B O 1
ATOM 5748 N N . THR B 1 351 ? 13.695 -9.422 -25.203 1 92.94 351 THR B N 1
ATOM 5749 C CA . THR B 1 351 ? 14.508 -8.43 -24.5 1 92.94 351 THR B CA 1
ATOM 5750 C C . THR B 1 351 ? 13.625 -7.391 -23.828 1 92.94 351 THR B C 1
ATOM 5752 O O . THR B 1 351 ? 14.094 -6.645 -22.953 1 92.94 351 THR B O 1
ATOM 5755 N N . GLU B 1 352 ? 12.375 -7.324 -24.266 1 89.12 352 GLU B N 1
ATOM 5756 C CA . GLU B 1 352 ? 11.414 -6.402 -23.672 1 89.12 352 GLU B CA 1
ATOM 5757 C C . GLU B 1 352 ? 10.148 -7.133 -23.234 1 89.12 352 GLU B C 1
ATOM 5759 O O . GLU B 1 352 ? 9.766 -8.141 -23.828 1 89.12 352 GLU B O 1
ATOM 5764 N N . VAL B 1 353 ? 9.672 -6.617 -22.062 1 82.94 353 VAL B N 1
ATOM 5765 C CA . VAL B 1 353 ? 8.422 -7.207 -21.594 1 82.94 353 VAL B CA 1
ATOM 5766 C C . VAL B 1 353 ? 7.418 -6.105 -21.281 1 82.94 353 VAL B C 1
ATOM 5768 O O . VAL B 1 353 ? 7.793 -5.012 -20.844 1 82.94 353 VAL B O 1
ATOM 5771 N N . ASP B 1 354 ? 6.191 -6.422 -21.578 1 78.69 354 ASP B N 1
ATOM 5772 C CA . ASP B 1 354 ? 5.121 -5.5 -21.203 1 78.69 354 ASP B CA 1
ATOM 5773 C C . ASP B 1 354 ? 4.719 -5.691 -19.75 1 78.69 354 ASP B C 1
ATOM 5775 O O . ASP B 1 354 ? 4.504 -6.816 -19.297 1 78.69 354 ASP B O 1
ATOM 5779 N N . VAL B 1 355 ? 4.684 -4.566 -19.062 1 75.12 355 VAL B N 1
ATOM 5780 C CA . VAL B 1 355 ? 4.316 -4.645 -17.656 1 75.12 355 VAL B CA 1
ATOM 5781 C C . VAL B 1 355 ? 2.816 -4.402 -17.5 1 75.12 355 VAL B C 1
ATOM 5783 O O . VAL B 1 355 ? 2.301 -3.363 -17.906 1 75.12 355 VAL B O 1
ATOM 5786 N N . GLU B 1 356 ? 2.25 -5.391 -16.891 1 76.12 356 GLU B N 1
ATOM 5787 C CA . GLU B 1 356 ? 0.817 -5.305 -16.625 1 76.12 356 GLU B CA 1
ATOM 5788 C C . GLU B 1 356 ? 0.513 -4.234 -15.586 1 76.12 356 GLU B C 1
ATOM 5790 O O . GLU B 1 356 ? 1.28 -4.043 -14.641 1 76.12 356 GLU B O 1
ATOM 5795 N N . GLN B 1 357 ? -0.531 -3.543 -15.844 1 71.62 357 GLN B N 1
ATOM 5796 C CA . GLN B 1 357 ? -1.029 -2.566 -14.883 1 71.62 357 GLN B CA 1
ATOM 5797 C C . GLN B 1 357 ? -2.197 -3.131 -14.078 1 71.62 357 GLN B C 1
ATOM 5799 O O . GLN B 1 357 ? -2.959 -3.959 -14.586 1 71.62 357 GLN B O 1
ATOM 5804 N N . ALA B 1 358 ? -2.148 -2.746 -12.766 1 71.94 358 ALA B N 1
ATOM 5805 C CA . ALA B 1 358 ? -3.254 -3.211 -11.938 1 71.94 358 ALA B CA 1
ATOM 5806 C C . ALA B 1 358 ? -4.547 -2.48 -12.289 1 71.94 358 ALA B C 1
ATOM 5808 O O . ALA B 1 358 ? -4.535 -1.274 -12.547 1 71.94 358 ALA B O 1
ATOM 5809 N N . PRO B 1 359 ? -5.664 -3.375 -12.422 1 59.25 359 PRO B N 1
ATOM 5810 C CA . PRO B 1 359 ? -6.945 -2.717 -12.688 1 59.25 359 PRO B CA 1
ATOM 5811 C C . PRO B 1 359 ? -7.395 -1.812 -11.547 1 59.25 359 PRO B C 1
ATOM 5813 O O . PRO B 1 359 ? -8.188 -0.893 -11.758 1 59.25 359 PRO B O 1
ATOM 5816 N N . THR B 1 360 ? -7.191 -2.258 -10.273 1 61.53 360 THR B N 1
ATOM 5817 C CA . THR B 1 360 ? -7.82 -1.604 -9.133 1 61.53 360 THR B CA 1
ATOM 5818 C C . THR B 1 360 ? -7.309 -0.175 -8.977 1 61.53 360 THR B C 1
ATOM 5820 O O . THR B 1 360 ? -6.172 0.126 -9.344 1 61.53 360 THR B O 1
ATOM 5823 N N . THR B 1 361 ? -8.227 0.573 -8.539 1 74.25 361 THR B N 1
ATOM 5824 C CA . THR B 1 361 ? -7.992 2.006 -8.695 1 74.25 361 THR B CA 1
ATOM 5825 C C . THR B 1 361 ? -7.238 2.562 -7.492 1 74.25 361 THR B C 1
ATOM 5827 O O . THR B 1 361 ? -7.645 2.354 -6.344 1 74.25 361 THR B O 1
ATOM 5830 N N . LEU B 1 362 ? -6.031 2.768 -7.535 1 88.62 362 LEU B N 1
ATOM 5831 C CA . LEU B 1 362 ? -5.238 3.613 -6.652 1 88.62 362 LEU B CA 1
ATOM 5832 C C . LEU B 1 362 ? -5.926 4.953 -6.414 1 88.62 362 LEU B C 1
ATOM 5834 O O . LEU B 1 362 ? -5.848 5.508 -5.316 1 88.62 362 LEU B O 1
ATOM 5838 N N . TYR B 1 363 ? -6.727 5.367 -7.363 1 92.5 363 TYR B N 1
ATOM 5839 C CA . TYR B 1 363 ? -7.379 6.672 -7.32 1 92.5 363 TYR B CA 1
ATOM 5840 C C . TYR B 1 363 ? -8.711 6.641 -8.062 1 92.5 363 TYR B C 1
ATOM 5842 O O . TYR B 1 363 ? -8.773 6.246 -9.227 1 92.5 363 TYR B O 1
ATOM 5850 N N . GLU B 1 364 ? -9.766 7.09 -7.359 1 89.94 364 GLU B N 1
ATOM 5851 C CA . GLU B 1 364 ? -11.102 7.086 -7.945 1 89.94 364 GLU B CA 1
ATOM 5852 C C . GLU B 1 364 ? -11.664 8.5 -8.039 1 89.94 364 GLU B C 1
ATOM 5854 O O . GLU B 1 364 ? -12.844 8.688 -8.344 1 89.94 364 GLU B O 1
ATOM 5859 N N . GLY B 1 365 ? -10.867 9.43 -7.746 1 90.5 365 GLY B N 1
ATOM 5860 C CA . GLY B 1 365 ? -11.328 10.805 -7.805 1 90.5 365 GLY B CA 1
ATOM 5861 C C . GLY B 1 365 ? -11.367 11.359 -9.219 1 90.5 365 GLY B C 1
ATOM 5862 O O . GLY B 1 365 ? -11.156 10.625 -10.188 1 90.5 365 GLY B O 1
ATOM 5863 N N . ASP B 1 366 ? -11.711 12.648 -9.328 1 92.38 366 ASP B N 1
ATOM 5864 C CA . ASP B 1 366 ? -11.922 13.25 -10.641 1 92.38 366 ASP B CA 1
ATOM 5865 C C . ASP B 1 366 ? -10.836 14.281 -10.953 1 92.38 366 ASP B C 1
ATOM 5867 O O . ASP B 1 366 ? -10.859 14.914 -12.008 1 92.38 366 ASP B O 1
ATOM 5871 N N . ALA B 1 367 ? -9.898 14.344 -10.078 1 94.31 367 ALA B N 1
ATOM 5872 C CA . ALA B 1 367 ? -8.82 15.297 -10.344 1 94.31 367 ALA B CA 1
ATOM 5873 C C . ALA B 1 367 ? -7.953 14.836 -11.508 1 94.31 367 ALA B C 1
ATOM 5875 O O . ALA B 1 367 ? -7.969 13.664 -11.883 1 94.31 367 ALA B O 1
ATOM 5876 N N . ASP B 1 368 ? -7.289 15.789 -12.148 1 95.31 368 ASP B N 1
ATOM 5877 C CA . ASP B 1 368 ? -6.402 15.492 -13.266 1 95.31 368 ASP B CA 1
ATOM 5878 C C . ASP B 1 368 ? -5.078 14.906 -12.773 1 95.31 368 ASP B C 1
ATOM 5880 O O . ASP B 1 368 ? -4.059 15.602 -12.758 1 95.31 368 ASP B O 1
ATOM 5884 N N . VAL B 1 369 ? -5.09 13.688 -12.469 1 95 369 VAL B N 1
ATOM 5885 C CA . VAL B 1 369 ? -3.943 12.953 -11.938 1 95 369 VAL B CA 1
ATOM 5886 C C . VAL B 1 369 ? -3.67 11.727 -12.797 1 95 369 VAL B C 1
ATOM 5888 O O . VAL B 1 369 ? -4.59 10.969 -13.117 1 95 369 VAL B O 1
ATOM 5891 N N . VAL B 1 370 ? -2.463 11.609 -13.273 1 94.5 370 VAL B N 1
ATOM 5892 C CA . VAL B 1 370 ? -2.051 10.375 -13.945 1 94.5 370 VAL B CA 1
ATOM 5893 C C . VAL B 1 370 ? -1.761 9.297 -12.906 1 94.5 370 VAL B C 1
ATOM 5895 O O . VAL B 1 370 ? -1.027 9.531 -11.945 1 94.5 370 VAL B O 1
ATOM 5898 N N . VAL B 1 371 ? -2.359 8.148 -13.078 1 94.44 371 VAL B N 1
ATOM 5899 C CA . VAL B 1 371 ? -2.17 7.059 -12.117 1 94.44 371 VAL B CA 1
ATOM 5900 C C . VAL B 1 371 ? -1.218 6.016 -12.703 1 94.44 371 VAL B C 1
ATOM 5902 O O . VAL B 1 371 ? -1.46 5.484 -13.789 1 94.44 371 VAL B O 1
ATOM 5905 N N . ALA B 1 372 ? -0.096 5.762 -12.086 1 93.44 372 ALA B N 1
ATOM 5906 C CA . ALA B 1 372 ? 0.837 4.684 -12.391 1 93.44 372 ALA B CA 1
ATOM 5907 C C . ALA B 1 372 ? 0.779 3.59 -11.328 1 93.44 372 ALA B C 1
ATOM 5909 O O . ALA B 1 372 ? 1.374 3.725 -10.25 1 93.44 372 ALA B O 1
ATOM 5910 N N . ASN B 1 373 ? 0.117 2.535 -11.617 1 92.94 373 ASN B N 1
ATOM 5911 C CA . ASN B 1 373 ? -0.106 1.459 -10.656 1 92.94 373 ASN B CA 1
ATOM 5912 C C . ASN B 1 373 ? 0.295 0.104 -11.234 1 92.94 373 ASN B C 1
ATOM 5914 O O . ASN B 1 373 ? -0.546 -0.783 -11.391 1 92.94 373 ASN B O 1
ATOM 5918 N N . PRO B 1 374 ? 1.588 -0.053 -11.469 1 92.19 374 PRO B N 1
ATOM 5919 C CA . PRO B 1 374 ? 2.043 -1.315 -12.055 1 92.19 374 PRO B CA 1
ATOM 5920 C C . PRO B 1 374 ? 1.905 -2.496 -11.102 1 92.19 374 PRO B C 1
ATOM 5922 O O . PRO B 1 374 ? 2.023 -2.326 -9.883 1 92.19 374 PRO B O 1
ATOM 5925 N N . LEU B 1 375 ? 1.727 -3.695 -11.656 1 90.88 375 LEU B N 1
ATOM 5926 C CA . LEU B 1 375 ? 1.664 -4.922 -10.867 1 90.88 375 LEU B CA 1
ATOM 5927 C C . LEU B 1 375 ? 3.055 -5.52 -10.68 1 90.88 375 LEU B C 1
ATOM 5929 O O . LEU B 1 375 ? 3.324 -6.172 -9.664 1 90.88 375 LEU B O 1
ATOM 5933 N N . PHE B 1 376 ? 3.855 -5.305 -11.664 1 92.62 376 PHE B N 1
ATOM 5934 C CA . PHE B 1 376 ? 5.203 -5.859 -11.672 1 92.62 376 PHE B CA 1
ATOM 5935 C C . PHE B 1 376 ? 6.23 -4.781 -12 1 92.62 376 PHE B C 1
ATOM 5937 O O . PHE B 1 376 ? 5.871 -3.682 -12.422 1 92.62 376 PHE B O 1
ATOM 5944 N N . GLU B 1 377 ? 7.426 -5.078 -11.742 1 94.56 377 GLU B N 1
ATOM 5945 C CA . GLU B 1 377 ? 8.531 -4.188 -12.086 1 94.56 377 GLU B CA 1
ATOM 5946 C C . GLU B 1 377 ? 9.812 -4.973 -12.352 1 94.56 377 GLU B C 1
ATOM 5948 O O . GLU B 1 377 ? 9.922 -6.137 -11.969 1 94.56 377 GLU B O 1
ATOM 5953 N N . THR B 1 378 ? 10.664 -4.297 -13.055 1 94.75 378 THR B N 1
ATOM 5954 C CA . THR B 1 378 ? 11.945 -4.922 -13.359 1 94.75 378 THR B CA 1
ATOM 5955 C C . THR B 1 378 ? 13 -4.512 -12.336 1 94.75 378 THR B C 1
ATOM 5957 O O . THR B 1 378 ? 13.047 -3.355 -11.906 1 94.75 378 THR B O 1
ATOM 5960 N N . THR B 1 379 ? 13.773 -5.395 -11.852 1 96.38 379 THR B N 1
ATOM 5961 C CA . THR B 1 379 ? 14.93 -5.156 -11 1 96.38 379 THR B CA 1
ATOM 5962 C C . THR B 1 379 ? 16.219 -5.445 -11.742 1 96.38 379 THR B C 1
ATOM 5964 O O . THR B 1 379 ? 16.359 -6.496 -12.375 1 96.38 379 THR B O 1
ATOM 5967 N N . PRO B 1 380 ? 17.172 -4.555 -11.727 1 95.25 380 PRO B N 1
ATOM 5968 C CA . PRO B 1 380 ? 18.422 -4.699 -12.484 1 95.25 380 PRO B CA 1
ATOM 5969 C C . PRO B 1 380 ? 19.234 -5.914 -12.047 1 95.25 380 PRO B C 1
ATOM 5971 O O . PRO B 1 380 ? 19.141 -6.348 -10.898 1 95.25 380 PRO B O 1
ATOM 5974 N N . PRO B 1 381 ? 20.125 -6.434 -12.977 1 95.62 381 PRO B N 1
ATOM 5975 C CA . PRO B 1 381 ? 20.859 -7.672 -12.719 1 95.62 381 PRO B CA 1
ATOM 5976 C C . PRO B 1 381 ? 21.859 -7.535 -11.57 1 95.62 381 PRO B C 1
ATOM 5978 O O . PRO B 1 381 ? 22.125 -8.508 -10.859 1 95.62 381 PRO B O 1
ATOM 5981 N N . ASP B 1 382 ? 22.359 -6.332 -11.289 1 95.06 382 ASP B N 1
ATOM 5982 C CA . ASP B 1 382 ? 23.406 -6.156 -10.297 1 95.06 382 ASP B CA 1
ATOM 5983 C C . ASP B 1 382 ? 22.844 -6.168 -8.883 1 95.06 382 ASP B C 1
ATOM 5985 O O . ASP B 1 382 ? 23.594 -6.109 -7.902 1 95.06 382 ASP B O 1
ATOM 5989 N N . ARG B 1 383 ? 21.516 -6.312 -8.758 1 96.06 383 ARG B N 1
ATOM 5990 C CA . ARG B 1 383 ? 20.891 -6.34 -7.441 1 96.06 383 ARG B CA 1
ATOM 5991 C C . ARG B 1 383 ? 20.766 -7.766 -6.926 1 96.06 383 ARG B C 1
ATOM 5993 O O . ARG B 1 383 ? 20.422 -7.984 -5.762 1 96.06 383 ARG B O 1
ATOM 6000 N N . TRP B 1 384 ? 21.094 -8.727 -7.777 1 96.56 384 TRP B N 1
ATOM 6001 C CA . TRP B 1 384 ? 20.906 -10.117 -7.395 1 96.56 384 TRP B CA 1
ATOM 6002 C C . TRP B 1 384 ? 22.234 -10.766 -7.027 1 96.56 384 TRP B C 1
ATOM 6004 O O . TRP B 1 384 ? 23.203 -10.703 -7.797 1 96.56 384 TRP B O 1
ATOM 6014 N N . THR B 1 385 ? 22.297 -11.336 -5.844 1 96.81 385 THR B N 1
ATOM 6015 C CA . THR B 1 385 ? 23.406 -12.227 -5.504 1 96.81 385 THR B CA 1
ATOM 6016 C C . THR B 1 385 ? 23.406 -13.453 -6.41 1 96.81 385 THR B C 1
ATOM 6018 O O . THR B 1 385 ? 24.469 -13.969 -6.762 1 96.81 385 THR B O 1
ATOM 6021 N N . GLY B 1 386 ? 22.203 -13.875 -6.801 1 96.06 386 GLY B N 1
ATOM 6022 C CA . GLY B 1 386 ? 22.016 -14.969 -7.738 1 96.06 386 GLY B CA 1
ATOM 6023 C C . GLY B 1 386 ? 20.562 -15.258 -8.047 1 96.06 386 GLY B C 1
ATOM 6024 O O . GLY B 1 386 ? 19.672 -14.859 -7.293 1 96.06 386 GLY B O 1
ATOM 6025 N N . ILE B 1 387 ? 20.391 -15.906 -9.164 1 98 387 ILE B N 1
ATOM 6026 C CA . ILE B 1 387 ? 19.078 -16.438 -9.547 1 98 387 ILE B CA 1
ATOM 6027 C C . ILE B 1 387 ? 19.062 -17.953 -9.359 1 98 387 ILE B C 1
ATOM 6029 O O . ILE B 1 387 ? 19.766 -18.688 -10.07 1 98 387 ILE B O 1
ATOM 6033 N N . CYS B 1 388 ? 18.297 -18.422 -8.398 1 98.62 388 CYS B N 1
ATOM 6034 C CA . CYS B 1 388 ? 18.219 -19.844 -8.078 1 98.62 388 CYS B CA 1
ATOM 6035 C C . CYS B 1 388 ? 17.234 -20.547 -9.008 1 98.62 388 CYS B C 1
ATOM 6037 O O . CYS B 1 388 ? 16.047 -20.219 -9.023 1 98.62 388 CYS B O 1
ATOM 6039 N N . THR B 1 389 ? 17.703 -21.516 -9.797 1 98.69 389 THR B N 1
ATOM 6040 C CA . THR B 1 389 ? 16.859 -22.234 -10.742 1 98.69 389 THR B CA 1
ATOM 6041 C C . THR B 1 389 ? 17.094 -23.75 -10.633 1 98.69 389 THR B C 1
ATOM 6043 O O . THR B 1 389 ? 17.891 -24.203 -9.812 1 98.69 389 THR B O 1
ATOM 6046 N N . ASP B 1 390 ? 16.344 -24.453 -11.461 1 98.62 390 ASP B N 1
ATOM 6047 C CA . ASP B 1 390 ? 16.484 -25.906 -11.539 1 98.62 390 ASP B CA 1
ATOM 6048 C C . ASP B 1 390 ? 17.781 -26.297 -12.258 1 98.62 390 ASP B C 1
ATOM 6050 O O . ASP B 1 390 ? 18.172 -27.453 -12.258 1 98.62 390 ASP B O 1
ATOM 6054 N N . GLU B 1 391 ? 18.5 -25.375 -12.781 1 98 391 GLU B N 1
ATOM 6055 C CA . GLU B 1 391 ? 19.797 -25.609 -13.391 1 98 391 GLU B CA 1
ATOM 6056 C C . GLU B 1 391 ? 20.922 -25.031 -12.539 1 98 391 GLU B C 1
ATOM 6058 O O . GLU B 1 391 ? 22.047 -24.812 -13.023 1 98 391 GLU B O 1
ATOM 6063 N N . GLY B 1 392 ? 20.594 -24.688 -11.242 1 97.81 392 GLY B N 1
ATOM 6064 C CA . GLY B 1 392 ? 21.547 -24.078 -10.32 1 97.81 392 GLY B CA 1
ATOM 6065 C C . GLY B 1 392 ? 21.391 -22.578 -10.203 1 97.81 392 GLY B C 1
ATOM 6066 O O . GLY B 1 392 ? 20.344 -22.031 -10.578 1 97.81 392 GLY B O 1
ATOM 6067 N N . MET B 1 393 ? 22.312 -21.969 -9.516 1 97.56 393 MET B N 1
ATOM 6068 C CA . MET B 1 393 ? 22.328 -20.516 -9.438 1 97.56 393 MET B CA 1
ATOM 6069 C C . MET B 1 393 ? 22.984 -19.906 -10.688 1 97.56 393 MET B C 1
ATOM 6071 O O . MET B 1 393 ? 24.125 -20.219 -11.008 1 97.56 393 MET B O 1
ATOM 6075 N N . LEU B 1 394 ? 22.281 -19.078 -11.344 1 97.06 394 LEU B N 1
ATOM 6076 C CA . LEU B 1 394 ? 22.688 -18.609 -12.664 1 97.06 394 LEU B CA 1
ATOM 6077 C C . LEU B 1 394 ? 23.281 -17.203 -12.586 1 97.06 394 LEU B C 1
ATOM 6079 O O . LEU B 1 394 ? 22.844 -16.375 -11.789 1 97.06 394 LEU B O 1
ATOM 6083 N N . ASP B 1 395 ? 24.25 -16.953 -13.453 1 89.44 395 ASP B N 1
ATOM 6084 C CA . ASP B 1 395 ? 24.703 -15.594 -13.734 1 89.44 395 ASP B CA 1
ATOM 6085 C C . ASP B 1 395 ? 24.156 -15.086 -15.062 1 89.44 395 ASP B C 1
ATOM 6087 O O . ASP B 1 395 ? 23.297 -15.727 -15.664 1 89.44 395 ASP B O 1
ATOM 6091 N N . ALA B 1 396 ? 24.578 -13.977 -15.477 1 87.5 396 ALA B N 1
ATOM 6092 C CA . ALA B 1 396 ? 24.016 -13.328 -16.656 1 87.5 396 ALA B CA 1
ATOM 6093 C C . ALA B 1 396 ? 24.297 -14.148 -17.906 1 87.5 396 ALA B C 1
ATOM 6095 O O . ALA B 1 396 ? 23.438 -14.242 -18.797 1 87.5 396 ALA B O 1
ATOM 6096 N N . ASP B 1 397 ? 25.438 -14.766 -17.953 1 91.19 397 ASP B N 1
ATOM 6097 C CA . ASP B 1 397 ? 25.781 -15.57 -19.125 1 91.19 397 ASP B CA 1
ATOM 6098 C C . ASP B 1 397 ? 24.906 -16.828 -19.203 1 91.19 397 ASP B C 1
ATOM 6100 O O . ASP B 1 397 ? 24.453 -17.203 -20.297 1 91.19 397 ASP B O 1
ATOM 6104 N N . ASP B 1 398 ? 24.734 -17.438 -18.062 1 96.06 398 ASP B N 1
ATOM 6105 C CA . ASP B 1 398 ? 23.859 -18.609 -18 1 96.06 398 ASP B CA 1
ATOM 6106 C C . ASP B 1 398 ? 22.453 -18.25 -18.484 1 96.06 398 ASP B C 1
ATOM 6108 O O . ASP B 1 398 ? 21.844 -19 -19.25 1 96.06 398 ASP B O 1
ATOM 6112 N N . VAL B 1 399 ? 21.984 -17.125 -18.062 1 97.56 399 VAL B N 1
ATOM 6113 C CA . VAL B 1 399 ? 20.625 -16.688 -18.391 1 97.56 399 VAL B CA 1
ATOM 6114 C C . VAL B 1 399 ? 20.5 -16.469 -19.891 1 97.56 399 VAL B C 1
ATOM 6116 O O . VAL B 1 399 ? 19.516 -16.891 -20.516 1 97.56 399 VAL B O 1
ATOM 6119 N N . SER B 1 400 ? 21.484 -15.883 -20.469 1 96.38 400 SER B N 1
ATOM 6120 C CA . SER B 1 400 ? 21.484 -15.609 -21.906 1 96.38 400 SER B CA 1
ATOM 6121 C C . SER B 1 400 ? 21.469 -16.906 -22.703 1 96.38 400 SER B C 1
ATOM 6123 O O . SER B 1 400 ? 20.75 -17 -23.719 1 96.38 400 SER B O 1
ATOM 6125 N N . ASP B 1 401 ? 22.219 -17.875 -22.312 1 97.44 401 ASP B N 1
ATOM 6126 C CA . ASP B 1 401 ? 22.266 -19.156 -23 1 97.44 401 ASP B CA 1
ATOM 6127 C C . ASP B 1 401 ? 20.906 -19.859 -22.953 1 97.44 401 ASP B C 1
ATOM 6129 O O . ASP B 1 401 ? 20.453 -20.422 -23.938 1 97.44 401 ASP B O 1
ATOM 6133 N N . ILE B 1 402 ? 20.344 -19.812 -21.812 1 98.06 402 ILE B N 1
ATOM 6134 C CA . ILE B 1 402 ? 19.047 -20.453 -21.625 1 98.06 402 ILE B CA 1
ATOM 6135 C C . ILE B 1 402 ? 17.984 -19.734 -22.453 1 98.06 402 ILE B C 1
ATOM 6137 O O . ILE B 1 402 ? 17.125 -20.375 -23.062 1 98.06 402 ILE B O 1
ATOM 6141 N N . ALA B 1 403 ? 18.031 -18.422 -22.516 1 97.75 403 ALA B N 1
ATOM 6142 C CA . ALA B 1 403 ? 17.125 -17.625 -23.344 1 97.75 403 ALA B CA 1
ATOM 6143 C C . ALA B 1 403 ? 17.234 -18.047 -24.812 1 97.75 403 ALA B C 1
ATOM 6145 O O . ALA B 1 403 ? 16.203 -18.188 -25.484 1 97.75 403 ALA B O 1
ATOM 6146 N N . ALA B 1 404 ? 18.453 -18.281 -25.266 1 96.62 404 ALA B N 1
ATOM 6147 C CA . ALA B 1 404 ? 18.688 -18.719 -26.641 1 96.62 404 ALA B CA 1
ATOM 6148 C C . ALA B 1 404 ? 18.078 -20.094 -26.891 1 96.62 404 ALA B C 1
ATOM 6150 O O . ALA B 1 404 ? 17.5 -20.344 -27.953 1 96.62 404 ALA B O 1
ATOM 6151 N N . ARG B 1 405 ? 18.281 -20.969 -25.922 1 96.5 405 ARG B N 1
ATOM 6152 C CA . ARG B 1 405 ? 17.688 -22.297 -26.016 1 96.5 405 ARG B CA 1
ATOM 6153 C C . ARG B 1 405 ? 16.172 -22.219 -26.125 1 96.5 405 ARG B C 1
ATOM 6155 O O . ARG B 1 405 ? 15.562 -22.922 -26.953 1 96.5 405 ARG B O 1
ATOM 6162 N N . HIS B 1 406 ? 15.516 -21.375 -25.328 1 97.25 406 HIS B N 1
ATOM 6163 C CA . HIS B 1 406 ? 14.07 -21.219 -25.344 1 97.25 406 HIS B CA 1
ATOM 6164 C C . HIS B 1 406 ? 13.602 -20.656 -26.688 1 97.25 406 HIS B C 1
ATOM 6166 O O . HIS B 1 406 ? 12.531 -21.016 -27.172 1 97.25 406 HIS B O 1
ATOM 6172 N N . ARG B 1 407 ? 14.375 -19.781 -27.281 1 95.69 407 ARG B N 1
ATOM 6173 C CA . ARG B 1 407 ? 14.047 -19.203 -28.578 1 95.69 407 ARG B CA 1
ATOM 6174 C C . ARG B 1 407 ? 13.945 -20.281 -29.641 1 95.69 407 ARG B C 1
ATOM 6176 O O . ARG B 1 407 ? 13.078 -20.219 -30.516 1 95.69 407 ARG B O 1
ATOM 6183 N N . SER B 1 408 ? 14.75 -21.266 -29.609 1 94.94 408 SER B N 1
ATOM 6184 C CA . SER B 1 408 ? 14.805 -22.297 -30.625 1 94.94 408 SER B CA 1
ATOM 6185 C C . SER B 1 408 ? 13.547 -23.156 -30.625 1 94.94 408 SER B C 1
ATOM 6187 O O . SER B 1 408 ? 13.219 -23.797 -31.625 1 94.94 408 SER B O 1
ATOM 6189 N N . HIS B 1 409 ? 12.812 -23.172 -29.516 1 94.44 409 HIS B N 1
ATOM 6190 C CA . HIS B 1 409 ? 11.609 -24 -29.391 1 94.44 409 HIS B CA 1
ATOM 6191 C C . HIS B 1 409 ? 10.414 -23.328 -30.047 1 94.44 409 HIS B C 1
ATOM 6193 O O . HIS B 1 409 ? 9.344 -23.922 -30.156 1 94.44 409 HIS B O 1
ATOM 6199 N N . ARG B 1 410 ? 10.609 -22.109 -30.547 1 93.12 410 ARG B N 1
ATOM 6200 C CA . ARG B 1 410 ? 9.484 -21.344 -31.078 1 93.12 410 ARG B CA 1
ATOM 6201 C C . ARG B 1 410 ? 9.172 -21.734 -32.5 1 93.12 410 ARG B C 1
ATOM 6203 O O . ARG B 1 410 ? 8.203 -21.266 -33.094 1 93.12 410 ARG B O 1
ATOM 6210 N N . GLN B 1 411 ? 9.938 -22.672 -33.188 1 89.44 411 GLN B N 1
ATOM 6211 C CA . GLN B 1 411 ? 9.867 -22.938 -34.625 1 89.44 411 GLN B CA 1
ATOM 6212 C C . GLN B 1 411 ? 8.875 -24.047 -34.938 1 89.44 411 GLN B C 1
ATOM 6214 O O . GLN B 1 411 ? 8.648 -24.391 -36.125 1 89.44 411 GLN B O 1
ATOM 6219 N N . TRP B 1 412 ? 7.906 -24.297 -34.312 1 89.19 412 TRP B N 1
ATOM 6220 C CA . TRP B 1 412 ? 6.941 -25.328 -34.656 1 89.19 412 TRP B CA 1
ATOM 6221 C C . TRP B 1 412 ? 5.781 -24.734 -35.469 1 89.19 412 TRP B C 1
ATOM 6223 O O . TRP B 1 412 ? 5.535 -23.531 -35.406 1 89.19 412 TRP B O 1
#

InterPro domains:
  IPR000086 NUDIX hydrolase domain [PF00293] (4-131)
  IPR000086 NUDIX hydrolase domain [PS51462] (2-137)
  IPR000649 Initiation factor 2B-related [PF01008] (147-395)
  IPR015797 NUDIX hydrolase-like domain superfamily [SSF55811] (4-136)
  IPR037171 NagB/RpiA transferase-like [SSF100950] (113-408)
  IPR042529 Initiation factor 2B-like, C-terminal [G3DSA:3.40.50.10470] (223-410)

Solvent-accessible surface area (backbone atoms only — not comparable to full-atom values): 41491 Å² total; per-residue (Å²): 114,53,76,44,51,31,30,38,35,38,41,32,45,92,79,22,29,47,38,28,28,33,20,79,81,42,94,66,65,50,64,22,32,35,53,50,61,40,50,27,44,83,45,92,88,48,73,62,43,57,62,67,59,27,41,53,49,39,41,28,64,46,28,59,51,79,82,61,43,83,72,35,75,20,77,65,46,77,47,79,38,74,94,78,41,35,35,34,40,40,38,21,34,28,30,40,37,92,60,88,82,65,52,58,36,80,61,39,75,41,71,47,76,35,54,66,67,52,55,79,77,49,72,49,43,86,63,52,58,62,42,44,67,49,38,55,67,42,62,64,56,56,45,64,56,80,85,69,46,62,74,60,47,29,48,45,47,38,50,28,53,22,49,46,12,69,69,38,92,38,34,68,59,34,52,52,51,52,54,48,47,42,64,43,43,73,76,37,29,33,40,44,41,54,54,28,44,24,57,48,71,22,62,75,44,21,64,37,36,20,52,31,23,54,54,46,45,55,48,50,55,48,27,33,52,42,4,14,50,51,43,13,72,75,40,53,57,25,28,35,33,38,49,46,65,36,74,43,45,51,51,11,46,65,70,20,52,36,58,27,38,40,32,18,28,25,56,79,90,35,44,12,50,58,47,46,49,71,43,25,80,80,35,50,31,35,39,29,41,47,24,41,44,36,62,39,42,68,81,66,56,51,54,33,37,49,33,43,54,52,29,29,33,33,76,37,30,37,30,24,54,26,34,48,40,32,43,36,53,38,30,56,74,68,71,33,51,26,34,35,32,37,32,64,51,23,38,25,62,51,88,72,79,80,71,54,64,49,86,71,68,93,67,84,74,86,58,63,55,46,76,52,49,52,47,39,40,70,28,65,44,88,53,42,72,32,36,17,13,49,88,42,71,41,55,44,67,56,38,34,53,51,7,53,57,51,50,67,27,64,75,102,113,55,77,45,52,31,30,38,37,38,42,31,42,90,78,22,28,48,37,28,27,33,19,79,83,43,93,66,66,49,62,22,32,36,53,49,60,40,51,26,46,84,45,93,89,47,73,62,43,58,63,69,60,25,40,54,51,41,41,27,64,45,27,58,51,79,82,61,43,84,72,35,74,20,77,63,46,79,47,78,39,74,92,76,42,34,37,34,41,40,37,22,34,28,29,42,38,94,60,87,81,67,53,57,35,79,60,38,75,42,72,47,76,35,56,67,69,52,54,79,78,47,73,48,43,88,62,52,57,62,42,45,66,48,38,55,67,41,63,64,56,57,46,65,58,82,86,68,45,61,72,59,46,30,50,45,47,37,48,28,52,22,49,46,13,70,70,38,91,38,34,68,60,35,51,51,50,52,54,48,48,42,65,43,43,74,74,36,28,32,39,45,42,54,53,28,43,25,57,49,71,23,62,76,44,21,64,36,35,21,54,32,22,53,52,46,45,55,49,51,54,49,27,35,52,42,4,14,51,51,43,12,73,76,39,53,59,26,29,34,34,38,51,46,66,35,74,42,46,52,50,11,45,67,70,19,52,36,59,28,38,39,31,19,28,27,56,79,90,35,43,12,50,59,47,47,48,71,43,25,81,81,36,50,31,36,39,29,41,47,24,41,45,38,62,39,41,67,81,66,57,51,54,32,35,48,33,45,54,53,29,29,32,33,75,36,31,37,30,23,55,28,32,49,42,31,42,34,52,36,31,55,76,67,71,32,52,26,35,36,33,38,34,62,49,22,39,25,61,50,88,71,80,79,72,54,63,50,84,72,71,92,66,85,75,86,56,63,56,46,76,52,48,54,46,40,40,71,28,63,43,88,53,44,75,31,37,17,12,49,88,42,71,42,53,47,68,53,36,34,53,51,8,54,57,51,49,65,27,64,77,102

Sequence (824 aa):
MDEREVVTCFLRNEGRVLLARRSDDAGSYPGQWGAITGYLTPERGAPPDDPETAARREICEETGLEDVALVRQGEPFAVEDADRGTRWRVHPFLFETETRGIDPNWELPEYEWIHATAIRRRETVPDLWRSYDRVRPTVGTVAADGEHGSAWISLRALEVLRDEAALAADFETVAAVARELLAARPSMAVVETRINRVMSAAGVAPGDVEAAAREEIASAVEADRVAAAVAADRIEGARVCTLSRSGTVQTALERADPDAVLIAESRPGGEGIDVAESLAGDFEVTLTSDAALAGRLAEFDADAVVVGADTILPDGRVLNKVGTHGLALAAAAHDLPCYAVAAADKITPDTEVDVEQAPTTLYEGDADVVVANPLFETTPPDRWTGICTDEGMLDADDVSDIAARHRSHRQWMDEREVVTCFLRNEGRVLLARRSDDAGSYPGQWGAITGYLTPERGAPPDDPETAARREICEETGLEDVALVRQGEPFAVEDADRGTRWRVHPFLFETETRGIDPNWELPEYEWIHATAIRRRETVPDLWRSYDRVRPTVGTVAADGEHGSAWISLRALEVLRDEAALAADFETVAAVARELLAARPSMAVVETRINRVMSAAGVAPGDVEAAAREEIASAVEADRVAAAVAADRIEGARVCTLSRSGTVQTALERADPDAVLIAESRPGGEGIDVAESLAGDFEVTLTSDAALAGRLAEFDADAVVVGADTILPDGRVLNKVGTHGLALAAAAHDLPCYAVAAADKITPDTEVDVEQAPTTLYEGDADVVVANPLFETTPPDRWTGICTDEGMLDADDVSDIAARHRSHRQW

Secondary structure (DSSP, 8-state):
-EEEEEEEEEEEETTEEEEEEPPTT-SSSTT-EE-EEEES-SSTTSPPPPHHHHHHHHHHHHH-----EEEEEPPPEEEEETTTTEEEEEEEEEEE-S-S-----TT-SEEEEE-GGGGGGS-BSTTHHHHHHTTS--HHHHHH--SS-HHHHHHHHHHHHHHHHHH-SSHHHHHHHHHHHHHH-TT-HHHHHHHHHHHHHS-SSHHHHHHHHHHHHHHHHHHHHHHHHHHHTTSTT-EEEE-S--HHHHHHHHHH--SEEEEE--TTTTHHHHHHHHHBTTBEEEEE-HHHHHHHHHHTT--EEEE--SEE-TTS-EEEETTHHHHHHHHHHTT--EEEE--GGGB-S-S--PPPBP-S-S--S-SS-EEE-BSEEEE-GGG-SEEEETTEEE-HHHHHHHHHHHHHGGG-/-EEEEEEEEEEEETTEEEEEEPPTT-SSSTT-EE-EEEES-SSTTSPPPPHHHHHHHHHHHHH-----EEEEEPPPEEEEETTTTEEEEEEEEEEE-S-S-----TT-SEEEEE-GGGGGGS-BSTTHHHHHHTTS--HHHHHH--SS-HHHHHHHHHHHHHHHHHH-SSHHHHHHHHHHHHHHSTT-HHHHHHHHHHHHHS-SSHHHHHHHHHHHHHHHHHHHHHHHHHHHTTSTT-EEEE-S--HHHHHHHHHH--SEEEEE--TTTTHHHHHHHHHBTTBEEEEE-HHHHHHHHHHTT--EEEE--SEE-TTS-EEEETTHHHHHHHHHHTT--EEEE--GGGB-S-S--PPPBP-S-S--S-SS-EEE-BSEEEE-GGG-SEEEETTEEE-HHHHHHHHHHHHHGGG-

pLDDT: mean 94.74, std 5.37, range [59.19, 98.88]